Protein AF-0000000085154488 (afdb_homodimer)

Nearest PDB structures (foldseek):
  2oux-assembly1_B  TM=8.567E-01  e=7.949E-18  Enterococcus faecalis V583
  8gpv-assembly1_A-2  TM=9.100E-01  e=4.397E-16  Clostridiales bacterium
  5x9g-assembly1_A  TM=9.229E-01  e=1.532E-15  Thermus thermophilus HB8
  8gps-assembly1_A-2  TM=9.152E-01  e=1.602E-15  Chryseobacterium hispalense
  6uof-assembly1_A  TM=8.735E-01  e=3.950E-06  Streptococcus pneumoniae R6

Radius of gyration: 30.53 Å; Cα contacts (8 Å, |Δi|>4): 1473; chains: 2; bounding box: 79×93×66 Å

Organism: Desulfotalea psychrophila (strain LSv54 / DSM 12343) (NCBI:txid177439)

Secondary structure (DSSP, 8-state):
---------SSSHHHHHHHHHHHHHHTT-HHHHHHHHHHS-HHHHHHHHHTS-HHHHHHHHHHHTTSTTHHHHHHHS-HHHHHHHHTTS-HHHHHHHHHTS-HHHHHHHHHHS-HHHHHHHHHHS-HHHHHHHHHHHTS-TTBHHHH-BS---EEETTSBHHHHHHHHHHHGGG-S-TTEEEEEETTTEEEEEEEHHHHHHS-TTSBHHHHSBS----EETT-BHHHHHHHHHHHT-SEEEEE-TT-BEEEEEEHHHHHHHHHHHHHHHHHHHHTSTT-TTGGGS-HHHHHHHHHHHHHHHHHHHHHHHHHHHTTHHHHHH-GGGGGGHHHHHHHHHHHHHHHHHHHHHHHHTT---GGGHHHHHHHHHHHHHHHHHHHHHHHHHHHHHHSSS-HHHHHHHHHHHHHHHHHHHHHHHHHHHHHHHTT--GGGGGSHHHHHHHHHHHHHHHHHHHHHHHT-/---------SSSHHHHHHHHHHHHHHTT-HHHHHHHHHHS-HHHHHHHHHTS-HHHHHHHHHHHTTSTTHHHHHHHS-HHHHHHHHTTS-HHHHHHHHHTS-HHHHHHHHHHS-HHHHHHHHHHS-HHHHHHHHHHHTS-TTBHHHH-BS---EEETTSBHHHHHHHHHHHGGG-S-TTEEEEEETTTEEEEEEEHHHHHHS-TTSBHHHHSBS----EETT-BHHHHHHHHHHHT-SEEEEE-TT-BEEEEEEHHHHHHHHHHHHHHHHHHHHTSTT-TTGGGS-HHHHHHHHHHHHHHHHHHHHHHHHHHHTTHHHHHH-GGGGGGHHHHHHHHHHHHHHHHHHHHHHHHTT---GGGHHHHHHHHHHHHHHHHHHHHHHHHHHHHHHSSS-HHHHHHHHHHHHHHHHHHHHHHHHHHHHHHHTT--GGGGGSHHHHHHHHHHHHHHHHHHHHHHHT-

InterPro domains:
  IPR000644 CBS domain [PF00571] (145-201)
  IPR000644 CBS domain [PF00571] (209-263)
  IPR000644 CBS domain [PS51371] (212-268)
  IPR000644 CBS domain [SM00116] (151-204)
  IPR000644 CBS domain [SM00116] (215-263)
  IPR006667 SLC41A/MgtE, integral membrane domain [PF01769] (329-453)
  IPR006668 Magnesium transporter, MgtE intracellular domain [PF03448] (41-142)
  IPR006668 Magnesium transporter, MgtE intracellular domain [SM00924] (40-144)
  IPR006669 Magnesium transporter MgtE [PTHR43773] (28-459)
  IPR006669 Magnesium transporter MgtE [TIGR00400] (28-459)
  IPR036739 SLC41A/MgtE divalent cation transporters, integral membrane domain superfamily [G3DSA:1.10.357.20] (284-458)
  IPR036739 SLC41A/MgtE divalent cation transporters, integral membrane domain superfamily [SSF161093] (286-458)
  IPR038076 MgtE, N-terminal domain superfamily [G3DSA:1.25.60.10] (14-139)
  IPR046342 CBS domain superfamily [G3DSA:3.10.580.10] (141-268)
  IPR046342 CBS domain superfamily [SSF54631] (144-281)

pLDDT: mean 90.48, std 10.95, range [22.09, 98.56]

Solvent-accessible surface area (backbone atoms only — not comparable to full-atom values): 46334 Å² total; per-residue (Å²): 136,82,78,74,67,74,73,73,61,87,78,58,51,40,56,53,51,41,52,47,51,54,52,31,58,77,68,64,38,61,68,61,46,50,54,50,55,73,70,43,54,40,48,47,47,28,56,30,52,71,72,45,51,72,72,52,39,51,55,52,44,66,54,39,68,76,40,92,55,35,47,60,32,52,67,55,37,55,66,73,57,42,44,62,56,54,69,74,50,56,43,59,59,50,22,59,42,39,70,71,36,57,62,36,56,34,40,54,54,44,68,69,35,57,67,70,58,34,52,51,18,48,69,57,33,54,68,70,61,33,52,55,38,53,59,43,63,70,34,56,70,63,12,40,35,30,58,22,28,68,50,58,59,71,42,52,32,82,36,26,36,44,56,46,54,52,48,46,57,71,52,46,90,72,46,52,75,74,52,56,36,36,24,14,55,67,90,38,30,62,48,26,36,38,42,50,68,60,51,65,63,47,62,48,82,41,43,38,63,79,70,39,41,64,84,64,76,54,43,41,39,77,36,43,40,70,57,51,36,47,50,35,63,60,66,58,46,66,56,36,44,26,21,49,97,84,43,29,55,63,28,33,35,47,41,60,60,34,53,50,47,52,51,49,53,52,50,28,39,53,30,22,27,37,28,44,45,66,62,86,60,54,88,76,45,50,53,68,57,45,37,60,55,28,44,66,36,50,47,43,31,47,49,36,20,52,52,40,22,54,54,45,54,73,42,45,66,58,38,69,76,38,60,69,58,57,24,45,49,58,30,35,30,48,50,15,36,46,45,13,40,30,34,22,47,54,48,34,51,27,52,75,70,64,70,52,56,76,92,55,42,65,59,54,36,52,43,35,29,48,27,13,47,55,53,11,48,53,50,8,50,53,50,10,50,49,40,36,70,73,37,89,85,29,72,60,49,9,53,37,51,11,51,29,30,21,52,25,21,24,50,19,14,27,48,23,36,44,47,25,54,54,32,43,75,71,73,36,72,27,35,53,45,51,7,37,58,42,43,28,51,40,32,41,51,23,52,52,48,34,52,51,48,40,33,65,76,68,69,104,136,82,77,74,68,72,74,74,62,86,76,58,50,40,57,52,50,40,54,48,50,53,51,32,57,77,68,63,39,59,69,61,47,51,54,50,55,74,69,43,56,40,49,48,47,28,56,28,50,69,73,44,53,73,71,52,38,52,57,52,44,64,54,39,69,76,41,92,54,35,46,59,30,52,69,54,37,54,68,72,58,42,43,62,56,54,71,74,49,58,43,60,59,51,22,58,42,38,70,71,36,57,61,38,55,33,41,55,54,43,67,69,35,57,66,70,58,34,52,49,18,49,70,57,32,56,68,71,61,34,52,56,39,53,59,42,64,71,34,56,70,64,12,38,34,29,56,21,29,70,50,59,59,73,44,49,33,82,36,27,37,44,55,45,52,52,50,46,56,71,52,45,91,73,46,52,75,72,52,55,37,35,23,14,55,66,91,38,29,62,48,24,36,37,41,51,67,61,51,65,65,48,61,50,82,41,44,37,64,78,68,38,42,64,82,63,75,54,43,42,40,77,37,44,40,70,56,52,37,48,49,36,63,60,66,57,47,65,57,37,45,26,19,49,97,83,43,30,55,63,27,32,35,47,42,60,59,36,52,51,48,52,51,49,53,51,51,29,40,52,31,22,27,36,28,44,43,65,62,86,59,54,88,76,46,50,54,67,58,45,37,59,55,28,43,65,37,50,46,43,32,48,50,36,20,54,53,40,22,54,54,46,54,72,42,46,65,59,37,71,75,37,59,67,57,56,24,46,49,58,31,35,30,48,51,15,35,46,45,13,41,31,34,23,46,55,46,34,51,26,52,76,70,64,70,53,58,76,90,55,42,66,59,55,37,51,43,35,30,49,27,14,47,54,50,11,48,54,51,9,51,53,50,11,50,48,40,37,70,71,36,89,83,30,74,59,50,9,53,36,51,11,50,28,30,21,52,24,20,24,51,18,14,27,48,22,36,44,49,24,52,52,32,44,75,71,73,37,72,27,36,52,45,52,7,37,57,41,44,28,51,40,32,39,52,23,52,52,49,35,51,51,46,40,33,65,74,68,70,106

Foldseek 3Di:
DDPPPPPPPPDCPLVVLLVVLVVCVVVVPLVVLLVSVVPDQLLSVQSSLLPDDPVSNVSSVVSCLPDLNVLSNLLNHDLVVSQVSPVPDDLLSVLVSLLPDFLLSSLVSLVSYDPVSSVSNLVNHDPVSSVSNVVLNVADCQFQSSQWGQFAAEEEQAAFLQRSVVVCVVRVVRHDDQQKYFYAHPDFATFFIDGPVQSVVDDRGHGNNVRGHRDAAAEERRHGLLVVLLSCVVVVDQKHFYAYPVRTTRGIHGVVSSVVVVVLVVQQLVCLLAQQHSDNCLVSDDPVVSCVSRVVLVVLLVVLVVVLVVLVVVLVVLCVVPVCLVVCLCVLLVLLLVLLLVLLVVQLVCVSNVNDDLVPLVVSLVVQLVVLQVVLQVVLQVVLVCLVPVDPDDVLRSNLSSVLSSVLSSVSSNQSSVQLSVCVVVVHRSSNCNTSNNSSVSSSVSSNSSSVSSCVSVVD/DDPPPPPPPPDCNLVVLLVVLVVCVVVVPLVVLLVSVVPDQLLSVQSSLLPDDPVSNVSSVVSCLPDLCVLSNLLNHDLVVSQVSPVPDDLLSVLVSLLPDFLLSSLVSLVSYDPVSSVSNLVNHDPVSSVSNVVLNPADCQFCSSQWGQFAAEEEQAAFLQRSVVVCVVRVVRHDDQQKYFYAHPDFATFFIDGPVQSVVDDRGHTNNVRGHRDAAAEERRHGLLVVLLSCVVVVDQKHFYAYPVRTTRGIHGVVSSVVVVVLVVQQLVCLLAQQHSDNCLVSDDPVVSCVSRVVLVVLLVVLVVVLVVLVVVLVVLCVVPVCLVVCLCVLLVLLLVLLLVLLVVQLVCVSNVNDDLVPLVVSLVVQLVVLQVVLQVVLQVVLVCLVPVDPDDVLRSNLSSVLSSVLSSVSSNQSSVQLSVCVVVVHRSSNCNTSNNSSVSSSVSSNSSSVSSCVSVVD

Structure (mmCIF, N/CA/C/O backbone):
data_AF-0000000085154488-model_v1
#
loop_
_entity.id
_entity.type
_entity.pdbx_description
1 polymer 'Magnesium transporter MgtE'
#
loop_
_atom_site.group_PDB
_atom_site.id
_atom_site.type_symbol
_atom_site.label_atom_id
_atom_site.label_alt_id
_atom_site.label_comp_id
_atom_site.label_asym_id
_atom_site.label_entity_id
_atom_site.label_seq_id
_atom_site.pdbx_PDB_ins_code
_atom_site.Cartn_x
_atom_site.Cartn_y
_atom_site.Cartn_z
_atom_site.occupancy
_atom_site.B_iso_or_equiv
_atom_site.auth_seq_id
_atom_site.auth_comp_id
_atom_site.auth_asym_id
_atom_site.auth_atom_id
_atom_site.pdbx_PDB_model_num
ATOM 1 N N . MET A 1 1 ? 21.484 38.344 -12.812 1 22.09 1 MET A N 1
ATOM 2 C CA . MET A 1 1 ? 20.938 37.594 -11.688 1 22.09 1 MET A CA 1
ATOM 3 C C . MET A 1 1 ? 20.25 36.312 -12.148 1 22.09 1 MET A C 1
ATOM 5 O O . MET A 1 1 ? 19.234 36.344 -12.844 1 22.09 1 MET A O 1
ATOM 9 N N . ASP A 1 2 ? 21.047 35.219 -12.445 1 23.61 2 ASP A N 1
ATOM 10 C CA . ASP A 1 2 ? 21 34.062 -13.32 1 23.61 2 ASP A CA 1
ATOM 11 C C . ASP A 1 2 ? 19.875 33.125 -12.93 1 23.61 2 ASP A C 1
ATOM 13 O O . ASP A 1 2 ? 19.766 32.719 -11.773 1 23.61 2 ASP A O 1
ATOM 17 N N . ALA A 1 3 ? 18.797 33.156 -13.555 1 27.92 3 ALA A N 1
ATOM 18 C CA . ALA A 1 3 ? 17.516 32.5 -13.797 1 27.92 3 ALA A CA 1
ATOM 19 C C . ALA A 1 3 ? 17.672 30.984 -13.773 1 27.92 3 ALA A C 1
ATOM 21 O O . ALA A 1 3 ? 16.719 30.25 -14.008 1 27.92 3 ALA A O 1
ATOM 22 N N . ASN A 1 4 ? 18.812 30.484 -13.781 1 27.55 4 ASN A N 1
ATOM 23 C CA . ASN A 1 4 ? 18.969 29.047 -13.93 1 27.55 4 ASN A CA 1
ATOM 24 C C . ASN A 1 4 ? 18.672 28.312 -12.633 1 27.55 4 ASN A C 1
ATOM 26 O O . ASN A 1 4 ? 19.562 27.734 -12.008 1 27.55 4 ASN A O 1
ATOM 30 N N . LYS A 1 5 ? 18.094 29.016 -11.68 1 33.5 5 LYS A N 1
ATOM 31 C CA . LYS A 1 5 ? 17.672 28.297 -10.492 1 33.5 5 LYS A CA 1
ATOM 32 C C . LYS A 1 5 ? 16.953 27 -10.867 1 33.5 5 LYS A C 1
ATOM 34 O O . LYS A 1 5 ? 15.797 27.031 -11.305 1 33.5 5 LYS A O 1
ATOM 39 N N . LYS A 1 6 ? 17.641 26.094 -11.305 1 32.25 6 LYS A N 1
ATOM 40 C CA . LYS A 1 6 ? 17.219 24.75 -11.68 1 32.25 6 LYS A CA 1
ATOM 41 C C . LYS A 1 6 ? 16.203 24.188 -10.68 1 32.25 6 LYS A C 1
ATOM 43 O O . LYS A 1 6 ? 16.562 23.875 -9.539 1 32.25 6 LYS A O 1
ATOM 48 N N . ARG A 1 7 ? 14.93 24.562 -10.758 1 34.09 7 ARG A N 1
ATOM 49 C CA . ARG A 1 7 ? 13.672 24.078 -10.18 1 34.09 7 ARG A CA 1
ATOM 50 C C . ARG A 1 7 ? 13.672 22.562 -10.039 1 34.09 7 ARG A C 1
ATOM 52 O O . ARG A 1 7 ? 13.805 21.844 -11.031 1 34.09 7 ARG A O 1
ATOM 59 N N . GLU A 1 8 ? 14.398 22.047 -9.086 1 37.69 8 GLU A N 1
ATOM 60 C CA . GLU A 1 8 ? 14.703 20.656 -8.781 1 37.69 8 GLU A CA 1
ATOM 61 C C . GLU A 1 8 ? 13.453 19.781 -8.914 1 37.69 8 GLU A C 1
ATOM 63 O O . GLU A 1 8 ? 12.531 19.875 -8.102 1 37.69 8 GLU A O 1
ATOM 68 N N . LEU A 1 9 ? 13.016 19.5 -10.102 1 38.16 9 LEU A N 1
ATOM 69 C CA . LEU A 1 9 ? 11.977 18.531 -10.391 1 38.16 9 LEU A CA 1
ATOM 70 C C . LEU A 1 9 ? 12.211 17.234 -9.617 1 38.16 9 LEU A C 1
ATOM 72 O O . LEU A 1 9 ? 13.344 16.766 -9.523 1 38.16 9 LEU A O 1
ATOM 76 N N . VAL A 1 10 ? 11.297 16.609 -8.836 1 43.41 10 VAL A N 1
ATOM 77 C CA . VAL A 1 10 ? 11.07 15.5 -7.93 1 43.41 10 VAL A CA 1
ATOM 78 C C . VAL A 1 10 ? 11.086 14.188 -8.711 1 43.41 10 VAL A C 1
ATOM 80 O O . VAL A 1 10 ? 10.445 14.07 -9.75 1 43.41 10 VAL A O 1
ATOM 83 N N . GLY A 1 11 ? 12.203 13.32 -8.711 1 51.78 11 GLY A N 1
ATOM 84 C CA . GLY A 1 11 ? 12.438 11.93 -9.047 1 51.78 11 GLY A CA 1
ATOM 85 C C . GLY A 1 11 ? 13.875 11.633 -9.414 1 51.78 11 GLY A C 1
ATOM 86 O O . GLY A 1 11 ? 14.391 10.547 -9.141 1 51.78 11 GLY A O 1
ATOM 87 N N . ASN A 1 12 ? 14.414 12.555 -10.117 1 58.31 12 ASN A N 1
ATOM 88 C CA . ASN A 1 12 ? 15.75 12.281 -10.633 1 58.31 12 ASN A CA 1
ATOM 89 C C . ASN A 1 12 ? 16.828 12.961 -9.789 1 58.31 12 ASN A C 1
ATOM 91 O O . ASN A 1 12 ? 18.016 12.898 -10.117 1 58.31 12 ASN A O 1
ATOM 95 N N . GLU A 1 13 ? 16.328 13.5 -8.672 1 67.81 13 GLU A N 1
ATOM 96 C CA . GLU A 1 13 ? 17.281 14.242 -7.855 1 67.81 13 GLU A CA 1
ATOM 97 C C . GLU A 1 13 ? 18.297 13.312 -7.195 1 67.81 13 GLU A C 1
ATOM 99 O O . GLU A 1 13 ? 19.484 13.609 -7.156 1 67.81 13 GLU A O 1
ATOM 104 N N . GLY A 1 14 ? 17.781 12.18 -6.863 1 75.81 14 GLY A N 1
ATOM 105 C CA . GLY A 1 14 ? 18.656 11.227 -6.215 1 75.81 14 GLY A CA 1
ATOM 106 C C . GLY A 1 14 ? 19.781 10.742 -7.113 1 75.81 14 GLY A C 1
ATOM 107 O O . GLY A 1 14 ? 20.938 10.672 -6.688 1 75.81 14 GLY A O 1
ATOM 108 N N . LYS A 1 15 ? 19.406 10.648 -8.328 1 81.38 15 LYS A N 1
ATOM 109 C CA . LYS A 1 15 ? 20.391 10.148 -9.281 1 81.38 15 LYS A CA 1
ATOM 110 C C . LYS A 1 15 ? 21.453 11.203 -9.578 1 81.38 15 LYS A C 1
ATOM 112 O O . LYS A 1 15 ? 22.641 10.891 -9.68 1 81.38 15 LYS A O 1
ATOM 117 N N . VAL A 1 16 ? 21 12.391 -9.664 1 85.62 16 VAL A N 1
ATOM 118 C CA . VAL A 1 16 ? 21.906 13.5 -9.93 1 85.62 16 VAL A CA 1
ATOM 119 C C . VAL A 1 16 ? 22.875 13.672 -8.758 1 85.62 16 VAL A C 1
ATOM 121 O O . VAL A 1 16 ? 24.078 13.844 -8.953 1 85.62 16 VAL A O 1
ATOM 124 N N . ILE A 1 17 ? 22.328 13.586 -7.605 1 90.62 17 ILE A N 1
ATOM 125 C CA . ILE A 1 17 ? 23.156 13.742 -6.402 1 90.62 17 ILE A CA 1
ATOM 126 C C . ILE A 1 17 ? 24.125 12.57 -6.289 1 90.62 17 ILE A C 1
ATOM 128 O O . ILE A 1 17 ? 25.281 12.758 -5.906 1 90.62 17 ILE A O 1
ATOM 132 N N . LEU A 1 18 ? 23.656 11.422 -6.645 1 90.38 18 LEU A N 1
ATOM 133 C CA . LEU A 1 18 ? 24.484 10.227 -6.613 1 90.38 18 LEU A CA 1
ATOM 134 C C . LEU A 1 18 ? 25.703 10.383 -7.527 1 90.38 18 LEU A C 1
ATOM 136 O O . LEU A 1 18 ? 26.828 10.117 -7.117 1 90.38 18 LEU A O 1
ATOM 140 N N . ASP A 1 19 ? 25.469 10.852 -8.703 1 91 19 ASP A N 1
ATOM 141 C CA . ASP A 1 19 ? 26.547 11.047 -9.672 1 91 19 ASP A CA 1
ATOM 142 C C . ASP A 1 19 ? 27.516 12.133 -9.203 1 91 19 ASP A C 1
ATOM 144 O O . ASP A 1 19 ? 28.734 12.016 -9.391 1 91 19 ASP A O 1
ATOM 148 N N . MET A 1 20 ? 26.938 13.133 -8.625 1 92.5 20 MET A N 1
ATOM 149 C CA . MET A 1 20 ? 27.75 14.227 -8.117 1 92.5 20 MET A CA 1
ATOM 150 C C . MET A 1 20 ? 28.656 13.75 -6.984 1 92.5 20 MET A C 1
ATOM 152 O O . MET A 1 20 ? 29.844 14.109 -6.93 1 92.5 20 MET A O 1
ATOM 156 N N . ILE A 1 21 ? 28.172 12.992 -6.117 1 93.38 21 ILE A N 1
ATOM 157 C CA . ILE A 1 21 ? 28.938 12.484 -4.98 1 93.38 21 ILE A CA 1
ATOM 158 C C . ILE A 1 21 ? 30.078 11.594 -5.473 1 93.38 21 ILE A C 1
ATOM 160 O O . ILE A 1 21 ? 31.203 11.703 -5.008 1 93.38 21 ILE A O 1
ATOM 164 N N . ARG A 1 22 ? 29.766 10.766 -6.422 1 92.81 22 ARG A N 1
ATOM 165 C CA . ARG A 1 22 ? 30.781 9.875 -6.98 1 92.81 22 ARG A CA 1
ATOM 166 C C . ARG A 1 22 ? 31.891 10.664 -7.66 1 92.81 22 ARG A C 1
ATOM 168 O O . ARG A 1 22 ? 33.062 10.344 -7.508 1 92.81 22 ARG A O 1
ATOM 175 N N . ARG A 1 23 ? 31.484 11.664 -8.344 1 93.12 23 ARG A N 1
ATOM 176 C CA . ARG A 1 23 ? 32.469 12.523 -9.016 1 93.12 23 ARG A CA 1
ATOM 177 C C . ARG A 1 23 ? 33.344 13.266 -8.016 1 93.12 23 ARG A C 1
ATOM 179 O O . ARG A 1 23 ? 34.531 13.352 -8.188 1 93.12 23 ARG A O 1
ATOM 186 N N . LEU A 1 24 ? 32.75 13.805 -7.055 1 94.12 24 LEU A N 1
ATOM 187 C CA . LEU A 1 24 ? 33.469 14.57 -6.047 1 94.12 24 LEU A CA 1
ATOM 188 C C . LEU A 1 24 ? 34.406 13.664 -5.246 1 94.12 24 LEU A C 1
ATOM 190 O O . LEU A 1 24 ? 35.531 14.062 -4.895 1 94.12 24 LEU A O 1
ATOM 194 N N . LYS A 1 25 ? 34 12.477 -4.91 1 92 25 LYS A N 1
ATOM 195 C CA . LYS A 1 25 ? 34.812 11.516 -4.199 1 92 25 LYS A CA 1
ATOM 196 C C . LYS A 1 25 ? 36.062 11.133 -5.027 1 92 25 LYS A C 1
ATOM 198 O O . LYS A 1 25 ? 37.156 11.07 -4.504 1 92 25 LYS A O 1
ATOM 203 N N . ARG A 1 26 ? 35.875 10.891 -6.297 1 91.25 26 ARG A N 1
ATOM 204 C CA . ARG A 1 26 ? 36.969 10.516 -7.191 1 91.25 26 ARG A CA 1
ATOM 205 C C . ARG A 1 26 ? 38 11.617 -7.281 1 91.25 26 ARG A C 1
ATOM 207 O O . ARG A 1 26 ? 39.219 11.344 -7.402 1 91.25 26 ARG A O 1
ATOM 214 N N . ARG A 1 27 ? 37.531 12.781 -7.117 1 93 27 ARG A N 1
ATOM 215 C CA . ARG A 1 27 ? 38.438 13.93 -7.219 1 93 27 ARG A CA 1
ATOM 216 C C . ARG A 1 27 ? 39.031 14.266 -5.863 1 93 27 ARG A C 1
ATOM 218 O O . ARG A 1 27 ? 39.906 15.141 -5.77 1 93 27 ARG A O 1
ATOM 225 N N . GLY A 1 28 ? 38.594 13.633 -4.879 1 90.31 28 GLY A N 1
ATOM 226 C CA . GLY A 1 28 ? 39.094 13.898 -3.535 1 90.31 28 GLY A CA 1
ATOM 227 C C . GLY A 1 28 ? 38.656 15.242 -2.994 1 90.31 28 GLY A C 1
ATOM 228 O O . GLY A 1 28 ? 39.344 15.828 -2.148 1 90.31 28 GLY A O 1
ATOM 229 N N . ALA A 1 29 ? 37.594 15.781 -3.469 1 91.94 29 ALA A N 1
ATOM 230 C CA . ALA A 1 29 ? 37.094 17.109 -3.074 1 91.94 29 ALA A CA 1
ATOM 231 C C . ALA A 1 29 ? 36.219 17.016 -1.827 1 91.94 29 ALA A C 1
ATOM 233 O O . ALA A 1 29 ? 35 17.266 -1.886 1 91.94 29 ALA A O 1
ATOM 234 N N . SER A 1 30 ? 36.781 16.859 -0.717 1 90.19 30 SER A N 1
ATOM 235 C CA . SER A 1 30 ? 36.062 16.609 0.538 1 90.19 30 SER A CA 1
ATOM 236 C C . SER A 1 30 ? 35.281 17.844 0.978 1 90.19 30 SER A C 1
ATOM 238 O O . SER A 1 30 ? 34.188 17.719 1.554 1 90.19 30 SER A O 1
ATOM 240 N N . GLY A 1 31 ? 35.812 18.969 0.737 1 91.88 31 GLY A N 1
ATOM 241 C CA . GLY A 1 31 ? 35.125 20.188 1.105 1 91.88 31 GLY A CA 1
ATOM 242 C C . GLY A 1 31 ? 33.812 20.375 0.344 1 91.88 31 GLY A C 1
ATOM 243 O O . GLY A 1 31 ? 32.781 20.719 0.933 1 91.88 31 GLY A O 1
ATOM 244 N N . HIS A 1 32 ? 33.906 20.156 -0.943 1 93.06 32 HIS A N 1
ATOM 245 C CA . HIS A 1 32 ? 32.719 20.266 -1.783 1 93.06 32 HIS A CA 1
ATOM 246 C C . HIS A 1 32 ? 31.703 19.188 -1.452 1 93.06 32 HIS A C 1
ATOM 248 O O . HIS A 1 32 ? 30.5 19.422 -1.525 1 93.06 32 HIS A O 1
ATOM 254 N N . LEU A 1 33 ? 32.188 18.094 -1.132 1 93.44 33 LEU A N 1
ATOM 255 C CA . LEU A 1 33 ? 31.312 16.984 -0.744 1 93.44 33 LEU A CA 1
ATOM 256 C C . LEU A 1 33 ? 30.547 17.328 0.53 1 93.44 33 LEU A C 1
ATOM 258 O O . LEU A 1 33 ? 29.344 17.031 0.633 1 93.44 33 LEU A O 1
ATOM 262 N N . LEU A 1 34 ? 31.219 17.906 1.451 1 93.06 34 LEU A N 1
ATOM 263 C CA . LEU A 1 34 ? 30.578 18.328 2.695 1 93.06 34 LEU A CA 1
ATOM 264 C C . LEU A 1 34 ? 29.484 19.359 2.428 1 93.06 34 LEU A C 1
ATOM 266 O O . LEU A 1 34 ? 28.391 19.266 3.006 1 93.06 34 LEU A O 1
ATOM 270 N N . LYS A 1 35 ? 29.766 20.266 1.599 1 92.69 35 LYS A N 1
ATOM 271 C CA . LYS A 1 35 ? 28.781 21.281 1.25 1 92.69 35 LYS A CA 1
ATOM 272 C C . LYS A 1 35 ? 27.562 20.672 0.574 1 92.69 35 LYS A C 1
ATOM 274 O O . LYS A 1 35 ? 26.438 21.047 0.859 1 92.69 35 LYS A O 1
ATOM 279 N N . LEU A 1 36 ? 27.828 19.734 -0.283 1 92 36 LEU A N 1
ATOM 280 C CA . LEU A 1 36 ? 26.75 19.062 -0.985 1 92 36 LEU A CA 1
ATOM 281 C C . LEU A 1 36 ? 25.875 18.297 -0.009 1 92 36 LEU A C 1
ATOM 283 O O . LEU A 1 36 ? 24.641 18.375 -0.08 1 92 36 LEU A O 1
ATOM 287 N N . ILE A 1 37 ? 26.453 17.594 0.848 1 91.25 37 ILE A N 1
ATOM 288 C CA . ILE A 1 37 ? 25.75 16.766 1.824 1 91.25 37 ILE A CA 1
ATOM 289 C C . ILE A 1 37 ? 24.891 17.672 2.725 1 91.25 37 ILE A C 1
ATOM 291 O O . ILE A 1 37 ? 23.719 17.375 2.973 1 91.25 37 ILE A O 1
ATOM 295 N N . SER A 1 38 ? 25.438 18.781 3.141 1 89 38 SER A N 1
ATOM 296 C CA . SER A 1 38 ? 24.766 19.688 4.066 1 89 38 SER A CA 1
ATOM 297 C C . SER A 1 38 ? 23.562 20.359 3.406 1 89 38 SER A C 1
ATOM 299 O O . SER A 1 38 ? 22.594 20.703 4.078 1 89 38 SER A O 1
ATOM 301 N N . LYS A 1 39 ? 23.641 20.438 2.121 1 87.31 39 LYS A N 1
ATOM 302 C CA . LYS A 1 39 ? 22.578 21.125 1.397 1 87.31 39 LYS A CA 1
ATOM 303 C C . LYS A 1 39 ? 21.516 20.125 0.913 1 87.31 39 LYS A C 1
ATOM 305 O O . LYS A 1 39 ? 20.422 20.531 0.537 1 87.31 39 LYS A O 1
ATOM 310 N N . THR A 1 40 ? 21.891 18.891 0.966 1 89.12 40 THR A N 1
ATOM 311 C CA . THR A 1 40 ? 20.969 17.859 0.477 1 89.12 40 THR A CA 1
ATOM 312 C C . THR A 1 40 ? 19.984 17.438 1.57 1 89.12 40 THR A C 1
ATOM 314 O O . THR A 1 40 ? 20.375 17.281 2.729 1 89.12 40 THR A O 1
ATOM 317 N N . HIS A 1 41 ? 18.688 17.391 1.186 1 88.31 41 HIS A N 1
ATOM 318 C CA . HIS A 1 41 ? 17.688 16.906 2.131 1 88.31 41 HIS A CA 1
ATOM 319 C C . HIS A 1 41 ? 18.047 15.508 2.627 1 88.31 41 HIS A C 1
ATOM 321 O O . HIS A 1 41 ? 18.5 14.664 1.849 1 88.31 41 HIS A O 1
ATOM 327 N N . PRO A 1 42 ? 17.844 15.227 3.881 1 90.25 42 PRO A N 1
ATOM 328 C CA . PRO A 1 42 ? 18.203 13.938 4.457 1 90.25 42 PRO A CA 1
ATOM 329 C C . PRO A 1 42 ? 17.578 12.758 3.717 1 90.25 42 PRO A C 1
ATOM 331 O O . PRO A 1 42 ? 18.219 11.711 3.559 1 90.25 42 PRO A O 1
ATOM 334 N N . ALA A 1 43 ? 16.422 12.883 3.273 1 89.19 43 ALA A N 1
ATOM 335 C CA . ALA A 1 43 ? 15.75 11.805 2.555 1 89.19 43 ALA A CA 1
ATOM 336 C C . ALA A 1 43 ? 16.469 11.492 1.244 1 89.19 43 ALA A C 1
ATOM 338 O O . ALA A 1 43 ? 16.578 10.32 0.859 1 89.19 43 ALA A O 1
ATOM 339 N N . ASP A 1 44 ? 16.859 12.492 0.578 1 89.88 44 ASP A N 1
ATOM 340 C CA . ASP A 1 44 ? 17.609 12.289 -0.664 1 89.88 44 ASP A CA 1
ATOM 341 C C . ASP A 1 44 ? 18.953 11.641 -0.396 1 89.88 44 ASP A C 1
ATOM 343 O O . ASP A 1 44 ? 19.406 10.773 -1.154 1 89.88 44 ASP A O 1
ATOM 347 N N . MET A 1 45 ? 19.5 12.109 0.62 1 91.88 45 MET A N 1
ATOM 348 C CA . MET A 1 45 ? 20.797 11.547 0.978 1 91.88 45 MET A CA 1
ATOM 349 C C . MET A 1 45 ? 20.672 10.07 1.339 1 91.88 45 MET A C 1
ATOM 351 O O . MET A 1 45 ? 21.547 9.273 1.029 1 91.88 45 MET A O 1
ATOM 355 N N . ALA A 1 46 ? 19.641 9.75 2.064 1 91.88 46 ALA A N 1
ATOM 356 C CA . ALA A 1 46 ? 19.406 8.344 2.402 1 91.88 46 ALA A CA 1
ATOM 357 C C . ALA A 1 46 ? 19.25 7.496 1.143 1 91.88 46 ALA A C 1
ATOM 359 O O . ALA A 1 46 ? 19.797 6.391 1.065 1 91.88 46 ALA A O 1
ATOM 360 N N . TRP A 1 47 ? 18.484 8.008 0.19 1 89.06 47 TRP A N 1
ATOM 361 C CA . TRP A 1 47 ? 18.328 7.297 -1.073 1 89.06 47 TRP A CA 1
ATOM 362 C C . TRP A 1 47 ? 19.672 7.102 -1.763 1 89.06 47 TRP A C 1
ATOM 364 O O . TRP A 1 47 ? 19.984 6.004 -2.238 1 89.06 47 TRP A O 1
ATOM 374 N N . VAL A 1 48 ? 20.453 8.156 -1.796 1 91.75 48 VAL A N 1
ATOM 375 C CA . VAL A 1 48 ? 21.766 8.117 -2.43 1 91.75 48 VAL A CA 1
ATOM 376 C C . VAL A 1 48 ? 22.656 7.09 -1.725 1 91.75 48 VAL A C 1
ATOM 378 O O . VAL A 1 48 ? 23.297 6.262 -2.375 1 91.75 48 VAL A O 1
ATOM 381 N N . PHE A 1 49 ? 22.641 7.148 -0.458 1 92.81 49 PHE A N 1
ATOM 382 C CA . PHE A 1 49 ? 23.484 6.293 0.362 1 92.81 49 PHE A CA 1
ATOM 383 C C . PHE A 1 49 ? 23.172 4.82 0.103 1 92.81 49 PHE A C 1
ATOM 385 O O . PHE A 1 49 ? 24.078 3.99 0.064 1 92.81 49 PHE A O 1
ATOM 392 N N . ARG A 1 50 ? 21.984 4.531 -0.086 1 90 50 ARG A N 1
ATOM 393 C CA . ARG A 1 50 ? 21.531 3.172 -0.344 1 90 50 ARG A CA 1
ATOM 394 C C . ARG A 1 50 ? 22.109 2.631 -1.644 1 90 50 ARG A C 1
ATOM 396 O O . ARG A 1 50 ? 22.297 1.422 -1.788 1 90 50 ARG A O 1
ATOM 403 N N . HIS A 1 51 ? 22.406 3.514 -2.537 1 88.44 51 HIS A N 1
ATOM 404 C CA . HIS A 1 51 ? 22.812 3.076 -3.865 1 88.44 51 HIS A CA 1
ATOM 405 C C . HIS A 1 51 ? 24.328 3.234 -4.059 1 88.44 51 HIS A C 1
ATOM 407 O O . HIS A 1 51 ? 24.844 3.004 -5.152 1 88.44 51 HIS A O 1
ATOM 413 N N . LEU A 1 52 ? 25 3.594 -3.006 1 91.94 52 LEU A N 1
ATOM 414 C CA . LEU A 1 52 ? 26.453 3.695 -3.035 1 91.94 52 LEU A CA 1
ATOM 415 C C . LEU A 1 52 ? 27.109 2.342 -2.766 1 91.94 52 LEU A C 1
ATOM 417 O O . LEU A 1 52 ? 26.5 1.477 -2.127 1 91.94 52 LEU A O 1
ATOM 421 N N . LYS A 1 53 ? 28.344 2.244 -3.279 1 89.56 53 LYS A N 1
ATOM 422 C CA . LYS A 1 53 ? 29.141 1.071 -2.959 1 89.56 53 LYS A CA 1
ATOM 423 C C . LYS A 1 53 ? 29.703 1.161 -1.542 1 89.56 53 LYS A C 1
ATOM 425 O O . LYS A 1 53 ? 29.656 2.219 -0.912 1 89.56 53 LYS A O 1
ATOM 430 N N . GLU A 1 54 ? 30.234 0.079 -1.089 1 90.69 54 GLU A N 1
ATOM 431 C CA . GLU A 1 54 ? 30.703 0.008 0.294 1 90.69 54 GLU A CA 1
ATOM 432 C C . GLU A 1 54 ? 31.781 1.059 0.573 1 90.69 54 GLU A C 1
ATOM 434 O O . GLU A 1 54 ? 31.734 1.744 1.596 1 90.69 54 GLU A O 1
ATOM 439 N N . ASP A 1 55 ? 32.688 1.168 -0.307 1 91.31 55 ASP A N 1
ATOM 440 C CA . ASP A 1 55 ? 33.781 2.135 -0.131 1 91.31 55 ASP A CA 1
ATOM 441 C C . ASP A 1 55 ? 33.25 3.566 -0.195 1 91.31 55 ASP A C 1
ATOM 443 O O . ASP A 1 55 ? 33.688 4.434 0.552 1 91.31 55 ASP A O 1
ATOM 447 N N . GLU A 1 56 ? 32.312 3.748 -1.036 1 93.44 56 GLU A N 1
ATOM 448 C CA . GLU A 1 56 ? 31.672 5.059 -1.157 1 93.44 56 GLU A CA 1
ATOM 449 C C . GLU A 1 56 ? 30.859 5.398 0.089 1 93.44 56 GLU A C 1
ATOM 451 O O . GLU A 1 56 ? 30.875 6.535 0.562 1 93.44 56 GLU A O 1
ATOM 456 N N . ARG A 1 57 ? 30.141 4.418 0.607 1 94.19 57 ARG A N 1
ATOM 457 C CA . ARG A 1 57 ? 29.328 4.602 1.812 1 94.19 57 ARG A CA 1
ATOM 458 C C . ARG A 1 57 ? 30.203 5.023 2.99 1 94.19 57 ARG A C 1
ATOM 460 O O . ARG A 1 57 ? 29.859 5.949 3.729 1 94.19 57 ARG A O 1
ATOM 467 N N . THR A 1 58 ? 31.328 4.344 3.076 1 92.75 58 THR A N 1
ATOM 468 C CA . THR A 1 58 ? 32.25 4.641 4.176 1 92.75 58 THR A CA 1
ATOM 469 C C . THR A 1 58 ? 32.75 6.074 4.082 1 92.75 58 THR A C 1
ATOM 471 O O . THR A 1 58 ? 32.781 6.801 5.078 1 92.75 58 THR A O 1
ATOM 474 N N . ALA A 1 59 ? 33.094 6.465 2.91 1 92.19 59 ALA A N 1
ATOM 475 C CA . ALA A 1 59 ? 33.625 7.809 2.693 1 92.19 59 ALA A CA 1
ATOM 476 C C . ALA A 1 59 ? 32.594 8.867 3.012 1 92.19 59 ALA A C 1
ATOM 478 O O . ALA A 1 59 ? 32.906 9.883 3.65 1 92.19 59 ALA A O 1
ATOM 479 N N . VAL A 1 60 ? 31.469 8.641 2.561 1 94.44 60 VAL A N 1
ATOM 480 C CA . VAL A 1 60 ? 30.375 9.602 2.734 1 94.44 60 VAL A CA 1
ATOM 481 C C . VAL A 1 60 ? 29.984 9.68 4.207 1 94.44 60 VAL A C 1
ATOM 483 O O . VAL A 1 60 ? 29.781 10.766 4.75 1 94.44 60 VAL A O 1
ATOM 486 N N . PHE A 1 61 ? 29.938 8.523 4.855 1 95.19 61 PHE A N 1
ATOM 487 C CA . PHE A 1 61 ? 29.531 8.5 6.254 1 95.19 61 PHE A CA 1
ATOM 488 C C . PHE A 1 61 ? 30.594 9.141 7.141 1 95.19 61 PHE A C 1
ATOM 490 O O . PHE A 1 61 ? 30.281 9.781 8.141 1 95.19 61 PHE A O 1
ATOM 497 N N . ASP A 1 62 ? 31.797 8.992 6.777 1 93.06 62 ASP A N 1
ATOM 498 C CA . ASP A 1 62 ? 32.875 9.609 7.52 1 93.06 62 ASP A CA 1
ATOM 499 C C . ASP A 1 62 ? 32.719 11.125 7.559 1 93.06 62 ASP A C 1
ATOM 501 O O . ASP A 1 62 ? 33.156 11.773 8.516 1 93.06 62 ASP A O 1
ATOM 505 N N . ILE A 1 63 ? 32.094 11.617 6.59 1 93.19 63 ILE A N 1
ATOM 506 C CA . ILE A 1 63 ? 31.859 13.055 6.539 1 93.19 63 ILE A CA 1
ATOM 507 C C . ILE A 1 63 ? 30.609 13.398 7.336 1 93.19 63 ILE A C 1
ATOM 509 O O . ILE A 1 63 ? 30.609 14.32 8.148 1 93.19 63 ILE A O 1
ATOM 513 N N . ILE A 1 64 ? 29.562 12.641 7.156 1 94.19 64 ILE A N 1
ATOM 514 C CA . ILE A 1 64 ? 28.266 12.914 7.758 1 94.19 64 ILE A CA 1
ATOM 515 C C . ILE A 1 64 ? 28.375 12.82 9.281 1 94.19 64 ILE A C 1
ATOM 517 O O . ILE A 1 64 ? 27.766 13.617 10 1 94.19 64 ILE A O 1
ATOM 521 N N . VAL A 1 65 ? 29.172 11.922 9.727 1 93.38 65 VAL A N 1
ATOM 522 C CA . VAL A 1 65 ? 29.25 11.609 11.148 1 93.38 65 VAL A CA 1
ATOM 523 C C . VAL A 1 65 ? 29.766 12.812 11.922 1 93.38 65 VAL A C 1
ATOM 525 O O . VAL A 1 65 ? 29.516 12.953 13.117 1 93.38 65 VAL A O 1
ATOM 528 N N . HIS A 1 66 ? 30.344 13.75 11.281 1 90.06 66 HIS A N 1
ATOM 529 C CA . HIS A 1 66 ? 30.922 14.906 11.953 1 90.06 66 HIS A CA 1
ATOM 530 C C . HIS A 1 66 ? 30.047 16.141 11.789 1 90.06 66 HIS A C 1
ATOM 532 O O . HIS A 1 66 ? 30.453 17.25 12.133 1 90.06 66 HIS A O 1
ATOM 538 N N . THR A 1 67 ? 28.922 15.914 11.273 1 90.69 67 THR A N 1
ATOM 539 C CA . THR A 1 67 ? 28 17.016 11.094 1 90.69 67 THR A CA 1
ATOM 540 C C . THR A 1 67 ? 26.766 16.844 11.977 1 90.69 67 THR A C 1
ATOM 542 O O . THR A 1 67 ? 26.5 15.742 12.477 1 90.69 67 THR A O 1
ATOM 545 N N . ASP A 1 68 ? 26.031 17.938 12.219 1 89.19 68 ASP A N 1
ATOM 546 C CA . ASP A 1 68 ? 24.781 17.875 12.969 1 89.19 68 ASP A CA 1
ATOM 547 C C . ASP A 1 68 ? 23.672 17.219 12.148 1 89.19 68 ASP A C 1
ATOM 549 O O . ASP A 1 68 ? 22.562 17.016 12.648 1 89.19 68 ASP A O 1
ATOM 553 N N . TYR A 1 69 ? 24.078 16.828 11.039 1 89.31 69 TYR A N 1
ATOM 554 C CA . TYR A 1 69 ? 23.203 16.234 10.031 1 89.31 69 TYR A CA 1
ATOM 555 C C . TYR A 1 69 ? 22.953 14.766 10.32 1 89.31 69 TYR A C 1
ATOM 557 O O . TYR A 1 69 ? 21.984 14.18 9.828 1 89.31 69 TYR A O 1
ATOM 565 N N . VAL A 1 70 ? 23.703 14.188 11.141 1 94.38 70 VAL A N 1
ATOM 566 C CA . VAL A 1 70 ? 23.812 12.734 11.273 1 94.38 70 VAL A CA 1
ATOM 567 C C . VAL A 1 70 ? 22.5 12.172 11.836 1 94.38 70 VAL A C 1
ATOM 569 O O . VAL A 1 70 ? 22.031 11.125 11.383 1 94.38 70 VAL A O 1
ATOM 572 N N . GLY A 1 71 ? 21.906 12.805 12.781 1 93.94 71 GLY A N 1
ATOM 573 C CA . GLY A 1 71 ? 20.672 12.32 13.367 1 93.94 71 GLY A CA 1
ATOM 574 C C . GLY A 1 71 ? 19.531 12.211 12.367 1 93.94 71 GLY A C 1
ATOM 575 O O . GLY A 1 71 ? 18.875 11.172 12.289 1 93.94 71 GLY A O 1
ATOM 576 N N . GLU A 1 72 ? 19.344 13.266 11.602 1 92.56 72 GLU A N 1
ATOM 577 C CA . GLU A 1 72 ? 18.281 13.289 10.586 1 92.56 72 GLU A CA 1
ATOM 578 C C . GLU A 1 72 ? 18.562 12.266 9.484 1 92.56 72 GLU A C 1
ATOM 580 O O . GLU A 1 72 ? 17.641 11.609 9 1 92.56 72 GLU A O 1
ATOM 585 N N . PHE A 1 73 ? 19.859 12.18 9.172 1 94.44 73 PHE A N 1
ATOM 586 C CA . PHE A 1 73 ? 20.281 11.227 8.148 1 94.44 73 PHE A CA 1
ATOM 587 C C . PHE A 1 73 ? 19.984 9.797 8.586 1 94.44 73 PHE A C 1
ATOM 589 O O . PHE A 1 73 ? 19.359 9.031 7.844 1 94.44 73 PHE A O 1
ATOM 596 N N . LEU A 1 74 ? 20.266 9.43 9.789 1 95.38 74 LEU A N 1
ATOM 597 C CA . LEU A 1 74 ? 20.062 8.086 10.312 1 95.38 74 LEU A CA 1
ATOM 598 C C . LEU A 1 74 ? 18.578 7.758 10.398 1 95.38 74 LEU A C 1
ATOM 600 O O . LEU A 1 74 ? 18.172 6.613 10.188 1 95.38 74 LEU A O 1
ATOM 604 N N . SER A 1 75 ? 17.781 8.75 10.695 1 93.06 75 SER A N 1
ATOM 605 C CA . SER A 1 75 ? 16.344 8.547 10.844 1 93.06 75 SER A CA 1
ATOM 606 C C . SER A 1 75 ? 15.688 8.156 9.523 1 93.06 75 SER A C 1
ATOM 608 O O . SER A 1 75 ? 14.633 7.52 9.508 1 93.06 75 SER A O 1
ATOM 610 N N . GLU A 1 76 ? 16.266 8.531 8.391 1 91.88 76 GLU A N 1
ATOM 611 C CA . GLU A 1 76 ? 15.711 8.273 7.066 1 91.88 76 GLU A CA 1
ATOM 612 C C . GLU A 1 76 ? 16.312 7.008 6.457 1 91.88 76 GLU A C 1
ATOM 614 O O . GLU A 1 76 ? 15.805 6.496 5.453 1 91.88 76 GLU A O 1
ATOM 619 N N . LEU A 1 77 ? 17.328 6.492 7.059 1 93.31 77 LEU A N 1
ATOM 620 C CA . LEU A 1 77 ? 18.062 5.363 6.488 1 93.31 77 LEU A CA 1
ATOM 621 C C . LEU A 1 77 ? 17.391 4.043 6.852 1 93.31 77 LEU A C 1
ATOM 623 O O . LEU A 1 77 ? 16.609 3.98 7.801 1 93.31 77 LEU A O 1
ATOM 627 N N . ASP A 1 78 ? 17.656 3.043 6.082 1 92.69 78 ASP A N 1
ATOM 628 C CA . ASP A 1 78 ? 17.141 1.699 6.34 1 92.69 78 ASP A CA 1
ATOM 629 C C . ASP A 1 78 ? 17.766 1.111 7.609 1 92.69 78 ASP A C 1
ATOM 631 O O . ASP A 1 78 ? 18.922 1.36 7.914 1 92.69 78 ASP A O 1
ATOM 635 N N . ASP A 1 79 ? 17.016 0.277 8.242 1 92.88 79 ASP A N 1
ATOM 636 C CA . ASP A 1 79 ? 17.422 -0.31 9.516 1 92.88 79 ASP A CA 1
ATOM 637 C C . ASP A 1 79 ? 18.75 -1.059 9.367 1 92.88 79 ASP A C 1
ATOM 639 O O . ASP A 1 79 ? 19.656 -0.905 10.195 1 92.88 79 ASP A O 1
ATOM 643 N N . THR A 1 80 ? 18.875 -1.825 8.336 1 91.62 80 THR A N 1
ATOM 644 C CA . THR A 1 80 ? 20.047 -2.65 8.125 1 91.62 80 THR A CA 1
ATOM 645 C C . THR A 1 80 ? 21.312 -1.783 8.016 1 91.62 80 THR A C 1
ATOM 647 O O . THR A 1 80 ? 22.344 -2.107 8.594 1 91.62 80 THR A O 1
ATOM 650 N N . LEU A 1 81 ? 21.156 -0.693 7.363 1 93.38 81 LEU A N 1
ATOM 651 C CA . LEU A 1 81 ? 22.297 0.21 7.176 1 93.38 81 LEU A CA 1
ATOM 652 C C . LEU A 1 81 ? 22.609 0.959 8.469 1 93.38 81 LEU A C 1
ATOM 654 O O . LEU A 1 81 ? 23.781 1.189 8.781 1 93.38 81 LEU A O 1
ATOM 658 N N . VAL A 1 82 ? 21.594 1.339 9.156 1 95.25 82 VAL A N 1
ATOM 659 C CA . VAL A 1 82 ? 21.781 2.055 10.414 1 95.25 82 VAL A CA 1
ATOM 660 C C . VAL A 1 82 ? 22.562 1.186 11.391 1 95.25 82 VAL A C 1
ATOM 662 O O . VAL A 1 82 ? 23.516 1.655 12.023 1 95.25 82 VAL A O 1
ATOM 665 N N . VAL A 1 83 ? 22.172 -0.036 11.516 1 94.94 83 VAL A N 1
ATOM 666 C CA . VAL A 1 83 ? 22.828 -0.953 12.438 1 94.94 83 VAL A CA 1
ATOM 667 C C . VAL A 1 83 ? 24.297 -1.098 12.055 1 94.94 83 VAL A C 1
ATOM 669 O O . VAL A 1 83 ? 25.188 -1.035 12.914 1 94.94 83 VAL A O 1
ATOM 672 N N . GLU A 1 84 ? 24.547 -1.239 10.812 1 92.94 84 GLU A N 1
ATOM 673 C CA . GLU A 1 84 ? 25.906 -1.389 10.312 1 92.94 84 GLU A CA 1
ATOM 674 C C . GLU A 1 84 ? 26.75 -0.164 10.641 1 92.94 84 GLU A C 1
ATOM 676 O O . GLU A 1 84 ? 27.906 -0.294 11.062 1 92.94 84 GLU A O 1
ATOM 681 N N . LEU A 1 85 ? 26.219 0.985 10.508 1 94.69 85 LEU A N 1
ATOM 682 C CA . LEU A 1 85 ? 26.938 2.234 10.695 1 94.69 85 LEU A CA 1
ATOM 683 C C . LEU A 1 85 ? 27.125 2.539 12.172 1 94.69 85 LEU A C 1
ATOM 685 O O . LEU A 1 85 ? 28.234 2.898 12.602 1 94.69 85 LEU A O 1
ATOM 689 N N . VAL A 1 86 ? 26.141 2.359 12.938 1 95.56 86 VAL A N 1
ATOM 690 C CA . VAL A 1 86 ? 26.109 2.805 14.32 1 95.56 86 VAL A CA 1
ATOM 691 C C . VAL A 1 86 ? 26.938 1.854 15.188 1 95.56 86 VAL A C 1
ATOM 693 O O . VAL A 1 86 ? 27.547 2.273 16.172 1 95.56 86 VAL A O 1
ATOM 696 N N . THR A 1 87 ? 27 0.618 14.844 1 94.12 87 THR A N 1
ATOM 697 C CA . THR A 1 87 ? 27.781 -0.365 15.586 1 94.12 87 THR A CA 1
ATOM 698 C C . THR A 1 87 ? 29.266 -0.001 15.57 1 94.12 87 THR A C 1
ATOM 700 O O . THR A 1 87 ? 30 -0.378 16.469 1 94.12 87 THR A O 1
ATOM 703 N N . GLY A 1 88 ? 29.672 0.738 14.602 1 91.81 88 GLY A N 1
ATOM 704 C CA . GLY A 1 88 ? 31.062 1.145 14.5 1 91.81 88 GLY A CA 1
ATOM 705 C C . GLY A 1 88 ? 31.359 2.426 15.25 1 91.81 88 GLY A C 1
ATOM 706 O O . GLY A 1 88 ? 32.531 2.838 15.344 1 91.81 88 GLY A O 1
ATOM 707 N N . LEU A 1 89 ? 30.438 3.008 15.891 1 95.31 89 LEU A N 1
ATOM 708 C CA . LEU A 1 89 ? 30.609 4.28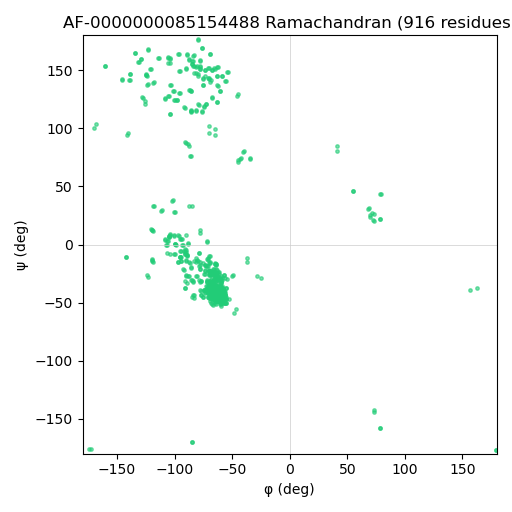5 16.578 1 95.31 89 LEU A CA 1
ATOM 709 C C . LEU A 1 89 ? 30.672 4.082 18.078 1 95.31 89 LEU A C 1
ATOM 711 O O . LEU A 1 89 ? 30.219 3.055 18.594 1 95.31 89 LEU A O 1
ATOM 715 N N . GLU A 1 90 ? 31.203 5.078 18.719 1 95.5 90 GLU A N 1
ATOM 716 C CA . GLU A 1 90 ? 31.25 5.051 20.188 1 95.5 90 GLU A CA 1
ATOM 717 C C . GLU A 1 90 ? 29.875 5.344 20.781 1 95.5 90 GLU A C 1
ATOM 719 O O . GLU A 1 90 ? 29.156 6.227 20.312 1 95.5 90 GLU A O 1
ATOM 724 N N . ALA A 1 91 ? 29.625 4.672 21.844 1 96.69 91 ALA A N 1
ATOM 725 C CA . ALA A 1 91 ? 28.312 4.789 22.5 1 96.69 91 ALA A CA 1
ATOM 726 C C . ALA A 1 91 ? 28.062 6.219 22.969 1 96.69 91 ALA A C 1
ATOM 728 O O . ALA A 1 91 ? 26.938 6.719 22.859 1 96.69 91 ALA A O 1
ATOM 729 N N . GLN A 1 92 ? 29.031 6.816 23.453 1 96.31 92 GLN A N 1
ATOM 730 C CA . GLN A 1 92 ? 28.891 8.188 23.938 1 96.31 92 GLN A CA 1
ATOM 731 C C . GLN A 1 92 ? 28.531 9.141 22.812 1 96.31 92 GLN A C 1
ATOM 733 O O . GLN A 1 92 ? 27.688 10.023 22.984 1 96.31 92 GLN A O 1
ATOM 738 N N . TYR A 1 93 ? 29.188 8.969 21.781 1 95.88 93 TYR A N 1
ATOM 739 C CA . TYR A 1 93 ? 28.891 9.812 20.625 1 95.88 93 TYR A CA 1
ATOM 740 C C . TYR A 1 93 ? 27.453 9.625 20.156 1 95.88 93 TYR A C 1
ATOM 742 O O . TYR A 1 93 ? 26.75 10.602 19.891 1 95.88 93 TYR A O 1
ATOM 750 N N . VAL A 1 94 ? 27.062 8.375 20.062 1 96.81 94 VAL A N 1
ATOM 751 C CA . VAL A 1 94 ? 25.703 8.07 19.609 1 96.81 94 VAL A CA 1
ATOM 752 C C . VAL A 1 94 ? 24.688 8.656 20.578 1 96.81 94 VAL A C 1
ATOM 754 O O . VAL A 1 94 ? 23.656 9.164 20.172 1 96.81 94 VAL A O 1
ATOM 757 N N . ALA A 1 95 ? 24.969 8.586 21.812 1 96.81 95 ALA A N 1
ATOM 758 C CA . ALA A 1 95 ? 24.094 9.172 22.828 1 96.81 95 ALA A CA 1
ATOM 759 C C . ALA A 1 95 ? 23.906 10.664 22.594 1 96.81 95 ALA A C 1
ATOM 761 O O . ALA A 1 95 ? 22.797 11.188 22.75 1 96.81 95 ALA A O 1
ATOM 762 N N . ASN A 1 96 ? 24.953 11.328 22.234 1 95.38 96 ASN A N 1
ATOM 763 C CA . ASN A 1 96 ? 24.891 12.758 21.953 1 95.38 96 ASN A CA 1
ATOM 764 C C . ASN A 1 96 ? 24.047 13.039 20.719 1 95.38 96 ASN A C 1
ATOM 766 O O . ASN A 1 96 ? 23.297 14.023 20.672 1 95.38 96 ASN A O 1
ATOM 770 N N . VAL A 1 97 ? 24.188 12.219 19.75 1 95.12 97 VAL A N 1
ATOM 771 C CA . VAL A 1 97 ? 23.422 12.367 18.516 1 95.12 97 VAL A CA 1
ATOM 772 C C . VAL A 1 97 ? 21.938 12.164 18.797 1 95.12 97 VAL A C 1
ATOM 774 O O . VAL A 1 97 ? 21.094 12.961 18.375 1 95.12 97 VAL A O 1
ATOM 777 N N . ILE A 1 98 ? 21.594 11.172 19.516 1 93.75 98 ILE A N 1
ATOM 778 C CA . ILE A 1 98 ? 20.219 10.773 19.766 1 93.75 98 ILE A CA 1
ATOM 779 C C . ILE A 1 98 ? 19.531 11.812 20.656 1 93.75 98 ILE A C 1
ATOM 781 O O . ILE A 1 98 ? 18.344 12.07 20.516 1 93.75 98 ILE A O 1
ATOM 785 N N . SER A 1 99 ? 20.281 12.391 21.484 1 91.75 99 SER A N 1
ATOM 786 C CA . SER A 1 99 ? 19.734 13.398 22.375 1 91.75 99 SER A CA 1
ATOM 787 C C . SER A 1 99 ? 19.219 14.609 21.609 1 91.75 99 SER A C 1
ATOM 789 O O . SER A 1 99 ? 18.359 15.344 22.094 1 91.75 99 SER A O 1
ATOM 791 N N . LYS A 1 100 ? 19.75 14.719 20.406 1 90.06 100 LYS A N 1
ATOM 792 C CA . LYS A 1 100 ? 19.344 15.852 19.578 1 90.06 100 LYS A CA 1
ATOM 793 C C . LYS A 1 100 ? 18.219 15.461 18.625 1 90.06 100 LYS A C 1
ATOM 795 O O . LYS A 1 100 ? 17.656 16.312 17.953 1 90.06 100 LYS A O 1
ATOM 800 N N . MET A 1 101 ? 17.891 14.25 18.609 1 90.88 101 MET A N 1
ATOM 801 C CA . MET A 1 101 ? 16.828 13.75 17.75 1 90.88 101 MET A CA 1
ATOM 802 C C . MET A 1 101 ? 15.477 13.859 18.438 1 90.88 101 MET A C 1
ATOM 804 O O . MET A 1 101 ? 15.398 13.992 19.656 1 90.88 101 MET A O 1
ATOM 808 N N . ALA A 1 102 ? 14.445 13.844 17.562 1 88.19 102 ALA A N 1
ATOM 809 C CA . ALA A 1 102 ? 13.117 13.672 18.141 1 88.19 102 ALA A CA 1
ATOM 810 C C . ALA A 1 102 ? 13.023 12.359 18.922 1 88.19 102 ALA A C 1
ATOM 812 O O . ALA A 1 102 ? 13.594 11.344 18.516 1 88.19 102 ALA A O 1
ATOM 813 N N . SER A 1 103 ? 12.297 12.375 19.969 1 89.06 103 SER A N 1
ATOM 814 C CA . SER A 1 103 ? 12.266 11.25 20.891 1 89.06 103 SER A CA 1
ATOM 815 C C . SER A 1 103 ? 11.789 9.977 20.203 1 89.06 103 SER A C 1
ATOM 817 O O . SER A 1 103 ? 12.297 8.891 20.469 1 89.06 103 SER A O 1
ATOM 819 N N . ASP A 1 104 ? 10.828 10.078 19.422 1 90.19 104 ASP A N 1
ATOM 820 C CA . ASP A 1 104 ? 10.328 8.898 18.719 1 90.19 104 ASP A CA 1
ATOM 821 C C . ASP A 1 104 ? 11.383 8.328 17.781 1 90.19 104 ASP A C 1
ATOM 823 O O . ASP A 1 104 ? 11.57 7.109 17.703 1 90.19 104 ASP A O 1
ATOM 827 N N . ASP A 1 105 ? 12.062 9.141 17.125 1 91.56 105 ASP A N 1
ATOM 828 C CA . ASP A 1 105 ? 13.141 8.688 16.25 1 91.56 105 ASP A CA 1
ATOM 829 C C . ASP A 1 105 ? 14.273 8.062 17.047 1 91.56 105 ASP A C 1
ATOM 831 O O . ASP A 1 105 ? 14.883 7.078 16.609 1 91.56 105 ASP A O 1
ATOM 835 N N . ALA A 1 106 ? 14.547 8.742 18.125 1 93.31 106 ALA A N 1
ATOM 836 C CA . ALA A 1 106 ? 15.57 8.211 19.016 1 93.31 106 ALA A CA 1
ATOM 837 C C . ALA A 1 106 ? 15.234 6.793 19.453 1 93.31 106 ALA A C 1
ATOM 839 O O . ALA A 1 106 ? 16.094 5.91 19.438 1 93.31 106 ALA A O 1
ATOM 840 N N . VAL A 1 107 ? 14.07 6.574 19.828 1 94.44 107 VAL A N 1
ATOM 841 C CA . VAL A 1 107 ? 13.602 5.273 20.297 1 94.44 107 VAL A CA 1
ATOM 842 C C . VAL A 1 107 ? 13.664 4.258 19.156 1 94.44 107 VAL A C 1
ATOM 844 O O . VAL A 1 107 ? 14.078 3.113 19.359 1 94.44 107 VAL A O 1
ATOM 847 N N . ASP A 1 108 ? 13.266 4.645 18.031 1 94 108 ASP A N 1
ATOM 848 C CA . ASP A 1 108 ? 13.328 3.771 16.875 1 94 108 ASP A CA 1
ATOM 849 C C . ASP A 1 108 ? 14.758 3.293 16.625 1 94 108 ASP A C 1
ATOM 851 O O . ASP A 1 108 ? 14.984 2.121 16.312 1 94 108 ASP A O 1
ATOM 855 N N . LEU A 1 109 ? 15.609 4.227 16.719 1 94.81 109 LEU A N 1
ATOM 856 C CA . LEU A 1 109 ? 17.016 3.902 16.5 1 94.81 109 LEU A CA 1
ATOM 857 C C . LEU A 1 109 ? 17.516 2.912 17.562 1 94.81 109 LEU A C 1
ATOM 859 O O . LEU A 1 109 ? 18.172 1.932 17.219 1 94.81 109 LEU A O 1
ATOM 863 N N . LEU A 1 110 ? 17.203 3.096 18.734 1 95.38 110 LEU A N 1
ATOM 864 C CA . LEU A 1 110 ? 17.656 2.234 19.828 1 95.38 110 LEU A CA 1
ATOM 865 C C . LEU A 1 110 ? 17.047 0.84 19.703 1 95.38 110 LEU A C 1
ATOM 867 O O . LEU A 1 110 ? 17.688 -0.154 20.047 1 95.38 110 LEU A O 1
ATOM 871 N N . GLU A 1 111 ? 15.898 0.754 19.219 1 94.38 111 GLU A N 1
ATOM 872 C CA . GLU A 1 111 ? 15.172 -0.508 19.109 1 94.38 111 GLU A CA 1
ATOM 873 C C . GLU A 1 111 ? 15.812 -1.438 18.094 1 94.38 111 GLU A C 1
ATOM 875 O O . GLU A 1 111 ? 15.742 -2.66 18.219 1 94.38 111 GLU A O 1
ATOM 880 N N . ILE A 1 112 ? 16.406 -0.898 17.141 1 93.44 112 ILE A N 1
ATOM 881 C CA . ILE A 1 112 ? 16.922 -1.746 16.078 1 93.44 112 ILE A CA 1
ATOM 882 C C . ILE A 1 112 ? 18.359 -2.164 16.406 1 93.44 112 ILE A C 1
ATOM 884 O O . ILE A 1 112 ? 18.906 -3.062 15.758 1 93.44 112 ILE A O 1
ATOM 888 N N . LEU A 1 113 ? 18.984 -1.55 17.344 1 95.62 113 LEU A N 1
ATOM 889 C CA . LEU A 1 113 ? 20.359 -1.856 17.703 1 95.62 113 LEU A CA 1
ATOM 890 C C . LEU A 1 113 ? 20.422 -3.082 18.609 1 95.62 113 LEU A C 1
ATOM 892 O O . LEU A 1 113 ? 19.453 -3.406 19.297 1 95.62 113 LEU A O 1
ATOM 896 N N . PRO A 1 114 ? 21.531 -3.752 18.547 1 95.19 114 PRO A N 1
ATOM 897 C CA . PRO A 1 114 ? 21.719 -4.812 19.547 1 95.19 114 PRO A CA 1
ATOM 898 C C . PRO A 1 114 ? 21.547 -4.32 20.984 1 95.19 114 PRO A C 1
ATOM 900 O O . PRO A 1 114 ? 21.969 -3.207 21.312 1 95.19 114 PRO A O 1
ATOM 903 N N . GLU A 1 115 ? 21.078 -5.18 21.812 1 94.75 115 GLU A N 1
ATOM 904 C CA . GLU A 1 115 ? 20.672 -4.809 23.172 1 94.75 115 GLU A CA 1
ATOM 905 C C . GLU A 1 115 ? 21.859 -4.246 23.953 1 94.75 115 GLU A C 1
ATOM 907 O O . GLU A 1 115 ? 21.703 -3.264 24.688 1 94.75 115 GLU A O 1
ATOM 912 N N . GLU A 1 116 ? 22.969 -4.867 23.812 1 95.56 116 GLU A N 1
ATOM 913 C CA . GLU A 1 116 ? 24.141 -4.434 24.562 1 95.56 116 GLU A CA 1
ATOM 914 C C . GLU A 1 116 ? 24.531 -3.006 24.188 1 95.56 116 GLU A C 1
ATOM 916 O O . GLU A 1 116 ? 24.828 -2.191 25.078 1 95.56 116 GLU A O 1
ATOM 921 N N . LEU A 1 117 ? 24.547 -2.766 22.938 1 96.19 117 LEU A N 1
ATOM 922 C CA . LEU A 1 117 ? 24.891 -1.431 22.469 1 96.19 117 LEU A CA 1
ATOM 923 C C . LEU A 1 117 ? 23.828 -0.415 22.875 1 96.19 117 LEU A C 1
ATOM 925 O O . LEU A 1 117 ? 24.156 0.693 23.312 1 96.19 117 LEU A O 1
ATOM 929 N N . ALA A 1 118 ? 22.609 -0.698 22.703 1 96.56 118 ALA A N 1
ATOM 930 C CA . ALA A 1 118 ? 21.5 0.178 23.078 1 96.56 118 ALA A CA 1
ATOM 931 C C . ALA A 1 118 ? 21.562 0.553 24.547 1 96.56 118 ALA A C 1
ATOM 933 O O . ALA A 1 118 ? 21.344 1.713 24.906 1 96.56 118 ALA A O 1
ATOM 934 N N . SER A 1 119 ? 21.844 -0.452 25.344 1 95.81 119 SER A N 1
ATOM 935 C CA . SER A 1 119 ? 21.953 -0.223 26.781 1 95.81 119 SER A CA 1
ATOM 936 C C . SER A 1 119 ? 23.109 0.705 27.109 1 95.81 119 SER A C 1
ATOM 938 O O . SER A 1 119 ? 22.984 1.596 27.953 1 95.81 119 SER A O 1
ATOM 940 N N . SER A 1 120 ? 24.188 0.436 26.484 1 96.81 120 SER A N 1
ATOM 941 C CA . SER A 1 120 ? 25.359 1.284 26.688 1 96.81 120 SER A CA 1
ATOM 942 C C . SER A 1 120 ? 25.062 2.729 26.281 1 96.81 120 SER A C 1
ATOM 944 O O . SER A 1 120 ? 25.484 3.662 26.984 1 96.81 120 SER A O 1
ATOM 946 N N . ILE A 1 121 ? 24.422 2.941 25.188 1 97.31 121 ILE A N 1
ATOM 947 C CA . ILE A 1 121 ? 24.062 4.273 24.703 1 97.31 121 ILE A CA 1
ATOM 948 C C . ILE A 1 121 ? 23.156 4.965 25.734 1 97.31 121 ILE A C 1
ATOM 950 O O . ILE A 1 121 ? 23.375 6.129 26.062 1 97.31 121 ILE A O 1
ATOM 954 N N . ARG A 1 122 ? 22.188 4.293 26.25 1 95.94 122 ARG A N 1
ATOM 955 C CA . ARG A 1 122 ? 21.25 4.852 27.219 1 95.94 122 ARG A CA 1
ATOM 956 C C . ARG A 1 122 ? 21.984 5.297 28.484 1 95.94 122 ARG A C 1
ATOM 958 O O . ARG A 1 122 ? 21.625 6.309 29.094 1 95.94 122 ARG A O 1
ATOM 965 N N . GLU A 1 123 ? 22.969 4.578 28.859 1 95.38 123 GLU A N 1
ATOM 966 C CA . GLU A 1 123 ? 23.734 4.895 30.047 1 95.38 123 GLU A CA 1
ATOM 967 C C . GLU A 1 123 ? 24.484 6.223 29.906 1 95.38 123 GLU A C 1
ATOM 969 O O . GLU A 1 123 ? 24.75 6.902 30.891 1 95.38 123 GLU A O 1
ATOM 974 N N . HIS A 1 124 ? 24.781 6.559 28.703 1 96.38 124 HIS A N 1
ATOM 975 C CA . HIS A 1 124 ? 25.531 7.773 28.453 1 96.38 124 HIS A CA 1
ATOM 976 C C . HIS A 1 124 ? 24.609 8.969 28.219 1 96.38 124 HIS A C 1
ATOM 978 O O . HIS A 1 124 ? 25.078 10.102 28.109 1 96.38 124 HIS A O 1
ATOM 984 N N . MET A 1 125 ? 23.344 8.766 28.156 1 95.44 125 MET A N 1
ATOM 985 C CA . MET A 1 125 ? 22.391 9.852 27.938 1 95.44 125 MET A CA 1
ATOM 986 C C . MET A 1 125 ? 22.156 10.633 29.219 1 95.44 125 MET A C 1
ATOM 988 O O . MET A 1 125 ? 22.281 10.086 30.312 1 95.44 125 MET A O 1
ATOM 992 N N . ALA A 1 126 ? 21.797 11.867 28.984 1 94.31 126 ALA A N 1
ATOM 993 C CA . ALA A 1 126 ? 21.359 12.648 30.141 1 94.31 126 ALA A CA 1
ATOM 994 C C . ALA A 1 126 ? 20.109 12.047 30.766 1 94.31 126 ALA A C 1
ATOM 996 O O . ALA A 1 126 ? 19.297 11.422 30.062 1 94.31 126 ALA A O 1
ATOM 997 N N . LYS A 1 127 ? 19.938 12.266 32 1 93.81 127 LYS A N 1
ATOM 998 C CA . LYS A 1 127 ? 18.875 11.633 32.781 1 93.81 127 LYS A CA 1
ATOM 999 C C . LYS A 1 127 ? 17.5 11.938 32.188 1 93.81 127 LYS A C 1
ATOM 1001 O O . LYS A 1 127 ? 16.688 11.031 31.969 1 93.81 127 LYS A O 1
ATOM 1006 N N . LYS A 1 128 ? 17.25 13.133 31.906 1 91.75 128 LYS A N 1
ATOM 1007 C CA . LYS A 1 128 ? 15.961 13.547 31.375 1 91.75 128 LYS A CA 1
ATOM 1008 C C . LYS A 1 128 ? 15.648 12.852 30.062 1 91.75 128 LYS A C 1
ATOM 1010 O O . LYS A 1 128 ? 14.547 12.336 29.859 1 91.75 128 LYS A O 1
ATOM 1015 N N . ASP A 1 129 ? 16.609 12.883 29.188 1 91.94 129 ASP A N 1
ATOM 1016 C CA . ASP A 1 129 ? 16.453 12.258 27.875 1 91.94 129 ASP A CA 1
ATOM 1017 C C . ASP A 1 129 ? 16.312 10.742 28.016 1 91.94 129 ASP A C 1
ATOM 1019 O O . ASP A 1 129 ? 15.5 10.133 27.312 1 91.94 129 ASP A O 1
ATOM 1023 N N . ARG A 1 130 ? 17.031 10.203 28.906 1 93.38 130 ARG A N 1
ATOM 1024 C CA . ARG A 1 130 ? 17.016 8.766 29.141 1 93.38 130 ARG A CA 1
ATOM 1025 C C . ARG A 1 130 ? 15.641 8.305 29.641 1 93.38 130 ARG A C 1
ATOM 1027 O O . ARG A 1 130 ? 15.102 7.305 29.172 1 93.38 130 ARG A O 1
ATOM 1034 N N . GLU A 1 131 ? 15.117 8.992 30.547 1 92.81 131 GLU A N 1
ATOM 1035 C CA . GLU A 1 131 ? 13.812 8.648 31.109 1 92.81 131 GLU A CA 1
ATOM 1036 C C . GLU A 1 131 ? 12.727 8.711 30.047 1 92.81 131 GLU A C 1
ATOM 1038 O O . GLU A 1 131 ? 11.844 7.855 29.984 1 92.81 131 GLU A O 1
ATOM 1043 N N . GLU A 1 132 ? 12.781 9.711 29.25 1 91.38 132 GLU A N 1
ATOM 1044 C CA . GLU A 1 132 ? 11.812 9.867 28.172 1 91.38 132 GLU A CA 1
ATOM 1045 C C . GLU A 1 132 ? 11.883 8.703 27.188 1 91.38 132 GLU A C 1
ATOM 1047 O O . GLU A 1 132 ? 10.859 8.148 26.781 1 91.38 132 GLU A O 1
ATOM 1052 N N . VAL A 1 133 ? 13.039 8.383 26.844 1 92.56 133 VAL A N 1
ATOM 1053 C CA . VAL A 1 133 ? 13.266 7.301 25.891 1 92.56 133 VAL A CA 1
ATOM 1054 C C . VAL A 1 133 ? 12.844 5.973 26.516 1 92.56 133 VAL A C 1
ATOM 1056 O O . VAL A 1 133 ? 12.219 5.145 25.844 1 92.56 133 VAL A O 1
ATOM 1059 N N . GLU A 1 134 ? 13.156 5.758 27.734 1 93 134 GLU A N 1
ATOM 1060 C CA . GLU A 1 134 ? 12.812 4.52 28.422 1 93 134 GLU A CA 1
ATOM 1061 C C . GLU A 1 134 ? 11.305 4.352 28.547 1 93 134 GLU A C 1
ATOM 1063 O O . GLU A 1 134 ? 10.789 3.238 28.453 1 93 134 GLU A O 1
ATOM 1068 N N . GLU A 1 135 ? 10.664 5.402 28.734 1 92.62 135 GLU A N 1
ATOM 1069 C CA . GLU A 1 135 ? 9.211 5.363 28.797 1 92.62 135 GLU A CA 1
ATOM 1070 C C . GLU A 1 135 ? 8.609 4.906 27.469 1 92.62 135 GLU A C 1
ATOM 1072 O O . GLU A 1 135 ? 7.691 4.086 27.453 1 92.62 135 GLU A O 1
ATOM 1077 N N . LEU A 1 136 ? 9.148 5.398 26.438 1 93.56 136 LEU A N 1
ATOM 1078 C CA . LEU A 1 136 ? 8.641 5.059 25.109 1 93.56 136 LEU A CA 1
ATOM 1079 C C . LEU A 1 136 ? 9 3.623 24.734 1 93.56 136 LEU A C 1
ATOM 1081 O O . LEU A 1 136 ? 8.25 2.953 24.016 1 93.56 136 LEU A O 1
ATOM 1085 N N . LEU A 1 137 ? 10.094 3.152 25.219 1 93.94 137 LEU A N 1
ATOM 1086 C CA . LEU A 1 137 ? 10.594 1.82 24.891 1 93.94 137 LEU A CA 1
ATOM 1087 C C . LEU A 1 137 ? 9.703 0.742 25.516 1 93.94 137 LEU A C 1
ATOM 1089 O O . LEU A 1 137 ? 9.789 -0.428 25.125 1 93.94 137 LEU A O 1
ATOM 1093 N N . GLN A 1 138 ? 8.812 1.165 26.359 1 93 138 GLN A N 1
ATOM 1094 C CA . GLN A 1 138 ? 7.93 0.21 27.016 1 93 138 GLN A CA 1
ATOM 1095 C C . GLN A 1 138 ? 6.809 -0.24 26.078 1 93 138 GLN A C 1
ATOM 1097 O O . GLN A 1 138 ? 6.203 -1.293 26.297 1 93 138 GLN A O 1
ATOM 1102 N N . TYR A 1 139 ? 6.555 0.511 25.109 1 94.75 139 TYR A N 1
ATOM 1103 C CA . TYR A 1 139 ? 5.473 0.201 24.188 1 94.75 139 TYR A CA 1
ATOM 1104 C C . TYR A 1 139 ? 5.969 -0.655 23.031 1 94.75 139 TYR A C 1
ATOM 1106 O O . TYR A 1 139 ? 7.141 -0.571 22.641 1 94.75 139 TYR A O 1
ATOM 1114 N N . HIS A 1 140 ? 5.039 -1.472 22.5 1 94.56 140 HIS A N 1
ATOM 1115 C CA . HIS A 1 140 ? 5.379 -2.23 21.297 1 94.56 140 HIS A CA 1
ATOM 1116 C C . HIS A 1 140 ? 5.691 -1.305 20.125 1 94.56 140 HIS A C 1
ATOM 1118 O O . HIS A 1 140 ? 4.984 -0.319 19.906 1 94.56 140 HIS A O 1
ATOM 1124 N N . PRO A 1 141 ? 6.715 -1.593 19.391 1 92.88 141 PRO A N 1
ATOM 1125 C CA . PRO A 1 141 ? 7.145 -0.686 18.312 1 92.88 141 PRO A CA 1
ATOM 1126 C C . PRO A 1 141 ? 6.062 -0.456 17.266 1 92.88 141 PRO A C 1
ATOM 1128 O O . PRO A 1 141 ? 6.023 0.605 16.641 1 92.88 141 PRO A O 1
ATOM 1131 N N . GLU A 1 142 ? 5.25 -1.388 17.062 1 94.12 142 GLU A N 1
ATOM 1132 C CA . GLU A 1 142 ? 4.207 -1.274 16.047 1 94.12 142 GLU A CA 1
ATOM 1133 C C . GLU A 1 142 ? 2.855 -0.949 16.688 1 94.12 142 GLU A C 1
ATOM 1135 O O . GLU A 1 142 ? 1.833 -1.525 16.312 1 94.12 142 GLU A O 1
ATOM 1140 N N . SER A 1 143 ? 2.852 -0.156 17.656 1 96.25 143 SER A N 1
ATOM 1141 C CA . SER A 1 143 ? 1.667 0.353 18.328 1 96.25 143 SER A CA 1
ATOM 1142 C C . SER A 1 143 ? 1.632 1.877 18.312 1 96.25 143 SER A C 1
ATOM 1144 O O . SER A 1 143 ? 2.611 2.521 17.938 1 96.25 143 SER A O 1
ATOM 1146 N N . ALA A 1 144 ? 0.482 2.395 18.688 1 97.25 144 ALA A N 1
ATOM 1147 C CA . ALA A 1 144 ? 0.375 3.846 18.812 1 97.25 144 ALA A CA 1
ATOM 1148 C C . ALA A 1 144 ? 1.423 4.391 19.781 1 97.25 144 ALA A C 1
ATOM 1150 O O . ALA A 1 144 ? 2.039 5.426 19.516 1 97.25 144 ALA A O 1
ATOM 1151 N N . GLY A 1 145 ? 1.589 3.664 20.844 1 96.12 145 GLY A N 1
ATOM 1152 C CA . GLY A 1 145 ? 2.613 4.059 21.797 1 96.12 145 GLY A CA 1
ATOM 1153 C C . GLY A 1 145 ? 4.012 4.031 21.203 1 96.12 145 GLY A C 1
ATOM 1154 O O . GLY A 1 145 ? 4.848 4.871 21.547 1 96.12 145 GLY A O 1
ATOM 1155 N N . GLY A 1 146 ? 4.266 3.137 20.391 1 95.31 146 GLY A N 1
ATOM 1156 C CA . GLY A 1 146 ? 5.566 3.041 19.734 1 95.31 146 GLY A CA 1
ATOM 1157 C C . GLY A 1 146 ? 5.781 4.094 18.672 1 95.31 146 GLY A C 1
ATOM 1158 O O . GLY A 1 146 ? 6.914 4.512 18.422 1 95.31 146 GLY A O 1
ATOM 1159 N N . LEU A 1 147 ? 4.719 4.59 18.109 1 95.38 147 LEU A N 1
ATOM 1160 C CA . LEU A 1 147 ? 4.781 5.551 17.016 1 95.38 147 LEU A CA 1
ATOM 1161 C C . LEU A 1 147 ? 4.762 6.98 17.547 1 95.38 147 LEU A C 1
ATOM 1163 O O . LEU A 1 147 ? 5.219 7.906 16.859 1 95.38 147 LEU A O 1
ATOM 1167 N N . MET A 1 148 ? 4.289 7.172 18.703 1 95.5 148 MET A N 1
ATOM 1168 C CA . MET A 1 148 ? 3.896 8.508 19.156 1 95.5 148 MET A CA 1
ATOM 1169 C C . MET A 1 148 ? 5.117 9.336 19.547 1 95.5 148 MET A C 1
ATOM 1171 O O . MET A 1 148 ? 6.156 8.781 19.906 1 95.5 148 MET A O 1
ATOM 1175 N N . SER A 1 149 ? 4.996 10.594 19.391 1 92.38 149 SER A N 1
ATOM 1176 C CA . SER A 1 149 ? 5.902 11.586 19.969 1 92.38 149 SER A CA 1
ATOM 1177 C C . SER A 1 149 ? 5.312 12.227 21.219 1 92.38 149 SER A C 1
ATOM 1179 O O . SER A 1 149 ? 4.148 12.633 21.219 1 92.38 149 SER A O 1
ATOM 1181 N N . PRO A 1 150 ? 6.098 12.258 22.172 1 90.5 150 PRO A N 1
ATOM 1182 C CA . PRO A 1 150 ? 5.613 12.93 23.391 1 90.5 150 PRO A CA 1
ATOM 1183 C C . PRO A 1 150 ? 5.691 14.453 23.297 1 90.5 150 PRO A C 1
ATOM 1185 O O . PRO A 1 150 ? 5.242 15.156 24.203 1 90.5 150 PRO A O 1
ATOM 1188 N N . ASP A 1 151 ? 6.285 14.914 22.25 1 86.5 151 ASP A N 1
ATOM 1189 C CA . ASP A 1 151 ? 6.438 16.359 22.062 1 86.5 151 ASP A CA 1
ATOM 1190 C C . ASP A 1 151 ? 5.227 16.938 21.328 1 86.5 151 ASP A C 1
ATOM 1192 O O . ASP A 1 151 ? 5.246 17.094 20.109 1 86.5 151 ASP A O 1
ATOM 1196 N N . PHE A 1 152 ? 4.266 17.25 22.094 1 85.44 152 PHE A N 1
ATOM 1197 C CA . PHE A 1 152 ? 3.047 17.812 21.531 1 85.44 152 PHE A CA 1
ATOM 1198 C C . PHE A 1 152 ? 2.633 19.062 22.297 1 85.44 152 PHE A C 1
ATOM 1200 O O . PHE A 1 152 ? 3.09 19.297 23.422 1 85.44 152 PHE A O 1
ATOM 1207 N N . MET A 1 153 ? 1.862 19.875 21.594 1 84.62 153 MET A N 1
ATOM 1208 C CA . MET A 1 153 ? 1.336 21.094 22.203 1 84.62 153 MET A CA 1
ATOM 1209 C C . MET A 1 153 ? -0.022 20.844 22.844 1 84.62 153 MET A C 1
ATOM 1211 O O . MET A 1 153 ? -0.948 20.359 22.188 1 84.62 153 MET A O 1
ATOM 1215 N N . CYS A 1 154 ? -0.086 21.016 24.141 1 89.62 154 CYS A N 1
ATOM 1216 C CA . CYS A 1 154 ? -1.365 20.922 24.828 1 89.62 154 CYS A CA 1
ATOM 1217 C C . CYS A 1 154 ? -1.647 22.203 25.609 1 89.62 154 CYS A C 1
ATOM 1219 O O . CYS A 1 154 ? -0.732 22.812 26.172 1 89.62 154 CYS A O 1
ATOM 1221 N N . LEU A 1 155 ? -2.873 22.656 25.531 1 93.44 155 LEU A N 1
ATOM 1222 C CA . LEU A 1 155 ? -3.314 23.875 26.188 1 93.44 155 LEU A CA 1
ATOM 1223 C C . LEU A 1 155 ? -4.5 23.609 27.109 1 93.44 155 LEU A C 1
ATOM 1225 O O . LEU A 1 155 ? -5.352 22.766 26.797 1 93.44 155 LEU A O 1
ATOM 1229 N N . ASP A 1 156 ? -4.5 24.344 28.203 1 95.62 156 ASP A N 1
ATOM 1230 C CA . ASP A 1 156 ? -5.609 24.219 29.141 1 95.62 156 ASP A CA 1
ATOM 1231 C C . ASP A 1 156 ? -6.887 24.828 28.578 1 95.62 156 ASP A C 1
ATOM 1233 O O . ASP A 1 156 ? -6.848 25.891 27.953 1 95.62 156 ASP A O 1
ATOM 1237 N N . GLU A 1 157 ? -7.984 24.188 28.891 1 95.81 157 GLU A N 1
ATOM 1238 C CA . GLU A 1 157 ? -9.258 24.609 28.312 1 95.81 157 GLU A CA 1
ATOM 1239 C C . GLU A 1 157 ? -9.695 25.953 28.875 1 95.81 157 GLU A C 1
ATOM 1241 O O . GLU A 1 157 ? -10.523 26.656 28.281 1 95.81 157 GLU A O 1
ATOM 1246 N N . GLU A 1 158 ? -9.094 26.375 29.969 1 95.94 158 GLU A N 1
ATOM 1247 C CA . GLU A 1 158 ? -9.5 27.609 30.641 1 95.94 158 GLU A CA 1
ATOM 1248 C C . GLU A 1 158 ? -8.719 28.797 30.109 1 95.94 158 GLU A C 1
ATOM 1250 O O . GLU A 1 158 ? -9.031 29.953 30.438 1 95.94 158 GLU A O 1
ATOM 1255 N N . LEU A 1 159 ? -7.773 28.562 29.234 1 95.69 159 LEU A N 1
ATOM 1256 C CA . LEU A 1 159 ? -7.012 29.656 28.641 1 95.69 159 LEU A CA 1
ATOM 1257 C C . LEU A 1 159 ? -7.848 30.422 27.625 1 95.69 159 LEU A C 1
ATOM 1259 O O . LEU A 1 159 ? -8.75 29.844 27.016 1 95.69 159 LEU A O 1
ATOM 1263 N N . THR A 1 160 ? -7.547 31.688 27.5 1 97.31 160 THR A N 1
ATOM 1264 C CA . THR A 1 160 ? -8.133 32.469 26.422 1 97.31 160 THR A CA 1
ATOM 1265 C C . THR A 1 160 ? -7.332 32.312 25.125 1 97.31 160 THR A C 1
ATOM 1267 O O . THR A 1 160 ? -6.207 31.797 25.156 1 97.31 160 THR A O 1
ATOM 1270 N N . VAL A 1 161 ? -7.957 32.656 24.078 1 95.81 161 VAL A N 1
ATOM 1271 C CA . VAL A 1 161 ? -7.301 32.625 22.766 1 95.81 161 VAL A CA 1
ATOM 1272 C C . VAL A 1 161 ? -6 33.406 22.812 1 95.81 161 VAL A C 1
ATOM 1274 O O . VAL A 1 161 ? -4.965 32.938 22.328 1 95.81 161 VAL A O 1
ATOM 1277 N N . GLY A 1 162 ? -6.062 34.594 23.375 1 93.88 162 GLY A N 1
ATOM 1278 C CA . GLY A 1 162 ? -4.867 35.406 23.484 1 93.88 162 GLY A CA 1
ATOM 1279 C C . GLY A 1 162 ? -3.762 34.75 24.281 1 93.88 162 GLY A C 1
ATOM 1280 O O . GLY A 1 162 ? -2.598 34.75 23.875 1 93.88 162 GLY A O 1
ATOM 1281 N N . ASP A 1 163 ? -4.109 34.188 25.406 1 94.94 163 ASP A N 1
ATOM 1282 C CA . ASP A 1 163 ? -3.15 33.5 26.25 1 94.94 163 ASP A CA 1
ATOM 1283 C C . ASP A 1 163 ? -2.562 32.281 25.531 1 94.94 163 ASP A C 1
ATOM 1285 O O . ASP A 1 163 ? -1.384 31.969 25.688 1 94.94 163 ASP A O 1
ATOM 1289 N N . ALA A 1 164 ? -3.42 31.641 24.844 1 93.31 164 ALA A N 1
ATOM 1290 C CA . ALA A 1 164 ? -2.982 30.469 24.094 1 93.31 164 ALA A CA 1
ATOM 1291 C C . ALA A 1 164 ? -1.942 30.859 23.047 1 93.31 164 ALA A C 1
ATOM 1293 O O . ALA A 1 164 ? -0.918 30.188 22.906 1 93.31 164 ALA A O 1
ATOM 1294 N N . ILE A 1 165 ? -2.197 31.844 22.312 1 89.19 165 ILE A N 1
ATOM 1295 C CA . ILE A 1 165 ? -1.279 32.312 21.281 1 89.19 165 ILE A CA 1
ATOM 1296 C C . ILE A 1 165 ? 0.066 32.656 21.906 1 89.19 165 ILE A C 1
ATOM 1298 O O . ILE A 1 165 ? 1.12 32.312 21.391 1 89.19 165 ILE A O 1
ATOM 1302 N N . ASN A 1 166 ? 0.011 33.344 23.016 1 89.81 166 ASN A N 1
ATOM 1303 C CA . ASN A 1 166 ? 1.23 33.688 23.75 1 89.81 166 ASN A CA 1
ATOM 1304 C C . ASN A 1 166 ? 2.002 32.438 24.172 1 89.81 166 ASN A C 1
ATOM 1306 O O . ASN A 1 166 ? 3.23 32.438 24.109 1 89.81 166 ASN A O 1
ATOM 1310 N N . SER A 1 167 ? 1.27 31.562 24.625 1 89.19 167 SER A N 1
ATOM 1311 C CA . SER A 1 167 ? 1.889 30.312 25.062 1 89.19 167 SER A CA 1
ATOM 1312 C C . SER A 1 167 ? 2.566 29.594 23.891 1 89.19 167 SER A C 1
ATOM 1314 O O . SER A 1 167 ? 3.629 29 24.062 1 89.19 167 SER A O 1
ATOM 1316 N N . ILE A 1 168 ? 1.95 29.547 22.766 1 87.62 168 ILE A N 1
ATOM 1317 C CA . ILE A 1 168 ? 2.484 28.906 21.578 1 87.62 168 ILE A CA 1
ATOM 1318 C C . ILE A 1 168 ? 3.768 29.609 21.141 1 87.62 168 ILE A C 1
ATOM 1320 O O . ILE A 1 168 ? 4.746 28.969 20.766 1 87.62 168 ILE A O 1
ATOM 1324 N N . GLN A 1 169 ? 3.762 30.859 21.172 1 84.06 169 GLN A N 1
ATOM 1325 C CA . GLN A 1 169 ? 4.926 31.641 20.766 1 84.06 169 GLN A CA 1
ATOM 1326 C C . GLN A 1 169 ? 6.113 31.375 21.688 1 84.06 169 GLN A C 1
ATOM 1328 O O . GLN A 1 169 ? 7.262 31.359 21.234 1 84.06 169 GLN A O 1
ATOM 1333 N N . LYS A 1 170 ? 5.836 31.078 22.875 1 82.38 170 LYS A N 1
ATOM 1334 C CA . LYS A 1 170 ? 6.891 30.859 23.859 1 82.38 170 LYS A CA 1
ATOM 1335 C C . LYS A 1 170 ? 7.434 29.438 23.797 1 82.38 170 LYS A C 1
ATOM 1337 O O . LYS A 1 170 ? 8.617 29.203 24.047 1 82.38 170 LYS A O 1
ATOM 1342 N N . ARG A 1 171 ? 6.605 28.531 23.453 1 76.06 171 ARG A N 1
ATOM 1343 C CA . ARG A 1 171 ? 6.953 27.125 23.594 1 76.06 171 ARG A CA 1
ATOM 1344 C C . ARG A 1 171 ? 7.25 26.5 22.234 1 76.06 171 ARG A C 1
ATOM 1346 O O . ARG A 1 171 ? 7.637 25.344 22.141 1 76.06 171 ARG A O 1
ATOM 1353 N N . SER A 1 172 ? 7.066 27.109 21.156 1 63.28 172 SER A N 1
ATOM 1354 C CA . SER A 1 172 ? 6.965 26.5 19.844 1 63.28 172 SER A CA 1
ATOM 1355 C C . SER A 1 172 ? 8.305 25.922 19.391 1 63.28 172 SER A C 1
ATOM 1357 O O . SER A 1 172 ? 8.344 24.953 18.625 1 63.28 172 SER A O 1
ATOM 1359 N N . GLN A 1 173 ? 9.391 26.359 19.797 1 60.75 173 GLN A N 1
ATOM 1360 C CA . GLN A 1 173 ? 10.641 25.875 19.234 1 60.75 173 GLN A CA 1
ATOM 1361 C C . GLN A 1 173 ? 10.844 24.391 19.516 1 60.75 173 GLN A C 1
ATOM 1363 O O . GLN A 1 173 ? 11.547 23.703 18.766 1 60.75 173 GLN A O 1
ATOM 1368 N N . GLU A 1 174 ? 10.164 23.969 20.391 1 56.41 174 GLU A N 1
ATOM 1369 C CA . GLU A 1 174 ? 10.492 22.609 20.844 1 56.41 174 GLU A CA 1
ATOM 1370 C C . GLU A 1 174 ? 9.445 21.609 20.375 1 56.41 174 GLU A C 1
ATOM 1372 O O . GLU A 1 174 ? 9.617 20.406 20.547 1 56.41 174 GLU A O 1
ATOM 1377 N N . LYS A 1 175 ? 8.453 22.078 19.688 1 58.41 175 LYS A N 1
ATOM 1378 C CA . LYS A 1 175 ? 7.348 21.125 19.578 1 58.41 175 LYS A CA 1
ATOM 1379 C C . LYS A 1 175 ? 7.098 20.75 18.109 1 58.41 175 LYS A C 1
ATOM 1381 O O . LYS A 1 175 ? 7.414 21.516 17.203 1 58.41 175 LYS A O 1
ATOM 1386 N N . GLU A 1 176 ? 6.832 19.391 18.031 1 60.25 176 GLU A N 1
ATOM 1387 C CA . GLU A 1 176 ? 6.473 18.812 16.75 1 60.25 176 GLU A CA 1
ATOM 1388 C C . GLU A 1 176 ? 5.094 19.281 16.297 1 60.25 176 GLU A C 1
ATOM 1390 O O . GLU A 1 176 ? 4.152 19.328 17.094 1 60.25 176 GLU A O 1
ATOM 1395 N N . MET A 1 177 ? 4.793 19.594 15.07 1 60.66 177 MET A N 1
ATOM 1396 C CA . MET A 1 177 ? 3.596 19.812 14.266 1 60.66 177 MET A CA 1
ATOM 1397 C C . MET A 1 177 ? 2.551 20.594 15.047 1 60.66 177 MET A C 1
ATOM 1399 O O . MET A 1 177 ? 1.691 20.016 15.703 1 60.66 177 MET A O 1
ATOM 1403 N N . VAL A 1 178 ? 2.553 21.797 15.109 1 63.25 178 VAL A N 1
ATOM 1404 C CA . VAL A 1 178 ? 1.695 22.688 15.891 1 63.25 178 VAL A CA 1
ATOM 1405 C C . VAL A 1 178 ? 0.432 23.016 15.102 1 63.25 178 VAL A C 1
ATOM 1407 O O . VAL A 1 178 ? -0.269 23.984 15.414 1 63.25 178 VAL A O 1
ATOM 1410 N N . PHE A 1 179 ? -0 22 14.297 1 79.06 179 PHE A N 1
ATOM 1411 C CA . PHE A 1 179 ? -1.219 22.297 13.555 1 79.06 179 PHE A CA 1
ATOM 1412 C C . PHE A 1 179 ? -2.453 22.031 14.406 1 79.06 179 PHE A C 1
ATOM 1414 O O . PHE A 1 179 ? -3.381 22.844 14.43 1 79.06 179 PHE A O 1
ATOM 1421 N N . TYR A 1 180 ? -2.471 21.016 15.055 1 88.38 180 TYR A N 1
ATOM 1422 C CA . TYR A 1 180 ? -3.523 20.719 16.016 1 88.38 180 TYR A CA 1
ATOM 1423 C C . TYR A 1 180 ? -3.098 21.125 17.422 1 88.38 180 TYR A C 1
ATOM 1425 O O . TYR A 1 180 ? -1.966 20.859 17.844 1 88.38 180 TYR A O 1
ATOM 1433 N N . LEU A 1 181 ? -3.979 21.828 18.016 1 92.06 181 LEU A N 1
ATOM 1434 C CA . LEU A 1 181 ? -3.846 22.156 19.422 1 92.06 181 LEU A CA 1
ATOM 1435 C C . LEU A 1 181 ? -4.785 21.312 20.281 1 92.06 181 LEU A C 1
ATOM 1437 O O . LEU A 1 181 ? -6.004 21.453 20.203 1 92.06 181 LEU A O 1
ATOM 1441 N N . TYR A 1 182 ? -4.121 20.469 21.031 1 94.38 182 TYR A N 1
ATOM 1442 C CA . TYR A 1 182 ? -4.945 19.625 21.891 1 94.38 182 TYR A CA 1
ATOM 1443 C C . TYR A 1 182 ? -5.242 20.312 23.219 1 94.38 182 TYR A C 1
ATOM 1445 O O . TYR A 1 182 ? -4.352 20.922 23.812 1 94.38 182 TYR A O 1
ATOM 1453 N N . ILE A 1 183 ? -6.504 20.234 23.547 1 96.5 183 ILE A N 1
ATOM 1454 C CA . ILE A 1 183 ? -6.984 20.922 24.75 1 96.5 183 ILE A CA 1
ATOM 1455 C C . ILE A 1 183 ? -7.191 19.891 25.859 1 96.5 183 ILE A C 1
ATOM 1457 O O . ILE A 1 183 ? -7.727 18.812 25.625 1 96.5 183 ILE A O 1
ATOM 1461 N N . THR A 1 184 ? -6.77 20.234 27.062 1 96.19 184 THR A N 1
ATOM 1462 C CA . THR A 1 184 ? -6.875 19.312 28.172 1 96.19 184 THR A CA 1
ATOM 1463 C C . THR A 1 184 ? -7.641 19.938 29.344 1 96.19 184 THR A C 1
ATOM 1465 O O . THR A 1 184 ? -7.711 21.156 29.453 1 96.19 184 THR A O 1
ATOM 1468 N N . HIS A 1 185 ? -8.352 19.078 30 1 93.38 185 HIS A N 1
ATOM 1469 C CA . HIS A 1 185 ? -8.875 19.438 31.312 1 93.38 185 HIS A CA 1
ATOM 1470 C C . HIS A 1 185 ? -7.852 19.156 32.406 1 93.38 185 HIS A C 1
ATOM 1472 O O . HIS A 1 185 ? -7.52 18 32.688 1 93.38 185 HIS A O 1
ATOM 1478 N N . GLY A 1 186 ? -7.418 20.141 33 1 87 186 GLY A N 1
ATOM 1479 C CA . GLY A 1 186 ? -6.27 19.969 33.875 1 87 186 GLY A CA 1
ATOM 1480 C C . GLY A 1 186 ? -4.969 19.766 33.125 1 87 186 GLY A C 1
ATOM 1481 O O . GLY A 1 186 ? -4.762 20.375 32.062 1 87 186 GLY A O 1
ATOM 1482 N N . GLU A 1 187 ? -4.145 18.938 33.625 1 82.38 187 GLU A N 1
ATOM 1483 C CA . GLU A 1 187 ? -2.812 18.875 33.031 1 82.38 187 GLU A CA 1
ATOM 1484 C C . GLU A 1 187 ? -2.76 17.859 31.906 1 82.38 187 GLU A C 1
ATOM 1486 O O . GLU A 1 187 ? -2.035 18.047 30.922 1 82.38 187 GLU A O 1
ATOM 1491 N N . THR A 1 188 ? -3.615 16.859 31.984 1 89.62 188 THR A N 1
ATOM 1492 C CA . THR A 1 188 ? -3.275 15.828 31.016 1 89.62 188 THR A CA 1
ATOM 1493 C C . THR A 1 188 ? -4.535 15.219 30.406 1 89.62 188 THR A C 1
ATOM 1495 O O . THR A 1 188 ? -4.469 14.523 29.391 1 89.62 188 THR A O 1
ATOM 1498 N N . HIS A 1 189 ? -5.664 15.531 30.969 1 94.88 189 HIS A N 1
ATOM 1499 C CA . HIS A 1 189 ? -6.879 14.875 30.5 1 94.88 189 HIS A CA 1
ATOM 1500 C C . HIS A 1 189 ? -7.371 15.508 29.203 1 94.88 189 HIS A C 1
ATOM 1502 O O . HIS A 1 189 ? -7.703 16.688 29.172 1 94.88 189 HIS A O 1
ATOM 1508 N N . LEU A 1 190 ? -7.453 14.711 28.156 1 96.56 190 LEU A N 1
ATOM 1509 C CA . LEU A 1 190 ? -7.836 15.219 26.844 1 96.56 190 LEU A CA 1
ATOM 1510 C C . LEU A 1 190 ? -9.289 15.68 26.828 1 96.56 190 LEU A C 1
ATOM 1512 O O . LEU A 1 190 ? -10.188 14.922 27.219 1 96.56 190 LEU A O 1
ATOM 1516 N N . SER A 1 191 ? -9.523 16.922 26.391 1 95.5 191 SER A N 1
ATOM 1517 C CA . SER A 1 191 ? -10.875 17.469 26.453 1 95.5 191 SER A CA 1
ATOM 1518 C C . SER A 1 191 ? -11.352 17.938 25.094 1 95.5 191 SER A C 1
ATOM 1520 O O . SER A 1 191 ? -12.555 18.031 24.844 1 95.5 191 SER A O 1
ATOM 1522 N N . GLY A 1 192 ? -10.422 18.281 24.266 1 95.88 192 GLY A N 1
ATOM 1523 C CA . GLY A 1 192 ? -10.836 18.766 22.953 1 95.88 192 GLY A CA 1
ATOM 1524 C C . GLY A 1 192 ? -9.664 19 22.016 1 95.88 192 GLY A C 1
ATOM 1525 O O . GLY A 1 192 ? -8.539 18.609 22.312 1 95.88 192 GLY A O 1
ATOM 1526 N N . VAL A 1 193 ? -9.984 19.531 20.828 1 94.56 193 VAL A N 1
ATOM 1527 C CA . VAL A 1 193 ? -8.969 19.844 19.828 1 94.56 193 VAL A CA 1
ATOM 1528 C C . VAL A 1 193 ? -9.375 21.094 19.047 1 94.56 193 VAL A C 1
ATOM 1530 O O . VAL A 1 193 ? -10.562 21.375 18.875 1 94.56 193 VAL A O 1
ATOM 1533 N N . LEU A 1 194 ? -8.352 21.859 18.766 1 91.81 194 LEU A N 1
ATOM 1534 C CA . LEU A 1 194 ? -8.516 23.062 17.953 1 91.81 194 LEU A CA 1
ATOM 1535 C C . LEU A 1 194 ? -7.363 23.219 16.969 1 91.81 194 LEU A C 1
ATOM 1537 O O . LEU A 1 194 ? -6.23 22.828 17.25 1 91.81 194 LEU A O 1
ATOM 1541 N N . SER A 1 195 ? -7.699 23.688 15.742 1 89.12 195 SER A N 1
ATOM 1542 C CA . SER A 1 195 ? -6.605 23.984 14.82 1 89.12 195 SER A CA 1
ATOM 1543 C C . SER A 1 195 ? -6.035 25.375 15.078 1 89.12 195 SER A C 1
ATOM 1545 O O . SER A 1 195 ? -6.723 26.25 15.609 1 89.12 195 SER A O 1
ATOM 1547 N N . LEU A 1 196 ? -4.805 25.516 14.727 1 88.19 196 LEU A N 1
ATOM 1548 C CA . LEU A 1 196 ? -4.188 26.828 14.852 1 88.19 196 LEU A CA 1
ATOM 1549 C C . LEU A 1 196 ? -4.957 27.859 14.039 1 88.19 196 LEU A C 1
ATOM 1551 O O . LEU A 1 196 ? -5.086 29.016 14.461 1 88.19 196 LEU A O 1
ATOM 1555 N N . ARG A 1 197 ? -5.422 27.5 12.945 1 85.25 197 ARG A N 1
ATOM 1556 C CA . ARG A 1 197 ? -6.223 28.391 12.109 1 85.25 197 ARG A CA 1
ATOM 1557 C C . ARG A 1 197 ? -7.477 28.844 12.852 1 85.25 197 ARG A C 1
ATOM 1559 O O . ARG A 1 197 ? -7.805 30.031 12.852 1 85.25 197 ARG A O 1
ATOM 1566 N N . GLU A 1 198 ? -8.164 27.891 13.375 1 87.62 198 GLU A N 1
ATOM 1567 C CA . GLU A 1 198 ? -9.375 28.203 14.125 1 87.62 198 GLU A CA 1
ATOM 1568 C C . GLU A 1 198 ? -9.07 29.141 15.289 1 87.62 198 GLU A C 1
ATOM 1570 O O . GLU A 1 198 ? -9.859 30.047 15.594 1 87.62 198 GLU A O 1
ATOM 1575 N N . LEU A 1 199 ? -7.984 28.875 15.891 1 89.62 199 LEU A N 1
ATOM 1576 C CA . LEU A 1 199 ? -7.582 29.719 17.016 1 89.62 199 LEU A CA 1
ATOM 1577 C C . LEU A 1 199 ? -7.453 31.172 16.578 1 89.62 199 LEU A C 1
ATOM 1579 O O . LEU A 1 199 ? -7.906 32.062 17.281 1 89.62 199 LEU A O 1
ATOM 1583 N N . LEU A 1 200 ? -6.926 31.422 15.438 1 86.69 200 LEU A N 1
ATOM 1584 C CA . LEU A 1 200 ? -6.648 32.781 14.945 1 86.69 200 LEU A CA 1
ATOM 1585 C C . LEU A 1 200 ? -7.934 33.469 14.508 1 86.69 200 LEU A C 1
ATOM 1587 O O . LEU A 1 200 ? -7.965 34.688 14.359 1 86.69 200 LEU A O 1
ATOM 1591 N N . MET A 1 201 ? -8.969 32.719 14.32 1 87.62 201 MET A N 1
ATOM 1592 C CA . MET A 1 201 ? -10.219 33.281 13.797 1 87.62 201 MET A CA 1
ATOM 1593 C C . MET A 1 201 ? -11.109 33.781 14.938 1 87.62 201 MET A C 1
ATOM 1595 O O . MET A 1 201 ? -12.133 34.406 14.695 1 87.62 201 MET A O 1
ATOM 1599 N N . HIS A 1 202 ? -10.797 33.5 16.109 1 91 202 HIS A N 1
ATOM 1600 C CA . HIS A 1 202 ? -11.625 33.875 17.266 1 91 202 HIS A CA 1
ATOM 1601 C C . HIS A 1 202 ? -11.031 35.062 18.016 1 91 202 HIS A C 1
ATOM 1603 O O . HIS A 1 202 ? -9.82 35.281 17.984 1 91 202 HIS A O 1
ATOM 1609 N N . PRO A 1 203 ? -11.914 35.75 18.719 1 91.81 203 PRO A N 1
ATOM 1610 C CA . PRO A 1 203 ? -11.43 36.906 19.5 1 91.81 203 PRO A CA 1
ATOM 1611 C C . PRO A 1 203 ? -10.492 36.469 20.641 1 91.81 203 PRO A C 1
ATOM 1613 O O . PRO A 1 203 ? -10.664 35.375 21.219 1 91.81 203 PRO A O 1
ATOM 1616 N N . SER A 1 204 ? -9.625 37.312 21 1 92.5 204 SER A N 1
ATOM 1617 C CA . SER A 1 204 ? -8.555 37.031 21.953 1 92.5 204 SER A CA 1
ATOM 1618 C C . SER A 1 204 ? -9.117 36.719 23.344 1 92.5 204 SER A C 1
ATOM 1620 O O . SER A 1 204 ? -8.477 36.031 24.125 1 92.5 204 SER A O 1
ATOM 1622 N N . ASP A 1 205 ? -10.297 37.219 23.641 1 95.25 205 ASP A N 1
ATOM 1623 C CA . ASP A 1 205 ? -10.82 37.094 25 1 95.25 205 ASP A CA 1
ATOM 1624 C C . ASP A 1 205 ? -11.688 35.844 25.156 1 95.25 205 ASP A C 1
ATOM 1626 O O . ASP A 1 205 ? -12.086 35.469 26.266 1 95.25 205 ASP A O 1
ATOM 1630 N N . GLU A 1 206 ? -11.828 35.125 24.109 1 96.5 206 GLU A N 1
ATOM 1631 C CA . GLU A 1 206 ? -12.664 33.906 24.172 1 96.5 206 GLU A CA 1
ATOM 1632 C C . GLU A 1 206 ? -11.906 32.75 24.812 1 96.5 206 GLU A C 1
ATOM 1634 O O . GLU A 1 206 ? -10.711 32.562 24.562 1 96.5 206 GLU A O 1
ATOM 1639 N N . LEU A 1 207 ? -12.664 31.953 25.547 1 97.31 207 LEU A N 1
ATOM 1640 C CA . LEU A 1 207 ? -12.062 30.781 26.188 1 97.31 207 LEU A CA 1
ATOM 1641 C C . LEU A 1 207 ? -11.953 29.625 25.203 1 97.31 207 LEU A C 1
ATOM 1643 O O . LEU A 1 207 ? -12.844 29.406 24.391 1 97.31 207 LEU A O 1
ATOM 1647 N N . LEU A 1 208 ? -10.922 28.812 25.375 1 97.38 208 LEU A N 1
ATOM 1648 C CA . LEU A 1 208 ? -10.711 27.672 24.5 1 97.38 208 LEU A CA 1
ATOM 1649 C C . LEU A 1 208 ? -11.828 26.656 24.672 1 97.38 208 LEU A C 1
ATOM 1651 O O . LEU A 1 208 ? -12.211 25.984 23.703 1 97.38 208 LEU A O 1
ATOM 1655 N N . GLU A 1 209 ? -12.305 26.5 25.844 1 96.38 209 GLU A N 1
ATOM 1656 C CA . GLU A 1 209 ? -13.383 25.547 26.125 1 96.38 209 GLU A CA 1
ATOM 1657 C C . GLU A 1 209 ? -14.602 25.828 25.25 1 96.38 209 GLU A C 1
ATOM 1659 O O . GLU A 1 209 ? -15.32 24.906 24.875 1 96.38 209 GLU A O 1
ATOM 1664 N N . ASN A 1 210 ? -14.766 27.062 24.875 1 96.12 210 ASN A N 1
ATOM 1665 C CA . ASN A 1 210 ? -15.953 27.469 24.125 1 96.12 210 ASN A CA 1
ATOM 1666 C C . ASN A 1 210 ? -15.766 27.281 22.625 1 96.12 210 ASN A C 1
ATOM 1668 O O . ASN A 1 210 ? -16.734 27.281 21.875 1 96.12 210 ASN A O 1
ATOM 1672 N N . ILE A 1 211 ? -14.578 27.109 22.219 1 95.38 211 ILE A N 1
ATOM 1673 C CA . ILE A 1 211 ? -14.367 27.109 20.781 1 95.38 211 ILE A CA 1
ATOM 1674 C C . ILE A 1 211 ? -13.812 25.75 20.344 1 95.38 211 ILE A C 1
ATOM 1676 O O . ILE A 1 211 ? -13.789 25.438 19.141 1 95.38 211 ILE A O 1
ATOM 1680 N N . MET A 1 212 ? -13.344 24.953 21.266 1 95.12 212 MET A N 1
ATOM 1681 C CA . MET A 1 212 ? -12.734 23.672 20.922 1 95.12 212 MET A CA 1
ATOM 1682 C C . MET A 1 212 ? -13.789 22.688 20.438 1 95.12 212 MET A C 1
ATOM 1684 O O . MET A 1 212 ? -14.977 22.859 20.688 1 95.12 212 MET A O 1
ATOM 1688 N N . ASN A 1 213 ? -13.391 21.781 19.609 1 93.31 213 ASN A N 1
ATOM 1689 C CA . ASN A 1 213 ? -14.203 20.609 19.312 1 93.31 213 ASN A CA 1
ATOM 1690 C C . ASN A 1 213 ? -14.062 19.531 20.375 1 93.31 213 ASN A C 1
ATOM 1692 O O . ASN A 1 213 ? -12.992 18.922 20.531 1 93.31 213 ASN A O 1
ATOM 1696 N N . PRO A 1 214 ? -15.102 19.25 21.062 1 92.38 214 PRO A N 1
ATOM 1697 C CA . PRO A 1 214 ? -15.008 18.281 22.156 1 92.38 214 PRO A CA 1
ATOM 1698 C C . PRO A 1 214 ? -14.984 16.828 21.688 1 92.38 214 PRO A C 1
ATOM 1700 O O . PRO A 1 214 ? -14.672 15.93 22.453 1 92.38 214 PRO A O 1
ATOM 1703 N N . HIS A 1 215 ? -15.352 16.562 20.438 1 88.19 215 HIS A N 1
ATOM 1704 C CA . HIS A 1 215 ? -15.32 15.219 19.875 1 88.19 215 HIS A CA 1
ATOM 1705 C C . HIS A 1 215 ? -13.984 14.914 19.219 1 88.19 215 HIS A C 1
ATOM 1707 O O . HIS A 1 215 ? -13.859 14.961 17.984 1 88.19 215 HIS A O 1
ATOM 1713 N N . VAL A 1 216 ? -13.094 14.43 20.062 1 92.25 216 VAL A N 1
ATOM 1714 C CA . VAL A 1 216 ? -11.734 14.195 19.578 1 92.25 216 VAL A CA 1
ATOM 1715 C C . VAL A 1 216 ? -11.562 12.719 19.219 1 92.25 216 VAL A C 1
ATOM 1717 O O . VAL A 1 216 ? -11.844 11.844 20.031 1 92.25 216 VAL A O 1
ATOM 1720 N N . ILE A 1 217 ? -11.156 12.453 18 1 91.75 217 ILE A N 1
ATOM 1721 C CA . ILE A 1 217 ? -10.766 11.109 17.609 1 91.75 217 ILE A CA 1
ATOM 1722 C C . ILE A 1 217 ? -9.398 10.773 18.188 1 91.75 217 ILE A C 1
ATOM 1724 O O . ILE A 1 217 ? -8.422 11.484 17.938 1 91.75 217 ILE A O 1
ATOM 1728 N N . SER A 1 218 ? -9.336 9.773 19 1 95.56 218 SER A N 1
ATOM 1729 C CA . SER A 1 218 ? -8.094 9.398 19.672 1 95.56 218 SER A CA 1
ATOM 1730 C C . SER A 1 218 ? -7.867 7.895 19.609 1 95.56 218 SER A C 1
ATOM 1732 O O . SER A 1 218 ? -8.758 7.145 19.203 1 95.56 218 SER A O 1
ATOM 1734 N N . VAL A 1 219 ? -6.625 7.504 19.906 1 96.25 219 VAL A N 1
ATOM 1735 C CA . VAL A 1 219 ? -6.27 6.09 19.969 1 96.25 219 VAL A CA 1
ATOM 1736 C C . VAL A 1 219 ? -5.566 5.789 21.281 1 96.25 219 VAL A C 1
ATOM 1738 O O . VAL A 1 219 ? -5.039 6.695 21.938 1 96.25 219 VAL A O 1
ATOM 1741 N N . ASN A 1 220 ? -5.582 4.523 21.625 1 96.88 220 ASN A N 1
ATOM 1742 C CA . ASN A 1 220 ? -4.895 4.102 22.844 1 96.88 220 ASN A CA 1
ATOM 1743 C C . ASN A 1 220 ? -3.438 3.74 22.562 1 96.88 220 ASN A C 1
ATOM 1745 O O . ASN A 1 220 ? -3.074 3.436 21.422 1 96.88 220 ASN A O 1
ATOM 1749 N N . THR A 1 221 ? -2.686 3.682 23.625 1 96.81 221 THR A N 1
ATOM 1750 C CA . THR A 1 221 ? -1.259 3.402 23.5 1 96.81 221 THR A CA 1
ATOM 1751 C C . THR A 1 221 ? -1.025 2.018 22.906 1 96.81 221 THR A C 1
ATOM 1753 O O . THR A 1 221 ? -0.017 1.788 22.234 1 96.81 221 THR A O 1
ATOM 1756 N N . ASP A 1 222 ? -1.935 1.122 23.031 1 95.75 222 ASP A N 1
ATOM 1757 C CA . ASP A 1 222 ? -1.74 -0.257 22.609 1 95.75 222 ASP A CA 1
ATOM 1758 C C . ASP A 1 222 ? -2.391 -0.5 21.25 1 95.75 222 ASP A C 1
ATOM 1760 O O . ASP A 1 222 ? -2.297 -1.598 20.688 1 95.75 222 ASP A O 1
ATOM 1764 N N . THR A 1 223 ? -2.986 0.513 20.703 1 94.94 223 THR A N 1
ATOM 1765 C CA . THR A 1 223 ? -3.609 0.356 19.391 1 94.94 223 THR A CA 1
ATOM 1766 C C . THR A 1 223 ? -2.572 -0.037 18.344 1 94.94 223 THR A C 1
ATOM 1768 O O . THR A 1 223 ? -1.508 0.58 18.25 1 94.94 223 THR A O 1
ATOM 1771 N N . ASP A 1 224 ? -2.885 -1.049 17.562 1 94.44 224 ASP A N 1
ATOM 1772 C CA . ASP A 1 224 ? -1.987 -1.508 16.5 1 94.44 224 ASP A CA 1
ATOM 1773 C C . ASP A 1 224 ? -1.774 -0.422 15.453 1 94.44 224 ASP A C 1
ATOM 1775 O O . ASP A 1 224 ? -2.705 0.313 15.117 1 94.44 224 ASP A O 1
ATOM 1779 N N . GLN A 1 225 ? -0.565 -0.382 14.914 1 95.62 225 GLN A N 1
ATOM 1780 C CA . GLN A 1 225 ? -0.208 0.687 13.984 1 95.62 225 GLN A CA 1
ATOM 1781 C C . GLN A 1 225 ? -1.101 0.663 12.75 1 95.62 225 GLN A C 1
ATOM 1783 O O . GLN A 1 225 ? -1.418 1.712 12.188 1 95.62 225 GLN A O 1
ATOM 1788 N N . GLY A 1 226 ? -1.432 -0.556 12.297 1 92.94 226 GLY A N 1
ATOM 1789 C CA . GLY A 1 226 ? -2.348 -0.646 11.164 1 92.94 226 GLY A CA 1
ATOM 1790 C C . GLY A 1 226 ? -3.688 0.012 11.438 1 92.94 226 GLY A C 1
ATOM 1791 O O . GLY A 1 226 ? -4.242 0.682 10.562 1 92.94 226 GLY A O 1
ATOM 1792 N N . GLU A 1 227 ? -4.191 -0.17 12.609 1 91.88 227 GLU A N 1
ATOM 1793 C CA . GLU A 1 227 ? -5.441 0.463 13.008 1 91.88 227 GLU A CA 1
ATOM 1794 C C . GLU A 1 227 ? -5.289 1.979 13.102 1 91.88 227 GLU A C 1
ATOM 1796 O O . GLU A 1 227 ? -6.203 2.723 12.742 1 91.88 227 GLU A O 1
ATOM 1801 N N . VAL A 1 228 ? -4.184 2.453 13.625 1 95.56 228 VAL A N 1
ATOM 1802 C CA . VAL A 1 228 ? -3.912 3.885 13.688 1 95.56 228 VAL A CA 1
ATOM 1803 C C . VAL A 1 228 ? -3.928 4.473 12.281 1 95.56 228 VAL A C 1
ATOM 1805 O O . VAL A 1 228 ? -4.512 5.535 12.047 1 95.56 228 VAL A O 1
ATOM 1808 N N . ALA A 1 229 ? -3.281 3.744 11.367 1 94.38 229 ALA A N 1
ATOM 1809 C CA . ALA A 1 229 ? -3.246 4.184 9.977 1 94.38 229 ALA A CA 1
ATOM 1810 C C . ALA A 1 229 ? -4.652 4.266 9.391 1 94.38 229 ALA A C 1
ATOM 1812 O O . ALA A 1 229 ? -4.969 5.195 8.648 1 94.38 229 ALA A O 1
ATOM 1813 N N . HIS A 1 230 ? -5.445 3.342 9.742 1 90.62 230 HIS A N 1
ATOM 1814 C CA . HIS A 1 230 ? -6.824 3.324 9.266 1 90.62 230 HIS A CA 1
ATOM 1815 C C . HIS A 1 230 ? -7.602 4.527 9.789 1 90.62 230 HIS A C 1
ATOM 1817 O O . HIS A 1 230 ? -8.328 5.176 9.031 1 90.62 230 HIS A O 1
ATOM 1823 N N . VAL A 1 231 ? -7.434 4.883 10.984 1 91.38 231 VAL A N 1
ATOM 1824 C CA . VAL A 1 231 ? -8.125 5.996 11.617 1 91.38 231 VAL A CA 1
ATOM 1825 C C . VAL A 1 231 ? -7.73 7.309 10.945 1 91.38 231 VAL A C 1
ATOM 1827 O O . VAL A 1 231 ? -8.594 8.109 10.57 1 91.38 231 VAL A O 1
ATOM 1830 N N . VAL A 1 232 ? -6.504 7.453 10.773 1 92.69 232 VAL A N 1
ATOM 1831 C CA . VAL A 1 232 ? -5.996 8.688 10.18 1 92.69 232 VAL A CA 1
ATOM 1832 C C . VAL A 1 232 ? -6.488 8.805 8.734 1 92.69 232 VAL A C 1
ATOM 1834 O O . VAL A 1 232 ? -6.902 9.883 8.305 1 92.69 232 VAL A O 1
ATOM 1837 N N . SER A 1 233 ? -6.461 7.719 8.062 1 90.94 233 SER A N 1
ATOM 1838 C CA . SER A 1 233 ? -6.902 7.699 6.676 1 90.94 233 SER A CA 1
ATOM 1839 C C . SER A 1 233 ? -8.406 7.934 6.566 1 90.94 233 SER A C 1
ATOM 1841 O O . SER A 1 233 ? -8.859 8.703 5.719 1 90.94 233 SER A O 1
ATOM 1843 N N . GLN A 1 234 ? -9.109 7.305 7.398 1 87.69 234 GLN A N 1
ATOM 1844 C CA . GLN A 1 234 ? -10.562 7.344 7.352 1 87.69 234 GLN A CA 1
ATOM 1845 C C . GLN A 1 234 ? -11.086 8.742 7.672 1 87.69 234 GLN A C 1
ATOM 1847 O O . GLN A 1 234 ? -12.047 9.211 7.047 1 87.69 234 GLN A O 1
ATOM 1852 N N . TYR A 1 235 ? -10.453 9.398 8.562 1 89.06 235 TYR A N 1
ATOM 1853 C CA . TYR A 1 235 ? -11.008 10.664 9.039 1 89.06 235 TYR A CA 1
ATOM 1854 C C . TYR A 1 235 ? -10.219 11.844 8.484 1 89.06 235 TYR A C 1
ATOM 1856 O O . TYR A 1 235 ? -10.484 13 8.828 1 89.06 235 TYR A O 1
ATOM 1864 N N . ASN A 1 236 ? -9.289 11.562 7.676 1 88.81 236 ASN A N 1
ATOM 1865 C CA . ASN A 1 236 ? -8.516 12.586 6.992 1 88.81 236 ASN A CA 1
ATOM 1866 C C . ASN A 1 236 ? -7.891 13.57 7.98 1 88.81 236 ASN A C 1
ATOM 1868 O O . ASN A 1 236 ? -8.008 14.781 7.816 1 88.81 236 ASN A O 1
ATOM 1872 N N . ILE A 1 237 ? -7.293 13.031 9.039 1 89.88 237 ILE A N 1
ATOM 1873 C CA . ILE A 1 237 ? -6.691 13.906 10.039 1 89.88 237 ILE A CA 1
ATOM 1874 C C . ILE A 1 237 ? -5.172 13.914 9.875 1 89.88 237 ILE A C 1
ATOM 1876 O O . ILE A 1 237 ? -4.605 12.992 9.273 1 89.88 237 ILE A O 1
ATOM 1880 N N . LEU A 1 238 ? -4.566 14.945 10.414 1 91.31 238 LEU A N 1
ATOM 1881 C CA . LEU A 1 238 ? -3.137 15.156 10.211 1 91.31 238 LEU A CA 1
ATOM 1882 C C . LEU A 1 238 ? -2.334 14.609 11.391 1 91.31 238 LEU A C 1
ATOM 1884 O O . LEU A 1 238 ? -1.106 14.508 11.312 1 91.31 238 LEU A O 1
ATOM 1888 N N . ALA A 1 239 ? -2.988 14.344 12.445 1 92.5 239 ALA A N 1
ATOM 1889 C CA . ALA A 1 239 ? -2.412 13.734 13.641 1 92.5 239 ALA A CA 1
ATOM 1890 C C . ALA A 1 239 ? -3.498 13.117 14.523 1 92.5 239 ALA A C 1
ATOM 1892 O O . ALA A 1 239 ? -4.656 13.531 14.469 1 92.5 239 ALA A O 1
ATOM 1893 N N . VAL A 1 240 ? -3.115 12.172 15.234 1 95.19 240 VAL A N 1
ATOM 1894 C CA . VAL A 1 240 ? -4.059 11.562 16.156 1 95.19 240 VAL A CA 1
ATOM 1895 C C . VAL A 1 240 ? -3.455 11.523 17.562 1 95.19 240 VAL A C 1
ATOM 1897 O O . VAL A 1 240 ? -2.303 11.117 17.734 1 95.19 240 VAL A O 1
ATOM 1900 N N . PRO A 1 241 ? -4.168 12.055 18.547 1 96.19 241 PRO A N 1
ATOM 1901 C CA . PRO A 1 241 ? -3.666 11.977 19.906 1 96.19 241 PRO A CA 1
ATOM 1902 C C . PRO A 1 241 ? -3.709 10.562 20.484 1 96.19 241 PRO A C 1
ATOM 1904 O O . PRO A 1 241 ? -4.637 9.805 20.188 1 96.19 241 PRO A O 1
ATOM 1907 N N . VAL A 1 242 ? -2.74 10.258 21.219 1 97.25 242 VAL A N 1
ATOM 1908 C CA . VAL A 1 242 ? -2.637 8.969 21.906 1 97.25 242 VAL A CA 1
ATOM 1909 C C . VAL A 1 242 ? -2.934 9.156 23.391 1 97.25 242 VAL A C 1
ATOM 1911 O O . VAL A 1 242 ? -2.336 10.008 24.047 1 97.25 242 VAL A O 1
ATOM 1914 N N . VAL A 1 243 ? -3.861 8.344 23.891 1 97.38 243 VAL A N 1
ATOM 1915 C CA . VAL A 1 243 ? -4.266 8.484 25.297 1 97.38 243 VAL A CA 1
ATOM 1916 C C . VAL A 1 243 ? -4.012 7.172 26.031 1 97.38 243 VAL A C 1
ATOM 1918 O O . VAL A 1 243 ? -3.975 6.102 25.422 1 97.38 243 VAL A O 1
ATOM 1921 N N . ASP A 1 244 ? -3.752 7.297 27.297 1 95.31 244 ASP A N 1
ATOM 1922 C CA . ASP A 1 244 ? -3.598 6.098 28.125 1 95.31 244 ASP A CA 1
ATOM 1923 C C . ASP A 1 244 ? -4.953 5.602 28.625 1 95.31 244 ASP A C 1
ATOM 1925 O O . ASP A 1 244 ? -6 6.039 28.141 1 95.31 244 ASP A O 1
ATOM 1929 N N . THR A 1 245 ? -4.945 4.629 29.562 1 93.12 245 THR A N 1
ATOM 1930 C CA . THR A 1 245 ? -6.156 3.98 30.047 1 93.12 245 THR A CA 1
ATOM 1931 C C . THR A 1 245 ? -7.023 4.969 30.828 1 93.12 245 THR A C 1
ATOM 1933 O O . THR A 1 245 ? -8.242 4.805 30.906 1 93.12 245 THR A O 1
ATOM 1936 N N . ASN A 1 246 ? -6.434 5.996 31.359 1 93.56 246 ASN A N 1
ATOM 1937 C CA . ASN A 1 246 ? -7.156 7.016 32.125 1 93.56 246 ASN A CA 1
ATOM 1938 C C . ASN A 1 246 ? -7.527 8.203 31.234 1 93.56 246 ASN A C 1
ATOM 1940 O O . ASN A 1 246 ? -7.938 9.25 31.75 1 93.56 246 ASN A O 1
ATOM 1944 N N . TYR A 1 247 ? -7.27 8.133 29.969 1 94.75 247 TYR A N 1
ATOM 1945 C CA . TYR A 1 247 ? -7.598 9.109 28.922 1 94.75 247 TYR A CA 1
ATOM 1946 C C . TYR A 1 247 ? -6.711 10.344 29.031 1 94.75 247 TYR A C 1
ATOM 1948 O O . TYR A 1 247 ? -7.113 11.445 28.656 1 94.75 247 TYR A O 1
ATOM 1956 N N . ASN A 1 248 ? -5.594 10.125 29.688 1 96 248 ASN A N 1
ATOM 1957 C CA . ASN A 1 248 ? -4.574 11.172 29.672 1 96 248 ASN A CA 1
ATOM 1958 C C . ASN A 1 248 ? -3.844 11.211 28.328 1 96 248 ASN A C 1
ATOM 1960 O O . ASN A 1 248 ? -3.514 10.172 27.766 1 96 248 ASN A O 1
ATOM 1964 N N . LEU A 1 249 ? -3.65 12.438 27.875 1 96.31 249 LEU A N 1
ATOM 1965 C CA . LEU A 1 249 ? -2.891 12.625 26.641 1 96.31 249 LEU A CA 1
ATOM 1966 C C . LEU A 1 249 ? -1.407 12.359 26.875 1 96.31 249 LEU A C 1
ATOM 1968 O O . LEU A 1 249 ? -0.772 13.023 27.688 1 96.31 249 LEU A O 1
ATOM 1972 N N . VAL A 1 250 ? -0.865 11.383 26.125 1 95.44 250 VAL A N 1
ATOM 1973 C CA . VAL A 1 250 ? 0.515 11 26.406 1 95.44 250 VAL A CA 1
ATOM 1974 C C . VAL A 1 250 ? 1.378 11.227 25.172 1 95.44 250 VAL A C 1
ATOM 1976 O O . VAL A 1 250 ? 2.609 11.211 25.25 1 95.44 250 VAL A O 1
ATOM 1979 N N . GLY A 1 251 ? 0.778 11.453 24.062 1 94.25 251 GLY A N 1
ATOM 1980 C CA . GLY A 1 251 ? 1.536 11.688 22.844 1 94.25 251 GLY A CA 1
ATOM 1981 C C . GLY A 1 251 ? 0.658 11.906 21.625 1 94.25 251 GLY A C 1
ATOM 1982 O O . GLY A 1 251 ? -0.564 12.016 21.75 1 94.25 251 GLY A O 1
ATOM 1983 N N . ILE A 1 252 ? 1.29 12.07 20.453 1 94.94 252 ILE A N 1
ATOM 1984 C CA . ILE A 1 252 ? 0.578 12.203 19.188 1 94.94 252 ILE A CA 1
ATOM 1985 C C . ILE A 1 252 ? 1.301 11.414 18.109 1 94.94 252 ILE A C 1
ATOM 1987 O O . ILE A 1 252 ? 2.516 11.211 18.172 1 94.94 252 ILE A O 1
ATOM 1991 N N . VAL A 1 253 ? 0.551 10.875 17.203 1 95.44 253 VAL A N 1
ATOM 1992 C CA . VAL A 1 253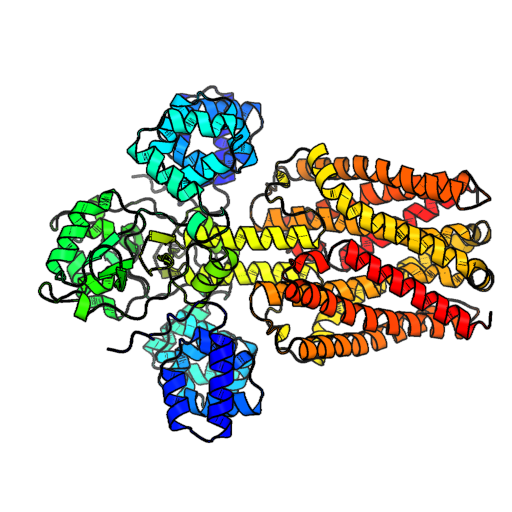 ? 1.105 10.281 15.984 1 95.44 253 VAL A CA 1
ATOM 1993 C C . VAL A 1 253 ? 0.791 11.164 14.781 1 95.44 253 VAL A C 1
ATOM 1995 O O . VAL A 1 253 ? -0.371 11.492 14.531 1 95.44 253 VAL A O 1
ATOM 1998 N N . THR A 1 254 ? 1.8 11.539 14.062 1 93.5 254 THR A N 1
ATOM 1999 C CA . THR A 1 254 ? 1.61 12.477 12.961 1 93.5 254 THR A CA 1
ATOM 2000 C C . THR A 1 254 ? 1.46 11.734 11.641 1 93.5 254 THR A C 1
ATOM 2002 O O . THR A 1 254 ? 1.809 10.555 11.539 1 93.5 254 THR A O 1
ATOM 2005 N N . VAL A 1 255 ? 0.976 12.43 10.68 1 93.56 255 VAL A N 1
ATOM 2006 C CA . VAL A 1 255 ? 0.569 11.828 9.414 1 93.56 255 VAL A CA 1
ATOM 2007 C C . VAL A 1 255 ? 1.8 11.336 8.656 1 93.56 255 VAL A C 1
ATOM 2009 O O . VAL A 1 255 ? 1.745 10.32 7.957 1 93.56 255 VAL A O 1
ATOM 2012 N N . ASP A 1 256 ? 2.898 11.977 8.75 1 90.25 256 ASP A N 1
ATOM 2013 C CA . ASP A 1 256 ? 4.098 11.531 8.047 1 90.25 256 ASP A CA 1
ATOM 2014 C C . ASP A 1 256 ? 4.516 10.141 8.508 1 90.25 256 ASP A C 1
ATOM 2016 O O . ASP A 1 256 ? 4.957 9.312 7.699 1 90.25 256 ASP A O 1
ATOM 2020 N N . ASP A 1 257 ? 4.402 9.914 9.781 1 92.81 257 ASP A N 1
ATOM 2021 C CA . ASP A 1 257 ? 4.688 8.586 10.305 1 92.81 257 ASP A CA 1
ATOM 2022 C C . ASP A 1 257 ? 3.656 7.57 9.812 1 92.81 257 ASP A C 1
ATOM 2024 O O . ASP A 1 257 ? 3.99 6.41 9.555 1 92.81 257 ASP A O 1
ATOM 2028 N N . ILE A 1 258 ? 2.469 8.008 9.727 1 95 258 ILE A N 1
ATOM 2029 C CA . ILE A 1 258 ? 1.391 7.121 9.305 1 95 258 ILE A CA 1
ATOM 2030 C C . ILE A 1 258 ? 1.595 6.727 7.844 1 95 258 ILE A C 1
ATOM 2032 O O . ILE A 1 258 ? 1.308 5.594 7.453 1 95 258 ILE A O 1
ATOM 2036 N N . ILE A 1 259 ? 2.029 7.637 7.023 1 95.06 259 ILE A N 1
ATOM 2037 C CA . ILE A 1 259 ? 2.328 7.336 5.629 1 95.06 259 ILE A CA 1
ATOM 2038 C C . ILE A 1 259 ? 3.371 6.223 5.551 1 95.06 259 ILE A C 1
ATOM 2040 O O . ILE A 1 259 ? 3.234 5.289 4.758 1 95.06 259 ILE A O 1
ATOM 2044 N N . ASP A 1 260 ? 4.375 6.305 6.391 1 93.25 260 ASP A N 1
ATOM 2045 C CA . ASP A 1 260 ? 5.383 5.25 6.441 1 93.25 260 ASP A CA 1
ATOM 2046 C C . ASP A 1 260 ? 4.758 3.91 6.824 1 93.25 260 ASP A C 1
ATOM 2048 O O . ASP A 1 260 ? 5.074 2.877 6.234 1 93.25 260 ASP A O 1
ATOM 2052 N N . VAL A 1 261 ? 3.914 3.994 7.781 1 95.12 261 VAL A N 1
ATOM 2053 C CA . VAL A 1 261 ? 3.246 2.785 8.25 1 95.12 261 VAL A CA 1
ATOM 2054 C C . VAL A 1 261 ? 2.422 2.174 7.121 1 95.12 261 VAL A C 1
ATOM 2056 O O . VAL A 1 261 ? 2.439 0.957 6.922 1 95.12 261 VAL A O 1
ATOM 2059 N N . ILE A 1 262 ? 1.674 2.979 6.387 1 94.94 262 ILE A N 1
ATOM 2060 C CA . ILE A 1 262 ? 0.845 2.504 5.281 1 94.94 262 ILE A CA 1
ATOM 2061 C C . ILE A 1 262 ? 1.719 1.802 4.246 1 94.94 262 ILE A C 1
ATOM 2063 O O . ILE A 1 262 ? 1.386 0.708 3.783 1 94.94 262 ILE A O 1
ATOM 2067 N N . ARG A 1 263 ? 2.783 2.377 3.969 1 93.5 263 ARG A N 1
ATOM 2068 C CA . ARG A 1 263 ? 3.701 1.813 2.984 1 93.5 263 ARG A CA 1
ATOM 2069 C C . ARG A 1 263 ? 4.34 0.531 3.504 1 93.5 263 ARG A C 1
ATOM 2071 O O . ARG A 1 263 ? 4.469 -0.448 2.766 1 93.5 263 ARG A O 1
ATOM 2078 N N . GLU A 1 264 ? 4.75 0.579 4.723 1 93.62 264 GLU A N 1
ATOM 2079 C CA . GLU A 1 264 ? 5.367 -0.59 5.344 1 93.62 264 GLU A CA 1
ATOM 2080 C C . GLU A 1 264 ? 4.395 -1.765 5.395 1 93.62 264 GLU A C 1
ATOM 2082 O O . GLU A 1 264 ? 4.766 -2.898 5.078 1 93.62 264 GLU A O 1
ATOM 2087 N N . GLU A 1 265 ? 3.203 -1.495 5.82 1 94.06 265 GLU A N 1
ATOM 2088 C CA . GLU A 1 265 ? 2.193 -2.547 5.898 1 94.06 265 GLU A CA 1
ATOM 2089 C C . GLU A 1 265 ? 1.914 -3.146 4.523 1 94.06 265 GLU A C 1
ATOM 2091 O O . GLU A 1 265 ? 1.765 -4.363 4.387 1 94.06 265 GLU A O 1
ATOM 2096 N N . ALA A 1 266 ? 1.776 -2.33 3.529 1 94.19 266 ALA A N 1
ATOM 2097 C CA . ALA A 1 266 ? 1.555 -2.826 2.174 1 94.19 266 ALA A CA 1
ATOM 2098 C C . ALA A 1 266 ? 2.723 -3.688 1.707 1 94.19 266 ALA A C 1
ATOM 2100 O O . ALA A 1 266 ? 2.52 -4.762 1.132 1 94.19 266 ALA A O 1
ATOM 2101 N N . THR A 1 267 ? 3.92 -3.234 1.95 1 95.06 267 THR A N 1
ATOM 2102 C CA . THR A 1 267 ? 5.109 -3.982 1.559 1 95.06 267 THR A CA 1
ATOM 2103 C C . THR A 1 267 ? 5.141 -5.344 2.246 1 95.06 267 THR A C 1
ATOM 2105 O O . THR A 1 267 ? 5.422 -6.363 1.606 1 95.06 267 THR A O 1
ATOM 2108 N N . GLU A 1 268 ? 4.871 -5.344 3.496 1 95.31 268 GLU A N 1
ATOM 2109 C CA . GLU A 1 268 ? 4.844 -6.602 4.234 1 95.31 268 GLU A CA 1
ATOM 2110 C C . GLU A 1 268 ? 3.803 -7.559 3.656 1 95.31 268 GLU A C 1
ATOM 2112 O O . GLU A 1 268 ? 4.055 -8.758 3.531 1 95.31 268 GLU A O 1
ATOM 2117 N N . ASP A 1 269 ? 2.66 -7.035 3.348 1 94.44 269 ASP A N 1
ATOM 2118 C CA . ASP A 1 269 ? 1.612 -7.863 2.758 1 94.44 269 ASP A CA 1
ATOM 2119 C C . ASP A 1 269 ? 2.066 -8.461 1.427 1 94.44 269 ASP A C 1
ATOM 2121 O O . ASP A 1 269 ? 1.855 -9.641 1.167 1 94.44 269 ASP A O 1
ATOM 2125 N N . PHE A 1 270 ? 2.652 -7.648 0.607 1 94.12 270 PHE A N 1
ATOM 2126 C CA . PHE A 1 270 ? 3.176 -8.117 -0.669 1 94.12 270 PHE A CA 1
ATOM 2127 C C . PHE A 1 270 ? 4.148 -9.273 -0.461 1 94.12 270 PHE A C 1
ATOM 2129 O O . PHE A 1 270 ? 4.023 -10.32 -1.099 1 94.12 270 PHE A O 1
ATOM 2136 N N . LEU A 1 271 ? 5.059 -9.039 0.413 1 95.62 271 LEU A N 1
ATOM 2137 C CA . LEU A 1 271 ? 6.125 -10.016 0.631 1 95.62 271 LEU A CA 1
ATOM 2138 C C . LEU A 1 271 ? 5.574 -11.289 1.252 1 95.62 271 LEU A C 1
ATOM 2140 O O . LEU A 1 271 ? 5.961 -12.398 0.855 1 95.62 271 LEU A O 1
ATOM 2144 N N . GLN A 1 272 ? 4.695 -11.133 2.123 1 94.19 272 GLN A N 1
ATOM 2145 C CA . GLN A 1 272 ? 4.098 -12.297 2.76 1 94.19 272 GLN A CA 1
ATOM 2146 C C . GLN A 1 272 ? 3.268 -13.102 1.766 1 94.19 272 GLN A C 1
ATOM 2148 O O . GLN A 1 272 ? 3.293 -14.336 1.781 1 94.19 272 GLN A O 1
ATOM 2153 N N . MET A 1 273 ? 2.549 -12.445 0.97 1 93.12 273 MET A N 1
ATOM 2154 C CA . MET A 1 273 ? 1.716 -13.125 -0.02 1 93.12 273 MET A CA 1
ATOM 2155 C C . MET A 1 273 ? 2.574 -13.906 -1.01 1 93.12 273 MET A C 1
ATOM 2157 O O . MET A 1 273 ? 2.129 -14.914 -1.562 1 93.12 273 MET A O 1
ATOM 2161 N N . ALA A 1 274 ? 3.789 -13.43 -1.187 1 93.19 274 ALA A N 1
ATOM 2162 C CA . ALA A 1 274 ? 4.703 -14.102 -2.105 1 93.19 274 ALA A CA 1
ATOM 2163 C C . ALA A 1 274 ? 5.539 -15.156 -1.381 1 93.19 274 ALA A C 1
ATOM 2165 O O . ALA A 1 274 ? 6.293 -15.898 -2.01 1 93.19 274 ALA A O 1
ATOM 2166 N N . GLY A 1 275 ? 5.453 -15.188 -0.124 1 93.56 275 GLY A N 1
ATOM 2167 C CA . GLY A 1 275 ? 6.238 -16.125 0.652 1 93.56 275 GLY A CA 1
ATOM 2168 C C . GLY A 1 275 ? 7.684 -15.695 0.838 1 93.56 275 GLY A C 1
ATOM 2169 O O . GLY A 1 275 ? 8.602 -16.5 0.655 1 93.56 275 GLY A O 1
ATOM 2170 N N . VAL A 1 276 ? 7.867 -14.453 1.132 1 94.12 276 VAL A N 1
ATOM 2171 C CA . VAL A 1 276 ? 9.203 -13.922 1.347 1 94.12 276 VAL A CA 1
ATOM 2172 C C . VAL A 1 276 ? 9.32 -13.352 2.762 1 94.12 276 VAL A C 1
ATOM 2174 O O . VAL A 1 276 ? 10.188 -12.523 3.039 1 94.12 276 VAL A O 1
ATOM 2177 N N . GLY A 1 277 ? 8.414 -13.633 3.58 1 91.31 277 GLY A N 1
ATOM 2178 C CA . GLY A 1 277 ? 8.461 -13.094 4.93 1 91.31 277 GLY A CA 1
ATOM 2179 C C . GLY A 1 277 ? 8.016 -11.648 5.008 1 91.31 277 GLY A C 1
ATOM 2180 O O . GLY A 1 277 ? 7.25 -11.18 4.16 1 91.31 277 GLY A O 1
ATOM 2181 N N . LYS A 1 278 ? 8.477 -10.984 6.098 1 90.69 278 LYS A N 1
ATOM 2182 C CA . LYS A 1 278 ? 8.016 -9.625 6.352 1 90.69 278 LYS A CA 1
ATOM 2183 C C . LYS A 1 278 ? 9.18 -8.641 6.352 1 90.69 278 LYS A C 1
ATOM 2185 O O . LYS A 1 278 ? 9.023 -7.484 6.762 1 90.69 278 LYS A O 1
ATOM 2190 N N . ASP A 1 279 ? 10.266 -9.094 5.91 1 90.38 279 ASP A N 1
ATOM 2191 C CA . ASP A 1 279 ? 11.445 -8.234 5.961 1 90.38 279 ASP A CA 1
ATOM 2192 C C . ASP A 1 279 ? 11.398 -7.168 4.867 1 90.38 279 ASP A C 1
ATOM 2194 O O . ASP A 1 279 ? 11.695 -7.449 3.705 1 90.38 279 ASP A O 1
ATOM 2198 N N . ARG A 1 280 ? 11.297 -5.965 5.23 1 86.94 280 ARG A N 1
ATOM 2199 C CA . ARG A 1 280 ? 11.125 -4.852 4.301 1 86.94 280 ARG A CA 1
ATOM 2200 C C . ARG A 1 280 ? 12.445 -4.477 3.645 1 86.94 280 ARG A C 1
ATOM 2202 O O . ARG A 1 280 ? 12.469 -3.773 2.633 1 86.94 280 ARG A O 1
ATOM 2209 N N . ASP A 1 281 ? 13.578 -4.906 4.234 1 90.19 281 ASP A N 1
ATOM 2210 C CA . ASP A 1 281 ? 14.891 -4.551 3.719 1 90.19 281 ASP A CA 1
ATOM 2211 C C . ASP A 1 281 ? 15.484 -5.691 2.896 1 90.19 281 ASP A C 1
ATOM 2213 O O . ASP A 1 281 ? 16.703 -5.816 2.787 1 90.19 281 ASP A O 1
ATOM 2217 N N . ILE A 1 282 ? 14.664 -6.406 2.369 1 92.06 282 ILE A N 1
ATOM 2218 C CA . ILE A 1 282 ? 15.102 -7.605 1.661 1 92.06 282 ILE A CA 1
ATOM 2219 C C . ILE A 1 282 ? 16.031 -7.223 0.507 1 92.06 282 ILE A C 1
ATOM 2221 O O . ILE A 1 282 ? 16.969 -7.945 0.191 1 92.06 282 ILE A O 1
ATOM 2225 N N . LEU A 1 283 ? 15.852 -6.094 -0.058 1 90.88 283 LEU A N 1
ATOM 2226 C CA . LEU A 1 283 ? 16.641 -5.648 -1.206 1 90.88 283 LEU A CA 1
ATOM 2227 C C . LEU A 1 283 ? 18.062 -5.316 -0.793 1 90.88 283 LEU A C 1
ATOM 2229 O O . LEU A 1 283 ? 18.953 -5.238 -1.641 1 90.88 283 LEU A O 1
ATOM 2233 N N . LEU A 1 284 ? 18.281 -5.098 0.476 1 89.06 284 LEU A N 1
ATOM 2234 C CA . LEU A 1 284 ? 19.594 -4.703 0.973 1 89.06 284 LEU A CA 1
ATOM 2235 C C . LEU A 1 284 ? 20.328 -5.902 1.563 1 89.06 284 LEU A C 1
ATOM 2237 O O . LEU A 1 284 ? 21.516 -5.809 1.871 1 89.06 284 LEU A O 1
ATOM 2241 N N . LYS A 1 285 ? 19.656 -6.949 1.665 1 90.75 285 LYS A N 1
ATOM 2242 C CA . LYS A 1 285 ? 20.266 -8.133 2.268 1 90.75 285 LYS A CA 1
ATOM 2243 C C . LYS A 1 285 ? 21.188 -8.844 1.278 1 90.75 285 LYS A C 1
ATOM 2245 O O . LYS A 1 285 ? 21.031 -8.703 0.064 1 90.75 285 LYS A O 1
ATOM 2250 N N . SER A 1 286 ? 22.047 -9.586 1.868 1 92.06 286 SER A N 1
ATOM 2251 C CA . SER A 1 286 ? 22.938 -10.398 1.041 1 92.06 286 SER A CA 1
ATOM 2252 C C . SER A 1 286 ? 22.172 -11.523 0.348 1 92.06 286 SER A C 1
ATOM 2254 O O . SER A 1 286 ? 21.047 -11.844 0.728 1 92.06 286 SER A O 1
ATOM 2256 N N . THR A 1 287 ? 22.891 -12.055 -0.676 1 95.94 287 THR A N 1
ATOM 2257 C CA . THR A 1 287 ? 22.281 -13.148 -1.429 1 95.94 287 THR A CA 1
ATOM 2258 C C . THR A 1 287 ? 21.969 -14.328 -0.51 1 95.94 287 THR A C 1
ATOM 2260 O O . THR A 1 287 ? 20.891 -14.922 -0.603 1 95.94 287 THR A O 1
ATOM 2263 N N . LYS A 1 288 ? 22.875 -14.633 0.361 1 96.56 288 LYS A N 1
ATOM 2264 C CA . LYS A 1 288 ? 22.672 -15.75 1.282 1 96.56 288 LYS A CA 1
ATOM 2265 C C . LYS A 1 288 ? 21.516 -15.477 2.24 1 96.56 288 LYS A C 1
ATOM 2267 O O . LYS A 1 288 ? 20.703 -16.359 2.5 1 96.56 288 LYS A O 1
ATOM 2272 N N . GLU A 1 289 ? 21.438 -14.336 2.754 1 95 289 GLU A N 1
ATOM 2273 C CA . GLU A 1 289 ? 20.359 -13.961 3.67 1 95 289 GLU A CA 1
ATOM 2274 C C . GLU A 1 289 ? 19.016 -13.992 2.971 1 95 289 GLU A C 1
ATOM 2276 O O . GLU A 1 289 ? 18.016 -14.453 3.545 1 95 289 GLU A O 1
ATOM 2281 N N . ASN A 1 290 ? 19.047 -13.492 1.798 1 96.38 290 ASN A N 1
ATOM 2282 C CA . ASN A 1 290 ? 17.844 -13.516 0.988 1 96.38 290 ASN A CA 1
ATOM 2283 C C . ASN A 1 290 ? 17.359 -14.945 0.759 1 96.38 290 ASN A C 1
ATOM 2285 O O . ASN A 1 290 ? 16.156 -15.227 0.883 1 96.38 290 ASN A O 1
ATOM 2289 N N . ALA A 1 291 ? 18.25 -15.797 0.41 1 97.62 291 ALA A N 1
ATOM 2290 C CA . ALA A 1 291 ? 17.906 -17.203 0.176 1 97.62 291 ALA A CA 1
ATOM 2291 C C . ALA A 1 291 ? 17.375 -17.859 1.443 1 97.62 291 ALA A C 1
ATOM 2293 O O . ALA A 1 291 ? 16.406 -18.625 1.388 1 97.62 291 ALA A O 1
ATOM 2294 N N . MET A 1 292 ? 17.922 -17.531 2.539 1 96.62 292 MET A N 1
ATOM 2295 C CA . MET A 1 292 ? 17.531 -18.156 3.803 1 96.62 292 MET A CA 1
ATOM 2296 C C . MET A 1 292 ? 16.156 -17.688 4.242 1 96.62 292 MET A C 1
ATOM 2298 O O . MET A 1 292 ? 15.414 -18.438 4.879 1 96.62 292 MET A O 1
ATOM 2302 N N . ILE A 1 293 ? 15.836 -16.5 3.928 1 95.44 293 ILE A N 1
ATOM 2303 C CA . ILE A 1 293 ? 14.523 -15.961 4.262 1 95.44 293 ILE A CA 1
ATOM 2304 C C . ILE A 1 293 ? 13.445 -16.656 3.422 1 95.44 293 ILE A C 1
ATOM 2306 O O . ILE A 1 293 ? 12.344 -16.906 3.906 1 95.44 293 ILE A O 1
ATOM 2310 N N . ARG A 1 294 ? 13.742 -17 2.281 1 96.31 294 ARG A N 1
ATOM 2311 C CA . ARG A 1 294 ? 12.797 -17.578 1.324 1 96.31 294 ARG A CA 1
ATOM 2312 C C . ARG A 1 294 ? 12.703 -19.094 1.478 1 96.31 294 ARG A C 1
ATOM 2314 O O . ARG A 1 294 ? 11.672 -19.688 1.181 1 96.31 294 ARG A O 1
ATOM 2321 N N . ALA A 1 295 ? 13.719 -19.688 1.939 1 96.69 295 ALA A N 1
ATOM 2322 C CA . ALA A 1 295 ? 13.883 -21.141 1.971 1 96.69 295 ALA A CA 1
ATOM 2323 C C . ALA A 1 295 ? 12.719 -21.812 2.703 1 96.69 295 ALA A C 1
ATOM 2325 O O . ALA A 1 295 ? 12.148 -22.781 2.213 1 96.69 295 ALA A O 1
ATOM 2326 N N . PRO A 1 296 ? 12.305 -21.359 3.846 1 94.5 296 PRO A N 1
ATOM 2327 C CA . PRO A 1 296 ? 11.227 -22.047 4.559 1 94.5 296 PRO A CA 1
ATOM 2328 C C . PRO A 1 296 ? 9.906 -22.016 3.791 1 94.5 296 PRO A C 1
ATOM 2330 O O . PRO A 1 296 ? 9.125 -22.969 3.857 1 94.5 296 PRO A O 1
ATOM 2333 N N . TRP A 1 297 ? 9.641 -20.984 3.17 1 93.81 297 TRP A N 1
ATOM 2334 C CA . TRP A 1 297 ? 8.406 -20.859 2.391 1 93.81 297 TRP A CA 1
ATOM 2335 C C . TRP A 1 297 ? 8.438 -21.781 1.181 1 93.81 297 TRP A C 1
ATOM 2337 O O . TRP A 1 297 ? 7.43 -22.422 0.856 1 93.81 297 TRP A O 1
ATOM 2347 N N . LEU A 1 298 ? 9.547 -21.844 0.57 1 94.94 298 LEU A N 1
ATOM 2348 C CA . LEU A 1 298 ? 9.688 -22.734 -0.58 1 94.94 298 LEU A CA 1
ATOM 2349 C C . LEU A 1 298 ? 9.68 -24.188 -0.144 1 94.94 298 LEU A C 1
ATOM 2351 O O . LEU A 1 298 ? 9.336 -25.078 -0.932 1 94.94 298 LEU A O 1
ATOM 2355 N N . PHE A 1 299 ? 10.07 -24.422 1.044 1 95.06 299 PHE A N 1
ATOM 2356 C CA . PHE A 1 299 ? 10 -25.781 1.588 1 95.06 299 PHE A CA 1
ATOM 2357 C C . PHE A 1 299 ? 8.562 -26.266 1.615 1 95.06 299 PHE A C 1
ATOM 2359 O O . PHE A 1 299 ? 8.297 -27.438 1.329 1 95.06 299 PHE A O 1
ATOM 2366 N N . ALA A 1 300 ? 7.668 -25.422 1.933 1 90.88 300 ALA A N 1
ATOM 2367 C CA . ALA A 1 300 ? 6.254 -25.797 1.904 1 90.88 300 ALA A CA 1
ATOM 2368 C C . ALA A 1 300 ? 5.82 -26.188 0.496 1 90.88 300 ALA A C 1
ATOM 2370 O O . ALA A 1 300 ? 5.07 -27.156 0.32 1 90.88 300 ALA A O 1
ATOM 2371 N N . SER A 1 301 ? 6.262 -25.406 -0.432 1 90.19 301 SER A N 1
ATOM 2372 C CA . SER A 1 301 ? 5.977 -25.734 -1.824 1 90.19 301 SER A CA 1
ATOM 2373 C C . SER A 1 301 ? 6.586 -27.078 -2.209 1 90.19 301 SER A C 1
ATOM 2375 O O . SER A 1 301 ? 5.973 -27.859 -2.941 1 90.19 301 SER A O 1
ATOM 2377 N N . TRP A 1 302 ? 7.754 -27.234 -1.773 1 93.25 302 TRP A N 1
ATOM 2378 C CA . TRP A 1 302 ? 8.461 -28.484 -2.045 1 93.25 302 TRP A CA 1
ATOM 2379 C C . TRP A 1 302 ? 7.707 -29.672 -1.464 1 93.25 302 TRP A C 1
ATOM 2381 O O . TRP A 1 302 ? 7.531 -30.688 -2.137 1 93.25 302 TRP A O 1
ATOM 2391 N N . ILE A 1 303 ? 7.238 -29.578 -0.282 1 93.56 303 ILE A N 1
ATOM 2392 C CA . ILE A 1 303 ? 6.473 -30.656 0.361 1 93.56 303 ILE A CA 1
ATOM 2393 C C . ILE A 1 303 ? 5.219 -30.953 -0.454 1 93.56 303 ILE A C 1
ATOM 2395 O O . ILE A 1 303 ? 4.895 -32.125 -0.7 1 93.56 303 ILE A O 1
ATOM 2399 N N . GLY A 1 304 ? 4.535 -29.922 -0.76 1 90.62 304 GLY A N 1
ATOM 2400 C CA . GLY A 1 304 ? 3.346 -30.094 -1.577 1 90.62 304 GLY A CA 1
ATOM 2401 C C . GLY A 1 304 ? 3.623 -30.797 -2.893 1 90.62 304 GLY A C 1
ATOM 2402 O O . GLY A 1 304 ? 2.84 -31.656 -3.324 1 90.62 304 GLY A O 1
ATOM 2403 N N . GLY A 1 305 ? 4.695 -30.406 -3.545 1 91.06 305 GLY A N 1
ATOM 2404 C CA . GLY A 1 305 ? 5.09 -31.047 -4.789 1 91.06 305 GLY A CA 1
ATOM 2405 C C . GLY A 1 305 ? 5.41 -32.531 -4.621 1 91.06 305 GLY A C 1
ATOM 2406 O O . GLY A 1 305 ? 4.992 -33.344 -5.434 1 91.06 305 GLY A O 1
ATOM 2407 N N . VAL A 1 306 ? 6.078 -32.812 -3.586 1 93.12 306 VAL A N 1
ATOM 2408 C CA . VAL A 1 306 ? 6.457 -34.188 -3.316 1 93.12 306 VAL A CA 1
ATOM 2409 C C . VAL A 1 306 ? 5.211 -35.031 -3.012 1 93.12 306 VAL A C 1
ATOM 2411 O O . VAL A 1 306 ? 5.062 -36.125 -3.518 1 93.12 306 VAL A O 1
ATOM 2414 N N . VAL A 1 307 ? 4.363 -34.5 -2.281 1 94 307 VAL A N 1
ATOM 2415 C CA . VAL A 1 307 ? 3.121 -35.188 -1.967 1 94 307 VAL A CA 1
ATOM 2416 C C . VAL A 1 307 ? 2.32 -35.438 -3.246 1 94 307 VAL A C 1
ATOM 2418 O O . VAL A 1 307 ? 1.773 -36.5 -3.453 1 94 307 VAL A O 1
ATOM 2421 N N . SER A 1 308 ? 2.254 -34.438 -4.051 1 92.81 308 SER A N 1
ATOM 2422 C CA . SER A 1 308 ? 1.576 -34.562 -5.336 1 92.81 308 SER A CA 1
ATOM 2423 C C . SER A 1 308 ? 2.18 -35.688 -6.168 1 92.81 308 SER A C 1
ATOM 2425 O O . SER A 1 308 ? 1.457 -36.438 -6.844 1 92.81 308 SER A O 1
ATOM 2427 N N . SER A 1 309 ? 3.49 -35.781 -6.113 1 92.56 309 SER A N 1
ATOM 2428 C CA . SER A 1 309 ? 4.164 -36.844 -6.887 1 92.56 309 SER A CA 1
ATOM 2429 C C . SER A 1 309 ? 3.752 -38.219 -6.418 1 92.56 309 SER A C 1
ATOM 2431 O O . SER A 1 309 ? 3.547 -39.125 -7.234 1 92.56 309 SER A O 1
ATOM 2433 N N . PHE A 1 310 ? 3.568 -38.406 -5.172 1 92.19 310 PHE A N 1
ATOM 2434 C CA . PHE A 1 310 ? 3.139 -39.688 -4.637 1 92.19 310 PHE A CA 1
ATOM 2435 C C . PHE A 1 310 ? 1.688 -39.969 -5.004 1 92.19 310 PHE A C 1
ATOM 2437 O O . PHE A 1 310 ? 1.321 -41.094 -5.281 1 92.19 310 PHE A O 1
ATOM 2444 N N . ILE A 1 311 ? 0.941 -39 -5 1 92.81 311 ILE A N 1
ATOM 2445 C CA . ILE A 1 311 ? -0.461 -39.156 -5.375 1 92.81 311 ILE A CA 1
ATOM 2446 C C . ILE A 1 311 ? -0.563 -39.562 -6.84 1 92.81 311 ILE A C 1
ATOM 2448 O O . ILE A 1 311 ? -1.272 -40.531 -7.168 1 92.81 311 ILE A O 1
ATOM 2452 N N . ILE A 1 312 ? 0.121 -38.906 -7.664 1 93.19 312 ILE A N 1
ATOM 2453 C CA . ILE A 1 312 ? 0.093 -39.188 -9.094 1 93.19 312 ILE A CA 1
ATOM 2454 C C . ILE A 1 312 ? 0.621 -40.594 -9.344 1 93.19 312 ILE A C 1
ATOM 2456 O O . ILE A 1 312 ? 0.09 -41.344 -10.188 1 93.19 312 ILE A O 1
ATOM 2460 N N . ALA A 1 313 ? 1.661 -40.969 -8.594 1 90.56 313 ALA A N 1
ATOM 2461 C CA . ALA A 1 313 ? 2.213 -42.312 -8.711 1 90.56 313 ALA A CA 1
ATOM 2462 C C . ALA A 1 313 ? 1.165 -43.375 -8.367 1 90.56 313 ALA A C 1
ATOM 2464 O O . ALA A 1 313 ? 1.187 -44.469 -8.914 1 90.56 313 ALA A O 1
ATOM 2465 N N . GLY A 1 314 ? 0.25 -43.062 -7.551 1 91.75 314 GLY A N 1
ATOM 2466 C CA . GLY A 1 314 ? -0.834 -43.938 -7.188 1 91.75 314 GLY A CA 1
ATOM 2467 C C . GLY A 1 314 ? -1.818 -44.188 -8.312 1 91.75 314 GLY A C 1
ATOM 2468 O O . GLY A 1 314 ? -2.584 -45.156 -8.281 1 91.75 314 GLY A O 1
ATOM 2469 N N . PHE A 1 315 ? -1.74 -43.375 -9.305 1 92.81 315 PHE A N 1
ATOM 2470 C CA . PHE A 1 315 ? -2.635 -43.5 -10.445 1 92.81 315 PHE A CA 1
ATOM 2471 C C . PHE A 1 315 ? -1.866 -43.938 -11.688 1 92.81 315 PHE A C 1
ATOM 2473 O O . PHE A 1 315 ? -2.186 -43.5 -12.805 1 92.81 315 PHE A O 1
ATOM 2480 N N . SER A 1 316 ? -0.806 -44.656 -11.484 1 89.5 316 SER A N 1
ATOM 2481 C CA . SER A 1 316 ? 0.042 -45.125 -12.57 1 89.5 316 SER A CA 1
ATOM 2482 C C . SER A 1 316 ? -0.747 -46 -13.555 1 89.5 316 SER A C 1
ATOM 2484 O O . SER A 1 316 ? -0.466 -45.969 -14.758 1 89.5 316 SER A O 1
ATOM 2486 N N . GLU A 1 317 ? -1.719 -46.688 -13.086 1 90.81 317 GLU A N 1
ATOM 2487 C CA . GLU A 1 317 ? -2.545 -47.531 -13.961 1 90.81 317 GLU A CA 1
ATOM 2488 C C . GLU A 1 317 ? -3.342 -46.656 -14.945 1 90.81 317 GLU A C 1
ATOM 2490 O O . GLU A 1 317 ? -3.416 -46.969 -16.125 1 90.81 317 GLU A O 1
ATOM 2495 N N . GLU A 1 318 ? -3.908 -45.656 -14.469 1 89.69 318 GLU A N 1
ATOM 2496 C CA . GLU A 1 318 ? -4.652 -44.719 -15.312 1 89.69 318 GLU A CA 1
ATOM 2497 C C . GLU A 1 318 ? -3.744 -44.031 -16.344 1 89.69 318 GLU A C 1
ATOM 2499 O O . GLU A 1 318 ? -4.113 -43.906 -17.5 1 89.69 318 GLU A O 1
ATOM 2504 N N . LEU A 1 319 ? -2.574 -43.719 -15.891 1 90.38 319 LEU A N 1
ATOM 2505 C CA . LEU A 1 319 ? -1.609 -43.062 -16.766 1 90.38 319 LEU A CA 1
ATOM 2506 C C . LEU A 1 319 ? -1.125 -44.031 -17.859 1 90.38 319 LEU A C 1
ATOM 2508 O O . LEU A 1 319 ? -0.887 -43.594 -18.984 1 90.38 319 LEU A O 1
ATOM 2512 N N . SER A 1 320 ? -0.986 -45.219 -17.484 1 89.12 320 SER A N 1
ATOM 2513 C CA . SER A 1 320 ? -0.565 -46.219 -18.469 1 89.12 320 SER A CA 1
ATOM 2514 C C . SER A 1 320 ? -1.647 -46.469 -19.516 1 89.12 320 SER A C 1
ATOM 2516 O O . SER A 1 320 ? -1.344 -46.719 -20.672 1 89.12 320 SER A O 1
ATOM 2518 N N . HIS A 1 321 ? -2.83 -46.406 -19.016 1 88.06 321 HIS A N 1
ATOM 2519 C CA . HIS A 1 321 ? -3.955 -46.625 -19.922 1 88.06 321 HIS A CA 1
ATOM 2520 C C . HIS A 1 321 ? -4.125 -45.438 -20.891 1 88.06 321 HIS A C 1
ATOM 2522 O O . HIS A 1 321 ? -4.477 -45.625 -22.047 1 88.06 321 HIS A O 1
ATOM 2528 N N . LEU A 1 322 ? -3.891 -44.25 -20.359 1 89.69 322 LEU A N 1
ATOM 2529 C CA . LEU A 1 322 ? -4.035 -43.031 -21.156 1 89.69 322 LEU A CA 1
ATOM 2530 C C . LEU A 1 322 ? -2.938 -42.031 -20.812 1 89.69 322 LEU A C 1
ATOM 2532 O O . LEU A 1 322 ? -3.137 -41.156 -19.984 1 89.69 322 LEU A O 1
ATOM 2536 N N . ILE A 1 323 ? -1.903 -42.062 -21.562 1 88.88 323 ILE A N 1
ATOM 2537 C CA . ILE A 1 323 ? -0.7 -41.25 -21.312 1 88.88 323 ILE A CA 1
ATOM 2538 C C . ILE A 1 323 ? -1.011 -39.781 -21.484 1 88.88 323 ILE A C 1
ATOM 2540 O O . ILE A 1 323 ? -0.42 -38.938 -20.797 1 88.88 323 ILE A O 1
ATOM 2544 N N . ALA A 1 324 ? -2.061 -39.5 -22.25 1 90.62 324 ALA A N 1
ATOM 2545 C CA . ALA A 1 324 ? -2.445 -38.125 -22.531 1 90.62 324 ALA A CA 1
ATOM 2546 C C . ALA A 1 324 ? -2.9 -37.406 -21.266 1 90.62 324 ALA A C 1
ATOM 2548 O O . ALA A 1 324 ? -2.912 -36.156 -21.203 1 90.62 324 ALA A O 1
ATOM 2549 N N . LEU A 1 325 ? -3.203 -38.156 -20.203 1 92.19 325 LEU A N 1
ATOM 2550 C CA . LEU A 1 325 ? -3.592 -37.562 -18.922 1 92.19 325 LEU A CA 1
ATOM 2551 C C . LEU A 1 325 ? -2.467 -36.688 -18.359 1 92.19 325 LEU A C 1
ATOM 2553 O O . LEU A 1 325 ? -2.723 -35.656 -17.766 1 92.19 325 LEU A O 1
ATOM 2557 N N . ALA A 1 326 ? -1.269 -37.125 -18.594 1 93 326 ALA A N 1
ATOM 2558 C CA . ALA A 1 326 ? -0.113 -36.406 -18.062 1 93 326 ALA A CA 1
ATOM 2559 C C . ALA A 1 326 ? 0.007 -35 -18.703 1 93 326 ALA A C 1
ATOM 2561 O O . ALA A 1 326 ? 0.451 -34.062 -18.047 1 93 326 ALA A O 1
ATOM 2562 N N . ALA A 1 327 ? -0.463 -34.875 -19.891 1 93 327 ALA A N 1
ATOM 2563 C CA . ALA A 1 327 ? -0.296 -33.656 -20.672 1 93 327 ALA A CA 1
ATOM 2564 C C . ALA A 1 327 ? -1.133 -32.5 -20.094 1 93 327 ALA A C 1
ATOM 2566 O O . ALA A 1 327 ? -0.808 -31.328 -20.281 1 93 327 ALA A O 1
ATOM 2567 N N . PHE A 1 328 ? -2.164 -32.812 -19.344 1 94.19 328 PHE A N 1
ATOM 2568 C CA . PHE A 1 328 ? -3.092 -31.766 -18.938 1 94.19 328 PHE A CA 1
ATOM 2569 C C . PHE A 1 328 ? -2.939 -31.453 -17.453 1 94.19 328 PHE A C 1
ATOM 2571 O O . PHE A 1 328 ? -3.691 -30.641 -16.906 1 94.19 328 PHE A O 1
ATOM 2578 N N . ILE A 1 329 ? -1.965 -32.094 -16.828 1 93.62 329 ILE A N 1
ATOM 2579 C CA . ILE A 1 329 ? -1.72 -31.844 -15.422 1 93.62 329 ILE A CA 1
ATOM 2580 C C . ILE A 1 329 ? -1.424 -30.359 -15.211 1 93.62 329 ILE A C 1
ATOM 2582 O O . ILE A 1 329 ? -2.029 -29.703 -14.352 1 93.62 329 ILE A O 1
ATOM 2586 N N . PRO A 1 330 ? -0.614 -29.672 -16.047 1 92 330 PRO A N 1
ATOM 2587 C CA . PRO A 1 330 ? -0.295 -28.266 -15.828 1 92 330 PRO A CA 1
ATOM 2588 C C . PRO A 1 330 ? -1.51 -27.344 -15.992 1 92 330 PRO A C 1
ATOM 2590 O O . PRO A 1 330 ? -1.621 -26.328 -15.305 1 92 330 PRO A O 1
ATOM 2593 N N . VAL A 1 331 ? -2.389 -27.734 -16.844 1 92.75 331 VAL A N 1
ATOM 2594 C CA . VAL A 1 331 ? -3.561 -26.906 -17.078 1 92.75 331 VAL A CA 1
ATOM 2595 C C . VAL A 1 331 ? -4.469 -26.922 -15.852 1 92.75 331 VAL A C 1
ATOM 2597 O O . VAL A 1 331 ? -4.961 -25.875 -15.422 1 92.75 331 VAL A O 1
ATOM 2600 N N . VAL A 1 332 ? -4.637 -28.062 -15.328 1 92.88 332 VAL A N 1
ATOM 2601 C CA . VAL A 1 332 ? -5.523 -28.219 -14.18 1 92.88 332 VAL A CA 1
ATOM 2602 C C . VAL A 1 332 ? -4.949 -27.453 -12.984 1 92.88 332 VAL A C 1
ATOM 2604 O O . VAL A 1 332 ? -5.656 -26.688 -12.336 1 92.88 332 VAL A O 1
ATOM 2607 N N . THR A 1 333 ? -3.709 -27.641 -12.711 1 90.69 333 THR A N 1
ATOM 2608 C CA . THR A 1 333 ? -3.082 -27 -11.562 1 90.69 333 THR A CA 1
ATOM 2609 C C . THR A 1 333 ? -2.922 -25.5 -11.805 1 90.69 333 THR A C 1
ATOM 2611 O O . THR A 1 333 ? -3.123 -24.703 -10.891 1 90.69 333 THR A O 1
ATOM 2614 N N . GLY A 1 334 ? -2.551 -25.141 -13 1 90.19 334 GLY A N 1
ATOM 2615 C CA . GLY A 1 334 ? -2.367 -23.734 -13.328 1 90.19 334 GLY A CA 1
ATOM 2616 C C . GLY A 1 334 ? -3.645 -22.922 -13.227 1 90.19 334 GLY A C 1
ATOM 2617 O O . GLY A 1 334 ? -3.654 -21.828 -12.648 1 90.19 334 GLY A O 1
ATOM 2618 N N . MET A 1 335 ? -4.715 -23.438 -13.836 1 93.19 335 MET A N 1
ATOM 2619 C CA . MET A 1 335 ? -5.996 -22.734 -13.797 1 93.19 335 MET A CA 1
ATOM 2620 C C . MET A 1 335 ? -6.496 -22.594 -12.367 1 93.19 335 MET A C 1
ATOM 2622 O O . MET A 1 335 ? -6.961 -21.516 -11.969 1 93.19 335 MET A O 1
ATOM 2626 N N . GLY A 1 336 ? -6.402 -23.625 -11.656 1 92.44 336 GLY A N 1
ATOM 2627 C CA . GLY A 1 336 ? -6.797 -23.578 -10.258 1 92.44 336 GLY A CA 1
ATOM 2628 C C . GLY A 1 336 ? -5.973 -22.609 -9.438 1 92.44 336 GLY A C 1
ATOM 2629 O O . GLY A 1 336 ? -6.523 -21.797 -8.68 1 92.44 336 GLY A O 1
ATOM 2630 N N . GLY A 1 337 ? -4.707 -22.703 -9.57 1 91.06 337 GLY A N 1
ATOM 2631 C CA . GLY A 1 337 ? -3.818 -21.828 -8.828 1 91.06 337 GLY A CA 1
ATOM 2632 C C . GLY A 1 337 ? -4.043 -20.359 -9.141 1 91.06 337 GLY A C 1
ATOM 2633 O O . GLY A 1 337 ? -4.039 -19.516 -8.234 1 91.06 337 GLY A O 1
ATOM 2634 N N . ASN A 1 338 ? -4.203 -20.031 -10.375 1 93 338 ASN A N 1
ATOM 2635 C CA . ASN A 1 338 ? -4.371 -18.641 -10.781 1 93 338 ASN A CA 1
ATOM 2636 C C . ASN A 1 338 ? -5.676 -18.047 -10.258 1 93 338 ASN A C 1
ATOM 2638 O O . ASN A 1 338 ? -5.699 -16.922 -9.758 1 93 338 ASN A O 1
ATOM 2642 N N . ILE A 1 339 ? -6.758 -18.797 -10.398 1 95.44 339 ILE A N 1
ATOM 2643 C CA . ILE A 1 339 ? -8.023 -18.25 -9.922 1 95.44 339 ILE A CA 1
ATOM 2644 C C . ILE A 1 339 ? -8 -18.156 -8.398 1 95.44 339 ILE A C 1
ATOM 2646 O O . ILE A 1 339 ? -8.586 -17.234 -7.82 1 95.44 339 ILE A O 1
ATOM 2650 N N . ALA A 1 340 ? -7.363 -19.094 -7.746 1 94.81 340 ALA A N 1
ATOM 2651 C CA . ALA A 1 340 ? -7.215 -19.016 -6.297 1 94.81 3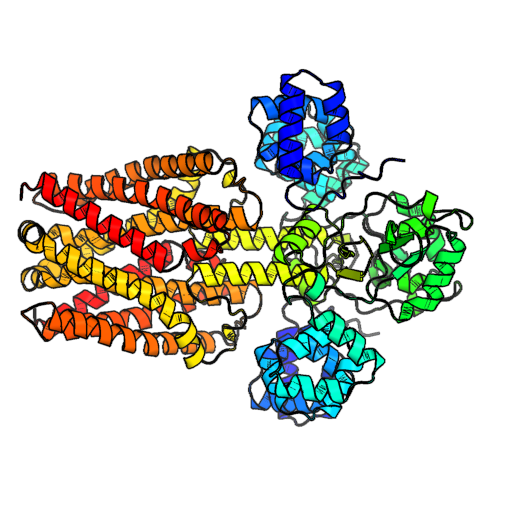40 ALA A CA 1
ATOM 2652 C C . ALA A 1 340 ? -6.441 -17.766 -5.883 1 94.81 340 ALA A C 1
ATOM 2654 O O . ALA A 1 340 ? -6.809 -17.094 -4.918 1 94.81 340 ALA A O 1
ATOM 2655 N N . THR A 1 341 ? -5.402 -17.516 -6.598 1 93.19 341 THR A N 1
ATOM 2656 C CA . THR A 1 341 ? -4.59 -16.344 -6.324 1 93.19 341 THR A CA 1
ATOM 2657 C C . THR A 1 341 ? -5.398 -15.062 -6.531 1 93.19 341 THR A C 1
ATOM 2659 O O . THR A 1 341 ? -5.297 -14.125 -5.742 1 93.19 341 THR A O 1
ATOM 2662 N N . GLN A 1 342 ? -6.137 -15.023 -7.586 1 95.31 342 GLN A N 1
ATOM 2663 C CA . GLN A 1 342 ? -7 -13.875 -7.832 1 95.31 342 GLN A CA 1
ATOM 2664 C C . GLN A 1 342 ? -7.949 -13.633 -6.656 1 95.31 342 GLN A C 1
ATOM 2666 O O . GLN A 1 342 ? -8.016 -12.531 -6.121 1 95.31 342 GLN A O 1
ATOM 2671 N N . SER A 1 343 ? -8.594 -14.688 -6.289 1 96 343 SER A N 1
ATOM 2672 C CA . SER A 1 343 ? -9.594 -14.586 -5.23 1 96 343 SER A CA 1
ATOM 2673 C C . SER A 1 343 ? -8.953 -14.227 -3.895 1 96 343 SER A C 1
ATOM 2675 O O . SER A 1 343 ? -9.461 -13.383 -3.162 1 96 343 SER A O 1
ATOM 2677 N N . SER A 1 344 ? -7.914 -14.906 -3.602 1 95.31 344 SER A N 1
ATOM 2678 C CA . SER A 1 344 ? -7.223 -14.641 -2.344 1 95.31 344 SER A CA 1
ATOM 2679 C C . SER A 1 344 ? -6.738 -13.195 -2.27 1 95.31 344 SER A C 1
ATOM 2681 O O . SER A 1 344 ? -6.828 -12.555 -1.221 1 95.31 344 SER A O 1
ATOM 2683 N N . THR A 1 345 ? -6.223 -12.719 -3.332 1 95.12 345 THR A N 1
ATOM 2684 C CA . THR A 1 345 ? -5.691 -11.359 -3.373 1 95.12 345 THR A CA 1
ATOM 2685 C C . THR A 1 345 ? -6.801 -10.336 -3.137 1 95.12 345 THR A C 1
ATOM 2687 O O . THR A 1 345 ? -6.621 -9.383 -2.373 1 95.12 345 THR A O 1
ATOM 2690 N N . ILE A 1 346 ? -7.902 -10.523 -3.766 1 96 346 ILE A N 1
ATOM 2691 C CA . ILE A 1 346 ? -9.047 -9.641 -3.598 1 96 346 ILE A CA 1
ATOM 2692 C C . ILE A 1 346 ? -9.453 -9.594 -2.125 1 96 346 ILE A C 1
ATOM 2694 O O . ILE A 1 346 ? -9.656 -8.516 -1.562 1 96 346 ILE A O 1
ATOM 2698 N N . VAL A 1 347 ? -9.477 -10.695 -1.521 1 95.81 347 VAL A N 1
ATOM 2699 C CA . VAL A 1 347 ? -9.969 -10.812 -0.15 1 95.81 347 VAL A CA 1
ATOM 2700 C C . VAL A 1 347 ? -8.922 -10.266 0.818 1 95.81 347 VAL A C 1
ATOM 2702 O O . VAL A 1 347 ? -9.242 -9.508 1.738 1 95.81 347 VAL A O 1
ATOM 2705 N N . VAL A 1 348 ? -7.691 -10.648 0.605 1 94.62 348 VAL A N 1
ATOM 2706 C CA . VAL A 1 348 ? -6.617 -10.195 1.479 1 94.62 348 VAL A CA 1
ATOM 2707 C C . VAL A 1 348 ? -6.531 -8.672 1.437 1 94.62 348 VAL A C 1
ATOM 2709 O O . VAL A 1 348 ? -6.422 -8.016 2.479 1 94.62 348 VAL A O 1
ATOM 2712 N N . ARG A 1 349 ? -6.578 -8.125 0.264 1 94.5 349 ARG A N 1
ATOM 2713 C CA . ARG A 1 349 ? -6.531 -6.676 0.137 1 94.5 349 ARG A CA 1
ATOM 2714 C C . ARG A 1 349 ? -7.777 -6.031 0.745 1 94.5 349 ARG A C 1
ATOM 2716 O O . ARG A 1 349 ? -7.691 -4.977 1.378 1 94.5 349 ARG A O 1
ATOM 2723 N N . GLY A 1 350 ? -8.922 -6.633 0.534 1 93.12 350 GLY A N 1
ATOM 2724 C CA . GLY A 1 350 ? -10.148 -6.145 1.14 1 93.12 350 GLY A CA 1
ATOM 2725 C C . GLY A 1 350 ? -10.094 -6.102 2.654 1 93.12 350 GLY A C 1
ATOM 2726 O O . GLY A 1 350 ? -10.57 -5.145 3.273 1 93.12 350 GLY A O 1
ATOM 2727 N N . ILE A 1 351 ? -9.508 -7.098 3.221 1 92.44 351 ILE A N 1
ATOM 2728 C CA . ILE A 1 351 ? -9.336 -7.156 4.668 1 92.44 351 ILE A CA 1
ATOM 2729 C C . ILE A 1 351 ? -8.383 -6.059 5.121 1 92.44 351 ILE A C 1
ATOM 2731 O O . ILE A 1 351 ? -8.688 -5.312 6.062 1 92.44 351 ILE A O 1
ATOM 2735 N N . ALA A 1 352 ? -7.316 -5.91 4.406 1 90.38 352 ALA A N 1
ATOM 2736 C CA . ALA A 1 352 ? -6.273 -4.957 4.773 1 90.38 352 ALA A CA 1
ATOM 2737 C C . ALA A 1 352 ? -6.781 -3.523 4.684 1 90.38 352 ALA A C 1
ATOM 2739 O O . ALA A 1 352 ? -6.359 -2.658 5.453 1 90.38 352 ALA A O 1
ATOM 2740 N N . THR A 1 353 ? -7.684 -3.273 3.812 1 89 353 THR A N 1
ATOM 2741 C CA . THR A 1 353 ? -8.172 -1.914 3.602 1 89 353 THR A CA 1
ATOM 2742 C C . THR A 1 353 ? -9.492 -1.694 4.332 1 89 353 THR A C 1
ATOM 2744 O O . THR A 1 353 ? -10.117 -0.64 4.195 1 89 353 THR A O 1
ATOM 2747 N N . GLY A 1 354 ? -9.984 -2.666 5.004 1 85.94 354 GLY A N 1
ATOM 2748 C CA . GLY A 1 354 ? -11.195 -2.549 5.797 1 85.94 354 GLY A CA 1
ATOM 2749 C C . GLY A 1 354 ? -12.461 -2.6 4.969 1 85.94 354 GLY A C 1
ATOM 2750 O O . GLY A 1 354 ? -13.516 -2.123 5.398 1 85.94 354 GLY A O 1
ATOM 2751 N N . ARG A 1 355 ? -12.391 -3.127 3.857 1 89.06 355 ARG A N 1
ATOM 2752 C CA . ARG A 1 355 ? -13.539 -3.123 2.955 1 89.06 355 ARG A CA 1
ATOM 2753 C C . ARG A 1 355 ? -14.344 -4.41 3.092 1 89.06 355 ARG A C 1
ATOM 2755 O O . ARG A 1 355 ? -15.445 -4.52 2.543 1 89.06 355 ARG A O 1
ATOM 2762 N N . VAL A 1 356 ? -13.82 -5.355 3.777 1 90.31 356 VAL A N 1
ATOM 2763 C CA . VAL A 1 356 ? -14.516 -6.621 3.986 1 90.31 356 VAL A CA 1
ATOM 2764 C C . VAL A 1 356 ? -15.172 -6.633 5.367 1 90.31 356 VAL A C 1
ATOM 2766 O O . VAL A 1 356 ? -14.523 -6.324 6.367 1 90.31 356 VAL A O 1
ATOM 2769 N N . ASN A 1 357 ? -16.406 -6.859 5.371 1 87.44 357 ASN A N 1
ATOM 2770 C CA . ASN A 1 357 ? -17.125 -7.082 6.621 1 87.44 357 ASN A CA 1
ATOM 2771 C C . ASN A 1 357 ? -17.047 -8.547 7.055 1 87.44 357 ASN A C 1
ATOM 2773 O O . ASN A 1 357 ? -17.719 -9.406 6.473 1 87.44 357 ASN A O 1
ATOM 2777 N N . MET A 1 358 ? -16.406 -8.789 8.141 1 87 358 MET A N 1
ATOM 2778 C CA . MET A 1 358 ? -16.156 -10.156 8.594 1 87 358 MET A CA 1
ATOM 2779 C C . MET A 1 358 ? -17.438 -10.828 9.055 1 87 358 MET A C 1
ATOM 2781 O O . MET A 1 358 ? -17.562 -12.055 9.016 1 87 358 MET A O 1
ATOM 2785 N N . SER A 1 359 ? -18.391 -10.031 9.422 1 85.5 359 SER A N 1
ATOM 2786 C CA . SER A 1 359 ? -19.656 -10.602 9.891 1 85.5 359 SER A CA 1
ATOM 2787 C C . SER A 1 359 ? -20.469 -11.18 8.734 1 85.5 359 SER A C 1
ATOM 2789 O O . SER A 1 359 ? -21.312 -12.055 8.938 1 85.5 359 SER A O 1
ATOM 2791 N N . GLU A 1 360 ? -20.203 -10.727 7.578 1 87.94 360 GLU A N 1
ATOM 2792 C CA . GLU A 1 360 ? -20.906 -11.219 6.398 1 87.94 360 GLU A CA 1
ATOM 2793 C C . GLU A 1 360 ? -19.938 -11.867 5.41 1 87.94 360 GLU A C 1
ATOM 2795 O O . GLU A 1 360 ? -20.125 -11.75 4.195 1 87.94 360 GLU A O 1
ATOM 2800 N N . ALA A 1 361 ? -18.969 -12.453 5.918 1 92.31 361 ALA A N 1
ATOM 2801 C CA . ALA A 1 361 ? -17.906 -13.055 5.105 1 92.31 361 ALA A CA 1
ATOM 2802 C C . ALA A 1 361 ? -18.453 -14.188 4.242 1 92.31 361 ALA A C 1
ATOM 2804 O O . ALA A 1 361 ? -17.953 -14.453 3.152 1 92.31 361 ALA A O 1
ATOM 2805 N N . TYR A 1 362 ? -19.5 -14.859 4.668 1 94.31 362 TYR A N 1
ATOM 2806 C CA . TYR A 1 362 ? -20.078 -15.977 3.924 1 94.31 362 TYR A CA 1
ATOM 2807 C C . TYR A 1 362 ? -20.625 -15.508 2.578 1 94.31 362 TYR A C 1
ATOM 2809 O O . TYR A 1 362 ? -20.578 -16.25 1.592 1 94.31 362 TYR A O 1
ATOM 2817 N N . LYS A 1 363 ? -21.109 -14.281 2.506 1 93.25 363 LYS A N 1
ATOM 2818 C CA . LYS A 1 363 ? -21.594 -13.734 1.245 1 93.25 363 LYS A CA 1
ATOM 2819 C C . LYS A 1 363 ? -20.469 -13.609 0.225 1 93.25 363 LYS A C 1
ATOM 2821 O O . LYS A 1 363 ? -20.672 -13.836 -0.969 1 93.25 363 LYS A O 1
ATOM 2826 N N . LEU A 1 364 ? -19.391 -13.25 0.751 1 94.88 364 LEU A N 1
ATOM 2827 C CA . LEU A 1 364 ? -18.219 -13.109 -0.106 1 94.88 364 LEU A CA 1
ATOM 2828 C C . LEU A 1 364 ? -17.75 -14.469 -0.628 1 94.88 364 LEU A C 1
ATOM 2830 O O . LEU A 1 364 ? -17.391 -14.594 -1.799 1 94.88 364 LEU A O 1
ATOM 2834 N N . VAL A 1 365 ? -17.781 -15.461 0.209 1 97.38 365 VAL A N 1
ATOM 2835 C CA . VAL A 1 365 ? -17.391 -16.812 -0.17 1 97.38 365 VAL A CA 1
ATOM 2836 C C . VAL A 1 365 ? -18.328 -17.328 -1.258 1 97.38 365 VAL A C 1
ATOM 2838 O O . VAL A 1 365 ? -17.875 -17.906 -2.256 1 97.38 365 VAL A O 1
ATOM 2841 N N . PHE A 1 366 ? -19.547 -17.094 -1.078 1 97.31 366 PHE A N 1
ATOM 2842 C CA . PHE A 1 366 ? -20.531 -17.562 -2.037 1 97.31 366 PHE A CA 1
ATOM 2843 C C . PHE A 1 366 ? -20.375 -16.844 -3.371 1 97.31 366 PHE A C 1
ATOM 2845 O O . PHE A 1 366 ? -20.516 -17.469 -4.434 1 97.31 366 PHE A O 1
ATOM 2852 N N . ARG A 1 367 ? -20.125 -15.641 -3.324 1 96.25 367 ARG A N 1
ATOM 2853 C CA . ARG A 1 367 ? -19.906 -14.867 -4.543 1 96.25 367 ARG A CA 1
ATOM 2854 C C . ARG A 1 367 ? -18.703 -15.391 -5.316 1 96.25 367 ARG A C 1
ATOM 2856 O O . ARG A 1 367 ? -18.766 -15.547 -6.539 1 96.25 367 ARG A O 1
ATOM 2863 N N . GLU A 1 368 ? -17.719 -15.648 -4.598 1 97.38 368 GLU A N 1
ATOM 2864 C CA . GLU A 1 368 ? -16.5 -16.141 -5.242 1 97.38 368 GLU A CA 1
ATOM 2865 C C . GLU A 1 368 ? -16.703 -17.562 -5.781 1 97.38 368 GLU A C 1
ATOM 2867 O O . GLU A 1 368 ? -16.125 -17.922 -6.809 1 97.38 368 GLU A O 1
ATOM 2872 N N . MET A 1 369 ? -17.438 -18.297 -5.066 1 98.19 369 MET A N 1
ATOM 2873 C CA . MET A 1 369 ? -17.797 -19.625 -5.566 1 98.19 369 MET A CA 1
ATOM 2874 C C . MET A 1 369 ? -18.531 -19.516 -6.898 1 98.19 369 MET A C 1
ATOM 2876 O O . MET A 1 369 ? -18.266 -20.281 -7.824 1 98.19 369 MET A O 1
ATOM 2880 N N . GLN A 1 370 ? -19.375 -18.578 -6.98 1 98.5 370 GLN A N 1
ATOM 2881 C CA . GLN A 1 370 ? -20.141 -18.375 -8.211 1 98.5 370 GLN A CA 1
ATOM 2882 C C . GLN A 1 370 ? -19.234 -17.922 -9.344 1 98.5 370 GLN A C 1
ATOM 2884 O O . GLN A 1 370 ? -19.438 -18.297 -10.5 1 98.5 370 GLN A O 1
ATOM 2889 N N . VAL A 1 371 ? -18.312 -17.094 -9.047 1 98.12 371 VAL A N 1
ATOM 28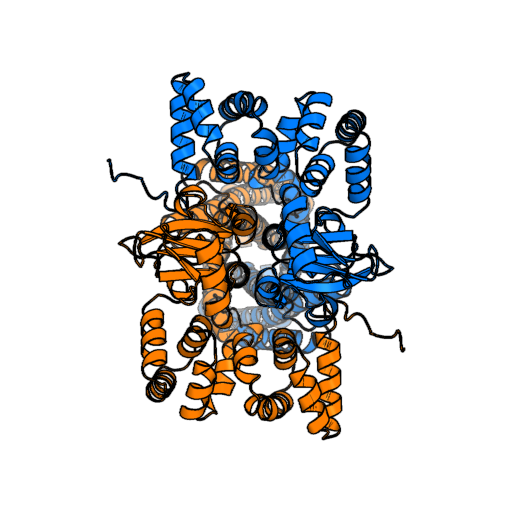90 C CA . VAL A 1 371 ? -17.328 -16.703 -10.047 1 98.12 371 VAL A CA 1
ATOM 2891 C C . VAL A 1 371 ? -16.578 -17.922 -10.555 1 98.12 371 VAL A C 1
ATOM 2893 O O . VAL A 1 371 ? -16.344 -18.062 -11.758 1 98.12 371 VAL A O 1
ATOM 2896 N N . GLY A 1 372 ? -16.188 -18.781 -9.586 1 98.06 372 GLY A N 1
ATOM 2897 C CA . GLY A 1 372 ? -15.547 -20.031 -9.961 1 98.06 372 GLY A CA 1
ATOM 2898 C C . GLY A 1 372 ? -16.406 -20.906 -10.844 1 98.06 372 GLY A C 1
ATOM 2899 O O . GLY A 1 372 ? -15.914 -21.562 -11.758 1 98.06 372 GLY A O 1
ATOM 2900 N N . LEU A 1 373 ? -17.688 -20.875 -10.594 1 98.44 373 LEU A N 1
ATOM 2901 C CA . LEU A 1 373 ? -18.625 -21.656 -11.383 1 98.44 373 LEU A CA 1
ATOM 2902 C C . LEU A 1 373 ? -18.703 -21.141 -12.82 1 98.44 373 LEU A C 1
ATOM 2904 O O . LEU A 1 373 ? -18.672 -21.922 -13.773 1 98.44 373 LEU A O 1
ATOM 2908 N N . ILE A 1 374 ? -18.766 -19.859 -12.953 1 98.56 374 ILE A N 1
ATOM 2909 C CA . ILE A 1 374 ? -18.891 -19.234 -14.266 1 98.56 374 ILE A CA 1
ATOM 2910 C C . ILE A 1 374 ? -17.609 -19.469 -15.07 1 98.56 374 ILE A C 1
ATOM 2912 O O . ILE A 1 374 ? -17.641 -19.969 -16.188 1 98.56 374 ILE A O 1
ATOM 2916 N N . LEU A 1 375 ? -16.531 -19.156 -14.5 1 98.44 375 LEU A N 1
ATOM 2917 C CA . LEU A 1 375 ? -15.258 -19.25 -15.203 1 98.44 375 LEU A CA 1
ATOM 2918 C C . LEU A 1 375 ? -14.836 -20.703 -15.359 1 98.44 375 LEU A C 1
ATOM 2920 O O . LEU A 1 375 ? -14.234 -21.078 -16.375 1 98.44 375 LEU A O 1
ATOM 2924 N N . GLY A 1 376 ? -15.078 -21.484 -14.32 1 98.19 376 GLY A N 1
ATOM 2925 C CA . GLY A 1 376 ? -14.781 -22.906 -14.422 1 98.19 376 GLY A CA 1
ATOM 2926 C C . GLY A 1 376 ? -15.539 -23.594 -15.539 1 98.19 376 GLY A C 1
ATOM 2927 O O . GLY A 1 376 ? -14.992 -24.453 -16.234 1 98.19 376 GLY A O 1
ATOM 2928 N N . LEU A 1 377 ? -16.75 -23.25 -15.633 1 98.19 377 LEU A N 1
ATOM 2929 C CA . LEU A 1 377 ? -17.562 -23.828 -16.703 1 98.19 377 LEU A CA 1
ATOM 2930 C C . LEU A 1 377 ? -17.031 -23.406 -18.078 1 98.19 377 LEU A C 1
ATOM 2932 O O . LEU A 1 377 ? -16.875 -24.234 -18.969 1 98.19 377 LEU A O 1
ATOM 2936 N N . ALA A 1 378 ? -16.781 -22.172 -18.234 1 98.19 378 ALA A N 1
ATOM 2937 C CA . ALA A 1 378 ? -16.297 -21.656 -19.516 1 98.19 378 ALA A CA 1
ATOM 2938 C C . ALA A 1 378 ? -14.961 -22.297 -19.891 1 98.19 378 ALA A C 1
ATOM 2940 O O . ALA A 1 378 ? -14.828 -22.875 -20.969 1 98.19 378 ALA A O 1
ATOM 2941 N N . TYR A 1 379 ? -14.023 -22.281 -19.031 1 97.88 379 TYR A N 1
ATOM 2942 C CA . TYR A 1 379 ? -12.688 -22.75 -19.359 1 97.88 379 TYR A CA 1
ATOM 2943 C C . TYR A 1 379 ? -12.633 -24.281 -19.328 1 97.88 379 TYR A C 1
ATOM 2945 O O . TYR A 1 379 ? -11.812 -24.891 -20.016 1 97.88 379 TYR A O 1
ATOM 2953 N N . GLY A 1 380 ? -13.477 -24.891 -18.453 1 97.38 380 GLY A N 1
ATOM 2954 C CA . GLY A 1 380 ? -13.609 -26.344 -18.5 1 97.38 380 GLY A CA 1
ATOM 2955 C C . GLY A 1 380 ? -14.078 -26.844 -19.859 1 97.38 380 GLY A C 1
ATOM 2956 O O . GLY A 1 380 ? -13.516 -27.797 -20.406 1 97.38 380 GLY A O 1
ATOM 2957 N N . VAL A 1 381 ? -15.031 -26.172 -20.391 1 97.31 381 VAL A N 1
ATOM 2958 C CA . VAL A 1 381 ? -15.555 -26.531 -21.703 1 97.31 381 VAL A CA 1
ATOM 2959 C C . VAL A 1 381 ? -14.484 -26.281 -22.766 1 97.31 381 VAL A C 1
ATOM 2961 O O . VAL A 1 381 ? -14.258 -27.125 -23.641 1 97.31 381 VAL A O 1
ATOM 2964 N N . PHE A 1 382 ? -13.789 -25.219 -22.703 1 97.06 382 PHE A N 1
ATOM 2965 C CA . PHE A 1 382 ? -12.766 -24.859 -23.672 1 97.06 382 PHE A CA 1
ATOM 2966 C C . PHE A 1 382 ? -11.648 -25.906 -23.703 1 97.06 382 PHE A C 1
ATOM 2968 O O . PHE A 1 382 ? -11.258 -26.359 -24.766 1 97.06 382 PHE A O 1
ATOM 2975 N N . VAL A 1 383 ? -11.195 -26.234 -22.547 1 96 383 VAL A N 1
ATOM 2976 C CA . VAL A 1 383 ? -10.078 -27.172 -22.484 1 96 383 VAL A CA 1
ATOM 2977 C C . VAL A 1 383 ? -10.562 -28.578 -22.859 1 96 383 VAL A C 1
ATOM 2979 O O . VAL A 1 383 ? -9.828 -29.344 -23.469 1 96 383 VAL A O 1
ATOM 2982 N N . GLY A 1 384 ? -11.805 -28.891 -22.453 1 95.25 384 GLY A N 1
ATOM 2983 C CA . GLY A 1 384 ? -12.391 -30.156 -22.844 1 95.25 384 GLY A CA 1
ATOM 2984 C C . GLY A 1 384 ? -12.469 -30.328 -24.359 1 95.25 384 GLY A C 1
ATOM 2985 O O . GLY A 1 384 ? -12.195 -31.406 -24.875 1 95.25 384 GLY A O 1
ATOM 2986 N N . ILE A 1 385 ? -12.781 -29.281 -25.016 1 95.06 385 ILE A N 1
ATOM 2987 C CA . ILE A 1 385 ? -12.867 -29.297 -26.469 1 95.06 385 ILE A CA 1
ATOM 2988 C C . ILE A 1 385 ? -11.477 -29.516 -27.062 1 95.06 385 ILE A C 1
ATOM 2990 O O . ILE A 1 385 ? -11.305 -30.297 -28 1 95.06 385 ILE A O 1
ATOM 2994 N N . VAL A 1 386 ? -10.516 -28.859 -26.547 1 94.31 386 VAL A N 1
ATOM 2995 C CA . VAL A 1 386 ? -9.141 -29 -27.016 1 94.31 386 VAL A CA 1
ATOM 2996 C C . VAL A 1 386 ? -8.672 -30.438 -26.828 1 94.31 386 VAL A C 1
ATOM 2998 O O . VAL A 1 386 ? -8.039 -31.016 -27.719 1 94.31 386 VAL A O 1
ATOM 3001 N N . ALA A 1 387 ? -8.945 -30.984 -25.656 1 93.56 387 ALA A N 1
ATOM 3002 C CA . ALA A 1 387 ? -8.555 -32.375 -25.359 1 93.56 387 ALA A CA 1
ATOM 3003 C C . ALA A 1 387 ? -9.258 -33.344 -26.297 1 93.56 387 ALA A C 1
ATOM 3005 O O . ALA A 1 387 ? -8.664 -34.344 -26.734 1 93.56 387 ALA A O 1
ATOM 3006 N N . PHE A 1 388 ? -10.531 -33.062 -26.578 1 91.81 388 PHE A N 1
ATOM 3007 C CA . PHE A 1 388 ? -11.344 -33.906 -27.453 1 91.81 388 PHE A CA 1
ATOM 3008 C C . PHE A 1 388 ? -10.812 -33.875 -28.875 1 91.81 388 PHE A C 1
ATOM 3010 O O . PHE A 1 388 ? -10.734 -34.906 -29.547 1 91.81 388 PHE A O 1
ATOM 3017 N N . LEU A 1 389 ? -10.367 -32.781 -29.328 1 89.31 389 LEU A N 1
ATOM 3018 C CA . LEU A 1 389 ? -9.961 -32.625 -30.719 1 89.31 389 LEU A CA 1
ATOM 3019 C C . LEU A 1 389 ? -8.484 -32.938 -30.906 1 89.31 389 LEU A C 1
ATOM 3021 O O . LEU A 1 389 ? -8.062 -33.344 -32 1 89.31 389 LEU A O 1
ATOM 3025 N N . GLY A 1 390 ? -7.75 -32.688 -29.953 1 82.62 390 GLY A N 1
ATOM 3026 C CA . GLY A 1 390 ? -6.305 -32.781 -30.094 1 82.62 390 GLY A CA 1
ATOM 3027 C C . GLY A 1 390 ? -5.758 -34.156 -29.875 1 82.62 390 GLY A C 1
ATOM 3028 O O . GLY A 1 390 ? -4.629 -34.469 -30.266 1 82.62 390 GLY A O 1
ATOM 3029 N N . TYR A 1 391 ? -6.516 -34.906 -29.25 1 77.44 391 TYR A N 1
ATOM 3030 C CA . TYR A 1 391 ? -5.984 -36.219 -28.906 1 77.44 391 TYR A CA 1
ATOM 3031 C C . TYR A 1 391 ? -6.906 -37.344 -29.406 1 77.44 391 TYR A C 1
ATOM 3033 O O . TYR A 1 391 ? -8.109 -37.125 -29.578 1 77.44 391 TYR A O 1
ATOM 3041 N N . SER A 1 392 ? -6.449 -38.188 -30.188 1 62.69 392 SER A N 1
ATOM 3042 C CA . SER A 1 392 ? -7.164 -39.188 -30.953 1 62.69 392 SER A CA 1
ATOM 3043 C C . SER A 1 392 ? -8.188 -39.938 -30.094 1 62.69 392 SER A C 1
ATOM 3045 O O . SER A 1 392 ? -9.281 -40.25 -30.562 1 62.69 392 SER A O 1
ATOM 3047 N N . ASP A 1 393 ? -7.758 -40.562 -28.953 1 56.47 393 ASP A N 1
ATOM 3048 C CA . ASP A 1 393 ? -8.516 -41.75 -28.5 1 56.47 393 ASP A CA 1
ATOM 3049 C C . ASP A 1 393 ? -9.586 -41.344 -27.484 1 56.47 393 ASP A C 1
ATOM 3051 O O . ASP A 1 393 ? -10.383 -42.156 -27.047 1 56.47 393 ASP A O 1
ATOM 3055 N N . THR A 1 394 ? -9.984 -40.125 -27.031 1 66.94 394 THR A N 1
ATOM 3056 C CA . THR A 1 394 ? -11.109 -40.5 -26.188 1 66.94 394 THR A CA 1
ATOM 3057 C C . THR A 1 394 ? -11.922 -39.281 -25.781 1 66.94 394 THR A C 1
ATOM 3059 O O . THR A 1 394 ? -11.359 -38.25 -25.406 1 66.94 394 THR A O 1
ATOM 3062 N N . ALA A 1 395 ? -13.117 -39.219 -26.531 1 81.62 395 ALA A N 1
ATOM 3063 C CA . ALA A 1 395 ? -14.195 -38.438 -25.953 1 81.62 395 ALA A CA 1
ATOM 3064 C C . ALA A 1 395 ? -14.109 -38.438 -24.422 1 81.62 395 ALA A C 1
ATOM 3066 O O . ALA A 1 395 ? -14.359 -37.406 -23.781 1 81.62 395 ALA A O 1
ATOM 3067 N N . LEU A 1 396 ? -13.562 -39.438 -24.016 1 87.81 396 LEU A N 1
ATOM 3068 C CA . LEU A 1 396 ? -13.422 -39.594 -22.578 1 87.81 396 LEU A CA 1
ATOM 3069 C C . LEU A 1 396 ? -12.422 -38.594 -22.016 1 87.81 396 LEU A C 1
ATOM 3071 O O . LEU A 1 396 ? -12.664 -38 -20.953 1 87.81 396 LEU A O 1
ATOM 3075 N N . LEU A 1 397 ? -11.336 -38.344 -22.75 1 91.69 397 LEU A N 1
ATOM 3076 C CA . LEU A 1 397 ? -10.312 -37.438 -22.297 1 91.69 397 LEU A CA 1
ATOM 3077 C C . LEU A 1 397 ? -10.875 -36 -22.188 1 91.69 397 LEU A C 1
ATOM 3079 O O . LEU A 1 397 ? -10.586 -35.281 -21.219 1 91.69 397 LEU A O 1
ATOM 3083 N N . GLY A 1 398 ? -11.703 -35.656 -23.172 1 94.19 398 GLY A N 1
ATOM 3084 C CA . GLY A 1 398 ? -12.297 -34.312 -23.156 1 94.19 398 GLY A CA 1
ATOM 3085 C C . GLY A 1 398 ? -13.188 -34.062 -21.953 1 94.19 398 GLY A C 1
ATOM 3086 O O . GLY A 1 398 ? -13.125 -33.031 -21.328 1 94.19 398 GLY A O 1
ATOM 3087 N N . VAL A 1 399 ? -13.953 -35.031 -21.609 1 94.25 399 VAL A N 1
ATOM 3088 C CA . VAL A 1 399 ? -14.883 -34.906 -20.484 1 94.25 399 VAL A CA 1
ATOM 3089 C C . VAL A 1 399 ? -14.102 -34.906 -19.172 1 94.25 399 VAL A C 1
ATOM 3091 O O . VAL A 1 399 ? -14.406 -34.094 -18.281 1 94.25 399 VAL A O 1
ATOM 3094 N N . VAL A 1 400 ? -13.086 -35.75 -19.078 1 94.38 400 VAL A N 1
ATOM 3095 C CA . VAL A 1 400 ? -12.297 -35.875 -17.844 1 94.38 400 VAL A CA 1
ATOM 3096 C C . VAL A 1 400 ? -11.57 -34.531 -17.594 1 94.38 400 VAL A C 1
ATOM 3098 O O . VAL A 1 400 ? -11.641 -34 -16.5 1 94.38 400 VAL A O 1
ATOM 3101 N N . VAL A 1 401 ? -10.945 -34.062 -18.625 1 95.62 401 VAL A N 1
ATOM 3102 C CA . VAL A 1 401 ? -10.164 -32.812 -18.484 1 95.62 401 VAL A CA 1
ATOM 3103 C C . VAL A 1 401 ? -11.086 -31.641 -18.234 1 95.62 401 VAL A C 1
ATOM 3105 O O . VAL A 1 401 ? -10.836 -30.828 -17.328 1 95.62 401 VAL A O 1
ATOM 3108 N N . GLY A 1 402 ? -12.133 -31.531 -18.969 1 96.69 402 GLY A N 1
ATOM 3109 C CA . GLY A 1 402 ? -13.07 -30.422 -18.812 1 96.69 402 GLY A CA 1
ATOM 3110 C C . GLY A 1 402 ? -13.703 -30.375 -17.438 1 96.69 402 GLY A C 1
ATOM 3111 O O . GLY A 1 402 ? -13.734 -29.312 -16.797 1 96.69 402 GLY A O 1
ATOM 3112 N N . LEU A 1 403 ? -14.172 -31.484 -16.969 1 97.12 403 LEU A N 1
ATOM 3113 C CA . LEU A 1 403 ? -14.812 -31.562 -15.656 1 97.12 403 LEU A CA 1
ATOM 3114 C C . LEU A 1 403 ? -13.812 -31.281 -14.547 1 97.12 403 LEU A C 1
ATOM 3116 O O . LEU A 1 403 ? -14.148 -30.672 -13.531 1 97.12 403 LEU A O 1
ATOM 3120 N N . SER A 1 404 ? -12.625 -31.766 -14.719 1 96.69 404 SER A N 1
ATOM 3121 C CA . SER A 1 404 ? -11.594 -31.562 -13.711 1 96.69 404 SER A CA 1
ATOM 3122 C C . SER A 1 404 ? -11.258 -30.078 -13.562 1 96.69 404 SER A C 1
ATOM 3124 O O . SER A 1 404 ? -11.133 -29.578 -12.438 1 96.69 404 SER A O 1
ATOM 3126 N N . VAL A 1 405 ? -11.117 -29.422 -14.68 1 97.25 405 VAL A N 1
ATOM 3127 C CA . VAL A 1 405 ? -10.82 -27.984 -14.633 1 97.25 405 VAL A CA 1
ATOM 3128 C C . VAL A 1 405 ? -11.984 -27.234 -14.008 1 97.25 405 VAL A C 1
ATOM 3130 O O . VAL A 1 405 ? -11.781 -26.312 -13.203 1 97.25 405 VAL A O 1
ATOM 3133 N N . PHE A 1 406 ? -13.188 -27.641 -14.391 1 97.94 406 PHE A N 1
ATOM 3134 C CA . PHE A 1 406 ? -14.391 -27.031 -13.828 1 97.94 406 PHE A CA 1
ATOM 3135 C C . PHE A 1 406 ? -14.398 -27.156 -12.312 1 97.94 406 PHE A C 1
ATOM 3137 O O . PHE A 1 406 ? -14.492 -26.156 -11.602 1 97.94 406 PHE A O 1
ATOM 3144 N N . ILE A 1 407 ? -14.18 -28.297 -11.797 1 97.38 407 ILE A N 1
ATOM 3145 C CA . ILE A 1 407 ? -14.242 -28.562 -10.359 1 97.38 407 ILE A CA 1
ATOM 3146 C C . ILE A 1 407 ? -13.062 -27.906 -9.656 1 97.38 407 ILE A C 1
ATOM 3148 O O . ILE A 1 407 ? -13.227 -27.297 -8.594 1 97.38 407 ILE A O 1
ATOM 3152 N N . SER A 1 408 ? -11.945 -28.078 -10.25 1 96.31 408 SER A N 1
ATOM 3153 C CA . SER A 1 408 ? -10.742 -27.484 -9.664 1 96.31 408 SER A CA 1
ATOM 3154 C C . SER A 1 408 ? -10.891 -25.984 -9.492 1 96.31 408 SER A C 1
ATOM 3156 O O . SER A 1 408 ? -10.547 -25.438 -8.445 1 96.31 408 SER A O 1
ATOM 3158 N N . MET A 1 409 ? -11.422 -25.297 -10.453 1 97.38 409 MET A N 1
ATOM 3159 C CA . MET A 1 409 ? -11.531 -23.844 -10.406 1 97.38 409 MET A CA 1
ATOM 3160 C C . MET A 1 409 ? -12.578 -23.406 -9.391 1 97.38 409 MET A C 1
ATOM 3162 O O . MET A 1 409 ? -12.398 -22.406 -8.695 1 97.38 409 MET A O 1
ATOM 3166 N N . VAL A 1 410 ? -13.633 -24.156 -9.32 1 98 410 VAL A N 1
ATOM 3167 C CA . VAL A 1 410 ? -14.656 -23.844 -8.328 1 98 410 VAL A CA 1
ATOM 3168 C C . VAL A 1 410 ? -14.078 -23.984 -6.922 1 98 410 VAL A C 1
ATOM 3170 O O . VAL A 1 410 ? -14.211 -23.078 -6.098 1 98 410 VAL A O 1
ATOM 3173 N N . MET A 1 411 ? -13.43 -25.062 -6.707 1 97.12 411 MET A N 1
ATOM 3174 C CA . MET A 1 411 ? -12.844 -25.312 -5.395 1 97.12 411 MET A CA 1
ATOM 3175 C C . MET A 1 411 ? -11.75 -24.297 -5.086 1 97.12 411 MET A C 1
ATOM 3177 O O . MET A 1 411 ? -11.656 -23.797 -3.967 1 97.12 411 MET A O 1
ATOM 3181 N N . ALA A 1 412 ? -10.961 -24.078 -6.062 1 96.44 412 ALA A N 1
ATOM 3182 C CA . ALA A 1 412 ? -9.836 -23.172 -5.891 1 96.44 412 ALA A CA 1
ATOM 3183 C C . ALA A 1 412 ? -10.312 -21.75 -5.562 1 96.44 412 ALA A C 1
ATOM 3185 O O . ALA A 1 412 ? -9.758 -21.094 -4.672 1 96.44 412 ALA A O 1
ATOM 3186 N N . ALA A 1 413 ? -11.305 -21.219 -6.281 1 97 413 ALA A N 1
ATOM 3187 C CA . ALA A 1 413 ? -11.859 -19.906 -6.004 1 97 413 ALA A CA 1
ATOM 3188 C C . ALA A 1 413 ? -12.445 -19.828 -4.602 1 97 413 ALA A C 1
ATOM 3190 O O . ALA A 1 413 ? -12.289 -18.828 -3.9 1 97 413 ALA A O 1
ATOM 3191 N N . THR A 1 414 ? -13.062 -20.875 -4.219 1 97.38 414 THR A N 1
ATOM 3192 C CA . THR A 1 414 ? -13.695 -20.938 -2.91 1 97.38 414 THR A CA 1
ATOM 3193 C C . THR A 1 414 ? -12.648 -20.953 -1.8 1 97.38 414 THR A C 1
ATOM 3195 O O . THR A 1 414 ? -12.734 -20.172 -0.849 1 97.38 414 THR A O 1
ATOM 3198 N N . LEU A 1 415 ? -11.734 -21.812 -1.967 1 95.88 415 LEU A N 1
ATOM 3199 C CA . LEU A 1 415 ? -10.703 -21.938 -0.942 1 95.88 415 LEU A CA 1
ATOM 3200 C C . LEU A 1 415 ? -9.812 -20.703 -0.905 1 95.88 415 LEU A C 1
ATOM 3202 O O . LEU A 1 415 ? -9.344 -20.297 0.162 1 95.88 415 LEU A O 1
ATOM 3206 N N . GLY A 1 416 ? -9.547 -20.172 -2.084 1 94.88 416 GLY A N 1
ATOM 3207 C CA . GLY A 1 416 ? -8.789 -18.938 -2.145 1 94.88 416 GLY A CA 1
ATOM 3208 C C . GLY A 1 416 ? -9.43 -17.797 -1.36 1 94.88 416 GLY A C 1
ATOM 3209 O O . GLY A 1 416 ? -8.734 -16.906 -0.88 1 94.88 416 GLY A O 1
ATOM 3210 N N . THR A 1 417 ? -10.688 -17.828 -1.198 1 96.25 417 THR A N 1
ATOM 3211 C CA . THR A 1 417 ? -11.445 -16.828 -0.446 1 96.25 417 THR A CA 1
ATOM 3212 C C . THR A 1 417 ? -11.578 -17.25 1.018 1 96.25 417 THR A C 1
ATOM 3214 O O . THR A 1 417 ? -11.43 -16.406 1.918 1 96.25 417 THR A O 1
ATOM 3217 N N . LEU A 1 418 ? -11.742 -18.453 1.226 1 96.38 418 LEU A N 1
ATOM 3218 C CA . LEU A 1 418 ? -12.039 -18.969 2.555 1 96.38 418 LEU A CA 1
ATOM 3219 C C . LEU A 1 418 ? -10.805 -18.922 3.451 1 96.38 418 LEU A C 1
ATOM 3221 O O . LEU A 1 418 ? -10.906 -18.578 4.629 1 96.38 418 LEU A O 1
ATOM 3225 N N . ILE A 1 419 ? -9.719 -19.234 2.99 1 95.44 419 ILE A N 1
ATOM 3226 C CA . ILE A 1 419 ? -8.516 -19.391 3.801 1 95.44 419 ILE A CA 1
ATOM 3227 C C . ILE A 1 419 ? -8.133 -18.047 4.418 1 95.44 419 ILE A C 1
ATOM 3229 O O . ILE A 1 419 ? -7.934 -17.953 5.629 1 95.44 419 ILE A O 1
ATOM 3233 N N . PRO A 1 420 ? -8.039 -17 3.646 1 95.31 420 PRO A N 1
ATOM 3234 C CA . PRO A 1 420 ? -7.723 -15.703 4.27 1 95.31 420 PRO A CA 1
ATOM 3235 C C . PRO A 1 420 ? -8.75 -15.289 5.316 1 95.31 420 PRO A C 1
ATOM 3237 O O . PRO A 1 420 ? -8.391 -14.688 6.332 1 95.31 420 PRO A O 1
ATOM 3240 N N . LEU A 1 421 ? -9.977 -15.539 5.094 1 96.12 421 LEU A N 1
ATOM 3241 C CA . LEU A 1 421 ? -11.031 -15.172 6.031 1 96.12 421 LEU A CA 1
ATOM 3242 C C . LEU A 1 421 ? -10.883 -15.945 7.34 1 96.12 421 LEU A C 1
ATOM 3244 O O . LEU A 1 421 ? -11.062 -15.383 8.422 1 96.12 421 LEU A O 1
ATOM 3248 N N . ILE A 1 422 ? -10.547 -17.203 7.234 1 95.5 422 ILE A N 1
ATOM 3249 C CA . ILE A 1 422 ? -10.352 -18.047 8.414 1 95.5 422 ILE A CA 1
ATOM 3250 C C . ILE A 1 422 ? -9.133 -17.547 9.195 1 95.5 422 ILE A C 1
ATOM 3252 O O . ILE A 1 422 ? -9.18 -17.438 10.422 1 95.5 422 ILE A O 1
ATOM 3256 N N . LEU A 1 423 ? -8.109 -17.312 8.508 1 94.06 423 LEU A N 1
ATOM 3257 C CA . LEU A 1 423 ? -6.906 -16.812 9.172 1 94.06 423 LEU A CA 1
ATOM 3258 C C . LEU A 1 423 ? -7.203 -15.516 9.922 1 94.06 423 LEU A C 1
ATOM 3260 O O . LEU A 1 423 ? -6.797 -15.359 11.078 1 94.06 423 LEU A O 1
ATOM 3264 N N . LYS A 1 424 ? -7.887 -14.586 9.273 1 93.94 424 LYS A N 1
ATOM 3265 C CA . LYS A 1 424 ? -8.234 -13.312 9.898 1 93.94 424 LYS A CA 1
ATOM 3266 C C . LYS A 1 424 ? -9.102 -13.531 11.141 1 93.94 424 LYS A C 1
ATOM 3268 O O . LYS A 1 424 ? -8.938 -12.836 12.148 1 93.94 424 LYS A O 1
ATOM 3273 N N . ARG A 1 425 ? -10 -14.414 11.094 1 92.62 425 ARG A N 1
ATOM 3274 C CA . ARG A 1 425 ? -10.883 -14.719 12.219 1 92.62 425 ARG A CA 1
ATOM 3275 C C . ARG A 1 425 ? -10.086 -15.172 13.438 1 92.62 425 ARG A C 1
ATOM 3277 O O . ARG A 1 425 ? -10.461 -14.875 14.57 1 92.62 425 ARG A O 1
ATOM 3284 N N . PHE A 1 426 ? -8.984 -15.828 13.227 1 93.31 426 PHE A N 1
ATOM 3285 C CA . PHE A 1 426 ? -8.156 -16.312 14.32 1 93.31 426 PHE A CA 1
ATOM 3286 C C . PHE A 1 426 ? -7.012 -15.344 14.602 1 93.31 426 PHE A C 1
ATOM 3288 O O . PHE A 1 426 ? -6.035 -15.711 15.266 1 93.31 426 PHE A O 1
ATOM 3295 N N . ASP A 1 427 ? -7.02 -14.203 14 1 89.88 427 ASP A N 1
ATOM 3296 C CA . ASP A 1 427 ? -6.102 -13.094 14.227 1 89.88 427 ASP A CA 1
ATOM 3297 C C . ASP A 1 427 ? -4.711 -13.406 13.68 1 89.88 427 ASP A C 1
ATOM 3299 O O . ASP A 1 427 ? -3.701 -13.062 14.297 1 89.88 427 ASP A O 1
ATOM 3303 N N . VAL A 1 428 ? -4.777 -14.25 12.688 1 91.31 428 VAL A N 1
ATOM 3304 C CA . VAL A 1 428 ? -3.557 -14.484 11.914 1 91.31 428 VAL A CA 1
ATOM 3305 C C . VAL A 1 428 ? -3.553 -13.609 10.672 1 91.31 428 VAL A C 1
ATOM 3307 O O . VAL A 1 428 ? -4.613 -13.273 10.133 1 91.31 428 VAL A O 1
ATOM 3310 N N . ASP A 1 429 ? -2.424 -13.266 10.289 1 90.88 429 ASP A N 1
ATOM 3311 C CA . ASP A 1 429 ? -2.301 -12.391 9.125 1 90.88 429 ASP A CA 1
ATOM 3312 C C . ASP A 1 429 ? -2.842 -13.07 7.871 1 90.88 429 ASP A C 1
ATOM 3314 O O . ASP A 1 429 ? -2.324 -14.102 7.445 1 90.88 429 ASP A O 1
ATOM 3318 N N . ALA A 1 430 ? -3.787 -12.469 7.234 1 92 430 ALA A N 1
ATOM 3319 C CA . ALA A 1 430 ? -4.465 -13.039 6.07 1 92 430 ALA A CA 1
ATOM 3320 C C . ALA A 1 430 ? -3.523 -13.109 4.871 1 92 430 ALA A C 1
ATOM 3322 O O . ALA A 1 430 ? -3.715 -13.93 3.975 1 92 430 ALA A O 1
ATOM 3323 N N . ALA A 1 431 ? -2.533 -12.336 4.848 1 91.12 431 ALA A N 1
ATOM 3324 C CA . ALA A 1 431 ? -1.635 -12.242 3.699 1 91.12 431 ALA A CA 1
ATOM 3325 C C . ALA A 1 431 ? -0.861 -13.547 3.504 1 91.12 431 ALA A C 1
ATOM 3327 O O . ALA A 1 431 ? -0.406 -13.844 2.396 1 91.12 431 ALA A O 1
ATOM 3328 N N . VAL A 1 432 ? -0.759 -14.328 4.516 1 89.56 432 VAL A N 1
ATOM 3329 C CA . VAL A 1 432 ? -0.04 -15.594 4.445 1 89.56 432 VAL A CA 1
ATOM 3330 C C . VAL A 1 432 ? -0.831 -16.594 3.604 1 89.56 432 VAL A C 1
ATOM 3332 O O . VAL A 1 432 ? -0.281 -17.594 3.137 1 89.56 432 VAL A O 1
ATOM 3335 N N . ALA A 1 433 ? -2.064 -16.266 3.314 1 84.75 433 ALA A N 1
ATOM 3336 C CA . ALA A 1 433 ? -3 -17.188 2.676 1 84.75 433 ALA A CA 1
ATOM 3337 C C . ALA A 1 433 ? -2.668 -17.375 1.198 1 84.75 433 ALA A C 1
ATOM 3339 O O . ALA A 1 433 ? -3.139 -18.328 0.562 1 84.75 433 ALA A O 1
ATOM 3340 N N . THR A 1 434 ? -1.917 -16.547 0.579 1 80.38 434 THR A N 1
ATOM 3341 C CA . THR A 1 434 ? -1.584 -16.641 -0.838 1 80.38 434 THR A CA 1
ATOM 3342 C C . THR A 1 434 ? -0.154 -17.141 -1.024 1 80.38 434 THR A C 1
ATOM 3344 O O . THR A 1 434 ? 0.305 -17.312 -2.156 1 80.38 434 THR A O 1
ATOM 3347 N N . GLY A 1 435 ? 0.389 -17.484 -0.05 1 80.06 435 GLY A N 1
ATOM 3348 C CA . GLY A 1 435 ? 1.765 -17.953 -0.115 1 80.06 435 GLY A CA 1
ATOM 3349 C C . GLY A 1 435 ? 1.886 -19.391 -0.595 1 80.06 435 GLY A C 1
ATOM 3350 O O . GLY A 1 435 ? 0.896 -20 -1.012 1 80.06 435 GLY A O 1
ATOM 3351 N N . PRO A 1 436 ? 3.008 -19.844 -0.745 1 84.81 436 PRO A N 1
ATOM 3352 C CA . PRO A 1 436 ? 3.316 -21.172 -1.259 1 84.81 436 PRO A CA 1
ATOM 3353 C C . PRO A 1 436 ? 2.523 -22.281 -0.556 1 84.81 436 PRO A C 1
ATOM 3355 O O . PRO A 1 436 ? 2.162 -23.281 -1.18 1 84.81 436 PRO A O 1
ATOM 3358 N N . PHE A 1 437 ? 2.123 -22.062 0.647 1 80.56 437 PHE A N 1
ATOM 3359 C CA . PHE A 1 437 ? 1.379 -23.078 1.385 1 80.56 437 PHE A CA 1
ATOM 3360 C C . PHE A 1 437 ? -0.015 -23.25 0.797 1 80.56 437 PHE A C 1
ATOM 3362 O O . PHE A 1 437 ? -0.465 -24.391 0.599 1 80.56 437 PHE A O 1
ATOM 3369 N N . VAL A 1 438 ? -0.594 -22.219 0.568 1 78.19 438 VAL A N 1
ATOM 3370 C CA . VAL A 1 438 ? -1.979 -22.281 0.112 1 78.19 438 VAL A CA 1
ATOM 3371 C C . VAL A 1 438 ? -2.021 -22.656 -1.367 1 78.19 438 VAL A C 1
ATOM 3373 O O . VAL A 1 438 ? -2.84 -23.484 -1.78 1 78.19 438 VAL A O 1
ATOM 3376 N N . THR A 1 439 ? -1.106 -22.125 -2.129 1 80.62 439 THR A N 1
ATOM 3377 C CA . THR A 1 439 ? -1.075 -22.469 -3.549 1 80.62 439 THR A CA 1
ATOM 3378 C C . THR A 1 439 ? -0.785 -23.953 -3.746 1 80.62 439 THR A C 1
ATOM 3380 O O . THR A 1 439 ? -1.354 -24.578 -4.637 1 80.62 439 THR A O 1
ATOM 3383 N N . THR A 1 440 ? 0.021 -24.453 -2.93 1 84.44 440 THR A N 1
ATOM 3384 C CA . THR A 1 440 ? 0.329 -25.875 -2.992 1 84.44 440 THR A CA 1
ATOM 3385 C C . THR A 1 440 ? -0.896 -26.703 -2.627 1 84.44 440 THR A C 1
ATOM 3387 O O . THR A 1 440 ? -1.147 -27.75 -3.236 1 84.44 440 THR A O 1
ATOM 3390 N N . SER A 1 441 ? -1.57 -26.266 -1.679 1 88.06 441 SER A N 1
ATOM 3391 C CA . SER A 1 441 ? -2.779 -26.984 -1.288 1 88.06 441 SER A CA 1
ATOM 3392 C C . SER A 1 441 ? -3.793 -27.016 -2.428 1 88.06 441 SER A C 1
ATOM 3394 O O . SER A 1 441 ? -4.445 -28.047 -2.652 1 88.06 441 SER A O 1
ATOM 3396 N N . ILE A 1 442 ? -3.854 -25.984 -3.064 1 89.19 442 ILE A N 1
ATOM 3397 C CA . ILE A 1 442 ? -4.766 -25.875 -4.195 1 89.19 442 ILE A CA 1
ATOM 3398 C C . ILE A 1 442 ? -4.293 -26.781 -5.328 1 89.19 442 ILE A C 1
ATOM 3400 O O . ILE A 1 442 ? -5.102 -27.453 -5.969 1 89.19 442 ILE A O 1
ATOM 3404 N N . ASP A 1 443 ? -3.025 -26.859 -5.531 1 89.5 443 ASP A N 1
ATOM 3405 C CA . ASP A 1 443 ? -2.455 -27.75 -6.527 1 89.5 443 ASP A CA 1
ATOM 3406 C C . ASP A 1 443 ? -2.756 -29.219 -6.191 1 89.5 443 ASP A C 1
ATOM 3408 O O . ASP A 1 443 ? -3.109 -30 -7.07 1 89.5 443 ASP A O 1
ATOM 3412 N N . LEU A 1 444 ? -2.59 -29.516 -4.988 1 91.56 444 LEU A N 1
ATOM 3413 C CA . LEU A 1 444 ? -2.842 -30.875 -4.527 1 91.56 444 LEU A CA 1
ATOM 3414 C C . LEU A 1 444 ? -4.297 -31.266 -4.75 1 91.56 444 LEU A C 1
ATOM 3416 O O . LEU A 1 444 ? -4.586 -32.375 -5.234 1 91.56 444 LEU A O 1
ATOM 3420 N N . LEU A 1 445 ? -5.102 -30.391 -4.422 1 91.69 445 LEU A N 1
ATOM 3421 C CA . LEU A 1 445 ? -6.523 -30.656 -4.598 1 91.69 445 LEU A CA 1
ATOM 3422 C C . LEU A 1 445 ? -6.871 -30.797 -6.078 1 91.69 445 LEU A C 1
ATOM 3424 O O . LEU A 1 445 ? -7.723 -31.625 -6.441 1 91.69 445 LEU A O 1
ATOM 3428 N N . GLY A 1 446 ? -6.262 -30.016 -6.84 1 92.88 446 GLY A N 1
ATOM 3429 C CA . GLY A 1 446 ? -6.457 -30.109 -8.281 1 92.88 446 GLY A CA 1
ATOM 3430 C C . GLY A 1 446 ? -6.027 -31.453 -8.844 1 92.88 446 GLY A C 1
ATOM 3431 O O . GLY A 1 446 ? -6.766 -32.062 -9.617 1 92.88 446 GLY A O 1
ATOM 3432 N N . VAL A 1 447 ? -4.918 -31.906 -8.398 1 92.94 447 VAL A N 1
ATOM 3433 C CA . VAL A 1 447 ? -4.367 -33.188 -8.891 1 92.94 447 VAL A CA 1
ATOM 3434 C C . VAL A 1 447 ? -5.234 -34.344 -8.414 1 92.94 447 VAL A C 1
ATOM 3436 O O . VAL A 1 447 ? -5.559 -35.25 -9.188 1 92.94 447 VAL A O 1
ATOM 3439 N N . VAL A 1 448 ? -5.566 -34.25 -7.211 1 94.62 448 VAL A N 1
ATOM 3440 C CA . VAL A 1 448 ? -6.383 -35.312 -6.637 1 94.62 448 VAL A CA 1
ATOM 3441 C C . VAL A 1 448 ? -7.727 -35.406 -7.363 1 94.62 448 VAL A C 1
ATOM 3443 O O . VAL A 1 448 ? -8.164 -36.469 -7.762 1 94.62 448 VAL A O 1
ATOM 3446 N N . SER A 1 449 ? -8.336 -34.344 -7.547 1 95.44 449 SER A N 1
ATOM 3447 C CA . SER A 1 449 ? -9.625 -34.281 -8.227 1 95.44 449 SER A CA 1
ATOM 3448 C C . SER A 1 449 ? -9.5 -34.781 -9.672 1 95.44 449 SER A C 1
ATOM 3450 O O . SER A 1 449 ? -10.352 -35.531 -10.156 1 95.44 449 SER A O 1
ATOM 3452 N N . TYR A 1 450 ? -8.508 -34.375 -10.359 1 95.75 450 TYR A N 1
ATOM 3453 C CA . TYR A 1 450 ? -8.266 -34.719 -11.75 1 95.75 450 TYR A CA 1
ATOM 3454 C C . TYR A 1 450 ? -8.156 -36.219 -11.93 1 95.75 450 TYR A C 1
ATOM 3456 O O . TYR A 1 450 ? -8.875 -36.812 -12.742 1 95.75 450 TYR A O 1
ATOM 3464 N N . PHE A 1 451 ? -7.359 -36.844 -11.109 1 95 451 PHE A N 1
ATOM 3465 C CA . PHE A 1 451 ? -7.09 -38.281 -11.289 1 95 451 PHE A CA 1
ATOM 3466 C C . PHE A 1 451 ? -8.219 -39.125 -10.711 1 95 451 PHE A C 1
ATOM 3468 O O . PHE A 1 451 ? -8.477 -40.219 -11.188 1 95 451 PHE A O 1
ATOM 3475 N N . PHE A 1 452 ? -8.875 -38.594 -9.758 1 95.5 452 PHE A N 1
ATOM 3476 C CA . PHE A 1 452 ? -10.062 -39.281 -9.273 1 95.5 452 PHE A CA 1
ATOM 3477 C C . PHE A 1 452 ? -11.148 -39.312 -10.344 1 95.5 452 PHE A C 1
ATOM 3479 O O . PHE A 1 452 ? -11.805 -40.344 -10.547 1 95.5 452 PHE A O 1
ATOM 3486 N N . ILE A 1 453 ? -11.328 -38.219 -11 1 95.56 453 ILE A N 1
ATOM 3487 C CA . ILE A 1 453 ? -12.297 -38.156 -12.086 1 95.56 453 ILE A CA 1
ATOM 3488 C C . ILE A 1 453 ? -11.875 -39.094 -13.219 1 95.56 453 ILE A C 1
ATOM 3490 O O . ILE A 1 453 ? -12.703 -39.781 -13.789 1 95.56 453 ILE A O 1
ATOM 3494 N N . ALA A 1 454 ? -10.609 -39.062 -13.531 1 94 454 ALA A N 1
ATOM 3495 C CA . ALA A 1 454 ? -10.086 -39.969 -14.562 1 94 454 ALA A CA 1
ATOM 3496 C C . ALA A 1 454 ? -10.352 -41.438 -14.195 1 94 454 ALA A C 1
ATOM 3498 O O . ALA A 1 454 ? -10.773 -42.219 -15.047 1 94 454 ALA A O 1
ATOM 3499 N N . LYS A 1 455 ? -10.117 -41.719 -12.969 1 94.69 455 LYS A N 1
ATOM 3500 C CA . LYS A 1 455 ? -10.344 -43.094 -12.484 1 94.69 455 LYS A CA 1
ATOM 3501 C C . LYS A 1 455 ? -11.812 -43.5 -12.633 1 94.69 455 LYS A C 1
ATOM 3503 O O . LYS A 1 455 ? -12.117 -44.594 -13.086 1 94.69 455 LYS A O 1
ATOM 3508 N N . LEU A 1 456 ? -12.664 -42.688 -12.32 1 93.81 456 LEU A N 1
ATOM 3509 C CA . LEU A 1 456 ? -14.094 -42.938 -12.375 1 93.81 456 LEU A CA 1
ATOM 3510 C C . LEU A 1 456 ? -14.555 -43.156 -13.812 1 93.81 456 LEU A C 1
ATOM 3512 O O . LEU A 1 456 ? -15.359 -44.062 -14.078 1 93.81 456 LEU A O 1
ATOM 3516 N N . PHE A 1 457 ? -14.07 -42.438 -14.734 1 91.19 457 PHE A N 1
ATOM 3517 C CA . PHE A 1 457 ? -14.547 -42.5 -16.109 1 91.19 457 PHE A CA 1
ATOM 3518 C C . PHE A 1 457 ? -13.852 -43.625 -16.891 1 91.19 457 PHE A C 1
ATOM 3520 O O . PHE A 1 457 ? -14.406 -44.156 -17.844 1 91.19 457 PHE A O 1
ATOM 3527 N N . LEU A 1 458 ? -12.602 -43.906 -16.5 1 86.94 458 LEU A N 1
ATOM 3528 C CA . LEU A 1 458 ? -11.867 -44.969 -17.156 1 86.94 458 LEU A CA 1
ATOM 3529 C C . LEU A 1 458 ? -12.281 -46.344 -16.594 1 86.94 458 LEU A C 1
ATOM 3531 O O . LEU A 1 458 ? -12.016 -47.375 -17.219 1 86.94 458 LEU A O 1
ATOM 3535 N N . GLY A 1 459 ? -12.914 -46.406 -15.578 1 84.62 459 GLY A N 1
ATOM 3536 C CA . GLY A 1 459 ? -13.391 -47.625 -14.977 1 84.62 459 GLY A CA 1
ATOM 3537 C C . GLY A 1 459 ? -12.266 -48.5 -14.422 1 84.62 459 GLY A C 1
ATOM 3538 O O . GLY A 1 459 ? -12.289 -49.719 -14.57 1 84.62 459 GLY A O 1
ATOM 3539 N N . LEU A 1 460 ? -11.273 -47.844 -14 1 79.88 460 LEU A N 1
ATOM 3540 C CA . LEU A 1 460 ? -10.125 -48.594 -13.484 1 79.88 460 LEU A CA 1
ATOM 3541 C C . LEU A 1 460 ? -10.086 -48.531 -11.961 1 79.88 460 LEU A C 1
ATOM 3543 O O . LEU A 1 460 ? -10.578 -47.562 -11.352 1 79.88 460 LEU A O 1
ATOM 3547 N N . MET B 1 1 ? -23.75 13.93 36.125 1 22.48 1 MET B N 1
ATOM 3548 C CA . MET B 1 1 ? -23.109 14.305 34.844 1 22.48 1 MET B CA 1
ATOM 3549 C C . MET B 1 1 ? -22.406 13.117 34.219 1 22.48 1 MET B C 1
ATOM 3551 O O . MET B 1 1 ? -21.438 12.602 34.781 1 22.48 1 MET B O 1
ATOM 3555 N N . ASP B 1 2 ? -23.156 12.234 33.5 1 23.81 2 ASP B N 1
ATOM 3556 C CA . ASP B 1 2 ? -23.109 10.812 33.156 1 23.81 2 ASP B CA 1
ATOM 3557 C C . ASP B 1 2 ? -21.891 10.508 32.281 1 23.81 2 ASP B C 1
ATOM 3559 O O . ASP B 1 2 ? -21.719 11.117 31.219 1 23.81 2 ASP B O 1
ATOM 3563 N N . ALA B 1 3 ? -20.844 10.109 32.812 1 28.02 3 ALA B N 1
ATOM 3564 C CA . ALA B 1 3 ? -19.516 9.539 32.562 1 28.02 3 ALA B CA 1
ATOM 3565 C C . ALA B 1 3 ? -19.562 8.547 31.406 1 28.02 3 ALA B C 1
ATOM 3567 O O . ALA B 1 3 ? -18.531 7.969 31.047 1 28.02 3 ALA B O 1
ATOM 3568 N N . ASN B 1 4 ? -20.641 8.109 31 1 27.53 4 ASN B N 1
ATOM 3569 C CA . ASN B 1 4 ? -20.672 7.023 30.031 1 27.53 4 ASN B CA 1
ATOM 3570 C C . ASN B 1 4 ? -20.375 7.527 28.625 1 27.53 4 ASN B C 1
ATOM 3572 O O . ASN B 1 4 ? -21.172 7.312 27.703 1 27.53 4 ASN B O 1
ATOM 3576 N N . LYS B 1 5 ? -19.953 8.773 28.516 1 33.53 5 LYS B N 1
ATOM 3577 C CA . LYS B 1 5 ? -19.547 9.227 27.203 1 33.53 5 LYS B CA 1
ATOM 3578 C C . LYS B 1 5 ? -18.656 8.18 26.516 1 33.53 5 LYS B C 1
ATOM 3580 O O . LYS B 1 5 ? -17.5 8 26.891 1 33.53 5 LYS B O 1
ATOM 3585 N N . LYS B 1 6 ? -19.234 7.152 26.141 1 31.84 6 LYS B N 1
ATOM 3586 C CA . LYS B 1 6 ? -18.641 6.035 25.406 1 31.84 6 LYS B CA 1
ATOM 3587 C C . LYS B 1 6 ? -17.672 6.523 24.344 1 31.84 6 LYS B C 1
ATOM 3589 O O . LYS B 1 6 ? -18.078 7.129 23.344 1 31.84 6 LYS B O 1
ATOM 3594 N N . ARG B 1 7 ? -16.422 6.871 24.719 1 34.03 7 ARG B N 1
ATOM 3595 C CA . ARG B 1 7 ? -15.172 7.125 24.016 1 34.03 7 ARG B CA 1
ATOM 3596 C C . ARG B 1 7 ? -15.039 6.223 22.797 1 34.03 7 ARG B C 1
ATOM 3598 O O . ARG B 1 7 ? -15.016 4.996 22.922 1 34.03 7 ARG B O 1
ATOM 3605 N N . GLU B 1 8 ? -15.766 6.488 21.75 1 37.19 8 GLU B N 1
ATOM 3606 C CA . GLU B 1 8 ? -15.961 5.762 20.484 1 37.19 8 GLU B CA 1
ATOM 3607 C C . GLU B 1 8 ? -14.641 5.234 19.953 1 37.19 8 GLU B C 1
ATOM 3609 O O . GLU B 1 8 ? -13.781 6.012 19.531 1 37.19 8 GLU B O 1
ATOM 3614 N N . LEU B 1 9 ? -14.094 4.211 20.531 1 37.56 9 LEU B N 1
ATOM 3615 C CA . LEU B 1 9 ? -12.938 3.471 20.031 1 37.56 9 LEU B CA 1
ATOM 3616 C C . LEU B 1 9 ? -13.078 3.189 18.531 1 37.56 9 LEU B C 1
ATOM 3618 O O . LEU B 1 9 ? -14.156 2.836 18.062 1 37.56 9 LEU B O 1
ATOM 3622 N N . VAL B 1 10 ? -12.141 3.453 17.594 1 43.44 10 VAL B N 1
ATOM 3623 C CA . VAL B 1 10 ? -11.82 3.43 16.172 1 43.44 10 VAL B CA 1
ATOM 3624 C C . VAL B 1 10 ? -11.664 1.985 15.703 1 43.44 10 VAL B C 1
ATOM 3626 O O . VAL B 1 10 ? -10.953 1.196 16.328 1 43.44 10 VAL B O 1
ATOM 3629 N N . GLY B 1 11 ? -12.719 1.273 15.102 1 51.88 11 GLY B N 1
ATOM 3630 C CA . GLY B 1 11 ? -12.812 0.098 14.25 1 51.88 11 GLY B CA 1
ATOM 3631 C C . GLY B 1 11 ? -14.203 -0.509 14.219 1 51.88 11 GLY B C 1
ATOM 3632 O O . GLY B 1 11 ? -14.625 -1.062 13.203 1 51.88 11 GLY B O 1
ATOM 3633 N N . ASN B 1 12 ? -14.805 -0.471 15.336 1 58.62 12 ASN B N 1
ATOM 3634 C CA . ASN B 1 12 ? -16.094 -1.154 15.43 1 58.62 12 ASN B CA 1
ATOM 3635 C C . ASN B 1 12 ? -17.25 -0.173 15.32 1 58.62 12 ASN B C 1
ATOM 3637 O O . ASN B 1 12 ? -18.422 -0.565 15.438 1 58.62 12 ASN B O 1
ATOM 3641 N N . GLU B 1 13 ? -16.859 1.062 15 1 68.25 13 GLU B N 1
ATOM 3642 C CA . GLU B 1 13 ? -17.906 2.078 14.969 1 68.25 13 GLU B CA 1
ATOM 3643 C C . GLU B 1 13 ? -18.844 1.856 13.789 1 68.25 13 GLU B C 1
ATOM 3645 O O . GLU B 1 13 ? -20.062 1.967 13.938 1 68.25 13 GLU B O 1
ATOM 3650 N N . GLY B 1 14 ? -18.25 1.406 12.75 1 75.88 14 GLY B N 1
ATOM 3651 C CA . GLY B 1 14 ? -19.062 1.174 11.57 1 75.88 14 GLY B CA 1
ATOM 3652 C C . GLY B 1 14 ? -20.109 0.086 11.766 1 75.88 14 GLY B C 1
ATOM 3653 O O . GLY B 1 14 ? -21.266 0.251 11.391 1 75.88 14 GLY B O 1
ATOM 3654 N N . LYS B 1 15 ? -19.656 -0.861 12.516 1 81.5 15 LYS B N 1
ATOM 3655 C CA . LYS B 1 15 ? -20.562 -1.987 12.742 1 81.5 15 LYS B CA 1
ATOM 3656 C C . LYS B 1 15 ? -21.703 -1.6 13.68 1 81.5 15 LYS B C 1
ATOM 3658 O O . LYS B 1 15 ? -22.844 -1.993 13.469 1 81.5 15 LYS B O 1
ATOM 3663 N N . VAL B 1 16 ? -21.359 -0.84 14.641 1 85.75 16 VAL B N 1
ATOM 3664 C CA . VAL B 1 16 ? -22.359 -0.387 15.602 1 85.75 16 VAL B CA 1
ATOM 3665 C C . VAL B 1 16 ? -23.391 0.51 14.906 1 85.75 16 VAL B C 1
ATOM 3667 O O . VAL B 1 16 ? -24.594 0.365 15.109 1 85.75 16 VAL B O 1
ATOM 3670 N N . ILE B 1 17 ? -22.875 1.358 14.094 1 90.75 17 ILE B N 1
ATOM 3671 C CA . ILE B 1 17 ? -23.75 2.277 13.375 1 90.75 17 ILE B CA 1
ATOM 3672 C C . ILE B 1 17 ? -24.625 1.497 12.391 1 90.75 17 ILE B C 1
ATOM 3674 O O . ILE B 1 17 ? -25.812 1.797 12.227 1 90.75 17 ILE B O 1
ATOM 3678 N N . LEU B 1 18 ? -24.047 0.526 11.797 1 90.44 18 LEU B N 1
ATOM 3679 C CA . LEU B 1 18 ? -24.766 -0.317 10.852 1 90.44 18 LEU B CA 1
ATOM 3680 C C . LEU B 1 18 ? -25.953 -1.005 11.531 1 90.44 18 LEU B C 1
ATOM 3682 O O . LEU B 1 18 ? -27.062 -0.981 11.016 1 90.44 18 LEU B O 1
ATOM 3686 N N . ASP B 1 19 ? -25.703 -1.55 12.68 1 91.12 19 ASP B N 1
ATOM 3687 C CA . ASP B 1 19 ? -26.75 -2.236 13.43 1 91.12 19 ASP B CA 1
ATOM 3688 C C . ASP B 1 19 ? -27.844 -1.257 13.883 1 91.12 19 ASP B C 1
ATOM 3690 O O . ASP B 1 19 ? -29.031 -1.586 13.867 1 91.12 19 ASP B O 1
ATOM 3694 N N . MET B 1 20 ? -27.375 -0.113 14.258 1 92.56 20 MET B N 1
ATOM 3695 C CA . MET B 1 20 ? -28.312 0.914 14.703 1 92.56 20 MET B CA 1
ATOM 3696 C C . MET B 1 20 ? -29.219 1.358 13.555 1 92.56 20 MET B C 1
ATOM 3698 O O . MET B 1 20 ? -30.422 1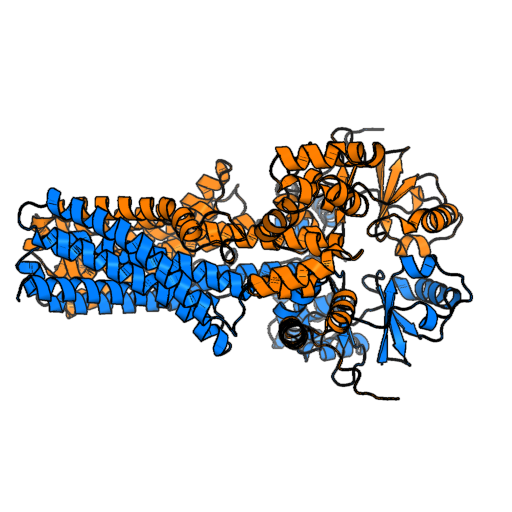.522 13.734 1 92.56 20 MET B O 1
ATOM 3702 N N . ILE B 1 21 ? -28.703 1.54 12.43 1 93.38 21 ILE B N 1
ATOM 3703 C CA . ILE B 1 21 ? -29.469 1.98 11.258 1 93.38 21 ILE B CA 1
ATOM 3704 C C . ILE B 1 21 ? -30.484 0.916 10.875 1 93.38 21 ILE B C 1
ATOM 3706 O O . ILE B 1 21 ? -31.656 1.232 10.594 1 93.38 21 ILE B O 1
ATOM 3710 N N . ARG B 1 22 ? -30.062 -0.309 10.906 1 92.88 22 ARG B N 1
ATOM 3711 C CA . ARG B 1 22 ? -30.969 -1.408 10.578 1 92.88 22 ARG B CA 1
ATOM 3712 C C . ARG B 1 22 ? -32.125 -1.491 11.57 1 92.88 22 ARG B C 1
ATOM 3714 O O . ARG B 1 22 ? -33.281 -1.699 11.18 1 92.88 22 ARG B O 1
ATOM 3721 N N . ARG B 1 23 ? -31.781 -1.292 12.781 1 93.25 23 ARG B N 1
ATOM 3722 C CA . ARG B 1 23 ? -32.812 -1.316 13.828 1 93.25 23 ARG B CA 1
ATOM 3723 C C . ARG B 1 23 ? -33.781 -0.158 13.672 1 93.25 23 ARG B C 1
ATOM 3725 O O . ARG B 1 23 ? -35 -0.343 13.789 1 93.25 23 ARG B O 1
ATOM 3732 N N . LEU B 1 24 ? -33.281 0.975 13.461 1 94.12 24 LEU B N 1
ATOM 3733 C CA . LEU B 1 24 ? -34.125 2.162 13.32 1 94.12 24 LEU B CA 1
ATOM 3734 C C . LEU B 1 24 ? -35 2.066 12.078 1 94.12 24 LEU B C 1
ATOM 3736 O O . LEU B 1 24 ? -36.156 2.49 12.094 1 94.12 24 LEU B O 1
ATOM 3740 N N . LYS B 1 25 ? -34.5 1.566 10.984 1 92.06 25 LYS B N 1
ATOM 3741 C CA . LYS B 1 25 ? -35.25 1.378 9.758 1 92.06 25 LYS B CA 1
ATOM 3742 C C . LYS B 1 25 ? -36.406 0.393 9.977 1 92.06 25 LYS B C 1
ATOM 3744 O O . LYS B 1 25 ? -37.531 0.633 9.531 1 92.06 25 LYS B O 1
ATOM 3749 N N . ARG B 1 26 ? -36.156 -0.688 10.656 1 91.31 26 ARG B N 1
ATOM 3750 C CA . ARG B 1 26 ? -37.156 -1.707 10.93 1 91.31 26 ARG B CA 1
ATOM 3751 C C . ARG B 1 26 ? -38.312 -1.14 11.766 1 91.31 26 ARG B C 1
ATOM 3753 O O . ARG B 1 26 ? -39.469 -1.526 11.586 1 91.31 26 ARG B O 1
ATOM 3760 N N . ARG B 1 27 ? -37.969 -0.202 12.531 1 93.06 27 ARG B N 1
ATOM 3761 C CA . ARG B 1 27 ? -38.938 0.404 13.422 1 93.06 27 ARG B CA 1
ATOM 3762 C C . ARG B 1 27 ? -39.656 1.578 12.742 1 93.06 27 ARG B C 1
ATOM 3764 O O . ARG B 1 27 ? -40.594 2.146 13.289 1 93.06 27 ARG B O 1
ATOM 3771 N N . GLY B 1 28 ? -39.188 1.927 11.633 1 90.25 28 GLY B N 1
ATOM 3772 C CA . GLY B 1 28 ? -39.75 3.051 10.898 1 90.25 28 GLY B CA 1
ATOM 3773 C C . GLY B 1 28 ? -39.469 4.391 11.555 1 90.25 28 GLY B C 1
ATOM 3774 O O . GLY B 1 28 ? -40.219 5.344 11.391 1 90.25 28 GLY B O 1
ATOM 3775 N N . ALA B 1 29 ? -38.438 4.496 12.32 1 91.75 29 ALA B N 1
ATOM 3776 C CA . ALA B 1 29 ? -38.094 5.711 13.055 1 91.75 29 ALA B CA 1
ATOM 3777 C C . ALA B 1 29 ? -37.25 6.656 12.195 1 91.75 29 ALA B C 1
ATOM 3779 O O . ALA B 1 29 ? -36.094 6.895 12.469 1 91.75 29 ALA B O 1
ATOM 3780 N N . SER B 1 30 ? -37.844 7.324 11.305 1 90.19 30 SER B N 1
ATOM 3781 C CA . SER B 1 30 ? -37.156 8.156 10.312 1 90.19 30 SER B CA 1
ATOM 3782 C C . SER B 1 30 ? -36.5 9.375 10.969 1 90.19 30 SER B C 1
ATOM 3784 O O . SER B 1 30 ? -35.438 9.812 10.539 1 90.19 30 SER B O 1
ATOM 3786 N N . GLY B 1 31 ? -37.156 9.898 11.938 1 91.88 31 GLY B N 1
ATOM 3787 C CA . GLY B 1 31 ? -36.562 11.047 12.625 1 91.88 31 GLY B CA 1
ATOM 3788 C C . GLY B 1 31 ? -35.281 10.727 13.336 1 91.88 31 GLY B C 1
ATOM 3789 O O . GLY B 1 31 ? -34.312 11.484 13.242 1 91.88 31 GLY B O 1
ATOM 3790 N N . HIS B 1 32 ? -35.281 9.617 14.023 1 93 32 HIS B N 1
ATOM 3791 C CA . HIS B 1 32 ? -34.094 9.18 14.727 1 93 32 HIS B CA 1
ATOM 3792 C C . HIS B 1 32 ? -32.969 8.797 13.742 1 93 32 HIS B C 1
ATOM 3794 O O . HIS B 1 32 ? -31.797 9.008 14.016 1 93 32 HIS B O 1
ATOM 3800 N N . LEU B 1 33 ? -33.375 8.258 12.695 1 93.44 33 LEU B N 1
ATOM 3801 C CA . LEU B 1 33 ? -32.438 7.895 11.656 1 93.44 33 LEU B CA 1
ATOM 3802 C C . LEU B 1 33 ? -31.734 9.133 11.078 1 93.44 33 LEU B C 1
ATOM 3804 O O . LEU B 1 33 ? -30.531 9.133 10.859 1 93.44 33 LEU B O 1
ATOM 3808 N N . LEU B 1 34 ? -32.5 10.141 10.867 1 93.12 34 LEU B N 1
ATOM 3809 C CA . LEU B 1 34 ? -31.953 11.398 10.375 1 93.12 34 LEU B CA 1
ATOM 3810 C C . LEU B 1 34 ? -30.953 11.984 11.359 1 93.12 34 LEU B C 1
ATOM 3812 O O . LEU B 1 34 ? -29.875 12.453 10.961 1 93.12 34 LEU B O 1
ATOM 3816 N N . LYS B 1 35 ? -31.281 11.945 12.578 1 92.69 35 LYS B N 1
ATOM 3817 C CA . LYS B 1 35 ? -30.391 12.453 13.617 1 92.69 35 LYS B CA 1
ATOM 3818 C C . LYS B 1 35 ? -29.078 11.656 13.664 1 92.69 35 LYS B C 1
ATOM 3820 O O . LYS B 1 35 ? -28 12.227 13.797 1 92.69 35 LYS B O 1
ATOM 3825 N N . LEU B 1 36 ? -29.234 10.383 13.539 1 92.06 36 LEU B N 1
ATOM 3826 C CA . LEU B 1 36 ? -28.062 9.508 13.547 1 92.06 36 LEU B CA 1
ATOM 3827 C C . LEU B 1 36 ? -27.156 9.797 12.359 1 92.06 36 LEU B C 1
ATOM 3829 O O . LEU B 1 36 ? -25.938 9.914 12.516 1 92.06 36 LEU B O 1
ATOM 3833 N N . ILE B 1 37 ? -27.719 9.914 11.242 1 91.38 37 ILE B N 1
ATOM 3834 C CA . ILE B 1 37 ? -26.984 10.156 10.016 1 91.38 37 ILE B CA 1
ATOM 3835 C C . ILE B 1 37 ? -26.25 11.5 10.109 1 91.38 37 ILE B C 1
ATOM 3837 O O . ILE B 1 37 ? -25.062 11.594 9.773 1 91.38 37 ILE B O 1
ATOM 3841 N N . SER B 1 38 ? -26.906 12.5 10.641 1 89 38 SER B N 1
ATOM 3842 C CA . SER B 1 38 ? -26.344 13.844 10.711 1 89 38 SER B CA 1
ATOM 3843 C C . SER B 1 38 ? -25.188 13.914 11.703 1 89 38 SER B C 1
ATOM 3845 O O . SER B 1 38 ? -24.281 14.727 11.547 1 89 38 SER B O 1
ATOM 3847 N N . LYS B 1 39 ? -25.234 13 12.609 1 87.44 39 LYS B N 1
ATOM 3848 C CA . LYS B 1 39 ? -24.203 13.016 13.648 1 87.44 39 LYS B CA 1
ATOM 3849 C C . LYS B 1 39 ? -23.031 12.102 13.281 1 87.44 39 LYS B C 1
ATOM 3851 O O . LYS B 1 39 ? -21.969 12.188 13.883 1 87.44 39 LYS B O 1
ATOM 3856 N N . THR B 1 40 ? -23.281 11.281 12.312 1 89.25 40 THR B N 1
ATOM 3857 C CA . THR B 1 40 ? -22.25 10.32 11.922 1 89.25 40 THR B CA 1
ATOM 3858 C C . THR B 1 40 ? -21.281 10.945 10.914 1 89.25 40 THR B C 1
ATOM 3860 O O . THR B 1 40 ? -21.703 11.656 10 1 89.25 40 THR B O 1
ATOM 3863 N N . HIS B 1 41 ? -19.969 10.75 11.195 1 88.38 41 HIS B N 1
ATOM 3864 C CA . HIS B 1 41 ? -18.969 11.219 10.242 1 88.38 41 HIS B CA 1
ATOM 3865 C C . HIS B 1 41 ? -19.219 10.633 8.859 1 88.38 41 HIS B C 1
ATOM 3867 O O . HIS B 1 41 ? -19.547 9.445 8.734 1 88.38 41 HIS B O 1
ATOM 3873 N N . PRO B 1 42 ? -19.031 11.391 7.816 1 90.38 42 PRO B N 1
ATOM 3874 C CA . PRO B 1 42 ? -19.297 10.93 6.453 1 90.38 42 PRO B CA 1
ATOM 3875 C C . PRO B 1 42 ? -18.547 9.656 6.102 1 90.38 42 PRO B C 1
ATOM 3877 O O . PRO B 1 42 ? -19.062 8.781 5.406 1 90.38 42 PRO B O 1
ATOM 3880 N N . ALA B 1 43 ? -17.391 9.516 6.543 1 89.31 43 ALA B N 1
ATOM 3881 C CA . ALA B 1 43 ? -16.594 8.336 6.25 1 89.31 43 ALA B CA 1
ATOM 3882 C C . ALA B 1 43 ? -17.219 7.082 6.863 1 89.31 43 ALA B C 1
ATOM 3884 O O . ALA B 1 43 ? -17.203 6.012 6.25 1 89.31 43 ALA B O 1
ATOM 3885 N N . ASP B 1 44 ? -17.688 7.215 8.031 1 89.94 44 ASP B N 1
ATOM 3886 C CA . ASP B 1 44 ? -18.344 6.094 8.688 1 89.94 44 ASP B CA 1
ATOM 3887 C C . ASP B 1 44 ? -19.656 5.738 7.969 1 89.94 44 ASP B C 1
ATOM 3889 O O . ASP B 1 44 ? -19.984 4.559 7.816 1 89.94 44 ASP B O 1
ATOM 3893 N N . MET B 1 45 ? -20.266 6.754 7.621 1 91.94 45 MET B N 1
ATOM 3894 C CA . MET B 1 45 ? -21.516 6.527 6.91 1 91.94 45 MET B CA 1
ATOM 3895 C C . MET B 1 45 ? -21.266 5.828 5.578 1 91.94 45 MET B C 1
ATOM 3897 O O . MET B 1 45 ? -22.062 4.984 5.156 1 91.94 45 MET B O 1
ATOM 3901 N N . ALA B 1 46 ? -20.266 6.246 4.895 1 92 46 ALA B N 1
ATOM 3902 C CA . ALA B 1 46 ? -19.906 5.59 3.639 1 92 46 ALA B CA 1
ATOM 3903 C C . ALA B 1 46 ? -19.625 4.102 3.857 1 92 46 ALA B C 1
ATOM 3905 O O . ALA B 1 46 ? -20.062 3.262 3.066 1 92 46 ALA B O 1
ATOM 3906 N N . TRP B 1 47 ? -18.875 3.809 4.91 1 89.19 47 TRP B N 1
ATOM 3907 C CA . TRP B 1 47 ? -18.594 2.412 5.234 1 89.19 47 TRP B CA 1
ATOM 3908 C C . TRP B 1 47 ? -19.891 1.647 5.492 1 89.19 47 TRP B C 1
ATOM 3910 O O . TRP B 1 47 ? -20.062 0.539 4.984 1 89.19 47 TRP B O 1
ATOM 3920 N N . VAL B 1 48 ? -20.75 2.248 6.254 1 91.88 48 VAL B N 1
ATOM 3921 C CA . VAL B 1 48 ? -22.031 1.629 6.594 1 91.88 48 VAL B CA 1
ATOM 3922 C C . VAL B 1 48 ? -22.844 1.39 5.324 1 91.88 48 VAL B C 1
ATOM 3924 O O . VAL B 1 48 ? -23.375 0.299 5.117 1 91.88 48 VAL B O 1
ATOM 3927 N N . PHE B 1 49 ? -22.891 2.371 4.527 1 93 49 PHE B N 1
ATOM 3928 C CA . PHE B 1 49 ? -23.688 2.332 3.307 1 93 49 PHE B CA 1
ATOM 3929 C C . PHE B 1 49 ? -23.234 1.19 2.402 1 93 49 PHE B C 1
ATOM 3931 O O . PHE B 1 49 ? -24.062 0.524 1.775 1 93 49 PHE B O 1
ATOM 3938 N N . ARG B 1 50 ? -22.016 0.966 2.365 1 90.12 50 ARG B N 1
ATOM 3939 C CA . ARG B 1 50 ? -21.422 -0.085 1.55 1 90.12 50 ARG B CA 1
ATOM 3940 C C . ARG B 1 50 ? -21.891 -1.463 1.993 1 90.12 50 ARG B C 1
ATOM 3942 O O . ARG B 1 50 ? -21.969 -2.391 1.185 1 90.12 50 ARG B O 1
ATOM 3949 N N . HIS B 1 51 ? -22.234 -1.56 3.24 1 88.5 51 HIS B N 1
ATOM 3950 C CA . HIS B 1 51 ? -22.547 -2.873 3.787 1 88.5 51 HIS B CA 1
ATOM 3951 C C . HIS B 1 51 ? -24.047 -3.051 3.967 1 88.5 51 HIS B C 1
ATOM 3953 O O . HIS B 1 51 ? -24.5 -4.066 4.496 1 88.5 51 HIS B O 1
ATOM 3959 N N . LEU B 1 52 ? -24.797 -2.096 3.5 1 91.94 52 LEU B N 1
ATOM 3960 C CA . LEU B 1 52 ? -26.25 -2.184 3.533 1 91.94 52 LEU B CA 1
ATOM 3961 C C . LEU B 1 52 ? -26.781 -2.943 2.32 1 91.94 52 LEU B C 1
ATOM 3963 O O . LEU B 1 52 ? -26.125 -2.986 1.276 1 91.94 52 LEU B O 1
ATOM 3967 N N . LYS B 1 53 ? -27.984 -3.506 2.535 1 89.62 53 LYS B N 1
ATOM 3968 C CA . LYS B 1 53 ? -28.688 -4.125 1.417 1 89.62 53 LYS B CA 1
ATOM 3969 C C . LYS B 1 53 ? -29.312 -3.066 0.512 1 89.62 53 LYS B C 1
ATOM 3971 O O . LYS B 1 53 ? -29.391 -1.891 0.876 1 89.62 53 LYS B O 1
ATOM 3976 N N . GLU B 1 54 ? -29.766 -3.494 -0.618 1 90.69 54 GLU B N 1
ATOM 3977 C CA . GLU B 1 54 ? -30.266 -2.559 -1.615 1 90.69 54 GLU B CA 1
ATOM 3978 C C . GLU B 1 54 ? -31.453 -1.756 -1.067 1 90.69 54 GLU B C 1
ATOM 3980 O O . GLU B 1 54 ? -31.5 -0.537 -1.239 1 90.69 54 GLU B O 1
ATOM 3985 N N . ASP B 1 55 ? -32.344 -2.416 -0.441 1 91.38 55 ASP B N 1
ATOM 3986 C CA . ASP B 1 55 ? -33.5 -1.747 0.114 1 91.38 55 ASP B CA 1
ATOM 3987 C C . ASP B 1 55 ? -33.125 -0.797 1.243 1 91.38 55 ASP B C 1
ATOM 3989 O O . ASP B 1 55 ? -33.688 0.291 1.371 1 91.38 55 ASP B O 1
ATOM 3993 N N . GLU B 1 56 ? -32.156 -1.215 1.98 1 93.44 56 GLU B N 1
ATOM 3994 C CA . GLU B 1 56 ? -31.656 -0.377 3.061 1 93.44 56 GLU B CA 1
ATOM 3995 C C . GLU B 1 56 ? -30.922 0.851 2.514 1 93.44 56 GLU B C 1
ATOM 3997 O O . GLU B 1 56 ? -31.078 1.954 3.043 1 93.44 56 GLU B O 1
ATOM 4002 N N . ARG B 1 57 ? -30.141 0.648 1.468 1 94.25 57 ARG B N 1
ATOM 4003 C CA . ARG B 1 57 ? -29.406 1.742 0.837 1 94.25 57 ARG B CA 1
ATOM 4004 C C . ARG B 1 57 ? -30.359 2.816 0.325 1 94.25 57 ARG B C 1
ATOM 4006 O O . ARG B 1 57 ? -30.141 4.008 0.531 1 94.25 57 ARG B O 1
ATOM 4013 N N . THR B 1 58 ? -31.422 2.326 -0.287 1 92.81 58 THR B N 1
ATOM 4014 C CA . THR B 1 58 ? -32.406 3.254 -0.841 1 92.81 58 THR B CA 1
ATOM 4015 C C . THR B 1 58 ? -33.062 4.086 0.266 1 92.81 58 THR B C 1
ATOM 4017 O O . THR B 1 58 ? -33.188 5.305 0.137 1 92.81 58 THR B O 1
ATOM 4020 N N . ALA B 1 59 ? -33.375 3.441 1.32 1 92.25 59 ALA B N 1
ATOM 4021 C CA . ALA B 1 59 ? -34.031 4.121 2.439 1 92.25 59 ALA B CA 1
ATOM 4022 C C . ALA B 1 59 ? -33.094 5.16 3.061 1 92.25 59 ALA B C 1
ATOM 4024 O O . ALA B 1 59 ? -33.531 6.277 3.367 1 92.25 59 ALA B O 1
ATOM 4025 N N . VAL B 1 60 ? -31.938 4.781 3.244 1 94.38 60 VAL B N 1
ATOM 4026 C CA . VAL B 1 60 ? -30.969 5.652 3.889 1 94.38 60 VAL B CA 1
ATOM 4027 C C . VAL B 1 60 ? -30.641 6.832 2.973 1 94.38 60 VAL B C 1
ATOM 4029 O O . VAL B 1 60 ? -30.547 7.973 3.426 1 94.38 60 VAL B O 1
ATOM 4032 N N . PHE B 1 61 ? -30.516 6.543 1.683 1 95.19 61 PHE B N 1
ATOM 4033 C CA . PHE B 1 61 ? -30.172 7.605 0.745 1 95.19 61 PHE B CA 1
ATOM 4034 C C . PHE B 1 61 ? -31.328 8.586 0.583 1 95.19 61 PHE B C 1
ATOM 4036 O O . PHE B 1 61 ? -31.094 9.789 0.408 1 95.19 61 PHE B O 1
ATOM 4043 N N . ASP B 1 62 ? -32.469 8.109 0.663 1 93.12 62 ASP B N 1
ATOM 4044 C CA . ASP B 1 62 ? -33.656 8.969 0.58 1 93.12 62 ASP B CA 1
ATOM 4045 C C . ASP B 1 62 ? -33.625 10.023 1.687 1 93.12 62 ASP B C 1
ATOM 4047 O O . ASP B 1 62 ? -34.156 11.125 1.51 1 93.12 62 ASP B O 1
ATOM 4051 N N . ILE B 1 63 ? -33.031 9.688 2.727 1 93.25 63 ILE B N 1
ATOM 4052 C CA . ILE B 1 63 ? -32.906 10.625 3.84 1 93.25 63 ILE B CA 1
ATOM 4053 C C . ILE B 1 63 ? -31.734 11.562 3.611 1 93.25 63 ILE B C 1
ATOM 4055 O O . ILE B 1 63 ? -31.859 12.781 3.75 1 93.25 63 ILE B O 1
ATOM 4059 N N . ILE B 1 64 ? -30.609 11.023 3.213 1 94.19 64 ILE B N 1
ATOM 4060 C CA . ILE B 1 64 ? -29.359 11.773 3.066 1 94.19 64 ILE B CA 1
ATOM 4061 C C . ILE B 1 64 ? -29.531 12.828 1.975 1 94.19 64 ILE B C 1
ATOM 4063 O O . ILE B 1 64 ? -29.031 13.945 2.107 1 94.19 64 ILE B O 1
ATOM 4067 N N . VAL B 1 65 ? -30.25 12.484 0.978 1 93.44 65 VAL B N 1
ATOM 4068 C CA . VAL B 1 65 ? -30.359 13.32 -0.214 1 93.44 65 VAL B CA 1
ATOM 4069 C C . VAL B 1 6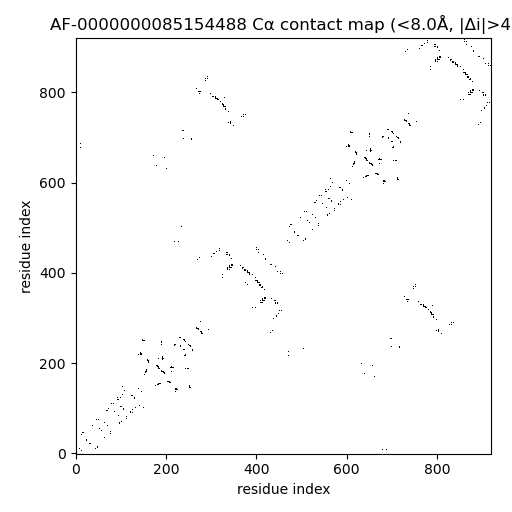5 ? -31.031 14.648 0.14 1 93.44 65 VAL B C 1
ATOM 4071 O O . VAL B 1 65 ? -30.828 15.656 -0.551 1 93.44 65 VAL B O 1
ATOM 4074 N N . HIS B 1 66 ? -31.672 14.75 1.236 1 90.19 66 HIS B N 1
ATOM 4075 C CA . HIS B 1 66 ? -32.375 15.961 1.615 1 90.19 66 HIS B CA 1
ATOM 4076 C C . HIS B 1 66 ? -31.609 16.75 2.674 1 90.19 66 HIS B C 1
ATOM 4078 O O . HIS B 1 66 ? -32.125 17.719 3.23 1 90.19 66 HIS B O 1
ATOM 4084 N N . THR B 1 67 ? -30.453 16.312 2.902 1 90.75 67 THR B N 1
ATOM 4085 C CA . THR B 1 67 ? -29.625 17 3.887 1 90.75 67 THR B CA 1
ATOM 4086 C C . THR B 1 67 ? -28.422 17.641 3.215 1 90.75 67 THR B C 1
ATOM 4088 O O . THR B 1 67 ? -28.078 17.312 2.078 1 90.75 67 THR B O 1
ATOM 4091 N N . ASP B 1 68 ? -27.812 18.625 3.904 1 89.19 68 ASP B N 1
ATOM 4092 C CA . ASP B 1 68 ? -26.594 19.266 3.418 1 89.19 68 ASP B CA 1
ATOM 4093 C C . ASP B 1 68 ? -25.391 18.312 3.529 1 89.19 68 ASP B C 1
ATOM 4095 O O . ASP B 1 68 ? -24.297 18.641 3.082 1 89.19 68 ASP B O 1
ATOM 4099 N N . TYR B 1 69 ? -25.719 17.188 3.959 1 89.38 69 TYR B N 1
ATOM 4100 C CA . TYR B 1 69 ? -24.734 16.141 4.23 1 89.38 69 TYR B CA 1
ATOM 4101 C C . TYR B 1 69 ? -24.375 15.398 2.955 1 89.38 69 TYR B C 1
ATOM 4103 O O . TYR B 1 69 ? -23.328 14.742 2.893 1 89.38 69 TYR B O 1
ATOM 4111 N N . VAL B 1 70 ? -25.094 15.547 1.946 1 94.44 70 VAL B N 1
ATOM 4112 C CA . VAL B 1 70 ? -25.062 14.672 0.781 1 94.44 70 VAL B CA 1
ATOM 4113 C C . VAL B 1 70 ? -23.75 14.836 0.039 1 94.44 70 VAL B C 1
ATOM 4115 O O . VAL B 1 70 ? -23.156 13.859 -0.419 1 94.44 70 VAL B O 1
ATOM 4118 N N . GLY B 1 71 ? -23.25 16.016 -0.099 1 94 71 GLY B N 1
ATOM 4119 C CA . GLY B 1 71 ? -22 16.25 -0.802 1 94 71 GLY B CA 1
ATOM 4120 C C . GLY B 1 71 ? -20.812 15.531 -0.17 1 94 71 GLY B C 1
ATOM 4121 O O . GLY B 1 71 ? -20.062 14.852 -0.858 1 94 71 GLY B O 1
ATOM 4122 N N . GLU B 1 72 ? -20.688 15.688 1.137 1 92.62 72 GLU B N 1
ATOM 4123 C CA . GLU B 1 72 ? -19.609 15.047 1.871 1 92.62 72 GLU B CA 1
ATOM 4124 C C . GLU B 1 72 ? -19.734 13.531 1.838 1 92.62 72 GLU B C 1
ATOM 4126 O O . GLU B 1 72 ? -18.734 12.82 1.71 1 92.62 72 GLU B O 1
ATOM 4131 N N . PHE B 1 73 ? -20.984 13.117 1.931 1 94.44 73 PHE B N 1
ATOM 4132 C CA . PHE B 1 73 ? -21.266 11.688 1.89 1 94.44 73 PHE B CA 1
ATOM 4133 C C . PHE B 1 73 ? -20.859 11.094 0.549 1 94.44 73 PHE B C 1
ATOM 4135 O O . PHE B 1 73 ? -20.141 10.086 0.502 1 94.44 73 PHE B O 1
ATOM 4142 N N . LEU B 1 74 ? -21.172 11.711 -0.532 1 95.38 74 LEU B N 1
ATOM 4143 C CA . LEU B 1 74 ? -20.859 11.227 -1.872 1 95.38 74 LEU B CA 1
ATOM 4144 C C . LEU B 1 74 ? -19.359 11.211 -2.113 1 95.38 74 LEU B C 1
ATOM 4146 O O . LEU B 1 74 ? -18.844 10.328 -2.801 1 95.38 74 LEU B O 1
ATOM 4150 N N . SER B 1 75 ? -18.672 12.156 -1.535 1 93 75 SER B N 1
ATOM 4151 C CA . SER B 1 75 ? -17.219 12.273 -1.729 1 93 75 SER B CA 1
ATOM 4152 C C . SER B 1 75 ? -16.484 11.094 -1.104 1 93 75 SER B C 1
ATOM 4154 O O . SER B 1 75 ? -15.375 10.758 -1.523 1 93 75 SER B O 1
ATOM 4156 N N . GLU B 1 76 ? -17.047 10.453 -0.096 1 91.94 76 GLU B N 1
ATOM 4157 C CA . GLU B 1 76 ? -16.422 9.344 0.617 1 91.94 76 GLU B CA 1
ATOM 4158 C C . GLU B 1 76 ? -16.875 7.996 0.061 1 91.94 76 GLU B C 1
ATOM 4160 O O . GLU B 1 76 ? -16.281 6.961 0.375 1 91.94 76 GLU B O 1
ATOM 4165 N N . LEU B 1 77 ? -17.875 8.008 -0.769 1 93.38 77 LEU B N 1
ATOM 4166 C CA . LEU B 1 77 ? -18.469 6.773 -1.257 1 93.38 77 LEU B CA 1
ATOM 4167 C C . LEU B 1 77 ? -17.688 6.227 -2.449 1 93.38 77 LEU B C 1
ATOM 4169 O O . LEU B 1 77 ? -16.938 6.961 -3.098 1 93.38 77 LEU B O 1
ATOM 4173 N N . ASP B 1 78 ? -17.828 4.969 -2.686 1 92.75 78 ASP B N 1
ATOM 4174 C CA . ASP B 1 78 ? -17.203 4.316 -3.832 1 92.75 78 ASP B CA 1
ATOM 4175 C C . ASP B 1 78 ? -17.812 4.809 -5.145 1 92.75 78 ASP B C 1
ATOM 4177 O O . ASP B 1 78 ? -19 5.094 -5.211 1 92.75 78 ASP B O 1
ATOM 4181 N N . ASP B 1 79 ? -17.016 4.797 -6.156 1 93.06 79 ASP B N 1
ATOM 4182 C CA . ASP B 1 79 ? -17.422 5.312 -7.457 1 93.06 79 ASP B CA 1
ATOM 4183 C C . ASP B 1 79 ? -18.656 4.59 -7.973 1 93.06 79 ASP B C 1
ATOM 4185 O O . ASP B 1 79 ? -19.609 5.223 -8.445 1 93.06 79 ASP B O 1
ATOM 4189 N N . THR B 1 80 ? -18.672 3.299 -7.859 1 91.75 80 THR B N 1
ATOM 4190 C CA . THR B 1 80 ? -19.766 2.486 -8.383 1 91.75 80 THR B CA 1
ATOM 4191 C C . THR B 1 80 ? -21.078 2.861 -7.719 1 91.75 80 THR B C 1
ATOM 4193 O O . THR B 1 80 ? -22.109 2.98 -8.391 1 91.75 80 THR B O 1
ATOM 4196 N N . LEU B 1 81 ? -21.016 3.115 -6.469 1 93.5 81 LEU B N 1
ATOM 4197 C CA . LEU B 1 81 ? -22.219 3.471 -5.719 1 93.5 81 LEU B CA 1
ATOM 4198 C C . LEU B 1 81 ? -22.656 4.898 -6.039 1 93.5 81 LEU B C 1
ATOM 4200 O O . LEU B 1 81 ? -23.844 5.18 -6.133 1 93.5 81 LEU B O 1
ATOM 4204 N N . VAL B 1 82 ? -21.703 5.754 -6.176 1 95.38 82 VAL B N 1
ATOM 4205 C CA . VAL B 1 82 ? -22.016 7.145 -6.496 1 95.38 82 VAL B CA 1
ATOM 4206 C C . VAL B 1 82 ? -22.75 7.219 -7.828 1 95.38 82 VAL B C 1
ATOM 4208 O O . VAL B 1 82 ? -23.766 7.91 -7.941 1 95.38 82 VAL B O 1
ATOM 4211 N N . VAL B 1 83 ? -22.234 6.539 -8.805 1 95.06 83 VAL B N 1
ATOM 4212 C CA . VAL B 1 83 ? -22.844 6.551 -10.133 1 95.06 83 VAL B CA 1
ATOM 4213 C C . VAL B 1 83 ? -24.281 6.035 -10.039 1 95.06 83 VAL B C 1
ATOM 4215 O O . VAL B 1 83 ? -25.203 6.633 -10.609 1 95.06 83 VAL B O 1
ATOM 4218 N N . GLU B 1 84 ? -24.469 4.996 -9.32 1 93 84 GLU B N 1
ATOM 4219 C CA . GLU B 1 84 ? -25.781 4.398 -9.148 1 93 84 GLU B CA 1
ATOM 4220 C C . GLU B 1 84 ? -26.766 5.379 -8.5 1 93 84 GLU B C 1
ATOM 4222 O O . GLU B 1 84 ? -27.906 5.5 -8.93 1 93 84 GLU B O 1
ATOM 4227 N N . LEU B 1 85 ? -26.328 6.09 -7.539 1 94.69 85 LEU B N 1
ATOM 4228 C CA . LEU B 1 85 ? -27.172 6.988 -6.766 1 94.69 85 LEU B CA 1
ATOM 4229 C C . LEU B 1 85 ? -27.453 8.273 -7.539 1 94.69 85 LEU B C 1
ATOM 4231 O O . LEU B 1 85 ? -28.594 8.727 -7.609 1 94.69 85 LEU B O 1
ATOM 4235 N N . VAL B 1 86 ? -26.484 8.812 -8.141 1 95.62 86 VAL B N 1
ATOM 4236 C CA . VAL B 1 86 ? -26.562 10.141 -8.734 1 95.62 86 VAL B CA 1
ATOM 4237 C C . VAL B 1 86 ? -27.328 10.07 -10.055 1 95.62 86 VAL B C 1
ATOM 4239 O O . VAL B 1 86 ? -28.016 11.023 -10.43 1 95.62 86 VAL B O 1
ATOM 4242 N N . THR B 1 87 ? -27.234 8.984 -10.734 1 94.19 87 THR B N 1
ATOM 4243 C CA . THR B 1 87 ? -27.953 8.812 -12 1 94.19 87 THR B CA 1
ATOM 4244 C C . THR B 1 87 ? -29.469 8.898 -11.781 1 94.19 87 THR B C 1
ATOM 4246 O O . THR B 1 87 ? -30.203 9.242 -12.703 1 94.19 87 THR B O 1
ATOM 4249 N N . GLY B 1 88 ? -29.906 8.633 -10.594 1 91.88 88 GLY B N 1
ATOM 4250 C CA . GLY B 1 88 ? -31.328 8.695 -10.289 1 91.88 88 GLY B CA 1
ATOM 4251 C C . GLY B 1 88 ? -31.781 10.078 -9.852 1 91.88 88 GLY B C 1
ATOM 4252 O O . GLY B 1 88 ? -32.969 10.312 -9.656 1 91.88 88 GLY B O 1
ATOM 4253 N N . LEU B 1 89 ? -30.938 11.023 -9.805 1 95.38 89 LEU B N 1
ATOM 4254 C CA . LEU B 1 89 ? -31.266 12.359 -9.328 1 95.38 89 LEU B CA 1
ATOM 4255 C C . LEU B 1 89 ? -31.359 13.344 -10.492 1 95.38 89 LEU B C 1
ATOM 4257 O O . LEU B 1 89 ? -30.844 13.086 -11.578 1 95.38 89 LEU B O 1
ATOM 4261 N N . GLU B 1 90 ? -32 14.438 -10.211 1 95.56 90 GLU B N 1
ATOM 4262 C CA . GLU B 1 90 ? -32.125 15.5 -11.211 1 95.56 90 GLU B CA 1
ATOM 4263 C C . GLU B 1 90 ? -30.797 16.266 -11.344 1 95.56 90 GLU B C 1
ATOM 4265 O O . GLU B 1 90 ? -30.156 16.562 -10.344 1 95.56 90 GLU B O 1
ATOM 4270 N N . ALA B 1 91 ? -30.516 16.625 -12.539 1 96.75 91 ALA B N 1
ATOM 4271 C CA . ALA B 1 91 ? -29.266 17.312 -12.836 1 96.75 91 ALA B CA 1
ATOM 4272 C C . ALA B 1 91 ? -29.156 18.625 -12.07 1 96.75 91 ALA B C 1
ATOM 4274 O O . ALA B 1 91 ? -28.094 18.984 -11.578 1 96.75 91 ALA B O 1
ATOM 4275 N N . GLN B 1 92 ? -30.203 19.297 -12 1 96.38 92 GLN B N 1
ATOM 4276 C CA . GLN B 1 92 ? -30.219 20.578 -11.305 1 96.38 92 GLN B CA 1
ATOM 4277 C C . GLN B 1 92 ? -29.891 20.406 -9.82 1 96.38 92 GLN B C 1
ATOM 4279 O O . GLN B 1 92 ? -29.141 21.203 -9.242 1 96.38 92 GLN B O 1
ATOM 4284 N N . TYR B 1 93 ? -30.5 19.469 -9.281 1 95.81 93 TYR B N 1
ATOM 4285 C CA . TYR B 1 93 ? -30.234 19.203 -7.871 1 95.81 93 TYR B CA 1
ATOM 4286 C C . TYR B 1 93 ? -28.766 18.875 -7.637 1 95.81 93 TYR B C 1
ATOM 4288 O O . TYR B 1 93 ? -28.156 19.375 -6.703 1 95.81 93 TYR B O 1
ATOM 4296 N N . VAL B 1 94 ? -28.266 17.984 -8.484 1 96.88 94 VAL B N 1
ATOM 4297 C CA . VAL B 1 94 ? -26.875 17.578 -8.344 1 96.88 94 VAL B CA 1
ATOM 4298 C C . VAL B 1 94 ? -25.953 18.797 -8.523 1 96.88 94 VAL B C 1
ATOM 4300 O O . VAL B 1 94 ? -24.953 18.922 -7.82 1 96.88 94 VAL B O 1
ATOM 4303 N N . ALA B 1 95 ? -26.266 19.625 -9.406 1 96.81 95 ALA B N 1
ATOM 4304 C CA . ALA B 1 95 ? -25.5 20.859 -9.609 1 96.81 95 ALA B CA 1
ATOM 4305 C C . ALA B 1 95 ? -25.438 21.688 -8.336 1 96.81 95 ALA B C 1
ATOM 4307 O O . ALA B 1 95 ? -24.391 22.25 -8 1 96.81 95 ALA B O 1
ATOM 4308 N N . ASN B 1 96 ? -26.531 21.766 -7.656 1 95.38 96 ASN B N 1
ATOM 4309 C CA . ASN B 1 96 ? -26.594 22.5 -6.402 1 95.38 96 ASN B CA 1
ATOM 4310 C C . ASN B 1 96 ? -25.719 21.859 -5.328 1 95.38 96 ASN B C 1
ATOM 4312 O O . ASN B 1 96 ? -25.062 22.547 -4.543 1 95.38 96 ASN B O 1
ATOM 4316 N N . VAL B 1 97 ? -25.75 20.594 -5.305 1 95.12 97 VAL B N 1
ATOM 4317 C CA . VAL B 1 97 ? -24.953 19.844 -4.336 1 95.12 97 VAL B CA 1
ATOM 4318 C C . VAL B 1 97 ? -23.469 20.062 -4.609 1 95.12 97 VAL B C 1
ATOM 4320 O O . VAL B 1 97 ? -22.688 20.344 -3.689 1 95.12 97 VAL B O 1
ATOM 4323 N N . ILE B 1 98 ? -23.062 19.953 -5.809 1 93.81 98 ILE B N 1
ATOM 4324 C CA . ILE B 1 98 ? -21.656 20 -6.203 1 93.81 98 ILE B CA 1
ATOM 4325 C C . ILE B 1 98 ? -21.125 21.422 -6.004 1 93.81 98 ILE B C 1
ATOM 4327 O O . ILE B 1 98 ? -19.938 21.594 -5.672 1 93.81 98 ILE B O 1
ATOM 4331 N N . SER B 1 99 ? -21.938 22.344 -6.164 1 91.75 99 SER B N 1
ATOM 4332 C CA . SER B 1 99 ? -21.531 23.734 -6 1 91.75 99 SER B CA 1
ATOM 4333 C C . SER B 1 99 ? -21.094 24.016 -4.562 1 91.75 99 SER B C 1
ATOM 4335 O O . SER B 1 99 ? -20.344 24.953 -4.305 1 91.75 99 SER B O 1
ATOM 4337 N N . LYS B 1 100 ? -21.594 23.156 -3.701 1 90 100 LYS B N 1
ATOM 4338 C CA . LYS B 1 100 ? -21.266 23.328 -2.289 1 90 100 LYS B CA 1
ATOM 4339 C C . LYS B 1 100 ? -20.062 22.469 -1.892 1 90 100 LYS B C 1
ATOM 4341 O O . LYS B 1 100 ? -19.562 22.578 -0.776 1 90 100 LYS B O 1
ATOM 4346 N N . MET B 1 101 ? -19.625 21.688 -2.764 1 90.88 101 MET B N 1
ATOM 4347 C CA . MET B 1 101 ? -18.484 20.812 -2.512 1 90.88 101 MET B CA 1
ATOM 4348 C C . MET B 1 101 ? -17.172 21.531 -2.83 1 90.88 101 MET B C 1
ATOM 4350 O O . MET B 1 101 ? -17.156 22.531 -3.543 1 90.88 101 MET B O 1
ATOM 4354 N N . ALA B 1 102 ? -16.109 20.969 -2.225 1 88.25 102 ALA B N 1
ATOM 4355 C CA . ALA B 1 102 ? -14.797 21.406 -2.691 1 88.25 102 ALA B CA 1
ATOM 4356 C C . ALA B 1 102 ? -14.617 21.125 -4.18 1 88.25 102 ALA B C 1
ATOM 4358 O O . ALA B 1 102 ? -15.07 20.094 -4.68 1 88.25 102 ALA B O 1
ATOM 4359 N N . SER B 1 103 ? -13.938 21.984 -4.844 1 89.06 103 SER B N 1
ATOM 4360 C CA . SER B 1 103 ? -13.836 21.922 -6.297 1 89.06 103 SER B CA 1
ATOM 4361 C C . SER B 1 103 ? -13.211 20.594 -6.75 1 89.06 103 SER B C 1
ATOM 4363 O O . SER B 1 103 ? -13.625 20.031 -7.758 1 89.06 103 SER B O 1
ATOM 4365 N N . ASP B 1 104 ? -12.234 20.188 -6.113 1 90.19 104 ASP B N 1
ATOM 4366 C CA . ASP B 1 104 ? -11.594 18.922 -6.488 1 90.19 104 ASP B CA 1
ATOM 4367 C C . ASP B 1 104 ? -12.555 17.75 -6.328 1 90.19 104 ASP B C 1
ATOM 4369 O O . ASP B 1 104 ? -12.617 16.875 -7.191 1 90.19 104 ASP B O 1
ATOM 4373 N N . ASP B 1 105 ? -13.281 17.734 -5.316 1 91.56 105 ASP B N 1
ATOM 4374 C CA . ASP B 1 105 ? -14.273 16.688 -5.105 1 91.56 105 ASP B CA 1
ATOM 4375 C C . ASP B 1 105 ? -15.383 16.75 -6.156 1 91.56 105 ASP B C 1
ATOM 4377 O O . ASP B 1 105 ? -15.867 15.719 -6.621 1 91.56 105 ASP B O 1
ATOM 4381 N N . ALA B 1 106 ? -15.75 17.969 -6.383 1 93.38 106 ALA B N 1
ATOM 4382 C CA . ALA B 1 106 ? -16.766 18.188 -7.418 1 93.38 106 ALA B CA 1
ATOM 4383 C C . ALA B 1 106 ? -16.312 17.609 -8.758 1 93.38 106 ALA B C 1
ATOM 4385 O O . ALA B 1 106 ? -17.078 16.922 -9.43 1 93.38 106 ALA B O 1
ATOM 4386 N N . VAL B 1 107 ? -15.148 17.844 -9.117 1 94.44 107 VAL B N 1
ATOM 4387 C CA . VAL B 1 107 ? -14.586 17.375 -10.375 1 94.44 107 VAL B CA 1
ATOM 4388 C C . VAL B 1 107 ? -14.5 15.852 -10.367 1 94.44 107 VAL B C 1
ATOM 4390 O O . VAL B 1 107 ? -14.812 15.203 -11.367 1 94.44 107 VAL B O 1
ATOM 4393 N N . ASP B 1 108 ? -14.094 15.312 -9.32 1 94.06 108 ASP B N 1
ATOM 4394 C CA . ASP B 1 108 ? -14.023 13.859 -9.188 1 94.06 108 ASP B CA 1
ATOM 4395 C C . ASP B 1 108 ? -15.391 13.227 -9.438 1 94.06 108 ASP B C 1
ATOM 4397 O O . ASP B 1 108 ? -15.492 12.195 -10.109 1 94.06 108 ASP B O 1
ATOM 4401 N N . LEU B 1 109 ? -16.328 13.836 -8.844 1 94.88 109 LEU B N 1
ATOM 4402 C CA . LEU B 1 109 ? -17.688 13.328 -9 1 94.88 109 LEU B CA 1
ATOM 4403 C C . LEU B 1 109 ? -18.125 13.406 -10.461 1 94.88 109 LEU B C 1
ATOM 4405 O O . LEU B 1 109 ? -18.688 12.445 -10.992 1 94.88 109 LEU B O 1
ATOM 4409 N N . LEU B 1 110 ? -17.891 14.438 -11.094 1 95.38 110 LEU B N 1
ATOM 4410 C CA . LEU B 1 110 ? -18.297 14.633 -12.484 1 95.38 110 LEU B CA 1
ATOM 4411 C C . LEU B 1 110 ? -17.562 13.664 -13.406 1 95.38 110 LEU B C 1
ATOM 4413 O O . LEU B 1 110 ? -18.125 13.203 -14.398 1 95.38 110 LEU B O 1
ATOM 4417 N N . GLU B 1 111 ? -16.391 13.359 -13.102 1 94.44 111 GLU B N 1
ATOM 4418 C CA . GLU B 1 111 ? -15.547 12.516 -13.938 1 94.44 111 GLU B CA 1
ATOM 4419 C C . GLU B 1 111 ? -16.062 11.078 -13.969 1 94.44 111 GLU B C 1
ATOM 4421 O O . GLU B 1 111 ? -15.875 10.367 -14.961 1 94.44 111 GLU B O 1
ATOM 4426 N N . ILE B 1 112 ? -16.656 10.68 -12.953 1 93.44 112 ILE B N 1
ATOM 4427 C CA . ILE B 1 112 ? -17.047 9.273 -12.898 1 93.44 112 ILE B CA 1
ATOM 4428 C C . ILE B 1 112 ? -18.438 9.102 -13.484 1 93.44 112 ILE B C 1
ATOM 4430 O O . ILE B 1 112 ? -18.875 7.98 -13.75 1 93.44 112 ILE B O 1
ATOM 4434 N N . LEU B 1 113 ? -19.172 10.148 -13.68 1 95.69 113 LEU B N 1
ATOM 4435 C CA . LEU B 1 113 ? -20.531 10.094 -14.211 1 95.69 113 LEU B CA 1
ATOM 4436 C C . LEU B 1 113 ? -20.5 9.945 -15.734 1 95.69 113 LEU B C 1
ATOM 4438 O O . LEU B 1 113 ? -19.531 10.336 -16.391 1 95.69 113 LEU B O 1
ATOM 4442 N N . PRO B 1 114 ? -21.547 9.359 -16.234 1 95.19 114 PRO B N 1
ATOM 4443 C CA . PRO B 1 114 ? -21.672 9.375 -17.703 1 95.19 114 PRO B CA 1
ATOM 4444 C C . PRO B 1 114 ? -21.609 10.781 -18.281 1 95.19 114 PRO B C 1
ATOM 4446 O O . PRO B 1 114 ? -22.141 11.727 -17.703 1 95.19 114 PRO B O 1
ATOM 4449 N N . GLU B 1 115 ? -21.094 10.875 -19.453 1 94.75 115 GLU B N 1
ATOM 4450 C CA . GLU B 1 115 ? -20.781 12.164 -20.062 1 94.75 115 GLU B CA 1
ATOM 4451 C C . GLU B 1 115 ? -22.031 13.016 -20.234 1 94.75 115 GLU B C 1
ATOM 4453 O O . GLU B 1 115 ? -22.016 14.219 -19.984 1 94.75 115 GLU B O 1
ATOM 4458 N N . GLU B 1 116 ? -23.078 12.391 -20.641 1 95.62 116 GLU B N 1
ATOM 4459 C CA . GLU B 1 116 ? -24.328 13.125 -20.875 1 95.62 116 GLU B CA 1
ATOM 4460 C C . GLU B 1 116 ? -24.844 13.758 -19.578 1 95.62 116 GLU B C 1
ATOM 4462 O O . GLU B 1 116 ? -25.234 14.93 -19.578 1 95.62 116 GLU B O 1
ATOM 4467 N N . LEU B 1 117 ? -24.812 12.992 -18.562 1 96.25 117 LEU B N 1
ATOM 4468 C CA . LEU B 1 117 ? -25.266 13.492 -17.281 1 96.25 117 LEU B CA 1
ATOM 4469 C C . LEU B 1 117 ? -24.328 14.562 -16.75 1 96.25 117 LEU B C 1
ATOM 4471 O O . LEU B 1 117 ? -24.781 15.586 -16.219 1 96.25 117 LEU B O 1
ATOM 4475 N N . ALA B 1 118 ? -23.078 14.359 -16.797 1 96.62 118 ALA B N 1
ATOM 4476 C CA . ALA B 1 118 ? -22.078 15.32 -16.344 1 96.62 118 ALA B CA 1
ATOM 4477 C C . ALA B 1 118 ? -22.234 16.656 -17.047 1 96.62 118 ALA B C 1
ATOM 4479 O O . ALA B 1 118 ? -22.156 17.719 -16.422 1 96.62 118 ALA B O 1
ATOM 4480 N N . SER B 1 119 ? -22.453 16.547 -18.328 1 95.81 119 SER B N 1
ATOM 4481 C CA . SER B 1 119 ? -22.641 17.766 -19.125 1 95.81 119 SER B CA 1
ATOM 4482 C C . SER B 1 119 ? -23.891 18.516 -18.719 1 95.81 119 SER B C 1
ATOM 4484 O O . SER B 1 119 ? -23.891 19.734 -18.609 1 95.81 119 SER B O 1
ATOM 4486 N N . SER B 1 120 ? -24.906 17.766 -18.547 1 96.88 120 SER B N 1
ATOM 4487 C CA . SER B 1 120 ? -26.156 18.375 -18.094 1 96.88 120 SER B CA 1
ATOM 4488 C C . SER B 1 120 ? -26 19.062 -16.75 1 96.88 120 SER B C 1
ATOM 4490 O O . SER B 1 120 ? -26.531 20.156 -16.531 1 96.88 120 SER B O 1
ATOM 4492 N N . ILE B 1 121 ? -25.328 18.438 -15.828 1 97.38 121 ILE B N 1
ATOM 4493 C CA . ILE B 1 121 ? -25.078 19 -14.508 1 97.38 121 ILE B CA 1
ATOM 4494 C C . ILE B 1 121 ? -24.281 20.297 -14.633 1 97.38 121 ILE B C 1
ATOM 4496 O O . ILE B 1 121 ? -24.625 21.312 -14.008 1 97.38 121 ILE B O 1
ATOM 4500 N N . ARG B 1 122 ? -23.266 20.328 -15.438 1 96 122 ARG B N 1
ATOM 4501 C CA . ARG B 1 122 ? -22.438 21.5 -15.633 1 96 122 ARG B CA 1
ATOM 4502 C C . ARG B 1 122 ? -23.25 22.672 -16.172 1 96 122 ARG B C 1
ATOM 4504 O O . ARG B 1 122 ? -23.016 23.828 -15.82 1 96 122 ARG B O 1
ATOM 4511 N N . GLU B 1 123 ? -24.188 22.375 -17 1 95.44 123 GLU B N 1
ATOM 4512 C CA . GLU B 1 123 ? -25.031 23.406 -17.609 1 95.44 123 GLU B CA 1
ATOM 4513 C C . GLU B 1 123 ? -25.875 24.109 -16.547 1 95.44 123 GLU B C 1
ATOM 4515 O O . GLU B 1 123 ? -26.266 25.266 -16.719 1 95.44 123 GLU B O 1
ATOM 4520 N N . HIS B 1 124 ? -26.156 23.406 -15.5 1 96.38 124 HIS B N 1
ATOM 4521 C CA . HIS B 1 124 ? -27.031 23.953 -14.461 1 96.38 124 HIS B CA 1
ATOM 4522 C C . HIS B 1 124 ? -26.203 24.672 -13.391 1 96.38 124 HIS B C 1
ATOM 4524 O O . HIS B 1 124 ? -26.781 25.297 -12.484 1 96.38 124 HIS B O 1
ATOM 4530 N N . MET B 1 125 ? -24.922 24.609 -13.438 1 95.44 125 MET B N 1
ATOM 4531 C CA . MET B 1 125 ? -24.062 25.25 -12.445 1 95.44 125 MET B CA 1
ATOM 4532 C C . MET B 1 125 ? -23.953 26.75 -12.711 1 95.44 125 MET B C 1
ATOM 4534 O O . MET B 1 125 ? -24.078 27.188 -13.859 1 95.44 125 MET B O 1
ATOM 4538 N N . ALA B 1 126 ? -23.703 27.422 -11.617 1 94.25 126 ALA B N 1
ATOM 4539 C CA . ALA B 1 126 ? -23.391 28.828 -11.789 1 94.25 126 ALA B CA 1
ATOM 4540 C C . ALA B 1 126 ? -22.125 29.016 -12.609 1 94.25 126 ALA B C 1
ATOM 4542 O O . ALA B 1 126 ? -21.219 28.172 -12.57 1 94.25 126 ALA B O 1
ATOM 4543 N N . LYS B 1 127 ? -22.016 30.109 -13.273 1 93.81 127 LYS B N 1
ATOM 4544 C CA . LYS B 1 127 ? -20.938 30.359 -14.211 1 93.81 127 LYS B CA 1
ATOM 4545 C C . LYS B 1 127 ? -19.578 30.234 -13.531 1 93.81 127 LYS B C 1
ATOM 4547 O O . LYS B 1 127 ? -18.672 29.562 -14.031 1 93.81 127 LYS B O 1
ATOM 4552 N N . LYS B 1 128 ? -19.438 30.859 -12.453 1 91.69 128 LYS B N 1
ATOM 4553 C CA . LYS B 1 128 ? -18.156 30.875 -11.75 1 91.69 128 LYS B CA 1
ATOM 4554 C C . LYS B 1 128 ? -17.734 29.453 -11.367 1 91.69 128 LYS B C 1
ATOM 4556 O O . LYS B 1 128 ? -16.578 29.062 -11.57 1 91.69 128 LYS B O 1
ATOM 4561 N N . ASP B 1 129 ? -18.641 28.734 -10.797 1 91.88 129 ASP B N 1
ATOM 4562 C CA . ASP B 1 129 ? -18.375 27.375 -10.383 1 91.88 129 ASP B CA 1
ATOM 4563 C C . ASP B 1 129 ? -18.094 26.484 -11.594 1 91.88 129 ASP B C 1
ATOM 4565 O O . ASP B 1 129 ? -17.203 25.625 -11.539 1 91.88 129 ASP B O 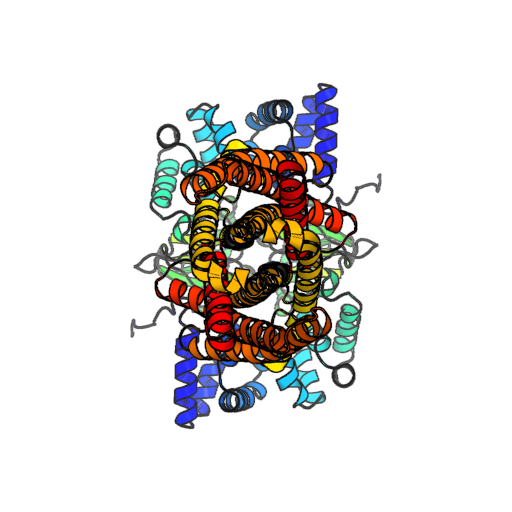1
ATOM 4569 N N . ARG B 1 130 ? -18.812 26.719 -12.625 1 93.38 130 ARG B N 1
ATOM 4570 C CA . ARG B 1 130 ? -18.656 25.938 -13.844 1 93.38 130 ARG B CA 1
ATOM 4571 C C . ARG B 1 130 ? -17.281 26.125 -14.461 1 93.38 130 ARG B C 1
ATOM 4573 O O . ARG B 1 130 ? -16.625 25.156 -14.859 1 93.38 130 ARG B O 1
ATOM 4580 N N . GLU B 1 131 ? -16.859 27.312 -14.539 1 92.75 131 GLU B N 1
ATOM 4581 C CA . GLU B 1 131 ? -15.547 27.609 -15.109 1 92.75 131 GLU B CA 1
ATOM 4582 C C . GLU B 1 131 ? -14.422 26.969 -14.305 1 92.75 131 GLU B C 1
ATOM 4584 O O . GLU B 1 131 ? -13.461 26.453 -14.867 1 92.75 131 GLU B O 1
ATOM 4589 N N . GLU B 1 132 ? -14.547 27.031 -13.031 1 91.31 132 GLU B N 1
ATOM 4590 C CA . GLU B 1 132 ? -13.547 26.422 -12.156 1 91.31 132 GLU B CA 1
ATOM 4591 C C . GLU B 1 132 ? -13.477 24.922 -12.359 1 91.31 132 GLU B C 1
ATOM 4593 O O . GLU B 1 132 ? -12.383 24.359 -12.469 1 91.31 132 GLU B O 1
ATOM 4598 N N . VAL B 1 133 ? -14.578 24.344 -12.406 1 92.62 133 VAL B N 1
ATOM 4599 C CA . VAL B 1 133 ? -14.672 22.906 -12.586 1 92.62 133 VAL B CA 1
ATOM 4600 C C . VAL B 1 133 ? -14.148 22.516 -13.969 1 92.62 133 VAL B C 1
ATOM 4602 O O . VAL B 1 133 ? -13.422 21.531 -14.117 1 92.62 133 VAL B O 1
ATOM 4605 N N . GLU B 1 134 ? -14.484 23.25 -14.953 1 93.06 134 GLU B N 1
ATOM 4606 C CA . GLU B 1 134 ? -14.062 22.969 -16.328 1 93.06 134 GLU B CA 1
ATOM 4607 C C . GLU B 1 134 ? -12.547 23.094 -16.469 1 93.06 134 GLU B C 1
ATOM 4609 O O . GLU B 1 134 ? -11.922 22.328 -17.203 1 93.06 134 GLU B O 1
ATOM 4614 N N . GLU B 1 135 ? -12.023 24 -15.797 1 92.69 135 GLU B N 1
ATOM 4615 C CA . GLU B 1 135 ? -10.57 24.172 -15.812 1 92.69 135 GLU B CA 1
ATOM 4616 C C . GLU B 1 135 ? -9.875 22.938 -15.242 1 92.69 135 GLU B C 1
ATOM 4618 O O . GLU B 1 135 ? -8.883 22.469 -15.797 1 92.69 135 GLU B O 1
ATOM 4623 N N . LEU B 1 136 ? -10.414 22.438 -14.195 1 93.62 136 LEU B N 1
ATOM 4624 C CA . LEU B 1 136 ? -9.82 21.266 -13.539 1 93.62 136 LEU B CA 1
ATOM 4625 C C . LEU B 1 136 ? -10.031 20.016 -14.375 1 93.62 136 LEU B C 1
ATOM 4627 O O . LEU B 1 136 ? -9.203 19.109 -14.359 1 93.62 136 LEU B O 1
ATOM 4631 N N . LEU B 1 137 ? -11.094 19.953 -15.094 1 93.94 137 LEU B N 1
ATOM 4632 C CA . LEU B 1 137 ? -11.461 18.781 -15.891 1 93.94 137 LEU B CA 1
ATOM 4633 C C . LEU B 1 137 ? -10.5 18.609 -17.062 1 93.94 137 LEU B C 1
ATOM 4635 O O . LEU B 1 137 ? -10.469 17.547 -17.688 1 93.94 137 LEU B O 1
ATOM 4639 N N . GLN B 1 138 ? -9.68 19.594 -17.281 1 92.94 138 GLN B N 1
ATOM 4640 C CA . GLN B 1 138 ? -8.734 19.531 -18.391 1 92.94 138 GLN B CA 1
ATOM 4641 C C . GLN B 1 138 ? -7.543 18.641 -18.062 1 92.94 138 GLN B C 1
ATOM 4643 O O . GLN B 1 138 ? -6.852 18.156 -18.953 1 92.94 138 GLN B O 1
ATOM 4648 N N . TYR B 1 139 ? -7.332 18.453 -16.828 1 94.81 139 TYR B N 1
ATOM 4649 C CA . TYR B 1 139 ? -6.188 17.656 -16.406 1 94.81 139 TYR B CA 1
ATOM 4650 C C . TYR B 1 139 ? -6.559 16.188 -16.281 1 94.81 139 TYR B C 1
ATOM 4652 O O . TYR B 1 139 ? -7.711 15.844 -16.016 1 94.81 139 TYR B O 1
ATOM 4660 N N . HIS B 1 140 ? -5.527 15.328 -16.484 1 94.56 140 HIS B N 1
ATOM 4661 C CA . HIS B 1 140 ? -5.746 13.906 -16.266 1 94.56 140 HIS B CA 1
ATOM 4662 C C . HIS B 1 140 ? -6.094 13.625 -14.805 1 94.56 140 HIS B C 1
ATOM 4664 O O . HIS B 1 140 ? -5.477 14.18 -13.898 1 94.56 140 HIS B O 1
ATOM 4670 N N . PRO B 1 141 ? -7.051 12.781 -14.555 1 92.88 141 PRO B N 1
ATOM 4671 C CA . PRO B 1 141 ? -7.523 12.555 -13.188 1 92.88 141 PRO B CA 1
ATOM 4672 C C . PRO B 1 141 ? -6.422 12.023 -12.266 1 92.88 141 PRO B C 1
ATOM 4674 O O . PRO B 1 141 ? -6.457 12.266 -11.062 1 92.88 141 PRO B O 1
ATOM 4677 N N . GLU B 1 142 ? -5.516 11.344 -12.797 1 94.06 142 GLU B N 1
ATOM 4678 C CA . GLU B 1 142 ? -4.445 10.758 -11.992 1 94.06 142 GLU B CA 1
ATOM 4679 C C . GLU B 1 142 ? -3.16 11.57 -12.117 1 94.06 142 GLU B C 1
ATOM 4681 O O . GLU B 1 142 ? -2.072 11.008 -12.242 1 94.06 142 GLU B O 1
ATOM 4686 N N . SER B 1 143 ? -3.275 12.82 -12.18 1 96.31 143 SER B N 1
ATOM 4687 C CA . SER B 1 143 ? -2.172 13.773 -12.211 1 96.31 143 SER B CA 1
ATOM 4688 C C . SER B 1 143 ? -2.277 14.781 -11.07 1 96.31 143 SER B C 1
ATOM 4690 O O . SER B 1 143 ? -3.297 14.836 -10.375 1 96.31 143 SER B O 1
ATOM 4692 N N . ALA B 1 144 ? -1.199 15.5 -10.883 1 97.25 144 ALA B N 1
ATOM 4693 C CA . ALA B 1 144 ? -1.233 16.562 -9.883 1 97.25 144 ALA B CA 1
ATOM 4694 C C . ALA B 1 144 ? -2.365 17.547 -10.172 1 97.25 144 ALA B C 1
ATOM 4696 O O . ALA B 1 144 ? -3.064 17.984 -9.25 1 97.25 144 ALA B O 1
ATOM 4697 N N . GLY B 1 145 ? -2.504 17.828 -11.43 1 96.19 145 GLY B N 1
ATOM 4698 C CA . GLY B 1 145 ? -3.596 18.703 -11.82 1 96.19 145 GLY B CA 1
ATOM 4699 C C . GLY B 1 145 ? -4.965 18.125 -11.508 1 96.19 145 GLY B C 1
ATOM 4700 O O . GLY B 1 145 ? -5.883 18.859 -11.141 1 96.19 145 GLY B O 1
ATOM 4701 N N . GLY B 1 146 ? -5.102 16.906 -11.633 1 95.25 146 GLY B N 1
ATOM 4702 C CA . GLY B 1 146 ? -6.359 16.234 -11.336 1 95.25 146 GLY B CA 1
ATOM 4703 C C . GLY B 1 146 ? -6.629 16.125 -9.844 1 95.25 146 GLY B C 1
ATOM 4704 O O . GLY B 1 146 ? -7.785 16.109 -9.414 1 95.25 146 GLY B O 1
ATOM 4705 N N . LEU B 1 147 ? -5.598 16.141 -9.055 1 95.38 147 LEU B N 1
ATOM 4706 C CA . LEU B 1 147 ? -5.707 15.953 -7.609 1 95.38 147 LEU B CA 1
ATOM 4707 C C . LEU B 1 147 ? -5.84 17.297 -6.898 1 95.38 147 LEU B C 1
ATOM 4709 O O . LEU B 1 147 ? -6.352 17.359 -5.781 1 95.38 147 LEU B O 1
ATOM 4713 N N . MET B 1 148 ? -5.434 18.328 -7.512 1 95.5 148 MET B N 1
ATOM 4714 C CA . MET B 1 148 ? -5.184 19.578 -6.805 1 95.5 148 MET B CA 1
ATOM 4715 C C . MET B 1 148 ? -6.492 20.297 -6.504 1 95.5 148 MET B C 1
ATOM 4717 O O . MET B 1 148 ? -7.488 20.109 -7.199 1 95.5 148 MET B O 1
ATOM 4721 N N . SER B 1 149 ? -6.484 21.031 -5.465 1 92.38 149 SER B N 1
ATOM 4722 C CA . SER B 1 149 ? -7.504 22.031 -5.152 1 92.38 149 SER B CA 1
ATOM 4723 C C . SER B 1 149 ? -7.023 23.438 -5.488 1 92.38 149 SER B C 1
ATOM 4725 O O . SER B 1 149 ? -5.902 23.828 -5.141 1 92.38 149 SER B O 1
ATOM 4727 N N . PRO B 1 150 ? -7.844 24.125 -6.137 1 90.56 150 PRO B N 1
ATOM 4728 C CA . PRO B 1 150 ? -7.477 25.5 -6.43 1 90.56 150 PRO B CA 1
ATOM 4729 C C . PRO B 1 150 ? -7.691 26.438 -5.238 1 90.56 150 PRO B C 1
ATOM 4731 O O . PRO B 1 150 ? -7.348 27.625 -5.309 1 90.56 150 PRO B O 1
ATOM 4734 N N . ASP B 1 151 ? -8.281 25.922 -4.223 1 86.44 151 ASP B N 1
ATOM 4735 C CA . ASP B 1 151 ? -8.562 26.703 -3.029 1 86.44 151 ASP B CA 1
ATOM 4736 C C . ASP B 1 151 ? -7.383 26.672 -2.061 1 86.44 151 ASP B C 1
ATOM 4738 O O . ASP B 1 151 ? -7.363 25.859 -1.13 1 86.44 151 ASP B O 1
ATOM 4742 N N . PHE B 1 152 ? -6.492 27.531 -2.301 1 85.38 152 PHE B N 1
ATOM 4743 C CA . PHE B 1 152 ? -5.305 27.609 -1.454 1 85.38 152 PHE B CA 1
ATOM 4744 C C . PHE B 1 152 ? -5.043 29.047 -1.017 1 85.38 152 PHE B C 1
ATOM 4746 O O . PHE B 1 152 ? -5.57 29.984 -1.613 1 85.38 152 PHE B O 1
ATOM 4753 N N . MET B 1 153 ? -4.316 29.125 0.089 1 84.44 153 MET B N 1
ATOM 4754 C CA . MET B 1 153 ? -3.936 30.438 0.604 1 84.44 153 MET B CA 1
ATOM 4755 C C . MET B 1 153 ? -2.584 30.859 0.042 1 84.44 153 MET B C 1
ATOM 4757 O O . MET B 1 153 ? -1.593 30.141 0.176 1 84.44 153 MET B O 1
ATOM 4761 N N . CYS B 1 154 ? -2.596 31.953 -0.695 1 89.56 154 CYS B N 1
ATOM 4762 C CA . CYS B 1 154 ? -1.345 32.531 -1.171 1 89.56 154 CYS B CA 1
ATOM 4763 C C . CYS B 1 154 ? -1.211 33.969 -0.725 1 89.56 154 CYS B C 1
ATOM 4765 O O . CYS B 1 154 ? -2.197 34.719 -0.69 1 89.56 154 CYS B O 1
ATOM 4767 N N . LEU B 1 155 ? -0.028 34.344 -0.293 1 93.38 155 LEU B N 1
ATOM 4768 C CA . LEU B 1 155 ? 0.273 35.688 0.195 1 93.38 155 LEU B CA 1
ATOM 4769 C C . LEU B 1 155 ? 1.44 36.281 -0.574 1 93.38 155 LEU B C 1
ATOM 4771 O O . LEU B 1 155 ? 2.379 35.562 -0.949 1 93.38 155 LEU B O 1
ATOM 4775 N N . ASP B 1 156 ? 1.331 37.594 -0.749 1 95.62 156 ASP B N 1
ATOM 4776 C CA . ASP B 1 156 ? 2.412 38.281 -1.431 1 95.62 156 ASP B CA 1
ATOM 4777 C C . ASP B 1 156 ? 3.646 38.406 -0.538 1 95.62 156 ASP B C 1
ATOM 4779 O O . ASP B 1 156 ? 3.529 38.656 0.665 1 95.62 156 ASP B O 1
ATOM 4783 N N . GLU B 1 157 ? 4.785 38.312 -1.177 1 95.81 157 GLU B N 1
ATOM 4784 C CA . GLU B 1 157 ? 6.035 38.281 -0.426 1 95.81 157 GLU B CA 1
ATOM 4785 C C . GLU B 1 157 ? 6.32 39.625 0.216 1 95.81 157 GLU B C 1
ATOM 4787 O O . GLU B 1 157 ? 7.098 39.719 1.167 1 95.81 157 GLU B O 1
ATOM 4792 N N . GLU B 1 158 ? 5.648 40.656 -0.224 1 95.94 158 GLU B N 1
ATOM 4793 C CA . GLU B 1 158 ? 5.914 42 0.26 1 95.94 158 GLU B CA 1
ATOM 4794 C C . GLU B 1 158 ? 5.043 42.344 1.468 1 95.94 158 GLU B C 1
ATOM 4796 O O . GLU B 1 158 ? 5.238 43.375 2.113 1 95.94 158 GLU B O 1
ATOM 4801 N N . LEU B 1 159 ? 4.16 41.438 1.832 1 95.75 159 LEU B N 1
ATOM 4802 C CA . LEU B 1 159 ? 3.324 41.656 3.006 1 95.75 159 LEU B CA 1
ATOM 4803 C C . LEU B 1 159 ? 4.129 41.5 4.289 1 95.75 159 LEU B C 1
ATOM 4805 O O . LEU B 1 159 ? 5.105 40.75 4.316 1 95.75 159 LEU B O 1
ATOM 4809 N N . THR B 1 160 ? 3.717 42.219 5.289 1 97.25 160 THR B N 1
ATOM 4810 C CA . THR B 1 160 ? 4.27 42 6.621 1 97.25 160 THR B CA 1
ATOM 4811 C C . THR B 1 160 ? 3.545 40.844 7.324 1 97.25 160 THR B C 1
ATOM 4813 O O . THR B 1 160 ? 2.469 40.438 6.891 1 97.25 160 THR B O 1
ATOM 4816 N N . VAL B 1 161 ? 4.172 40.344 8.344 1 95.81 161 VAL B N 1
ATOM 4817 C CA . VAL B 1 161 ? 3.578 39.281 9.148 1 95.81 161 VAL B CA 1
ATOM 4818 C C . VAL B 1 161 ? 2.207 39.719 9.656 1 95.81 161 VAL B C 1
ATOM 4820 O O . VAL B 1 161 ? 1.241 38.969 9.586 1 95.81 161 VAL B O 1
ATOM 4823 N N . GLY B 1 162 ? 2.148 40.938 10.148 1 93.88 162 GLY B N 1
ATOM 4824 C CA . GLY B 1 162 ? 0.879 41.438 10.633 1 93.88 162 GLY B CA 1
ATOM 4825 C C . GLY B 1 162 ? -0.193 41.5 9.562 1 93.88 162 GLY B C 1
ATOM 4826 O O . GLY B 1 162 ? -1.338 41.094 9.805 1 93.88 162 GLY B O 1
ATOM 4827 N N . ASP B 1 163 ? 0.156 42 8.43 1 94.88 163 ASP B N 1
ATOM 4828 C CA . ASP B 1 163 ? -0.771 42.062 7.305 1 94.88 163 ASP B CA 1
ATOM 4829 C C . ASP B 1 163 ? -1.215 40.688 6.867 1 94.88 163 ASP B C 1
ATOM 4831 O O . ASP B 1 163 ? -2.367 40.5 6.469 1 94.88 163 ASP B O 1
ATOM 4835 N N . ALA B 1 164 ? -0.287 39.844 6.879 1 93.25 164 ALA B N 1
ATOM 4836 C CA . ALA B 1 164 ? -0.585 38.469 6.496 1 93.25 164 ALA B CA 1
ATOM 4837 C C . ALA B 1 164 ? -1.609 37.844 7.438 1 93.25 164 ALA B C 1
ATOM 4839 O O . ALA B 1 164 ? -2.561 37.188 6.992 1 93.25 164 ALA B O 1
ATOM 4840 N N . ILE B 1 165 ? -1.413 37.969 8.664 1 89.06 165 ILE B N 1
ATOM 4841 C CA . ILE B 1 165 ? -2.324 37.438 9.672 1 89.06 165 ILE B CA 1
ATOM 4842 C C . ILE B 1 165 ? -3.723 38 9.461 1 89.06 165 ILE B C 1
ATOM 4844 O O . ILE B 1 165 ? -4.715 37.281 9.508 1 89.06 165 ILE B O 1
ATOM 4848 N N . ASN B 1 166 ? -3.773 39.281 9.219 1 89.69 166 ASN B N 1
ATOM 4849 C CA . ASN B 1 166 ? -5.051 39.938 8.953 1 89.69 166 ASN B CA 1
ATOM 4850 C C . ASN B 1 166 ? -5.723 39.375 7.711 1 89.69 166 ASN B C 1
ATOM 4852 O O . ASN B 1 166 ? -6.941 39.188 7.688 1 89.69 166 ASN B O 1
ATOM 4856 N N . SER B 1 167 ? -4.938 39.188 6.773 1 89 167 SER B N 1
ATOM 4857 C CA . SER B 1 167 ? -5.457 38.625 5.535 1 89 167 SER B CA 1
ATOM 4858 C C . SER B 1 167 ? -6.016 37.219 5.762 1 89 167 SER B C 1
ATOM 4860 O O . SER B 1 167 ? -7.023 36.844 5.156 1 89 167 SER B O 1
ATOM 4862 N N . ILE B 1 168 ? -5.352 36.406 6.496 1 87.5 168 ILE B N 1
ATOM 4863 C CA . ILE B 1 168 ? -5.773 35.031 6.801 1 87.5 168 ILE B CA 1
ATOM 4864 C C . ILE B 1 168 ? -7.098 35.062 7.566 1 87.5 168 ILE B C 1
ATOM 4866 O O . ILE B 1 168 ? -7.996 34.281 7.293 1 87.5 168 ILE B O 1
ATOM 4870 N N . GLN B 1 169 ? -7.211 35.906 8.469 1 83.88 169 GLN B N 1
ATOM 4871 C CA . GLN B 1 169 ? -8.414 36.031 9.273 1 83.88 169 GLN B CA 1
ATOM 4872 C C . GLN B 1 169 ? -9.617 36.438 8.422 1 83.88 169 GLN B C 1
ATOM 4874 O O . GLN B 1 169 ? -10.742 35.969 8.672 1 83.88 169 GLN B O 1
ATOM 4879 N N . LYS B 1 170 ? -9.359 37.156 7.418 1 82.06 170 LYS B N 1
ATOM 4880 C CA . LYS B 1 170 ? -10.438 37.625 6.562 1 82.06 170 LYS B CA 1
ATOM 4881 C C . LYS B 1 170 ? -10.844 36.594 5.527 1 82.06 170 LYS B C 1
ATOM 4883 O O . LYS B 1 170 ? -12.008 36.5 5.145 1 82.06 170 LYS B O 1
ATOM 4888 N N . ARG B 1 171 ? -9.93 35.844 5.109 1 75.56 171 ARG B N 1
ATOM 4889 C CA . ARG B 1 171 ? -10.148 34.969 3.959 1 75.56 171 ARG B CA 1
ATOM 4890 C C . ARG B 1 171 ? -10.336 33.531 4.395 1 75.56 171 ARG B C 1
ATOM 4892 O O . ARG B 1 171 ? -10.617 32.656 3.568 1 75.56 171 ARG B O 1
ATOM 4899 N N . SER B 1 172 ? -10.164 33.156 5.562 1 63.06 172 SER B N 1
ATOM 4900 C CA . SER B 1 172 ? -9.953 31.766 6.004 1 63.06 172 SER B CA 1
ATOM 4901 C C . SER B 1 172 ? -11.219 30.938 5.824 1 63.06 172 SER B C 1
ATOM 4903 O O . SER B 1 172 ? -11.141 29.719 5.617 1 63.06 172 SER B O 1
ATOM 4905 N N . GLN B 1 173 ? -12.359 31.406 5.824 1 60.12 173 GLN B N 1
ATOM 4906 C CA . GLN B 1 173 ? -13.531 30.547 5.805 1 60.12 173 GLN B CA 1
ATOM 4907 C C . GLN B 1 173 ? -13.602 29.75 4.508 1 60.12 173 GLN B C 1
ATOM 4909 O O . GLN B 1 173 ? -14.195 28.656 4.473 1 60.12 173 GLN B O 1
ATOM 4914 N N . GLU B 1 174 ? -12.922 30.172 3.633 1 56 174 GLU B N 1
ATOM 4915 C CA . GLU B 1 174 ? -13.148 29.578 2.322 1 56 174 GLU B CA 1
ATOM 4916 C C . GLU B 1 174 ? -11.992 28.656 1.929 1 56 174 GLU B C 1
ATOM 4918 O O . GLU B 1 174 ? -12.055 27.969 0.908 1 56 174 GLU B O 1
ATOM 4923 N N . LYS B 1 175 ? -11.008 28.547 2.77 1 57.81 175 LYS B N 1
ATOM 4924 C CA . LYS B 1 175 ? -9.82 27.922 2.178 1 57.81 175 LYS B CA 1
ATOM 4925 C C . LYS B 1 175 ? -9.469 26.625 2.887 1 57.81 175 LYS B C 1
ATOM 4927 O O . LYS B 1 175 ? -9.797 26.438 4.062 1 57.81 175 LYS B O 1
ATOM 4932 N N . GLU B 1 176 ? -9.094 25.688 1.954 1 59.97 176 GLU B N 1
ATOM 4933 C CA . GLU B 1 176 ? -8.625 24.375 2.406 1 59.97 176 GLU B CA 1
ATOM 4934 C C . GLU B 1 176 ? -7.277 24.484 3.109 1 59.97 176 GLU B C 1
ATOM 4936 O O . GLU B 1 176 ? -6.387 25.203 2.648 1 59.97 176 GLU B O 1
ATOM 4941 N N . MET B 1 177 ? -6.93 23.797 4.152 1 60.16 177 MET B N 1
ATOM 4942 C CA . MET B 1 177 ? -5.723 23.438 4.891 1 60.16 177 MET B CA 1
ATOM 4943 C C . MET B 1 177 ? -4.781 24.625 5 1 60.16 177 MET B C 1
ATOM 4945 O O . MET B 1 177 ? -3.848 24.766 4.203 1 60.16 177 MET B O 1
ATOM 4949 N N . VAL B 1 178 ? -4.934 25.5 5.828 1 63.09 178 VAL B N 1
ATOM 4950 C CA . VAL B 1 178 ? -4.195 26.75 5.996 1 63.09 178 VAL B CA 1
ATOM 4951 C C . VAL B 1 178 ? -2.941 26.5 6.828 1 63.09 178 VAL B C 1
ATOM 4953 O O . VAL B 1 178 ? -2.359 27.438 7.383 1 63.09 178 VAL B O 1
ATOM 4956 N N . PHE B 1 179 ? -2.373 25.266 6.637 1 78.81 179 PHE B N 1
ATOM 4957 C CA . PHE B 1 179 ? -1.157 25.031 7.402 1 78.81 179 PHE B CA 1
ATOM 4958 C C . PHE B 1 179 ? 0.058 25.609 6.688 1 78.81 179 PHE B C 1
ATOM 4960 O O . PHE B 1 179 ? 0.911 26.234 7.312 1 78.81 179 PHE B O 1
ATOM 4967 N N . TYR B 1 180 ? 0.133 25.422 5.484 1 88.38 180 TYR B N 1
ATOM 4968 C CA . TYR B 1 180 ? 1.167 26.047 4.668 1 88.38 180 TYR B CA 1
ATOM 4969 C C . TYR B 1 180 ? 0.649 27.328 4.012 1 88.38 180 TYR B C 1
ATOM 4971 O O . TYR B 1 180 ? -0.474 27.359 3.504 1 88.38 180 TYR B O 1
ATOM 4979 N N . LEU B 1 181 ? 1.439 28.312 4.18 1 92.06 181 LEU B N 1
ATOM 4980 C CA . LEU B 1 181 ? 1.223 29.562 3.473 1 92.06 181 LEU B CA 1
ATOM 4981 C C . LEU B 1 181 ? 2.201 29.719 2.312 1 92.06 181 LEU B C 1
ATOM 4983 O O . LEU B 1 181 ? 3.406 29.859 2.527 1 92.06 181 LEU B O 1
ATOM 4987 N N . TYR B 1 182 ? 1.594 29.656 1.159 1 94.31 182 TYR B N 1
ATOM 4988 C CA . TYR B 1 182 ? 2.459 29.797 -0.006 1 94.31 182 TYR B CA 1
ATOM 4989 C C . TYR B 1 182 ? 2.635 31.266 -0.378 1 94.31 182 TYR B C 1
ATOM 4991 O O . TYR B 1 182 ? 1.668 32.031 -0.371 1 94.31 182 TYR B O 1
ATOM 4999 N N . ILE B 1 183 ? 3.891 31.578 -0.596 1 96.5 183 ILE B N 1
ATOM 5000 C CA . ILE B 1 183 ? 4.254 32.969 -0.881 1 96.5 183 ILE B CA 1
ATOM 5001 C C . ILE B 1 183 ? 4.516 33.125 -2.377 1 96.5 183 ILE B C 1
ATOM 5003 O O . ILE B 1 183 ? 5.16 32.281 -2.998 1 96.5 183 ILE B O 1
ATOM 5007 N N . THR B 1 184 ? 4.008 34.219 -2.932 1 96.12 184 THR B N 1
ATOM 5008 C CA . THR B 1 184 ? 4.16 34.438 -4.367 1 96.12 184 THR B CA 1
ATOM 5009 C C . THR B 1 184 ? 4.816 35.781 -4.641 1 96.12 184 THR B C 1
ATOM 5011 O O . THR B 1 184 ? 4.77 36.688 -3.805 1 96.12 184 THR B O 1
ATOM 5014 N N . HIS B 1 185 ? 5.574 35.781 -5.684 1 93.31 185 HIS B N 1
ATOM 5015 C CA . HIS B 1 185 ? 6.016 37.031 -6.277 1 93.31 185 HIS B CA 1
ATOM 5016 C C . HIS B 1 185 ? 4.98 37.562 -7.258 1 93.31 185 HIS B C 1
ATOM 5018 O O . HIS B 1 185 ? 4.758 36.969 -8.32 1 93.31 185 HIS B O 1
ATOM 5024 N N . GLY B 1 186 ? 4.434 38.625 -6.957 1 87 186 GLY B N 1
ATOM 5025 C CA . GLY B 1 186 ? 3.273 39.031 -7.727 1 87 186 GLY B CA 1
ATOM 5026 C C . GLY B 1 186 ? 2.031 38.219 -7.422 1 87 186 GLY B C 1
ATOM 5027 O O . GLY B 1 186 ? 1.813 37.812 -6.277 1 87 186 GLY B O 1
ATOM 5028 N N . GLU B 1 187 ? 1.256 37.969 -8.406 1 82.31 187 GLU B N 1
ATOM 5029 C CA . GLU B 1 187 ? -0.038 37.375 -8.102 1 82.31 187 GLU B CA 1
ATOM 5030 C C . GLU B 1 187 ? 0.049 35.844 -8.109 1 82.31 187 GLU B C 1
ATOM 5032 O O . GLU B 1 187 ? -0.647 35.188 -7.34 1 82.31 187 GLU B O 1
ATOM 5037 N N . THR B 1 188 ? 0.983 35.344 -8.859 1 89.5 188 THR B N 1
ATOM 5038 C CA . THR B 1 188 ? 0.781 33.906 -9 1 89.5 188 THR B CA 1
ATOM 5039 C C . THR B 1 188 ? 2.117 33.156 -8.992 1 89.5 188 THR B C 1
ATOM 5041 O O . THR B 1 188 ? 2.156 31.938 -8.836 1 89.5 188 THR B O 1
ATOM 5044 N N . HIS B 1 189 ? 3.189 33.906 -9.078 1 94.81 189 HIS B N 1
ATOM 5045 C CA . HIS B 1 189 ? 4.477 33.219 -9.195 1 94.81 189 HIS B CA 1
ATOM 5046 C C . HIS B 1 189 ? 4.961 32.719 -7.844 1 94.81 189 HIS B C 1
ATOM 5048 O O . HIS B 1 189 ? 5.176 33.5 -6.922 1 94.81 189 HIS B O 1
ATOM 5054 N N . LEU B 1 190 ? 5.16 31.422 -7.73 1 96.5 190 LEU B N 1
ATOM 5055 C CA . LEU B 1 190 ? 5.543 30.812 -6.461 1 96.5 190 LEU B CA 1
ATOM 5056 C C . LEU B 1 190 ? 6.949 31.234 -6.055 1 96.5 190 LEU B C 1
ATOM 5058 O O . LEU B 1 190 ? 7.895 31.094 -6.836 1 96.5 190 LEU B O 1
ATOM 5062 N N . SER B 1 191 ? 7.082 31.766 -4.832 1 95.5 191 SER B N 1
ATOM 5063 C CA . SER B 1 191 ? 8.367 32.312 -4.406 1 95.5 191 SER B CA 1
ATOM 5064 C C . SER B 1 191 ? 8.859 31.641 -3.125 1 95.5 191 SER B C 1
ATOM 5066 O O . SER B 1 191 ? 10.055 31.625 -2.844 1 95.5 191 SER B O 1
ATOM 5068 N N . GLY B 1 192 ? 7.938 31.188 -2.355 1 95.81 192 GLY B N 1
ATOM 5069 C CA . GLY B 1 192 ? 8.352 30.578 -1.102 1 95.81 192 GLY B CA 1
ATOM 5070 C C . GLY B 1 192 ? 7.207 29.922 -0.348 1 95.81 192 GLY B C 1
ATOM 5071 O O . GLY B 1 192 ? 6.105 29.781 -0.883 1 95.81 192 GLY B O 1
ATOM 5072 N N . VAL B 1 193 ? 7.527 29.422 0.849 1 94.5 193 VAL B N 1
ATOM 5073 C CA . VAL B 1 193 ? 6.527 28.781 1.701 1 94.5 193 VAL B CA 1
ATOM 5074 C C . VAL B 1 193 ? 6.84 29.062 3.168 1 94.5 193 VAL B C 1
ATOM 5076 O O . VAL B 1 193 ? 8 29.25 3.537 1 94.5 193 VAL B O 1
ATOM 5079 N N . LEU B 1 194 ? 5.758 29.266 3.887 1 91.75 194 LEU B N 1
ATOM 5080 C CA . LEU B 1 194 ? 5.84 29.484 5.328 1 91.75 194 LEU B CA 1
ATOM 5081 C C . LEU B 1 194 ? 4.727 28.734 6.051 1 91.75 194 LEU B C 1
ATOM 5083 O O . LEU B 1 194 ? 3.623 28.594 5.523 1 91.75 194 LEU B O 1
ATOM 5087 N N . SER B 1 195 ? 5.066 28.172 7.234 1 89.06 195 SER B N 1
ATOM 5088 C CA . SER B 1 195 ? 3.992 27.594 8.031 1 89.06 195 SER B CA 1
ATOM 5089 C C . SER B 1 195 ? 3.287 28.641 8.867 1 89.06 195 SER B C 1
ATOM 5091 O O . SER B 1 195 ? 3.869 29.688 9.188 1 89.06 195 SER B O 1
ATOM 5093 N N . LEU B 1 196 ? 2.068 28.359 9.164 1 88.12 196 LEU B N 1
ATOM 5094 C CA . LEU B 1 196 ? 1.33 29.281 10.031 1 88.12 196 LEU B CA 1
ATOM 5095 C C . LEU B 1 196 ? 2.033 29.438 11.375 1 88.12 196 LEU B C 1
ATOM 5097 O O . LEU B 1 196 ? 2.039 30.516 11.953 1 88.12 196 LEU B O 1
ATOM 5101 N N . ARG B 1 197 ? 2.57 28.422 11.852 1 85.19 197 ARG B N 1
ATOM 5102 C CA . ARG B 1 197 ? 3.322 28.469 13.102 1 85.19 197 ARG B CA 1
ATOM 5103 C C . ARG B 1 197 ? 4.496 29.438 12.992 1 85.19 197 ARG B C 1
ATOM 5105 O O . ARG B 1 197 ? 4.711 30.25 13.891 1 85.19 197 ARG B O 1
ATOM 5112 N N . GLU B 1 198 ? 5.242 29.25 11.961 1 87.69 198 GLU B N 1
ATOM 5113 C CA . GLU B 1 198 ? 6.387 30.141 11.75 1 87.69 198 GLU B CA 1
ATOM 5114 C C . GLU B 1 198 ? 5.953 31.594 11.648 1 87.69 198 GLU B C 1
ATOM 5116 O O . GLU B 1 198 ? 6.641 32.5 12.148 1 87.69 198 GLU B O 1
ATOM 5121 N N . LEU B 1 199 ? 4.871 31.766 11.008 1 89.62 199 LEU B N 1
ATOM 5122 C CA . LEU B 1 199 ? 4.344 33.125 10.867 1 89.62 199 LEU B CA 1
ATOM 5123 C C . LEU B 1 199 ? 4.105 33.75 12.227 1 89.62 199 LEU B C 1
ATOM 5125 O O . LEU B 1 199 ? 4.445 34.906 12.445 1 89.62 199 LEU B O 1
ATOM 5129 N N . LEU B 1 200 ? 3.607 33.031 13.148 1 86.69 200 LEU B N 1
ATOM 5130 C CA . LEU B 1 200 ? 3.227 33.5 14.469 1 86.69 200 LEU B CA 1
ATOM 5131 C C . LEU B 1 200 ? 4.461 33.781 15.328 1 86.69 200 LEU B C 1
ATOM 5133 O O . LEU B 1 200 ? 4.379 34.5 16.328 1 86.69 200 LEU B O 1
ATOM 5137 N N . MET B 1 201 ? 5.566 33.25 14.953 1 87.69 201 MET B N 1
ATOM 5138 C CA . MET B 1 201 ? 6.777 33.344 15.758 1 87.69 201 MET B CA 1
ATOM 5139 C C . MET B 1 201 ? 7.574 34.594 15.406 1 87.69 201 MET B C 1
ATOM 5141 O O . MET B 1 201 ? 8.539 34.938 16.094 1 87.69 201 MET B O 1
ATOM 5145 N N . HIS B 1 202 ? 7.238 35.281 14.398 1 91 202 HIS B N 1
ATOM 5146 C CA . HIS B 1 202 ? 7.988 36.438 13.945 1 91 202 HIS B CA 1
ATOM 5147 C C . HIS B 1 202 ? 7.262 37.719 14.297 1 91 202 HIS B C 1
ATOM 5149 O O . HIS B 1 202 ? 6.035 37.75 14.438 1 91 202 HIS B O 1
ATOM 5155 N N . PRO B 1 203 ? 8.047 38.781 14.375 1 91.94 203 PRO B N 1
ATOM 5156 C CA . PRO B 1 203 ? 7.43 40.094 14.672 1 91.94 203 PRO B CA 1
ATOM 5157 C C . PRO B 1 203 ? 6.492 40.562 13.562 1 91.94 203 PRO B C 1
ATOM 5159 O O . PRO B 1 203 ? 6.734 40.281 12.383 1 91.94 203 PRO B O 1
ATOM 5162 N N . SER B 1 204 ? 5.527 41.312 13.906 1 92.56 204 SER B N 1
ATOM 5163 C CA . SER B 1 204 ? 4.453 41.719 13.008 1 92.56 204 SER B CA 1
ATOM 5164 C C . SER B 1 204 ? 4.98 42.594 11.883 1 92.56 204 SER B C 1
ATOM 5166 O O . SER B 1 204 ? 4.383 42.656 10.805 1 92.56 204 SER B O 1
ATOM 5168 N N . ASP B 1 205 ? 6.098 43.25 12.07 1 95.31 205 ASP B N 1
ATOM 5169 C CA . ASP B 1 205 ? 6.578 44.219 11.094 1 95.31 205 ASP B CA 1
ATOM 5170 C C . ASP B 1 205 ? 7.551 43.594 10.109 1 95.31 205 ASP B C 1
ATOM 5172 O O . ASP B 1 205 ? 7.938 44.219 9.117 1 95.31 205 ASP B O 1
ATOM 5176 N N . GLU B 1 206 ? 7.809 42.344 10.289 1 96.5 206 GLU B N 1
ATOM 5177 C CA . GLU B 1 206 ? 8.742 41.688 9.391 1 96.5 206 GLU B CA 1
ATOM 5178 C C . GLU B 1 206 ? 8.078 41.312 8.07 1 96.5 206 GLU B C 1
ATOM 5180 O O . GLU B 1 206 ? 6.91 40.906 8.047 1 96.5 206 GLU B O 1
ATOM 5185 N N . LEU B 1 207 ? 8.875 41.375 7.012 1 97.25 207 LEU B N 1
ATOM 5186 C CA . LEU B 1 207 ? 8.359 41.031 5.691 1 97.25 207 LEU B CA 1
ATOM 5187 C C . LEU B 1 207 ? 8.391 39.531 5.477 1 97.25 207 LEU B C 1
ATOM 5189 O O . LEU B 1 207 ? 9.336 38.844 5.902 1 97.25 207 LEU B O 1
ATOM 5193 N N . LEU B 1 208 ? 7.426 39.031 4.719 1 97.38 208 LEU B N 1
ATOM 5194 C CA . LEU B 1 208 ? 7.355 37.625 4.445 1 97.38 208 LEU B CA 1
ATOM 5195 C C . LEU B 1 208 ? 8.555 37.156 3.623 1 97.38 208 LEU B C 1
ATOM 5197 O O . LEU B 1 208 ? 9.039 36.031 3.791 1 97.38 208 LEU B O 1
ATOM 5201 N N . GLU B 1 209 ? 8.992 37.969 2.75 1 96.38 209 GLU B N 1
ATOM 5202 C CA . GLU B 1 209 ? 10.141 37.656 1.907 1 96.38 209 GLU B CA 1
ATOM 5203 C C . GLU B 1 209 ? 11.359 37.281 2.75 1 96.38 209 GLU B C 1
ATOM 5205 O O . GLU B 1 209 ? 12.18 36.469 2.346 1 96.38 209 GLU B O 1
ATOM 5210 N N . ASN B 1 210 ? 11.43 37.844 3.926 1 96.12 210 ASN B N 1
ATOM 5211 C CA . ASN B 1 210 ? 12.602 37.688 4.777 1 96.12 210 ASN B CA 1
ATOM 5212 C C . ASN B 1 210 ? 12.492 36.406 5.629 1 96.12 210 ASN B C 1
ATOM 5214 O O . ASN B 1 210 ? 13.492 35.938 6.18 1 96.12 210 ASN B O 1
ATOM 5218 N N . ILE B 1 211 ? 11.344 35.875 5.719 1 95.38 211 ILE B N 1
ATOM 5219 C CA . ILE B 1 211 ? 11.195 34.781 6.676 1 95.38 211 ILE B CA 1
ATOM 5220 C C . ILE B 1 211 ? 10.781 33.531 5.945 1 95.38 211 ILE B C 1
ATOM 5222 O O . ILE B 1 211 ? 10.836 32.438 6.508 1 95.38 211 ILE B O 1
ATOM 5226 N N . MET B 1 212 ? 10.352 33.656 4.723 1 95.06 212 MET B N 1
ATOM 5227 C CA . MET B 1 212 ? 9.883 32.5 3.967 1 95.06 212 MET B CA 1
ATOM 5228 C C . MET B 1 212 ? 11.039 31.562 3.609 1 95.06 212 MET B C 1
ATOM 5230 O O . MET B 1 212 ? 12.195 31.969 3.621 1 95.06 212 MET B O 1
ATOM 5234 N N . ASN B 1 213 ? 10.766 30.312 3.469 1 93.25 213 ASN B N 1
ATOM 5235 C CA . ASN B 1 213 ? 11.695 29.391 2.832 1 93.25 213 ASN B CA 1
ATOM 5236 C C . ASN B 1 213 ? 11.602 29.469 1.311 1 93.25 213 ASN B C 1
ATOM 5238 O O . ASN B 1 213 ? 10.594 29.078 0.723 1 93.25 213 ASN B O 1
ATOM 5242 N N . PRO B 1 214 ? 12.641 29.875 0.691 1 92.25 214 PRO B N 1
ATOM 5243 C CA . PRO B 1 214 ? 12.586 30.047 -0.762 1 92.25 214 PRO B CA 1
ATOM 5244 C C . PRO B 1 214 ? 12.727 28.734 -1.519 1 92.25 214 PRO B C 1
ATOM 5246 O O . PRO B 1 214 ? 12.477 28.672 -2.725 1 92.25 214 PRO B O 1
ATOM 5249 N N . HIS B 1 215 ? 13.164 27.656 -0.873 1 88.19 215 HIS B N 1
ATOM 5250 C CA . HIS B 1 215 ? 13.281 26.344 -1.505 1 88.19 215 HIS B CA 1
ATOM 5251 C C . HIS B 1 215 ? 12.008 25.531 -1.341 1 88.19 215 HIS B C 1
ATOM 5253 O O . HIS B 1 215 ? 11.938 24.641 -0.491 1 88.19 215 HIS B O 1
ATOM 5259 N N . VAL B 1 216 ? 11.133 25.75 -2.305 1 92.19 216 VAL B N 1
ATOM 5260 C CA . VAL B 1 216 ? 9.82 25.109 -2.213 1 92.19 216 VAL B CA 1
ATOM 5261 C C . VAL B 1 216 ? 9.805 23.844 -3.07 1 92.19 216 VAL B C 1
ATOM 5263 O O . VAL B 1 216 ? 10.133 23.891 -4.258 1 92.19 216 VAL B O 1
ATOM 5266 N N . ILE B 1 217 ? 9.484 22.734 -2.463 1 91.75 217 ILE B N 1
ATOM 5267 C CA . ILE B 1 217 ? 9.242 21.5 -3.215 1 91.75 217 ILE B CA 1
ATOM 5268 C C . ILE B 1 217 ? 7.883 21.594 -3.91 1 91.75 217 ILE B C 1
ATOM 5270 O O . ILE B 1 217 ? 6.852 21.781 -3.258 1 91.75 217 ILE B O 1
ATOM 5274 N N . SER B 1 218 ? 7.883 21.531 -5.203 1 95.62 218 SER B N 1
ATOM 5275 C CA . SER B 1 218 ? 6.652 21.656 -5.98 1 95.62 218 SER B CA 1
ATOM 5276 C C . SER B 1 218 ? 6.566 20.594 -7.062 1 95.62 218 SER B C 1
ATOM 5278 O O . SER B 1 218 ? 7.535 19.875 -7.312 1 95.62 218 SER B O 1
ATOM 5280 N N . VAL B 1 219 ? 5.344 20.453 -7.594 1 96.25 219 VAL B N 1
ATOM 5281 C CA . VAL B 1 219 ? 5.121 19.516 -8.703 1 96.25 219 VAL B CA 1
ATOM 5282 C C . VAL B 1 219 ? 4.398 20.234 -9.836 1 96.25 219 VAL B C 1
ATOM 5284 O O . VAL B 1 219 ? 3.764 21.266 -9.625 1 96.25 219 VAL B O 1
ATOM 5287 N N . ASN B 1 220 ? 4.52 19.656 -11.008 1 96.88 220 ASN B N 1
ATOM 5288 C CA . ASN B 1 220 ? 3.83 20.219 -12.164 1 96.88 220 ASN B CA 1
ATOM 5289 C C . ASN B 1 220 ? 2.426 19.641 -12.312 1 96.88 220 ASN B C 1
ATOM 5291 O O . ASN B 1 220 ? 2.137 18.547 -11.789 1 96.88 220 ASN B O 1
ATOM 5295 N N . THR B 1 221 ? 1.635 20.312 -13.086 1 96.88 221 THR B N 1
ATOM 5296 C CA . THR B 1 221 ? 0.247 19.906 -13.281 1 96.88 221 THR B CA 1
ATOM 5297 C C . THR B 1 221 ? 0.17 18.516 -13.914 1 96.88 221 THR B C 1
ATOM 5299 O O . THR B 1 221 ? -0.782 17.766 -13.672 1 96.88 221 THR B O 1
ATOM 5302 N N . ASP B 1 222 ? 1.16 18.094 -14.633 1 95.88 222 ASP B N 1
ATOM 5303 C CA . ASP B 1 222 ? 1.114 16.844 -15.375 1 95.88 222 ASP B CA 1
ATOM 5304 C C . ASP B 1 222 ? 1.838 15.734 -14.617 1 95.88 222 ASP B C 1
ATOM 5306 O O . ASP B 1 222 ? 1.869 14.586 -15.062 1 95.88 222 ASP B O 1
ATOM 5310 N N . THR B 1 223 ? 2.354 16.062 -13.477 1 95 223 THR B N 1
ATOM 5311 C CA . THR B 1 223 ? 3.039 15.039 -12.688 1 95 223 THR B CA 1
ATOM 5312 C C . THR B 1 223 ? 2.086 13.906 -12.32 1 95 223 THR B C 1
ATOM 5314 O O . THR B 1 223 ? 0.973 14.148 -11.852 1 95 223 THR B O 1
ATOM 5317 N N . ASP B 1 224 ? 2.523 12.68 -12.531 1 94.44 224 ASP B N 1
ATOM 5318 C CA . ASP B 1 224 ? 1.714 11.508 -12.203 1 94.44 224 ASP B CA 1
ATOM 5319 C C . ASP B 1 224 ? 1.444 11.43 -10.703 1 94.44 224 ASP B C 1
ATOM 5321 O O . ASP B 1 224 ? 2.316 11.75 -9.891 1 94.44 224 ASP B O 1
ATOM 5325 N N . GLN B 1 225 ? 0.263 10.945 -10.367 1 95.69 225 GLN B N 1
ATOM 5326 C CA . GLN B 1 225 ? -0.155 10.93 -8.969 1 95.69 225 GLN B CA 1
ATOM 5327 C C . GLN B 1 225 ? 0.786 10.078 -8.125 1 95.69 225 GLN B C 1
ATOM 5329 O O . GLN B 1 225 ? 1.026 10.383 -6.953 1 95.69 225 GLN B O 1
ATOM 5334 N N . GLY B 1 226 ? 1.255 8.969 -8.711 1 93 226 GLY B N 1
ATOM 5335 C CA . GLY B 1 226 ? 2.223 8.164 -7.984 1 93 226 GLY B CA 1
ATOM 5336 C C . GLY B 1 226 ? 3.482 8.922 -7.617 1 93 226 GLY B C 1
ATOM 5337 O O . GLY B 1 226 ? 4.004 8.773 -6.512 1 93 226 GLY B O 1
ATOM 5338 N N . GLU B 1 227 ? 3.951 9.719 -8.516 1 92 227 GLU B N 1
ATOM 5339 C CA . GLU B 1 227 ? 5.121 10.547 -8.266 1 92 227 GLU B CA 1
ATOM 5340 C C . GLU B 1 227 ? 4.824 11.609 -7.207 1 92 227 GLU B C 1
ATOM 5342 O O . GLU B 1 227 ? 5.676 11.922 -6.375 1 92 227 GLU B O 1
ATOM 5347 N N . VAL B 1 228 ? 3.658 12.211 -7.25 1 95.62 228 VAL B N 1
ATOM 5348 C CA . VAL B 1 228 ? 3.248 13.188 -6.242 1 95.62 228 VAL B CA 1
ATOM 5349 C C . VAL B 1 228 ? 3.268 12.531 -4.859 1 95.62 228 VAL B C 1
ATOM 5351 O O . VAL B 1 228 ? 3.758 13.125 -3.895 1 95.62 228 VAL B O 1
ATOM 5354 N N . ALA B 1 229 ? 2.725 11.305 -4.82 1 94.5 229 ALA B N 1
ATOM 5355 C CA . ALA B 1 229 ? 2.705 10.562 -3.562 1 94.5 229 ALA B CA 1
ATOM 5356 C C . ALA B 1 229 ? 4.121 10.32 -3.051 1 94.5 229 ALA B C 1
ATOM 5358 O O . ALA B 1 229 ? 4.379 10.414 -1.849 1 94.5 229 ALA B O 1
ATOM 5359 N N . HIS B 1 230 ? 4.984 10.031 -3.938 1 90.69 230 HIS B N 1
ATOM 5360 C CA . HIS B 1 230 ? 6.375 9.797 -3.576 1 90.69 230 HIS B CA 1
ATOM 5361 C C . HIS B 1 230 ? 7.016 11.055 -3.002 1 90.69 230 HIS B C 1
ATOM 5363 O O . HIS B 1 230 ? 7.707 10.992 -1.98 1 90.69 230 HIS B O 1
ATOM 5369 N N . VAL B 1 231 ? 6.766 12.164 -3.549 1 91.44 231 VAL B N 1
ATOM 5370 C CA . VAL B 1 231 ? 7.328 13.438 -3.119 1 91.44 231 VAL B CA 1
ATOM 5371 C C . VAL B 1 231 ? 6.836 13.773 -1.712 1 91.44 231 VAL B C 1
ATOM 5373 O O . VAL B 1 231 ? 7.633 14.109 -0.832 1 91.44 231 VAL B O 1
ATOM 5376 N N . VAL B 1 232 ? 5.605 13.633 -1.539 1 92.81 232 VAL B N 1
ATOM 5377 C CA . VAL B 1 232 ? 5.012 13.969 -0.249 1 92.81 232 VAL B CA 1
ATOM 5378 C C . VAL B 1 232 ? 5.543 13.023 0.826 1 92.81 232 VAL B C 1
ATOM 5380 O O . VAL B 1 232 ? 5.871 13.453 1.934 1 92.81 232 VAL B O 1
ATOM 5383 N N . SER B 1 233 ? 5.656 11.789 0.47 1 91 233 SER B N 1
ATOM 5384 C CA . SER B 1 233 ? 6.152 10.789 1.407 1 91 233 SER B CA 1
ATOM 5385 C C . SER B 1 233 ? 7.629 11 1.715 1 91 233 SER B C 1
ATOM 5387 O O . SER B 1 233 ? 8.047 10.922 2.873 1 91 233 SER B O 1
ATOM 5389 N N . GLN B 1 234 ? 8.344 11.258 0.712 1 87.81 234 GLN B N 1
ATOM 5390 C CA . GLN B 1 234 ? 9.789 11.383 0.833 1 87.81 234 GLN B CA 1
ATOM 5391 C C . GLN B 1 234 ? 10.172 12.594 1.681 1 87.81 234 GLN B C 1
ATOM 5393 O O . GLN B 1 234 ? 11.102 12.531 2.484 1 87.81 234 GLN B O 1
ATOM 5398 N N . TYR B 1 235 ? 9.453 13.641 1.551 1 89.19 235 TYR B N 1
ATOM 5399 C CA . TYR B 1 235 ? 9.859 14.883 2.193 1 89.19 235 TYR B CA 1
ATOM 5400 C C . TYR B 1 235 ? 8.992 15.18 3.408 1 89.19 235 TYR B C 1
ATOM 5402 O O . TYR B 1 235 ? 9.133 16.234 4.035 1 89.19 235 TYR B O 1
ATOM 5410 N N . ASN B 1 236 ? 8.125 14.305 3.699 1 88.81 236 ASN B N 1
ATOM 5411 C CA . ASN B 1 236 ? 7.285 14.406 4.887 1 88.81 236 ASN B CA 1
ATOM 5412 C C . ASN B 1 236 ? 6.535 15.734 4.926 1 88.81 236 ASN B C 1
ATOM 5414 O O . ASN B 1 236 ? 6.551 16.438 5.941 1 88.81 236 ASN B O 1
ATOM 5418 N N . ILE B 1 237 ? 5.945 16.109 3.801 1 89.94 237 ILE B N 1
ATOM 5419 C CA . ILE B 1 237 ? 5.223 17.375 3.76 1 89.94 237 ILE B CA 1
ATOM 5420 C C . ILE B 1 237 ? 3.719 17.109 3.807 1 89.94 237 ILE B C 1
ATOM 5422 O O . ILE B 1 237 ? 3.264 16.016 3.5 1 89.94 237 ILE B O 1
ATOM 5426 N N . LEU B 1 238 ? 2.994 18.141 4.18 1 91.44 238 LEU B N 1
ATOM 5427 C CA . LEU B 1 238 ? 1.561 18 4.41 1 91.44 238 LEU B CA 1
ATOM 5428 C C . LEU B 1 238 ? 0.767 18.438 3.182 1 91.44 238 LEU B C 1
ATOM 5430 O O . LEU B 1 238 ? -0.44 18.188 3.102 1 91.44 238 LEU B O 1
ATOM 5434 N N . ALA B 1 239 ? 1.405 19.109 2.311 1 92.5 239 ALA B N 1
ATOM 5435 C CA . ALA B 1 239 ? 0.839 19.531 1.035 1 92.5 239 ALA B CA 1
ATOM 5436 C C . ALA B 1 239 ? 1.939 19.875 0.035 1 92.5 239 ALA B C 1
ATOM 5438 O O . ALA B 1 239 ? 3.061 20.219 0.427 1 92.5 239 ALA B O 1
ATOM 5439 N N . VAL B 1 240 ? 1.616 19.75 -1.162 1 95.19 240 VAL B N 1
ATOM 5440 C CA . VAL B 1 240 ? 2.574 20.125 -2.197 1 95.19 240 VAL B CA 1
ATOM 5441 C C . VAL B 1 240 ? 1.917 21.078 -3.191 1 95.19 240 VAL B C 1
ATOM 5443 O O . VAL B 1 240 ? 0.804 20.828 -3.66 1 95.19 240 VAL B O 1
ATOM 5446 N N . PRO B 1 241 ? 2.539 22.219 -3.42 1 96.12 241 PRO B N 1
ATOM 5447 C CA . PRO B 1 241 ? 1.989 23.141 -4.418 1 96.12 241 PRO B CA 1
ATOM 5448 C C . PRO B 1 241 ? 2.143 22.625 -5.848 1 96.12 241 PRO B C 1
ATOM 5450 O O . PRO B 1 241 ? 3.145 21.984 -6.172 1 96.12 241 PRO B O 1
ATOM 5453 N N . VAL B 1 242 ? 1.174 22.891 -6.609 1 97.19 242 VAL B N 1
ATOM 5454 C CA . VAL B 1 242 ? 1.162 22.531 -8.023 1 97.19 242 VAL B CA 1
ATOM 5455 C C . VAL B 1 242 ? 1.378 23.781 -8.875 1 97.19 242 VAL B C 1
ATOM 5457 O O . VAL B 1 242 ? 0.674 24.781 -8.711 1 97.19 242 VAL B O 1
ATOM 5460 N N . VAL B 1 243 ? 2.359 23.703 -9.773 1 97.38 243 VAL B N 1
ATOM 5461 C CA . VAL B 1 243 ? 2.695 24.875 -10.594 1 97.38 243 VAL B CA 1
ATOM 5462 C C . VAL B 1 243 ? 2.531 24.531 -12.07 1 97.38 243 VAL B C 1
ATOM 5464 O O . VAL B 1 243 ? 2.623 23.359 -12.461 1 97.38 243 VAL B O 1
ATOM 5467 N N . ASP B 1 244 ? 2.209 25.531 -12.844 1 95.31 244 ASP B N 1
ATOM 5468 C CA . ASP B 1 244 ? 2.137 25.328 -14.289 1 95.31 244 ASP B CA 1
ATOM 5469 C C . ASP B 1 244 ? 3.508 25.484 -14.938 1 95.31 244 ASP B C 1
ATOM 5471 O O . ASP B 1 244 ? 4.527 25.531 -14.242 1 95.31 244 ASP B O 1
ATOM 5475 N N . THR B 1 245 ? 3.555 25.531 -16.281 1 93.06 245 THR B N 1
ATOM 5476 C CA . THR B 1 245 ? 4.801 25.578 -17.031 1 93.06 245 THR B CA 1
ATOM 5477 C C . THR B 1 245 ? 5.539 26.891 -16.781 1 93.06 245 THR B C 1
ATOM 5479 O O . THR B 1 245 ? 6.766 26.953 -16.906 1 93.06 245 THR B O 1
ATOM 5482 N N . ASN B 1 246 ? 4.84 27.922 -16.406 1 93.5 246 ASN B N 1
ATOM 5483 C CA . ASN B 1 246 ? 5.434 29.234 -16.125 1 93.5 246 ASN B CA 1
ATOM 5484 C C . ASN B 1 246 ? 5.73 29.406 -14.633 1 93.5 246 ASN B C 1
ATOM 5486 O O . ASN B 1 246 ? 6.012 30.5 -14.172 1 93.5 246 ASN B O 1
ATOM 5490 N N . TYR B 1 247 ? 5.52 28.375 -13.82 1 94.69 247 TYR B N 1
ATOM 5491 C CA . TYR B 1 247 ? 5.797 28.281 -12.391 1 94.69 247 TYR B CA 1
ATOM 5492 C C . TYR B 1 247 ? 4.797 29.094 -11.586 1 94.69 247 TYR B C 1
ATOM 5494 O O . TYR B 1 247 ? 5.113 29.578 -10.5 1 94.69 247 TYR B O 1
ATOM 5502 N N . ASN B 1 248 ? 3.682 29.344 -12.242 1 96 248 ASN B N 1
ATOM 5503 C CA . ASN B 1 248 ? 2.572 29.938 -11.5 1 96 248 ASN B CA 1
ATOM 5504 C C . ASN B 1 248 ? 1.892 28.906 -10.602 1 96 248 ASN B C 1
ATOM 5506 O O . ASN B 1 248 ? 1.678 27.766 -11.016 1 96 248 ASN B O 1
ATOM 5510 N N . LEU B 1 249 ? 1.601 29.359 -9.398 1 96.38 249 LEU B N 1
ATOM 5511 C CA . LEU B 1 249 ? 0.877 28.5 -8.469 1 96.38 249 LEU B CA 1
ATOM 5512 C C . LEU B 1 249 ? -0.583 28.359 -8.883 1 96.38 249 LEU B C 1
ATOM 5514 O O . LEU B 1 249 ? -1.312 29.344 -8.961 1 96.38 249 LEU B O 1
ATOM 5518 N N . VAL B 1 250 ? -1.004 27.094 -9.133 1 95.44 250 VAL B N 1
ATOM 5519 C CA . VAL B 1 250 ? -2.352 26.922 -9.664 1 95.44 250 VAL B CA 1
ATOM 5520 C C . VAL B 1 250 ? -3.182 26.078 -8.711 1 95.44 250 VAL B C 1
ATOM 5522 O O . VAL B 1 250 ? -4.406 26.016 -8.82 1 95.44 250 VAL B O 1
ATOM 5525 N N . GLY B 1 251 ? -2.562 25.453 -7.777 1 94.25 251 GLY B N 1
ATOM 5526 C CA . GLY B 1 251 ? -3.289 24.641 -6.816 1 94.25 251 GLY B CA 1
ATOM 5527 C C . GLY B 1 251 ? -2.383 23.969 -5.805 1 94.25 251 GLY B C 1
ATOM 5528 O O . GLY B 1 251 ? -1.183 24.234 -5.758 1 94.25 251 GLY B O 1
ATOM 5529 N N . ILE B 1 252 ? -2.979 23.156 -4.922 1 94.94 252 ILE B N 1
ATOM 5530 C CA . ILE B 1 252 ? -2.229 22.359 -3.947 1 94.94 252 ILE B CA 1
ATOM 5531 C C . ILE B 1 252 ? -2.83 20.969 -3.842 1 94.94 252 ILE B C 1
ATOM 5533 O O . ILE B 1 252 ? -4.023 20.766 -4.09 1 94.94 252 ILE B O 1
ATOM 5537 N N . VAL B 1 253 ? -1.994 20.016 -3.6 1 95.44 253 VAL B N 1
ATOM 5538 C CA . VAL B 1 253 ? -2.438 18.656 -3.256 1 95.44 253 VAL B CA 1
ATOM 5539 C C . VAL B 1 253 ? -2.16 18.391 -1.78 1 95.44 253 VAL B C 1
ATOM 5541 O O . VAL B 1 253 ? -1.026 18.531 -1.317 1 95.44 253 VAL B O 1
ATOM 5544 N N . THR B 1 254 ? -3.174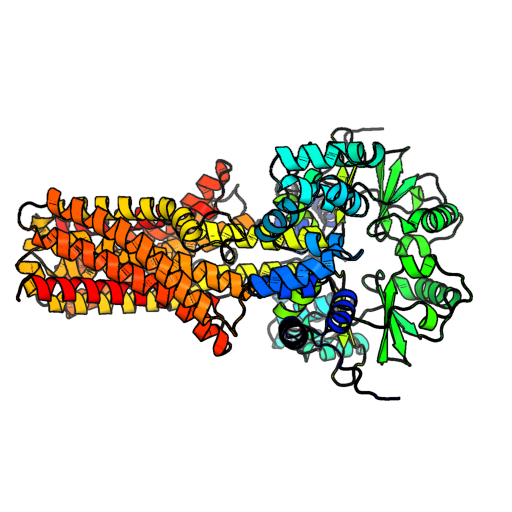 18 -1.064 1 93.56 254 THR B N 1
ATOM 5545 C CA . THR B 1 254 ? -3.031 17.828 0.377 1 93.56 254 THR B CA 1
ATOM 5546 C C . THR B 1 254 ? -2.756 16.359 0.721 1 93.56 254 THR B C 1
ATOM 5548 O O . THR B 1 254 ? -2.982 15.469 -0.102 1 93.56 254 THR B O 1
ATOM 5551 N N . VAL B 1 255 ? -2.299 16.156 1.897 1 93.56 255 VAL B N 1
ATOM 5552 C CA . VAL B 1 255 ? -1.787 14.859 2.318 1 93.56 255 VAL B CA 1
ATOM 5553 C C . VAL B 1 255 ? -2.936 13.852 2.408 1 93.56 255 VAL B C 1
ATOM 5555 O O . VAL B 1 255 ? -2.756 12.672 2.123 1 93.56 255 VAL B O 1
ATOM 5558 N N . ASP B 1 256 ? -4.094 14.25 2.768 1 90.31 256 ASP B N 1
ATOM 5559 C CA . ASP B 1 256 ? -5.215 13.32 2.855 1 90.31 256 ASP B CA 1
ATOM 5560 C C . ASP B 1 256 ? -5.52 12.695 1.494 1 90.31 256 ASP B C 1
ATOM 5562 O O . ASP B 1 256 ? -5.844 11.508 1.407 1 90.31 256 ASP B O 1
ATOM 5566 N N . ASP B 1 257 ? -5.438 13.516 0.479 1 92.88 257 ASP B N 1
ATOM 5567 C CA . ASP B 1 257 ? -5.613 12.984 -0.872 1 92.88 257 ASP B CA 1
ATOM 5568 C C . ASP B 1 257 ? -4.473 12.047 -1.247 1 92.88 257 ASP B C 1
ATOM 5570 O O . ASP B 1 257 ? -4.684 11.047 -1.945 1 92.88 257 ASP B O 1
ATOM 5574 N N . ILE B 1 258 ? -3.33 12.375 -0.812 1 95.06 258 ILE B N 1
ATOM 5575 C CA . ILE B 1 258 ? -2.156 11.57 -1.133 1 95.06 258 ILE B CA 1
ATOM 5576 C C . ILE B 1 258 ? -2.266 10.211 -0.458 1 95.06 258 ILE B C 1
ATOM 5578 O O . ILE B 1 258 ? -1.86 9.195 -1.029 1 95.06 258 ILE B O 1
ATOM 5582 N N . ILE B 1 259 ? -2.754 10.172 0.744 1 95.06 259 ILE B N 1
ATOM 5583 C CA . ILE B 1 259 ? -2.967 8.906 1.44 1 95.06 259 ILE B CA 1
ATOM 5584 C C . ILE B 1 259 ? -3.898 8.016 0.621 1 95.06 259 ILE B C 1
ATOM 5586 O O . ILE B 1 259 ? -3.643 6.82 0.462 1 95.06 259 ILE B O 1
ATOM 5590 N N . ASP B 1 260 ? -4.93 8.594 0.079 1 93.31 260 ASP B N 1
ATOM 5591 C CA . ASP B 1 260 ? -5.832 7.84 -0.78 1 93.31 260 ASP B CA 1
ATOM 5592 C C . ASP B 1 260 ? -5.102 7.293 -2.004 1 93.31 260 ASP B C 1
ATOM 5594 O O . ASP B 1 260 ? -5.301 6.137 -2.389 1 93.31 260 ASP B O 1
ATOM 5598 N N . VAL B 1 261 ? -4.316 8.133 -2.545 1 95.12 261 VAL B N 1
ATOM 5599 C CA . VAL B 1 261 ? -3.559 7.742 -3.73 1 95.12 261 VAL B CA 1
ATOM 5600 C C . VAL B 1 261 ? -2.635 6.574 -3.393 1 95.12 261 VAL B C 1
ATOM 5602 O O . VAL B 1 261 ? -2.531 5.617 -4.16 1 95.12 261 VAL B O 1
ATOM 5605 N N . ILE B 1 262 ? -1.93 6.637 -2.27 1 94.94 262 ILE B N 1
ATOM 5606 C CA . ILE B 1 262 ? -1.017 5.578 -1.848 1 94.94 262 ILE B CA 1
ATOM 5607 C C . ILE B 1 262 ? -1.778 4.262 -1.713 1 94.94 262 ILE B C 1
ATOM 5609 O O . ILE B 1 262 ? -1.326 3.225 -2.201 1 94.94 262 ILE B O 1
ATOM 5613 N N . ARG B 1 263 ? -2.883 4.336 -1.143 1 93.5 263 ARG B N 1
ATOM 5614 C CA . ARG B 1 263 ? -3.701 3.146 -0.94 1 93.5 263 ARG B CA 1
ATOM 5615 C C . ARG B 1 263 ? -4.242 2.621 -2.266 1 93.5 263 ARG B C 1
ATOM 5617 O O . ARG B 1 263 ? -4.25 1.412 -2.504 1 93.5 263 ARG B O 1
ATOM 5624 N N . GLU B 1 264 ? -4.699 3.52 -3.062 1 93.62 264 GLU B N 1
ATOM 5625 C CA . GLU B 1 264 ? -5.227 3.148 -4.371 1 93.62 264 GLU B CA 1
ATOM 5626 C C . GLU B 1 264 ? -4.152 2.494 -5.234 1 93.62 264 GLU B C 1
ATOM 5628 O O . GLU B 1 264 ? -4.402 1.475 -5.883 1 93.62 264 GLU B O 1
ATOM 5633 N N . GLU B 1 265 ? -3.018 3.1 -5.273 1 94.06 265 GLU B N 1
ATOM 5634 C CA . GLU B 1 265 ? -1.919 2.555 -6.062 1 94.06 265 GLU B CA 1
ATOM 5635 C C . GLU B 1 265 ? -1.526 1.162 -5.578 1 94.06 265 GLU B C 1
ATOM 5637 O O . GLU B 1 265 ? -1.257 0.27 -6.387 1 94.06 265 GLU B O 1
ATOM 5642 N N . ALA B 1 266 ? -1.419 0.981 -4.301 1 94.19 266 ALA B N 1
ATOM 5643 C CA . ALA B 1 266 ? -1.096 -0.334 -3.752 1 94.19 266 ALA B CA 1
ATOM 5644 C C . ALA B 1 266 ? -2.16 -1.361 -4.129 1 94.19 266 ALA B C 1
ATOM 5646 O O . ALA B 1 266 ? -1.836 -2.48 -4.531 1 94.19 266 ALA B O 1
ATOM 5647 N N . THR B 1 267 ? -3.4 -0.988 -4.004 1 95.12 267 THR B N 1
ATOM 5648 C CA . THR B 1 267 ? -4.5 -1.885 -4.348 1 95.12 267 THR B CA 1
ATOM 5649 C C . THR B 1 267 ? -4.43 -2.283 -5.82 1 95.12 267 THR B C 1
ATOM 5651 O O . THR B 1 267 ? -4.59 -3.459 -6.156 1 95.12 267 THR B O 1
ATOM 5654 N N . GLU B 1 268 ? -4.211 -1.333 -6.645 1 95.31 268 GLU B N 1
ATOM 5655 C CA . GLU B 1 268 ? -4.094 -1.619 -8.07 1 95.31 268 GLU B CA 1
ATOM 5656 C C . GLU B 1 268 ? -2.949 -2.588 -8.344 1 95.31 268 GLU B C 1
ATOM 5658 O O . GLU B 1 268 ? -3.084 -3.5 -9.164 1 95.31 268 GLU B O 1
ATOM 5663 N N . ASP B 1 269 ? -1.849 -2.363 -7.707 1 94.44 269 ASP B N 1
ATOM 5664 C CA . ASP B 1 269 ? -0.706 -3.254 -7.879 1 94.44 269 ASP B CA 1
ATOM 5665 C C . ASP B 1 269 ? -1.049 -4.68 -7.445 1 94.44 269 ASP B C 1
ATOM 5667 O O . ASP B 1 269 ? -0.719 -5.641 -8.141 1 94.44 269 ASP B O 1
ATOM 5671 N N . PHE B 1 270 ? -1.672 -4.797 -6.32 1 94.19 270 PHE B N 1
ATOM 5672 C CA . PHE B 1 270 ? -2.098 -6.105 -5.84 1 94.19 270 PHE B CA 1
ATOM 5673 C C . PHE B 1 270 ? -2.967 -6.809 -6.875 1 94.19 270 PHE B C 1
ATOM 5675 O O . PHE B 1 270 ? -2.721 -7.965 -7.219 1 94.19 270 PHE B O 1
ATOM 5682 N N . LEU B 1 271 ? -3.93 -6.09 -7.324 1 95.69 271 LEU B N 1
ATOM 5683 C CA . LEU B 1 271 ? -4.91 -6.672 -8.234 1 95.69 271 LEU B CA 1
ATOM 5684 C C . LEU B 1 271 ? -4.27 -7.012 -9.578 1 95.69 271 LEU B C 1
ATOM 5686 O O . LEU B 1 271 ? -4.531 -8.078 -10.141 1 95.69 271 LEU B O 1
ATOM 5690 N N . GLN B 1 272 ? -3.443 -6.18 -10.008 1 94.25 272 GLN B N 1
ATOM 5691 C CA . GLN B 1 272 ? -2.766 -6.43 -11.273 1 94.25 272 GLN B CA 1
ATOM 5692 C C . GLN B 1 272 ? -1.826 -7.625 -11.172 1 94.25 272 GLN B C 1
ATOM 5694 O O . GLN B 1 272 ? -1.74 -8.438 -12.102 1 94.25 272 GLN B O 1
ATOM 5699 N N . MET B 1 273 ? -1.139 -7.711 -10.117 1 93.19 273 MET B N 1
ATOM 5700 C CA . MET B 1 273 ? -0.209 -8.82 -9.922 1 93.19 273 MET B CA 1
ATOM 5701 C C . MET B 1 273 ? -0.951 -10.148 -9.875 1 93.19 273 MET B C 1
ATOM 5703 O O . MET B 1 273 ? -0.394 -11.188 -10.227 1 93.19 273 MET B O 1
ATOM 5707 N N . ALA B 1 274 ? -2.199 -10.07 -9.453 1 93.31 274 ALA B N 1
ATOM 5708 C CA . ALA B 1 274 ? -3.012 -11.281 -9.367 1 93.31 274 ALA B CA 1
ATOM 5709 C C . ALA B 1 274 ? -3.773 -11.523 -10.672 1 93.31 274 ALA B C 1
ATOM 5711 O O . ALA B 1 274 ? -4.422 -12.562 -10.836 1 93.31 274 ALA B O 1
ATOM 5712 N N . GLY B 1 275 ? -3.734 -10.609 -11.539 1 93.62 275 GLY B N 1
ATOM 5713 C CA . GLY B 1 275 ? -4.457 -10.742 -12.797 1 93.62 275 GLY B CA 1
ATOM 5714 C C . GLY B 1 275 ? -5.938 -10.453 -12.664 1 93.62 275 GLY B C 1
ATOM 5715 O O . GLY B 1 275 ? -6.773 -11.203 -13.18 1 93.62 275 GLY B O 1
ATOM 5716 N N . VAL B 1 276 ? -6.254 -9.414 -11.945 1 94.19 276 VAL B N 1
ATOM 5717 C CA . VAL B 1 276 ? -7.648 -9.031 -11.75 1 94.19 276 VAL B CA 1
ATOM 5718 C C . VAL B 1 276 ? -7.875 -7.621 -12.289 1 94.19 276 VAL B C 1
ATOM 5720 O O . VAL B 1 276 ? -8.836 -6.949 -11.906 1 94.19 276 VAL B O 1
ATOM 5723 N N . GLY B 1 277 ? -6.984 -7.125 -13 1 91.44 277 GLY B N 1
ATOM 5724 C CA . GLY B 1 277 ? -7.137 -5.77 -13.508 1 91.44 277 GLY B CA 1
ATOM 5725 C C . GLY B 1 277 ? -6.832 -4.703 -12.477 1 91.44 277 GLY B C 1
ATOM 5726 O O . GLY B 1 277 ? -6.086 -4.949 -11.523 1 91.44 277 GLY B O 1
ATOM 5727 N N . LYS B 1 278 ? -7.391 -3.496 -12.734 1 90.81 278 LYS B N 1
ATOM 5728 C CA . LYS B 1 278 ? -7.07 -2.359 -11.883 1 90.81 278 LYS B CA 1
ATOM 5729 C C . LYS B 1 278 ? -8.32 -1.813 -11.195 1 90.81 278 LYS B C 1
ATOM 5731 O O . LYS B 1 278 ? -8.289 -0.731 -10.602 1 90.81 278 LYS B O 1
ATOM 5736 N N . ASP B 1 279 ? -9.344 -2.545 -11.273 1 90.62 279 ASP B N 1
ATOM 5737 C CA . ASP B 1 279 ? -10.594 -2.047 -10.719 1 90.62 279 ASP B CA 1
ATOM 5738 C C . ASP B 1 279 ? -10.602 -2.145 -9.195 1 90.62 279 ASP B C 1
ATOM 5740 O O . ASP B 1 279 ? -10.812 -3.225 -8.633 1 90.62 279 ASP B O 1
ATOM 5744 N N . ARG B 1 280 ? -10.633 -1.06 -8.547 1 87.19 280 ARG B N 1
ATOM 5745 C CA . ARG B 1 280 ? -10.523 -0.994 -7.094 1 87.19 280 ARG B CA 1
ATOM 5746 C C . ARG B 1 280 ? -11.844 -1.355 -6.43 1 87.19 280 ARG B C 1
ATOM 5748 O O . ARG B 1 280 ? -11.883 -1.64 -5.23 1 87.19 280 ARG B O 1
ATOM 5755 N N . ASP B 1 281 ? -12.953 -1.303 -7.18 1 90.38 281 ASP B N 1
ATOM 5756 C CA . ASP B 1 281 ? -14.273 -1.573 -6.621 1 90.38 281 ASP B CA 1
ATOM 5757 C C . ASP B 1 281 ? -14.719 -2.998 -6.938 1 90.38 281 ASP B C 1
ATOM 5759 O O . ASP B 1 281 ? -15.922 -3.277 -7.004 1 90.38 281 ASP B O 1
ATOM 5763 N N . ILE B 1 282 ? -13.812 -3.789 -7.082 1 92.31 282 ILE B N 1
ATOM 5764 C CA . ILE B 1 282 ? -14.102 -5.152 -7.516 1 92.31 282 ILE B CA 1
ATOM 5765 C C . ILE B 1 282 ? -15.008 -5.836 -6.492 1 92.31 282 ILE B C 1
ATOM 5767 O O . ILE B 1 282 ? -15.867 -6.641 -6.859 1 92.31 282 ILE B O 1
ATOM 5771 N N . LEU B 1 283 ? -14.922 -5.492 -5.27 1 91.06 283 LEU B N 1
ATOM 5772 C CA . LEU B 1 283 ? -15.688 -6.125 -4.203 1 91.06 283 LEU B CA 1
ATOM 5773 C C . LEU B 1 283 ? -17.156 -5.73 -4.289 1 91.06 283 LEU B C 1
ATOM 5775 O O . LEU B 1 283 ? -18.016 -6.391 -3.699 1 91.06 283 LEU B O 1
ATOM 5779 N N . LEU B 1 284 ? -17.453 -4.664 -4.988 1 89.25 284 LEU B N 1
ATOM 5780 C CA . LEU B 1 284 ? -18.812 -4.156 -5.082 1 89.25 284 LEU B CA 1
ATOM 5781 C C . LEU B 1 284 ? -19.469 -4.586 -6.391 1 89.25 284 LEU B C 1
ATOM 5783 O O . LEU B 1 284 ? -20.672 -4.41 -6.578 1 89.25 284 LEU B O 1
ATOM 5787 N N . LYS B 1 285 ? -18.703 -5.141 -7.215 1 90.88 285 LYS B N 1
ATOM 5788 C CA . LYS B 1 285 ? -19.219 -5.535 -8.523 1 90.88 285 LYS B CA 1
ATOM 5789 C C . LYS B 1 285 ? -20.031 -6.824 -8.43 1 90.88 285 LYS B C 1
ATOM 5791 O O . LYS B 1 285 ? -19.844 -7.613 -7.504 1 90.88 285 LYS B O 1
ATOM 5796 N N . SER B 1 286 ? -20.844 -6.953 -9.414 1 92.25 286 SER B N 1
ATOM 5797 C CA . SER B 1 286 ? -21.625 -8.188 -9.5 1 92.25 286 SER B CA 1
ATOM 5798 C C . SER B 1 286 ? -20.734 -9.375 -9.836 1 92.25 286 SER B C 1
ATOM 5800 O O . SER B 1 286 ? -19.594 -9.203 -10.281 1 92.25 286 SER B O 1
ATOM 5802 N N . THR B 1 287 ? -21.359 -10.555 -9.57 1 96.06 287 THR B N 1
ATOM 5803 C CA . THR B 1 287 ? -20.625 -11.789 -9.859 1 96.06 287 THR B CA 1
ATOM 5804 C C . THR B 1 287 ? -20.25 -11.867 -11.328 1 96.06 287 THR B C 1
ATOM 5806 O O . THR B 1 287 ? -19.109 -12.227 -11.664 1 96.06 287 THR B O 1
ATOM 5809 N N . LYS B 1 288 ? -21.125 -11.5 -12.18 1 96.62 288 LYS B N 1
ATOM 5810 C CA . LYS B 1 288 ? -20.875 -11.539 -13.617 1 96.62 288 LYS B CA 1
ATOM 5811 C C . LYS B 1 288 ? -19.781 -10.547 -14.008 1 96.62 288 LYS B C 1
ATOM 5813 O O . LYS B 1 288 ? -18.906 -10.867 -14.805 1 96.62 288 LYS B O 1
ATOM 5818 N N . GLU B 1 289 ? -19.844 -9.391 -13.508 1 95.19 289 GLU B N 1
ATOM 5819 C CA . GLU B 1 289 ? -18.844 -8.367 -13.797 1 95.19 289 GLU B CA 1
ATOM 5820 C C . GLU B 1 289 ? -17.453 -8.781 -13.297 1 95.19 289 GLU B C 1
ATOM 5822 O O . GLU B 1 289 ? -16.453 -8.57 -13.977 1 95.19 289 GLU B O 1
ATOM 5827 N N . ASN B 1 290 ? -17.516 -9.32 -12.133 1 96.44 290 ASN B N 1
ATOM 5828 C CA . ASN B 1 290 ? -16.266 -9.828 -11.562 1 96.44 290 ASN B CA 1
ATOM 5829 C C . ASN B 1 290 ? -15.641 -10.906 -12.453 1 96.44 290 ASN B C 1
ATOM 5831 O O . ASN B 1 290 ? -14.438 -10.891 -12.695 1 96.44 290 ASN B O 1
ATOM 5835 N N . ALA B 1 291 ? -16.422 -11.82 -12.883 1 97.69 291 ALA B N 1
ATOM 5836 C CA . ALA B 1 291 ? -15.961 -12.891 -13.75 1 97.69 291 ALA B CA 1
ATOM 5837 C C . ALA B 1 291 ? -15.406 -12.336 -15.062 1 97.69 291 ALA B C 1
ATOM 5839 O O . ALA B 1 291 ? -14.383 -12.805 -15.562 1 97.69 291 ALA B O 1
ATOM 5840 N N . MET B 1 292 ? -16.031 -11.359 -15.57 1 96.75 292 MET B N 1
ATOM 5841 C CA . MET B 1 292 ? -15.641 -10.805 -16.859 1 96.75 292 MET B CA 1
ATOM 5842 C C . MET B 1 292 ? -14.32 -10.039 -16.75 1 96.75 292 MET B C 1
ATOM 5844 O O . MET B 1 292 ? -13.539 -10.008 -17.719 1 96.75 292 MET B O 1
ATOM 5848 N N . ILE B 1 293 ? -14.102 -9.453 -15.656 1 95.56 293 ILE B N 1
ATOM 5849 C CA . ILE B 1 293 ? -12.859 -8.719 -15.43 1 95.56 293 ILE B CA 1
ATOM 5850 C C . ILE B 1 293 ? -11.695 -9.703 -15.328 1 95.56 293 ILE B C 1
ATOM 5852 O O . ILE B 1 293 ? -10.594 -9.414 -15.797 1 95.56 293 ILE B O 1
ATOM 5856 N N . ARG B 1 294 ? -11.906 -10.812 -14.836 1 96.38 294 ARG B N 1
ATOM 5857 C CA . ARG B 1 294 ? -10.875 -11.812 -14.57 1 96.38 294 ARG B CA 1
ATOM 5858 C C . ARG B 1 294 ? -10.648 -12.695 -15.797 1 96.38 294 ARG B C 1
ATOM 5860 O O . ARG B 1 294 ? -9.555 -13.219 -15.992 1 96.38 294 ARG B O 1
ATOM 5867 N N . ALA B 1 295 ? -11.617 -12.852 -16.609 1 96.75 295 ALA B N 1
ATOM 5868 C CA . ALA B 1 295 ? -11.648 -13.805 -17.719 1 96.75 295 ALA B CA 1
ATOM 5869 C C . ALA B 1 295 ? -10.461 -13.602 -18.656 1 96.75 295 ALA B C 1
ATOM 5871 O O . ALA B 1 295 ? -9.781 -14.555 -19.016 1 96.75 295 ALA B O 1
ATOM 5872 N N . PRO B 1 296 ? -10.133 -12.406 -19.062 1 94.62 296 PRO B N 1
ATOM 5873 C CA . PRO B 1 296 ? -9.023 -12.234 -20 1 94.62 296 PRO B CA 1
ATOM 5874 C C . PRO B 1 296 ? -7.68 -12.672 -19.422 1 94.62 296 PRO B C 1
ATOM 5876 O O . PRO B 1 296 ? -6.824 -13.188 -20.141 1 94.62 296 PRO B O 1
ATOM 5879 N N . TRP B 1 297 ? -7.48 -12.414 -18.219 1 94 297 TRP B N 1
ATOM 5880 C CA . TRP B 1 297 ? -6.242 -12.805 -17.562 1 94 297 TRP B CA 1
ATOM 5881 C C . TRP B 1 297 ? -6.141 -14.32 -17.438 1 94 297 TRP B C 1
ATOM 5883 O O . TRP B 1 297 ? -5.07 -14.891 -17.656 1 94 297 TRP B O 1
ATOM 5893 N N . LEU B 1 298 ? -7.223 -14.914 -17.109 1 95.06 298 LEU B N 1
ATOM 5894 C CA . LEU B 1 298 ? -7.234 -16.359 -17 1 95.06 298 LEU B CA 1
ATOM 5895 C C . LEU B 1 298 ? -7.113 -17.016 -18.375 1 95.06 298 LEU B C 1
ATOM 5897 O O . LEU B 1 298 ? -6.656 -18.156 -18.5 1 95.06 298 LEU B O 1
ATOM 5901 N N . PHE B 1 299 ? -7.523 -16.328 -19.359 1 95.25 299 PHE B N 1
ATOM 5902 C CA . PHE B 1 299 ? -7.352 -16.812 -20.734 1 95.25 299 PHE B CA 1
ATOM 5903 C C . PHE B 1 299 ? -5.875 -16.984 -21.062 1 95.25 299 PHE B C 1
ATOM 5905 O O . PHE B 1 299 ? -5.492 -17.953 -21.734 1 95.25 299 PHE B O 1
ATOM 5912 N N . ALA B 1 300 ? -5.09 -16.109 -20.609 1 91.06 300 ALA B N 1
ATOM 5913 C CA . ALA B 1 300 ? -3.648 -16.234 -20.812 1 91.06 300 ALA B CA 1
ATOM 5914 C C . ALA B 1 300 ? -3.117 -17.5 -20.141 1 91.06 300 ALA B C 1
ATOM 5916 O O . ALA B 1 300 ? -2.275 -18.203 -20.703 1 91.06 300 ALA B O 1
ATOM 5917 N N . SER B 1 301 ? -3.592 -17.703 -18.953 1 90.31 301 SER B N 1
ATOM 5918 C CA . SER B 1 301 ? -3.217 -18.938 -18.25 1 90.31 301 SER B CA 1
ATOM 5919 C C . SER B 1 301 ? -3.684 -20.172 -19.016 1 90.31 301 SER B C 1
ATOM 5921 O O . SER B 1 301 ? -2.969 -21.172 -19.078 1 90.31 301 SER B O 1
ATOM 5923 N N . TRP B 1 302 ? -4.852 -20.062 -19.469 1 93.44 302 TRP B N 1
ATOM 5924 C CA . TRP B 1 302 ? -5.426 -21.156 -20.25 1 93.44 302 TRP B CA 1
ATOM 5925 C C . TRP B 1 302 ? -4.582 -21.438 -21.484 1 93.44 302 TRP B C 1
ATOM 5927 O O . TRP B 1 302 ? -4.285 -22.609 -21.781 1 93.44 302 TRP B O 1
ATOM 5937 N N . ILE B 1 303 ? -4.18 -20.469 -22.188 1 93.81 303 ILE B N 1
ATOM 5938 C CA . ILE B 1 303 ? -3.348 -20.625 -23.375 1 93.81 303 ILE B CA 1
ATOM 5939 C C . ILE B 1 303 ? -2.035 -21.312 -23 1 93.81 303 ILE B C 1
ATOM 5941 O O . ILE B 1 303 ? -1.59 -22.234 -23.688 1 93.81 303 ILE B O 1
ATOM 5945 N N . GLY B 1 304 ? -1.435 -20.797 -22.016 1 90.81 304 GLY B N 1
ATOM 5946 C CA . GLY B 1 304 ? -0.2 -21.406 -21.547 1 90.81 304 GLY B CA 1
ATOM 5947 C C . GLY B 1 304 ? -0.355 -22.875 -21.188 1 90.81 304 GLY B C 1
ATOM 5948 O O . GLY B 1 304 ? 0.521 -23.672 -21.5 1 90.81 304 GLY B O 1
ATOM 5949 N N . GLY B 1 305 ? -1.44 -23.188 -20.516 1 91.19 305 GLY B N 1
ATOM 5950 C CA . GLY B 1 305 ? -1.724 -24.578 -20.172 1 91.19 305 GLY B CA 1
ATOM 5951 C C . GLY B 1 305 ? -1.911 -25.469 -21.391 1 91.19 305 GLY B C 1
ATOM 5952 O O . GLY B 1 305 ? -1.388 -26.578 -21.438 1 91.19 305 GLY B O 1
ATOM 5953 N N . VAL B 1 306 ? -2.584 -24.953 -22.328 1 93.25 306 VAL B N 1
ATOM 5954 C CA . VAL B 1 306 ? -2.844 -25.703 -23.547 1 93.25 306 VAL B CA 1
ATOM 5955 C C . VAL B 1 306 ? -1.537 -25.906 -24.312 1 93.25 306 VAL B C 1
ATOM 5957 O O . VAL B 1 306 ? -1.263 -27.016 -24.797 1 93.25 306 VAL B O 1
ATOM 5960 N N . VAL B 1 307 ? -0.769 -24.938 -24.375 1 94.06 307 VAL B N 1
ATOM 5961 C CA . VAL B 1 307 ? 0.519 -25.047 -25.047 1 94.06 307 VAL B CA 1
ATOM 5962 C C . VAL B 1 307 ? 1.388 -26.078 -24.328 1 94.06 307 VAL B C 1
ATOM 5964 O O . VAL B 1 307 ? 2.039 -26.906 -24.969 1 94.06 307 VAL B O 1
ATOM 5967 N N . SER B 1 308 ? 1.39 -26.016 -23.062 1 93 308 SER B N 1
ATOM 5968 C CA . SER B 1 308 ? 2.129 -27 -22.266 1 93 308 SER B CA 1
ATOM 5969 C C . SER B 1 308 ? 1.667 -28.422 -22.578 1 93 308 SER B C 1
ATOM 5971 O O . SER B 1 308 ? 2.48 -29.344 -22.641 1 93 308 SER B O 1
ATOM 5973 N N . SER B 1 309 ? 0.371 -28.562 -22.734 1 92.69 309 SER B N 1
ATOM 5974 C CA . SER B 1 309 ? -0.173 -29.891 -23.016 1 92.69 309 SER B CA 1
ATOM 5975 C C . SER B 1 309 ? 0.344 -30.438 -24.344 1 92.69 309 SER B C 1
ATOM 5977 O O . SER B 1 309 ? 0.664 -31.625 -24.453 1 92.69 309 SER B O 1
ATOM 5979 N N . PHE B 1 310 ? 0.493 -29.609 -25.297 1 92.38 310 PHE B N 1
ATOM 5980 C CA . PHE B 1 310 ? 1.017 -30.031 -26.594 1 92.38 310 PHE B CA 1
ATOM 5981 C C . PHE B 1 310 ? 2.504 -30.359 -26.484 1 92.38 310 PHE B C 1
ATOM 5983 O O . PHE B 1 310 ? 2.984 -31.281 -27.141 1 92.38 310 PHE B O 1
ATOM 5990 N N . ILE B 1 311 ? 3.156 -29.641 -25.75 1 92.88 311 ILE B N 1
ATOM 5991 C CA . ILE B 1 311 ? 4.582 -29.891 -25.562 1 92.88 311 ILE B CA 1
ATOM 5992 C C . ILE B 1 311 ? 4.781 -31.234 -24.891 1 92.88 311 ILE B C 1
ATOM 5994 O O . ILE B 1 311 ? 5.59 -32.062 -25.344 1 92.88 311 ILE B O 1
ATOM 5998 N N . ILE B 1 312 ? 4.074 -31.469 -23.859 1 93.31 312 ILE B N 1
ATOM 5999 C CA . ILE B 1 312 ? 4.191 -32.719 -23.109 1 93.31 312 ILE B CA 1
ATOM 6000 C C . ILE B 1 312 ? 3.805 -33.906 -24.016 1 93.31 312 ILE B C 1
ATOM 6002 O O . ILE B 1 312 ? 4.434 -34.969 -23.969 1 93.31 312 ILE B O 1
ATOM 6006 N N . ALA B 1 313 ? 2.783 -33.656 -24.828 1 90.75 313 ALA B N 1
ATOM 6007 C CA . ALA B 1 313 ? 2.361 -34.688 -25.766 1 90.75 313 ALA B CA 1
ATOM 6008 C C . ALA B 1 313 ? 3.486 -35.062 -26.734 1 90.75 313 ALA B C 1
ATOM 6010 O O . ALA B 1 313 ? 3.588 -36.188 -27.188 1 90.75 313 ALA B O 1
ATOM 6011 N N . GLY B 1 314 ? 4.332 -34.156 -27.016 1 91.88 314 GLY B N 1
ATOM 6012 C CA . GLY B 1 314 ? 5.477 -34.406 -27.891 1 91.88 314 GLY B CA 1
ATOM 6013 C C . GLY B 1 314 ? 6.523 -35.281 -27.266 1 91.88 314 GLY B C 1
ATOM 6014 O O . GLY B 1 314 ? 7.375 -35.844 -27.969 1 91.88 314 GLY B O 1
ATOM 6015 N N . PHE B 1 315 ? 6.422 -35.469 -26 1 92.88 315 PHE B N 1
ATOM 6016 C CA . PHE B 1 315 ? 7.367 -36.344 -25.281 1 92.88 315 PHE B CA 1
ATOM 6017 C C . PHE B 1 315 ? 6.691 -37.625 -24.797 1 92.88 315 PHE B C 1
ATOM 6019 O O . PHE B 1 315 ? 7.016 -38.125 -23.719 1 92.88 315 PHE B O 1
ATOM 6026 N N . SER B 1 316 ? 5.695 -38.062 -25.531 1 89.5 316 SER B N 1
ATOM 6027 C CA . SER B 1 316 ? 4.938 -39.25 -25.188 1 89.5 316 SER B CA 1
ATOM 6028 C C . SER B 1 316 ? 5.84 -40.469 -25.125 1 89.5 316 SER B C 1
ATOM 6030 O O . SER B 1 316 ? 5.605 -41.375 -24.328 1 89.5 316 SER B O 1
ATOM 6032 N N . GLU B 1 317 ? 6.852 -40.5 -25.922 1 90.81 317 GLU B N 1
ATOM 6033 C CA . GLU B 1 317 ? 7.785 -41.625 -25.906 1 90.81 317 GLU B CA 1
ATOM 6034 C C . GLU B 1 317 ? 8.539 -41.719 -24.578 1 90.81 317 GLU B C 1
ATOM 6036 O O . GLU B 1 317 ? 8.688 -42.781 -24.016 1 90.81 317 GLU B O 1
ATOM 6041 N N . GLU B 1 318 ? 8.992 -40.625 -24.141 1 89.75 318 GLU B N 1
ATOM 6042 C CA . GLU B 1 318 ? 9.68 -40.562 -22.859 1 89.75 318 GLU B CA 1
ATOM 6043 C C . GLU B 1 318 ? 8.758 -40.969 -21.703 1 89.75 318 GLU B C 1
ATOM 6045 O O . GLU B 1 318 ? 9.164 -41.688 -20.797 1 89.75 318 GLU B O 1
ATOM 6050 N N . LEU B 1 319 ? 7.555 -40.531 -21.812 1 90.44 319 LEU B N 1
ATOM 6051 C CA . LEU B 1 319 ? 6.57 -40.812 -20.781 1 90.44 319 LEU B CA 1
ATOM 6052 C C . LEU B 1 319 ? 6.219 -42.312 -20.781 1 90.44 319 LEU B C 1
ATOM 6054 O O . LEU B 1 319 ? 5.992 -42.875 -19.719 1 90.44 319 LEU B O 1
ATOM 6058 N N . SER B 1 320 ? 6.172 -42.844 -21.922 1 89.12 320 SER B N 1
ATOM 6059 C CA . SER B 1 320 ? 5.887 -44.281 -22.031 1 89.12 320 SER B CA 1
ATOM 6060 C C . SER B 1 320 ? 7.031 -45.125 -21.469 1 89.12 320 SER B C 1
ATOM 6062 O O . SER B 1 320 ? 6.801 -46.188 -20.891 1 89.12 320 SER B O 1
ATOM 6064 N N . HIS B 1 321 ? 8.18 -44.594 -21.688 1 88 321 HIS B N 1
ATOM 6065 C CA . HIS B 1 321 ? 9.359 -45.312 -21.188 1 88 321 HIS B CA 1
ATOM 6066 C C . HIS B 1 321 ? 9.453 -45.219 -19.672 1 88 321 HIS B C 1
ATOM 6068 O O . HIS B 1 321 ? 9.867 -46.188 -19.016 1 88 321 HIS B O 1
ATOM 6074 N N . LEU B 1 322 ? 9.094 -44.062 -19.156 1 89.56 322 LEU B N 1
ATOM 6075 C CA . LEU B 1 322 ? 9.156 -43.844 -17.719 1 89.56 322 LEU B CA 1
ATOM 6076 C C . LEU B 1 322 ? 7.957 -43.031 -17.25 1 89.56 322 LEU B C 1
ATOM 6078 O O . LEU B 1 322 ? 8.031 -41.781 -17.141 1 89.56 322 LEU B O 1
ATOM 6082 N N . ILE B 1 323 ? 6.965 -43.688 -16.797 1 88.88 323 ILE B N 1
ATOM 6083 C CA . ILE B 1 323 ? 5.684 -43.094 -16.422 1 88.88 323 ILE B CA 1
ATOM 6084 C C . ILE B 1 323 ? 5.859 -42.188 -15.203 1 88.88 323 ILE B C 1
ATOM 6086 O O . ILE B 1 323 ? 5.164 -41.188 -15.062 1 88.88 323 ILE B O 1
ATOM 6090 N N . ALA B 1 324 ? 6.902 -42.469 -14.43 1 90.56 324 ALA B N 1
ATOM 6091 C CA . ALA B 1 324 ? 7.168 -41.75 -13.203 1 90.56 324 ALA B CA 1
ATOM 6092 C C . ALA B 1 324 ? 7.504 -40.281 -13.5 1 90.56 324 ALA B C 1
ATOM 6094 O O . ALA B 1 324 ? 7.398 -39.406 -12.625 1 90.56 324 ALA B O 1
ATOM 6095 N N . LEU B 1 325 ? 7.84 -39.969 -14.75 1 92.12 325 LEU B N 1
ATOM 6096 C CA . LEU B 1 325 ? 8.117 -38.594 -15.148 1 92.12 325 LEU B CA 1
ATOM 6097 C C . LEU B 1 325 ? 6.898 -37.688 -14.938 1 92.12 325 LEU B C 1
ATOM 6099 O O . LEU B 1 325 ? 7.031 -36.531 -14.547 1 92.12 325 LEU B O 1
ATOM 6103 N N . ALA B 1 326 ? 5.758 -38.25 -15.148 1 92.94 326 ALA B N 1
ATOM 6104 C CA . ALA B 1 326 ? 4.52 -37.5 -15.016 1 92.94 326 ALA B CA 1
ATOM 6105 C C . ALA B 1 326 ? 4.297 -37.062 -13.578 1 92.94 326 ALA B C 1
ATOM 6107 O O . ALA B 1 326 ? 3.738 -36 -13.32 1 92.94 326 ALA B O 1
ATOM 6108 N N . ALA B 1 327 ? 4.797 -37.812 -12.641 1 92.94 327 ALA B N 1
ATOM 6109 C CA . ALA B 1 327 ? 4.551 -37.594 -11.219 1 92.94 327 ALA B CA 1
ATOM 6110 C C . ALA B 1 327 ? 5.254 -36.312 -10.727 1 92.94 327 ALA B C 1
ATOM 6112 O O . ALA B 1 327 ? 4.828 -35.719 -9.742 1 92.94 327 ALA B O 1
ATOM 6113 N N . PHE B 1 328 ? 6.273 -35.875 -11.422 1 94.12 328 PHE B N 1
ATOM 6114 C CA . PHE B 1 328 ? 7.086 -34.781 -10.883 1 94.12 328 PHE B CA 1
ATOM 6115 C C . PHE B 1 328 ? 6.84 -33.5 -11.648 1 94.12 328 PHE B C 1
ATOM 6117 O O . PHE B 1 328 ? 7.488 -32.469 -11.383 1 94.12 328 PHE B O 1
ATOM 6124 N N . ILE B 1 329 ? 5.898 -33.562 -12.578 1 93.56 329 ILE B N 1
ATOM 6125 C CA . ILE B 1 329 ? 5.57 -32.344 -13.344 1 93.56 329 ILE B CA 1
ATOM 6126 C C . ILE B 1 329 ? 5.129 -31.25 -12.398 1 93.56 329 ILE B C 1
ATOM 6128 O O . ILE B 1 329 ? 5.633 -30.125 -12.469 1 93.56 329 ILE B O 1
ATOM 6132 N N . PRO B 1 330 ? 4.293 -31.484 -11.367 1 92.06 330 PRO B N 1
ATOM 6133 C CA . PRO B 1 330 ? 3.836 -30.422 -10.477 1 92.06 330 PRO B CA 1
ATOM 6134 C C . PRO B 1 330 ? 4.969 -29.828 -9.641 1 92.06 330 PRO B C 1
ATOM 6136 O O . PRO B 1 330 ? 4.957 -28.625 -9.344 1 92.06 330 PRO B O 1
ATOM 6139 N N . VAL B 1 331 ? 5.914 -30.625 -9.32 1 92.75 331 VAL B N 1
ATOM 6140 C CA . VAL B 1 331 ? 7.012 -30.141 -8.492 1 92.75 331 VAL B CA 1
ATOM 6141 C C . VAL B 1 331 ? 7.863 -29.156 -9.297 1 92.75 331 VAL B C 1
ATOM 6143 O O . VAL B 1 331 ? 8.242 -28.094 -8.789 1 92.75 331 VAL B O 1
ATOM 6146 N N . VAL B 1 332 ? 8.125 -29.516 -10.492 1 92.88 332 VAL B N 1
ATOM 6147 C CA . VAL B 1 332 ? 8.969 -28.688 -11.336 1 92.88 332 VAL B CA 1
ATOM 6148 C C . VAL B 1 332 ? 8.281 -27.344 -11.602 1 92.88 332 VAL B C 1
ATOM 6150 O O . VAL B 1 332 ? 8.891 -26.281 -11.438 1 92.88 332 VAL B O 1
ATOM 6153 N N . THR B 1 333 ? 7.047 -27.391 -11.969 1 90.69 333 THR B N 1
ATOM 6154 C CA . THR B 1 333 ? 6.316 -26.156 -12.289 1 90.69 333 THR B CA 1
ATOM 6155 C C . THR B 1 333 ? 6.027 -25.359 -11.023 1 90.69 333 THR B C 1
ATOM 6157 O O . THR B 1 333 ? 6.117 -24.125 -11.031 1 90.69 333 THR B O 1
ATOM 6160 N N . GLY B 1 334 ? 5.676 -26.031 -9.961 1 90.19 334 GLY B N 1
ATOM 6161 C CA . GLY B 1 334 ? 5.375 -25.359 -8.711 1 90.19 334 GLY B CA 1
ATOM 6162 C C . GLY B 1 334 ? 6.57 -24.625 -8.125 1 90.19 334 GLY B C 1
ATOM 6163 O O . GLY B 1 334 ? 6.453 -23.469 -7.715 1 90.19 334 GLY B O 1
ATOM 6164 N N . MET B 1 335 ? 7.707 -25.312 -8.055 1 93.25 335 MET B N 1
ATOM 6165 C CA . MET B 1 335 ? 8.914 -24.703 -7.508 1 93.25 335 MET B CA 1
ATOM 6166 C C . MET B 1 335 ? 9.336 -23.5 -8.344 1 93.25 335 MET B C 1
ATOM 6168 O O . MET B 1 335 ? 9.695 -22.453 -7.793 1 93.25 335 MET B O 1
ATOM 6172 N N . GLY B 1 336 ? 9.305 -23.672 -9.578 1 92.5 336 GLY B N 1
ATOM 6173 C CA . GLY B 1 336 ? 9.641 -22.562 -10.469 1 92.5 336 GLY B CA 1
ATOM 6174 C C . GLY B 1 336 ? 8.695 -21.391 -10.336 1 92.5 336 GLY B C 1
ATOM 6175 O O . GLY B 1 336 ? 9.141 -20.234 -10.227 1 92.5 336 GLY B O 1
ATOM 6176 N N . GLY B 1 337 ? 7.449 -21.672 -10.359 1 91 337 GLY B N 1
ATOM 6177 C CA . GLY B 1 337 ? 6.457 -20.625 -10.242 1 91 337 GLY B CA 1
ATOM 6178 C C . GLY B 1 337 ? 6.555 -19.844 -8.945 1 91 337 GLY B C 1
ATOM 6179 O O . GLY B 1 337 ? 6.438 -18.625 -8.93 1 91 337 GLY B O 1
ATOM 6180 N N . ASN B 1 338 ? 6.73 -20.531 -7.871 1 93 338 ASN B N 1
ATOM 6181 C CA . ASN B 1 338 ? 6.781 -19.891 -6.559 1 93 338 ASN B CA 1
ATOM 6182 C C . ASN B 1 338 ? 8.008 -18.984 -6.422 1 93 338 ASN B C 1
ATOM 6184 O O . ASN B 1 338 ? 7.902 -17.875 -5.914 1 93 338 ASN B O 1
ATOM 6188 N N . ILE B 1 339 ? 9.164 -19.5 -6.84 1 95.5 339 ILE B N 1
ATOM 6189 C CA . ILE B 1 339 ? 10.352 -18.656 -6.703 1 95.5 339 ILE B CA 1
ATOM 6190 C C . ILE B 1 339 ? 10.258 -17.469 -7.648 1 95.5 339 ILE B C 1
ATOM 6192 O O . ILE B 1 339 ? 10.734 -16.375 -7.324 1 95.5 339 ILE B O 1
ATOM 6196 N N . ALA B 1 340 ? 9.688 -17.656 -8.805 1 94.88 340 ALA B N 1
ATOM 6197 C CA . ALA B 1 340 ? 9.477 -16.547 -9.727 1 94.88 340 ALA B CA 1
ATOM 6198 C C . ALA B 1 340 ? 8.57 -15.484 -9.109 1 94.88 340 ALA B C 1
ATOM 6200 O O . ALA B 1 340 ? 8.836 -14.289 -9.242 1 94.88 340 ALA B O 1
ATOM 6201 N N . THR B 1 341 ? 7.539 -15.953 -8.492 1 93.25 341 THR B N 1
ATOM 6202 C CA . THR B 1 341 ? 6.609 -15.039 -7.836 1 93.25 341 THR B CA 1
ATOM 6203 C C . THR B 1 341 ? 7.305 -14.273 -6.719 1 93.25 341 THR B C 1
ATOM 6205 O O . THR B 1 341 ? 7.086 -13.07 -6.555 1 93.25 341 THR B O 1
ATOM 6208 N N . GLN B 1 342 ? 8.078 -14.953 -5.957 1 95.31 342 GLN B N 1
ATOM 6209 C CA . GLN B 1 342 ? 8.836 -14.289 -4.902 1 95.31 342 GLN B CA 1
ATOM 6210 C C . GLN B 1 342 ? 9.719 -13.18 -5.473 1 95.31 342 GLN B C 1
ATOM 6212 O O . GLN B 1 342 ? 9.656 -12.039 -5.008 1 95.31 342 GLN B O 1
ATOM 6217 N N . SER B 1 343 ? 10.445 -13.547 -6.477 1 96.06 343 SER B N 1
ATOM 6218 C CA . SER B 1 343 ? 11.391 -12.602 -7.07 1 96.06 343 SER B CA 1
ATOM 6219 C C . SER B 1 343 ? 10.664 -11.438 -7.723 1 96.06 343 SER B C 1
ATOM 6221 O O . SER B 1 343 ? 11.062 -10.281 -7.559 1 96.06 343 SER B O 1
ATOM 6223 N N . SER B 1 344 ? 9.68 -11.75 -8.453 1 95.38 344 SER B N 1
ATOM 6224 C CA . SER B 1 344 ? 8.922 -10.711 -9.133 1 95.38 344 SER B CA 1
ATOM 6225 C C . SER B 1 344 ? 8.297 -9.742 -8.133 1 95.38 344 SER B C 1
ATOM 6227 O O . SER B 1 344 ? 8.289 -8.531 -8.359 1 95.38 344 SER B O 1
ATOM 6229 N N . THR B 1 345 ? 7.781 -10.266 -7.078 1 95.19 345 THR B N 1
ATOM 6230 C CA . THR B 1 345 ? 7.129 -9.445 -6.066 1 95.19 345 THR B CA 1
ATOM 6231 C C . THR B 1 345 ? 8.125 -8.484 -5.422 1 95.19 345 THR B C 1
ATOM 6233 O O . THR B 1 345 ? 7.832 -7.305 -5.234 1 95.19 345 THR B O 1
ATOM 6236 N N . ILE B 1 346 ? 9.273 -8.969 -5.094 1 96 346 ILE B N 1
ATOM 6237 C CA . ILE B 1 346 ? 10.32 -8.148 -4.5 1 96 346 ILE B CA 1
ATOM 6238 C C . ILE B 1 346 ? 10.656 -6.988 -5.438 1 96 346 ILE B C 1
ATOM 6240 O O . ILE B 1 346 ? 10.734 -5.836 -5.004 1 96 346 ILE B O 1
ATOM 6244 N N . VAL B 1 347 ? 10.758 -7.266 -6.664 1 95.81 347 VAL B N 1
ATOM 6245 C CA . VAL B 1 347 ? 11.195 -6.277 -7.645 1 95.81 347 VAL B CA 1
ATOM 6246 C C . VAL B 1 347 ? 10.062 -5.297 -7.93 1 95.81 347 VAL B C 1
ATOM 6248 O O . VAL B 1 347 ? 10.281 -4.082 -7.977 1 95.81 347 VAL B O 1
ATOM 6251 N N . VAL B 1 348 ? 8.883 -5.836 -8.117 1 94.62 348 VAL B N 1
ATOM 6252 C CA . VAL B 1 348 ? 7.734 -4.984 -8.414 1 94.62 348 VAL B CA 1
ATOM 6253 C C . VAL B 1 348 ? 7.508 -4.008 -7.258 1 94.62 348 VAL B C 1
ATOM 6255 O O . VAL B 1 348 ? 7.297 -2.814 -7.477 1 94.62 348 VAL B O 1
ATOM 6258 N N . ARG B 1 349 ? 7.555 -4.512 -6.07 1 94.38 349 ARG B N 1
ATOM 6259 C CA . ARG B 1 349 ? 7.379 -3.645 -4.91 1 94.38 349 ARG B CA 1
ATOM 6260 C C . ARG B 1 349 ? 8.531 -2.652 -4.789 1 94.38 349 ARG B C 1
ATOM 6262 O O . ARG B 1 349 ? 8.32 -1.489 -4.434 1 94.38 349 ARG B O 1
ATOM 6269 N N . GLY B 1 350 ? 9.742 -3.104 -5.043 1 93.06 350 GLY B N 1
ATOM 6270 C CA . GLY B 1 350 ? 10.891 -2.215 -5.035 1 93.06 350 GLY B CA 1
ATOM 6271 C C . GLY B 1 350 ? 10.766 -1.067 -6.02 1 93.06 350 GLY B C 1
ATOM 6272 O O . GLY B 1 350 ? 11.125 0.069 -5.703 1 93.06 350 GLY B O 1
ATOM 6273 N N . ILE B 1 351 ? 10.25 -1.36 -7.164 1 92.44 351 ILE B N 1
ATOM 6274 C CA . ILE B 1 351 ? 10.031 -0.34 -8.18 1 92.44 351 ILE B CA 1
ATOM 6275 C C . ILE B 1 351 ? 8.961 0.64 -7.707 1 92.44 351 ILE B C 1
ATOM 6277 O O . ILE B 1 351 ? 9.156 1.856 -7.773 1 92.44 351 ILE B O 1
ATOM 6281 N N . ALA B 1 352 ? 7.914 0.105 -7.164 1 90.44 352 ALA B N 1
ATOM 6282 C CA . ALA B 1 352 ? 6.77 0.915 -6.75 1 90.44 352 ALA B CA 1
ATOM 6283 C C . ALA B 1 352 ? 7.145 1.845 -5.598 1 90.44 352 ALA B C 1
ATOM 6285 O O . ALA B 1 352 ? 6.613 2.951 -5.488 1 90.44 352 ALA B O 1
ATOM 6286 N N . THR B 1 353 ? 8.047 1.445 -4.797 1 88.94 353 THR B N 1
ATOM 6287 C CA . THR B 1 353 ? 8.414 2.234 -3.625 1 88.94 353 THR B CA 1
ATOM 6288 C C . THR B 1 353 ? 9.68 3.045 -3.893 1 88.94 353 THR B C 1
ATOM 6290 O O . THR B 1 353 ? 10.211 3.695 -2.99 1 88.94 353 THR B O 1
ATOM 6293 N N . GLY B 1 354 ? 10.234 2.943 -5.039 1 86.06 354 GLY B N 1
ATOM 6294 C CA . GLY B 1 354 ? 11.398 3.727 -5.434 1 86.06 354 GLY B CA 1
ATOM 6295 C C . GLY B 1 354 ? 12.695 3.195 -4.863 1 86.06 354 GLY B C 1
ATOM 6296 O O . GLY B 1 354 ? 13.68 3.932 -4.746 1 86.06 354 GLY B O 1
ATOM 6297 N N . ARG B 1 355 ? 12.727 2.008 -4.52 1 89 355 ARG B N 1
ATOM 6298 C CA . ARG B 1 355 ? 13.898 1.448 -3.861 1 89 355 ARG B CA 1
ATOM 6299 C C . ARG B 1 355 ? 14.82 0.776 -4.875 1 89 355 ARG B C 1
ATOM 6301 O O . ARG B 1 355 ? 15.953 0.4 -4.539 1 89 355 ARG B O 1
ATOM 6308 N N . VAL B 1 356 ? 14.359 0.614 -6.062 1 90.38 356 VAL B N 1
ATOM 6309 C CA . VAL B 1 356 ? 15.164 -0.009 -7.109 1 90.38 356 VAL B CA 1
ATOM 6310 C C . VAL B 1 356 ? 15.758 1.067 -8.016 1 90.38 356 VAL B C 1
ATOM 6312 O O . VAL B 1 356 ? 15.047 1.952 -8.492 1 90.38 356 VAL B O 1
ATOM 6315 N N . ASN B 1 357 ? 17.016 1.037 -8.133 1 87.31 357 ASN B N 1
ATOM 6316 C CA . ASN B 1 357 ? 17.688 1.882 -9.109 1 87.31 357 ASN B CA 1
ATOM 6317 C C . ASN B 1 357 ? 17.734 1.222 -10.484 1 87.31 357 ASN B C 1
ATOM 6319 O O . ASN B 1 357 ? 18.5 0.278 -10.703 1 87.31 357 ASN B O 1
ATOM 6323 N N . MET B 1 358 ? 17.094 1.806 -11.422 1 87 358 MET B N 1
ATOM 6324 C CA . MET B 1 358 ? 16.938 1.207 -12.742 1 87 358 MET B CA 1
ATOM 6325 C C . MET B 1 358 ? 18.266 1.221 -13.5 1 87 358 MET B C 1
ATOM 6327 O O . MET B 1 358 ? 18.484 0.389 -14.375 1 87 358 MET B O 1
ATOM 6331 N N . SER B 1 359 ? 19.125 2.105 -13.117 1 85.44 359 SER B N 1
ATOM 6332 C CA . SER B 1 359 ? 20.406 2.191 -13.797 1 85.44 359 SER B CA 1
ATOM 6333 C C . SER B 1 359 ? 21.312 1.023 -13.414 1 85.44 359 SER B C 1
ATOM 6335 O O . SER B 1 359 ? 22.219 0.666 -14.164 1 85.44 359 SER B O 1
ATOM 6337 N N . GLU B 1 360 ? 21.062 0.444 -12.305 1 87.81 360 GLU B N 1
ATOM 6338 C CA . GLU B 1 360 ? 21.844 -0.693 -11.852 1 87.81 360 GLU B CA 1
ATOM 6339 C C . GLU B 1 360 ? 20.984 -1.946 -11.719 1 87.81 360 GLU B C 1
ATOM 6341 O O . GLU B 1 360 ? 21.203 -2.756 -10.805 1 87.81 360 GLU B O 1
ATOM 6346 N N . ALA B 1 361 ? 20.047 -2.055 -12.539 1 92.31 361 ALA B N 1
ATOM 6347 C CA . ALA B 1 361 ? 19.094 -3.156 -12.492 1 92.31 361 ALA B CA 1
ATOM 6348 C C . ALA B 1 361 ? 19.781 -4.496 -12.734 1 92.31 361 ALA B C 1
ATOM 6350 O O . ALA B 1 361 ? 19.344 -5.527 -12.219 1 92.31 361 ALA B O 1
ATOM 6351 N N . TYR B 1 362 ? 20.859 -4.527 -13.469 1 94.25 362 TYR B N 1
ATOM 6352 C CA . TYR B 1 362 ? 21.578 -5.762 -13.773 1 94.25 362 TYR B CA 1
ATOM 6353 C C . TYR B 1 362 ? 22.125 -6.402 -12.5 1 94.25 362 TYR B C 1
ATOM 6355 O O . TYR B 1 362 ? 22.188 -7.629 -12.391 1 94.25 362 TYR B O 1
ATOM 6363 N N . LYS B 1 363 ? 22.5 -5.598 -11.523 1 93.19 363 LYS B N 1
ATOM 6364 C CA . LYS B 1 363 ? 22.984 -6.121 -10.25 1 93.19 363 LYS B CA 1
ATOM 6365 C C . LYS B 1 363 ? 21.891 -6.898 -9.523 1 93.19 363 LYS B C 1
ATOM 6367 O O . LYS B 1 363 ? 22.172 -7.914 -8.883 1 93.19 363 LYS B O 1
ATOM 6372 N N . LEU B 1 364 ? 20.766 -6.375 -9.664 1 94.81 364 LEU B N 1
ATOM 6373 C CA . LEU B 1 364 ? 19.625 -7.023 -9.031 1 94.81 364 LEU B CA 1
ATOM 6374 C C . LEU B 1 364 ? 19.312 -8.352 -9.703 1 94.81 364 LEU B C 1
ATOM 6376 O O . LEU B 1 364 ? 19 -9.344 -9.031 1 94.81 364 LEU B O 1
ATOM 6380 N N . VAL B 1 365 ? 19.375 -8.391 -11 1 97.38 365 VAL B N 1
ATOM 6381 C CA . VAL B 1 365 ? 19.141 -9.609 -11.766 1 97.38 365 VAL B CA 1
ATOM 6382 C C . VAL B 1 365 ? 20.172 -10.672 -11.383 1 97.38 365 VAL B C 1
ATOM 6384 O O . VAL B 1 365 ? 19.812 -11.836 -11.148 1 97.38 365 VAL B O 1
ATOM 6387 N N . PHE B 1 366 ? 21.344 -10.273 -11.289 1 97.31 366 PHE B N 1
ATOM 6388 C CA . PHE B 1 366 ? 22.406 -11.203 -10.953 1 97.31 366 PHE B CA 1
ATOM 6389 C C . PHE B 1 366 ? 22.25 -11.727 -9.531 1 97.31 366 PHE B C 1
ATOM 6391 O O . PHE B 1 366 ? 22.484 -12.914 -9.266 1 97.31 366 PHE B O 1
ATOM 6398 N N . ARG B 1 367 ? 21.891 -10.914 -8.672 1 96.25 367 ARG B N 1
ATOM 6399 C CA . ARG B 1 367 ? 21.656 -11.328 -7.293 1 96.25 367 ARG B CA 1
ATOM 6400 C C . ARG B 1 367 ? 20.531 -12.359 -7.211 1 96.25 367 ARG B C 1
ATOM 6402 O O . ARG B 1 367 ? 20.656 -13.359 -6.504 1 96.25 367 ARG B O 1
ATOM 6409 N N . GLU B 1 368 ? 19.531 -12.094 -7.922 1 97.38 368 GLU B N 1
ATOM 6410 C CA . GLU B 1 368 ? 18.406 -13.016 -7.91 1 97.38 368 GLU B CA 1
ATOM 6411 C C . GLU B 1 368 ? 18.75 -14.328 -8.594 1 97.38 368 GLU B C 1
ATOM 6413 O O . GLU B 1 368 ? 18.25 -15.391 -8.203 1 97.38 368 GLU B O 1
ATOM 6418 N N . MET B 1 369 ? 19.516 -14.219 -9.602 1 98.19 369 MET B N 1
ATOM 6419 C CA . MET B 1 369 ? 20.016 -15.438 -10.227 1 98.19 369 MET B CA 1
ATOM 6420 C C . MET B 1 369 ? 20.797 -16.281 -9.227 1 98.19 369 MET B C 1
ATOM 6422 O O . MET B 1 369 ? 20.641 -17.5 -9.18 1 98.19 369 MET B O 1
ATOM 6426 N N . GLN B 1 370 ? 21.562 -15.656 -8.438 1 98.5 370 GLN B N 1
ATOM 6427 C CA . GLN B 1 370 ? 22.344 -16.359 -7.43 1 98.5 370 GLN B CA 1
ATOM 6428 C C . GLN B 1 370 ? 21.438 -16.984 -6.367 1 98.5 370 GLN B C 1
ATOM 6430 O O . GLN B 1 370 ? 21.719 -18.062 -5.867 1 98.5 370 GLN B O 1
ATOM 6435 N N . VAL B 1 371 ? 20.438 -16.297 -6.004 1 98.12 371 VAL B N 1
ATOM 6436 C CA . VAL B 1 371 ? 19.469 -16.859 -5.07 1 98.12 371 VAL B CA 1
ATOM 6437 C C . VAL B 1 371 ? 18.844 -18.125 -5.672 1 98.12 371 VAL B C 1
ATOM 6439 O O . VAL B 1 371 ? 18.688 -19.125 -4.98 1 98.12 371 VAL B O 1
ATOM 6442 N N . GLY B 1 372 ? 18.5 -18.016 -6.969 1 98.06 372 GLY B N 1
ATOM 6443 C CA . GLY B 1 372 ? 17.984 -19.172 -7.676 1 98.06 372 GLY B CA 1
ATOM 6444 C C . GLY B 1 372 ? 18.969 -20.328 -7.695 1 98.06 372 GLY B C 1
ATOM 6445 O O . GLY B 1 372 ? 18.578 -21.5 -7.594 1 98.06 372 GLY B O 1
ATOM 6446 N N . LEU B 1 373 ? 20.234 -20 -7.801 1 98.44 373 LEU B N 1
ATOM 6447 C CA . LEU B 1 373 ? 21.281 -21.016 -7.809 1 98.44 373 LEU B CA 1
ATOM 6448 C C . LEU B 1 373 ? 21.359 -21.734 -6.457 1 98.44 373 LEU B C 1
ATOM 6450 O O . LEU B 1 373 ? 21.438 -22.953 -6.398 1 98.44 373 LEU B O 1
ATOM 6454 N N . ILE B 1 374 ? 21.312 -20.984 -5.414 1 98.56 374 ILE B N 1
ATOM 6455 C CA . ILE B 1 374 ? 21.438 -21.531 -4.07 1 98.56 374 ILE B CA 1
ATOM 6456 C C . ILE B 1 374 ? 20.219 -22.391 -3.75 1 98.56 374 ILE B C 1
ATOM 6458 O O . ILE B 1 374 ? 20.359 -23.547 -3.375 1 98.56 374 ILE B O 1
ATOM 6462 N N . LEU B 1 375 ? 19.094 -21.859 -3.941 1 98.44 375 LEU B N 1
ATOM 6463 C CA . LEU B 1 375 ? 17.859 -22.562 -3.594 1 98.44 375 LEU B CA 1
ATOM 6464 C C . LEU B 1 375 ? 17.578 -23.688 -4.582 1 98.44 375 LEU B C 1
ATOM 6466 O O . LEU B 1 375 ? 17.062 -24.75 -4.199 1 98.44 375 LEU B O 1
ATOM 6470 N N . GLY B 1 376 ? 17.844 -23.422 -5.852 1 98.19 376 GLY B N 1
ATOM 6471 C CA . GLY B 1 376 ? 17.688 -24.469 -6.852 1 98.19 376 GLY B CA 1
ATOM 6472 C C . GLY B 1 376 ? 18.562 -25.688 -6.586 1 98.19 376 GLY B C 1
ATOM 6473 O O . GLY B 1 376 ? 18.125 -26.812 -6.773 1 98.19 376 GLY B O 1
ATOM 6474 N N . LEU B 1 377 ? 19.734 -25.406 -6.219 1 98.19 377 LEU B N 1
ATOM 6475 C CA . LEU B 1 377 ? 20.641 -26.516 -5.898 1 98.19 377 LEU B CA 1
ATOM 6476 C C . LEU B 1 377 ? 20.141 -27.297 -4.691 1 98.19 377 LEU B C 1
ATOM 6478 O O . LEU B 1 377 ? 20.109 -28.531 -4.715 1 98.19 377 LEU B O 1
ATOM 6482 N N . ALA B 1 378 ? 19.781 -26.625 -3.668 1 98.19 378 ALA B N 1
ATOM 6483 C CA . ALA B 1 378 ? 19.297 -27.266 -2.451 1 98.19 378 ALA B CA 1
ATOM 6484 C C . ALA B 1 378 ? 18.047 -28.109 -2.73 1 98.19 378 ALA B C 1
ATOM 6486 O O . ALA B 1 378 ? 18.016 -29.297 -2.447 1 98.19 378 ALA B O 1
ATOM 6487 N N . TYR B 1 379 ? 17.094 -27.547 -3.324 1 97.88 379 TYR B N 1
ATOM 6488 C CA . TYR B 1 379 ? 15.812 -28.219 -3.518 1 97.88 379 TYR B CA 1
ATOM 6489 C C . TYR B 1 379 ? 15.898 -29.219 -4.668 1 97.88 379 TYR B C 1
ATOM 6491 O O . TYR B 1 379 ? 15.172 -30.219 -4.691 1 97.88 379 TYR B O 1
ATOM 6499 N N . GLY B 1 380 ? 16.75 -28.891 -5.676 1 97.31 380 GLY B N 1
ATOM 6500 C CA . GLY B 1 380 ? 17.016 -29.891 -6.703 1 97.31 380 GLY B CA 1
ATOM 6501 C C . GLY B 1 380 ? 17.594 -31.172 -6.148 1 97.31 380 GLY B C 1
ATOM 6502 O O . GLY B 1 380 ? 17.141 -32.281 -6.516 1 97.31 380 GLY B O 1
ATOM 6503 N N . VAL B 1 381 ? 18.5 -31.047 -5.266 1 97.31 381 VAL B N 1
ATOM 6504 C CA . VAL B 1 381 ? 19.109 -32.219 -4.633 1 97.31 381 VAL B CA 1
ATOM 6505 C C . VAL B 1 381 ? 18.062 -32.938 -3.773 1 97.31 381 VAL B C 1
ATOM 6507 O O . VAL B 1 381 ? 17.953 -34.156 -3.822 1 97.31 381 VAL B O 1
ATOM 6510 N N . PHE B 1 382 ? 17.266 -32.25 -3.062 1 97 382 PHE B N 1
ATOM 6511 C CA . PHE B 1 382 ? 16.266 -32.812 -2.184 1 97 382 PHE B CA 1
ATOM 6512 C C . PHE B 1 382 ? 15.25 -33.625 -2.982 1 97 382 PHE B C 1
ATOM 6514 O O . PHE B 1 382 ? 14.945 -34.781 -2.631 1 97 382 PHE B O 1
ATOM 6521 N N . VAL B 1 383 ? 14.781 -33.031 -4.023 1 95.88 383 VAL B N 1
ATOM 6522 C CA . VAL B 1 383 ? 13.758 -33.719 -4.801 1 95.88 383 VAL B CA 1
ATOM 6523 C C . VAL B 1 383 ? 14.383 -34.875 -5.57 1 95.88 383 VAL B C 1
ATOM 6525 O O . VAL B 1 383 ? 13.742 -35.938 -5.758 1 95.88 383 VAL B O 1
ATOM 6528 N N . GLY B 1 384 ? 15.633 -34.656 -6.027 1 95.19 384 GLY B N 1
ATOM 6529 C CA . GLY B 1 384 ? 16.344 -35.75 -6.676 1 95.19 384 GLY B CA 1
ATOM 6530 C C . GLY B 1 384 ? 16.5 -36.969 -5.793 1 95.19 384 GLY B C 1
ATOM 6531 O O . GLY B 1 384 ? 16.359 -38.125 -6.254 1 95.19 384 GLY B O 1
ATOM 6532 N N . ILE B 1 385 ? 16.75 -36.75 -4.57 1 95 385 ILE B N 1
ATOM 6533 C CA . ILE B 1 385 ? 16.891 -37.812 -3.605 1 95 385 ILE B CA 1
ATOM 6534 C C . ILE B 1 385 ? 15.555 -38.531 -3.42 1 95 385 ILE B C 1
ATOM 6536 O O . ILE B 1 385 ? 15.492 -39.75 -3.383 1 95 385 ILE B O 1
ATOM 6540 N N . VAL B 1 386 ? 14.516 -37.812 -3.322 1 94.25 386 VAL B N 1
ATOM 6541 C CA . VAL B 1 386 ? 13.18 -38.375 -3.162 1 94.25 386 VAL B CA 1
ATOM 6542 C C . VAL B 1 386 ? 12.836 -39.25 -4.379 1 94.25 386 VAL B C 1
ATOM 6544 O O . VAL B 1 386 ? 12.297 -40.344 -4.234 1 94.25 386 VAL B O 1
ATOM 6547 N N . ALA B 1 387 ? 13.109 -38.719 -5.555 1 93.44 387 ALA B N 1
ATOM 6548 C CA . ALA B 1 387 ? 12.836 -39.438 -6.789 1 93.44 387 ALA B CA 1
ATOM 6549 C C . ALA B 1 387 ? 13.664 -40.719 -6.859 1 93.44 387 ALA B C 1
ATOM 6551 O O . ALA B 1 387 ? 13.18 -41.75 -7.32 1 93.44 387 ALA B O 1
ATOM 6552 N N . PHE B 1 388 ? 14.914 -40.625 -6.414 1 91.69 388 PHE B N 1
ATOM 6553 C CA . PHE B 1 388 ? 15.836 -41.781 -6.426 1 91.69 388 PHE B CA 1
ATOM 6554 C C . PHE B 1 388 ? 15.367 -42.844 -5.465 1 91.69 388 PHE B C 1
ATOM 6556 O O . PHE B 1 388 ? 15.406 -44.031 -5.793 1 91.69 388 PHE B O 1
ATOM 6563 N N . LEU B 1 389 ? 14.844 -42.5 -4.379 1 89.06 389 LEU B N 1
ATOM 6564 C CA . LEU B 1 389 ? 14.477 -43.438 -3.34 1 89.06 389 LEU B CA 1
ATOM 6565 C C . LEU B 1 389 ? 13.047 -43.938 -3.527 1 89.06 389 LEU B C 1
ATOM 6567 O O . LEU B 1 389 ? 12.711 -45.062 -3.107 1 89.06 389 LEU B O 1
ATOM 6571 N N . GLY B 1 390 ? 12.25 -43.156 -4.008 1 82.56 390 GLY B N 1
ATOM 6572 C CA . GLY B 1 390 ? 10.828 -43.438 -4.039 1 82.56 390 GLY B CA 1
ATOM 6573 C C . GLY B 1 390 ? 10.414 -44.25 -5.246 1 82.56 390 GLY B C 1
ATOM 6574 O O . GLY B 1 390 ? 9.336 -44.844 -5.254 1 82.56 390 GLY B O 1
ATOM 6575 N N . TYR B 1 391 ? 11.203 -44.219 -6.191 1 77.06 391 TYR B N 1
ATOM 6576 C CA . TYR B 1 391 ? 10.781 -44.875 -7.414 1 77.06 391 TYR B CA 1
ATOM 6577 C C . TYR B 1 391 ? 11.828 -45.906 -7.859 1 77.06 391 TYR B C 1
ATOM 6579 O O . TYR B 1 391 ? 13.016 -45.75 -7.543 1 77.06 391 TYR B O 1
ATOM 6587 N N . SER B 1 392 ? 11.492 -47.094 -8.031 1 62.25 392 SER B N 1
ATOM 6588 C CA . SER B 1 392 ? 12.328 -48.25 -8.234 1 62.25 392 SER B CA 1
ATOM 6589 C C . SER B 1 392 ? 13.383 -48 -9.305 1 62.25 392 SER B C 1
ATOM 6591 O O . SER B 1 392 ? 14.523 -48.469 -9.188 1 62.25 392 SER B O 1
ATOM 6593 N N . ASP B 1 393 ? 12.961 -47.656 -10.578 1 56.28 393 ASP B N 1
ATOM 6594 C CA . ASP B 1 393 ? 13.812 -47.969 -11.727 1 56.28 393 ASP B CA 1
ATOM 6595 C C . ASP B 1 393 ? 14.773 -46.812 -12.023 1 56.28 393 ASP B C 1
ATOM 6597 O O . ASP B 1 393 ? 15.641 -46.938 -12.898 1 56.28 393 ASP B O 1
ATOM 6601 N N . THR B 1 394 ? 15.086 -45.688 -11.414 1 66.62 394 THR B N 1
ATOM 6602 C CA . THR B 1 394 ? 16.188 -45.188 -12.227 1 66.62 394 THR B CA 1
ATOM 6603 C C . THR B 1 394 ? 16.859 -44 -11.547 1 66.62 394 THR B C 1
ATOM 6605 O O . THR B 1 394 ? 16.188 -43.125 -11.016 1 66.62 394 THR B O 1
ATOM 6608 N N . ALA B 1 395 ? 18.047 -44.406 -10.906 1 81.12 395 ALA B N 1
ATOM 6609 C CA . ALA B 1 395 ? 19.031 -43.375 -10.688 1 81.12 395 ALA B CA 1
ATOM 6610 C C . ALA B 1 395 ? 18.875 -42.25 -11.703 1 81.12 395 ALA B C 1
ATOM 6612 O O . ALA B 1 395 ? 19 -41.062 -11.367 1 81.12 395 ALA B O 1
ATOM 6613 N N . LEU B 1 396 ? 18.422 -42.656 -12.727 1 87.62 396 LEU B N 1
ATOM 6614 C CA . LEU B 1 396 ? 18.234 -41.719 -13.828 1 87.62 396 LEU B CA 1
ATOM 6615 C C . LEU B 1 396 ? 17.125 -40.75 -13.516 1 87.62 396 LEU B C 1
ATOM 6617 O O . LEU B 1 396 ? 17.266 -39.531 -13.773 1 87.62 396 LEU B O 1
ATOM 6621 N N . LEU B 1 397 ? 16.047 -41.219 -12.875 1 91.5 397 LEU B N 1
ATOM 6622 C CA . LEU B 1 397 ? 14.93 -40.375 -12.539 1 91.5 397 LEU B CA 1
ATOM 6623 C C . LEU B 1 397 ? 15.352 -39.281 -11.531 1 91.5 397 LEU B C 1
ATOM 6625 O O . LEU B 1 397 ? 14.953 -38.125 -11.656 1 91.5 397 LEU B O 1
ATOM 6629 N N . GLY B 1 398 ? 16.172 -39.719 -10.578 1 94.12 398 GLY B N 1
ATOM 6630 C CA . GLY B 1 398 ? 16.641 -38.75 -9.578 1 94.12 398 GLY B CA 1
ATOM 6631 C C . GLY B 1 398 ? 17.453 -37.625 -10.164 1 94.12 398 GLY B C 1
ATOM 6632 O O . GLY B 1 398 ? 17.266 -36.469 -9.805 1 94.12 398 GLY B O 1
ATOM 6633 N N . VAL B 1 399 ? 18.297 -37.938 -11.07 1 94.12 399 VAL B N 1
ATOM 6634 C CA . VAL B 1 399 ? 19.156 -36.938 -11.695 1 94.12 399 VAL B CA 1
ATOM 6635 C C . VAL B 1 399 ? 18.328 -36.031 -12.594 1 94.12 399 VAL B C 1
ATOM 6637 O O . VAL B 1 399 ? 18.516 -34.812 -12.586 1 94.12 399 VAL B O 1
ATOM 6640 N N . VAL B 1 400 ? 17.391 -36.625 -13.336 1 94.38 400 VAL B N 1
ATOM 6641 C CA . VAL B 1 400 ? 16.562 -35.844 -14.266 1 94.38 400 VAL B CA 1
ATOM 6642 C C . VAL B 1 400 ? 15.711 -34.844 -13.484 1 94.38 400 VAL B C 1
ATOM 6644 O O . VAL B 1 400 ? 15.68 -33.656 -13.805 1 94.38 400 VAL B O 1
ATOM 6647 N N . VAL B 1 401 ? 15.086 -35.344 -12.461 1 95.56 401 VAL B N 1
ATOM 6648 C CA . VAL B 1 401 ? 14.188 -34.5 -11.672 1 95.56 401 VAL B CA 1
ATOM 6649 C C . VAL B 1 401 ? 14.984 -33.438 -10.93 1 95.56 401 VAL B C 1
ATOM 6651 O O . VAL B 1 401 ? 14.625 -32.25 -10.938 1 95.56 401 VAL B O 1
ATOM 6654 N N . GLY B 1 402 ? 16.047 -33.812 -10.305 1 96.69 402 GLY B N 1
ATOM 6655 C CA . GLY B 1 402 ? 16.875 -32.875 -9.562 1 96.69 402 GLY B CA 1
ATOM 6656 C C . GLY B 1 402 ? 17.438 -31.766 -10.414 1 96.69 402 GLY B C 1
ATOM 6657 O O . GLY B 1 402 ? 17.359 -30.594 -10.055 1 96.69 402 GLY B O 1
ATOM 6658 N N . LEU B 1 403 ? 18 -32.125 -11.539 1 97.12 403 LEU B N 1
ATOM 6659 C CA . LEU B 1 403 ? 18.578 -31.125 -12.445 1 97.12 403 LEU B CA 1
ATOM 6660 C C . LEU B 1 403 ? 17.516 -30.219 -13.031 1 97.12 403 LEU B C 1
ATOM 6662 O O . LEU B 1 403 ? 17.75 -29.031 -13.242 1 97.12 403 LEU B O 1
ATOM 6666 N N . SER B 1 404 ? 16.391 -30.781 -13.312 1 96.62 404 SER B N 1
ATOM 6667 C CA . SER B 1 404 ? 15.297 -29.984 -13.867 1 96.62 404 SER B CA 1
ATOM 6668 C C . SER B 1 404 ? 14.82 -28.922 -12.883 1 96.62 404 SER B C 1
ATOM 6670 O O . SER B 1 404 ? 14.602 -27.781 -13.266 1 96.62 404 SER B O 1
ATOM 6672 N N . VAL B 1 405 ? 14.672 -29.312 -11.656 1 97.19 405 VAL B N 1
ATOM 6673 C CA . VAL B 1 405 ? 14.234 -28.359 -10.641 1 97.19 405 VAL B CA 1
ATOM 6674 C C . VAL B 1 405 ? 15.305 -27.281 -10.445 1 97.19 405 VAL B C 1
ATOM 6676 O O . VAL B 1 405 ? 14.984 -26.109 -10.32 1 97.19 405 VAL B O 1
ATOM 6679 N N . PHE B 1 406 ? 16.547 -27.734 -10.445 1 97.94 406 PHE B N 1
ATOM 6680 C CA . PHE B 1 406 ? 17.656 -26.812 -10.32 1 97.94 406 PHE B CA 1
ATOM 6681 C C . PHE B 1 406 ? 17.625 -25.766 -11.43 1 97.94 406 PHE B C 1
ATOM 6683 O O . PHE B 1 406 ? 17.594 -24.562 -11.164 1 97.94 406 PHE B O 1
ATOM 6690 N N . ILE B 1 407 ? 17.484 -26.172 -12.641 1 97.38 407 ILE B N 1
ATOM 6691 C CA . ILE B 1 407 ? 17.516 -25.281 -13.797 1 97.38 407 ILE B CA 1
ATOM 6692 C C . ILE B 1 407 ? 16.25 -24.422 -13.82 1 97.38 407 ILE B C 1
ATOM 6694 O O . ILE B 1 407 ? 16.312 -23.219 -14.086 1 97.38 407 ILE B O 1
ATOM 6698 N N . SER B 1 408 ? 15.18 -25.078 -13.602 1 96.25 408 SER B N 1
ATOM 6699 C CA . SER B 1 408 ? 13.906 -24.359 -13.609 1 96.25 408 SER B CA 1
ATOM 6700 C C . SER B 1 408 ? 13.898 -23.219 -12.602 1 96.25 408 SER B C 1
ATOM 6702 O O . SER B 1 408 ? 13.469 -22.109 -12.906 1 96.25 408 SER B O 1
ATOM 6704 N N . MET B 1 409 ? 14.406 -23.438 -11.43 1 97.31 409 MET B N 1
ATOM 6705 C CA . MET B 1 409 ? 14.375 -22.422 -10.375 1 97.31 409 MET B CA 1
ATOM 6706 C C . MET B 1 409 ? 15.336 -21.281 -10.688 1 97.31 409 MET B C 1
ATOM 6708 O O . MET B 1 409 ? 15.039 -20.125 -10.422 1 97.31 409 MET B O 1
ATOM 6712 N N . VAL B 1 410 ? 16.453 -21.625 -11.242 1 98 410 VAL B N 1
ATOM 6713 C CA . VAL B 1 410 ? 17.406 -20.578 -11.633 1 98 410 VAL B CA 1
ATOM 6714 C C . VAL B 1 410 ? 16.781 -19.688 -12.703 1 98 410 VAL B C 1
ATOM 6716 O O . VAL B 1 410 ? 16.797 -18.469 -12.586 1 98 410 VAL B O 1
ATOM 6719 N N . MET B 1 411 ? 16.234 -20.312 -13.672 1 97.19 411 MET B N 1
ATOM 6720 C CA . MET B 1 411 ? 15.617 -19.547 -14.766 1 97.19 411 MET B CA 1
ATOM 6721 C C . MET B 1 411 ? 14.422 -18.75 -14.266 1 97.19 411 MET B C 1
ATOM 6723 O O . MET B 1 411 ? 14.242 -17.594 -14.648 1 97.19 411 MET B O 1
ATOM 6727 N N . ALA B 1 412 ? 13.664 -19.406 -13.484 1 96.44 412 ALA B N 1
ATOM 6728 C CA . ALA B 1 412 ? 12.445 -18.766 -12.969 1 96.44 412 ALA B CA 1
ATOM 6729 C C . ALA B 1 412 ? 12.773 -17.547 -12.125 1 96.44 412 ALA B C 1
ATOM 6731 O O . ALA B 1 412 ? 12.133 -16.5 -12.25 1 96.44 412 ALA B O 1
ATOM 6732 N N . ALA B 1 413 ? 13.742 -17.641 -11.211 1 97.06 413 ALA B N 1
ATOM 6733 C CA . ALA B 1 413 ? 14.156 -16.5 -10.391 1 97.06 413 ALA B CA 1
ATOM 6734 C C . ALA B 1 413 ? 14.68 -15.359 -11.25 1 97.06 413 ALA B C 1
ATOM 6736 O O . ALA B 1 413 ? 14.398 -14.195 -10.984 1 97.06 413 ALA B O 1
ATOM 6737 N N . THR B 1 414 ? 15.375 -15.719 -12.25 1 97.44 414 THR B N 1
ATOM 6738 C CA . THR B 1 414 ? 15.961 -14.727 -13.141 1 97.44 414 THR B CA 1
ATOM 6739 C C . THR B 1 414 ? 14.875 -14.016 -13.953 1 97.44 414 THR B C 1
ATOM 6741 O O . THR B 1 414 ? 14.844 -12.781 -14.008 1 97.44 414 THR B O 1
ATOM 6744 N N . LEU B 1 415 ? 14.047 -14.789 -14.508 1 95.94 415 LEU B N 1
ATOM 6745 C CA . LEU B 1 415 ? 12.992 -14.203 -15.328 1 95.94 415 LEU B CA 1
ATOM 6746 C C . LEU B 1 415 ? 11.992 -13.438 -14.469 1 95.94 415 LEU B C 1
ATOM 6748 O O . LEU B 1 415 ? 11.438 -12.422 -14.906 1 95.94 415 LEU B O 1
ATOM 6752 N N . GLY B 1 416 ? 11.727 -13.984 -13.305 1 94.88 416 GLY B N 1
ATOM 6753 C CA . GLY B 1 416 ? 10.859 -13.281 -12.375 1 94.88 416 GLY B CA 1
ATOM 6754 C C . GLY B 1 416 ? 11.359 -11.891 -12.031 1 94.88 416 GLY B C 1
ATOM 6755 O O . GLY B 1 416 ? 10.57 -11 -11.719 1 94.88 416 GLY B O 1
ATOM 6756 N N . THR B 1 417 ? 12.609 -11.656 -12.109 1 96.31 417 THR B N 1
ATOM 6757 C CA . THR B 1 417 ? 13.234 -10.367 -11.844 1 96.31 417 THR B CA 1
ATOM 6758 C C . THR B 1 417 ? 13.344 -9.547 -13.125 1 96.31 417 THR B C 1
ATOM 6760 O O . THR B 1 417 ? 13.078 -8.344 -13.117 1 96.31 417 THR B O 1
ATOM 6763 N N . LEU B 1 418 ? 13.609 -10.18 -14.156 1 96.38 418 LEU B N 1
ATOM 6764 C CA . LEU B 1 418 ? 13.906 -9.508 -15.422 1 96.38 418 LEU B CA 1
ATOM 6765 C C . LEU B 1 418 ? 12.633 -8.93 -16.031 1 96.38 418 LEU B C 1
ATOM 6767 O O . LEU B 1 418 ? 12.656 -7.812 -16.562 1 96.38 418 LEU B O 1
ATOM 6771 N N . ILE B 1 419 ? 11.602 -9.578 -16 1 95.44 419 ILE B N 1
ATOM 6772 C CA . ILE B 1 419 ? 10.391 -9.195 -16.719 1 95.44 419 ILE B CA 1
ATOM 6773 C C . ILE B 1 419 ? 9.852 -7.883 -16.141 1 95.44 419 ILE B C 1
ATOM 6775 O O . ILE B 1 419 ? 9.594 -6.934 -16.891 1 95.44 419 ILE B O 1
ATOM 6779 N N . PRO B 1 420 ? 9.695 -7.762 -14.844 1 95.38 420 PRO B N 1
ATOM 6780 C CA . PRO B 1 420 ? 9.234 -6.477 -14.32 1 95.38 420 PRO B CA 1
ATOM 6781 C C . PRO B 1 420 ? 10.18 -5.324 -14.672 1 95.38 420 PRO B C 1
ATOM 6783 O O . PRO B 1 420 ? 9.719 -4.203 -14.922 1 95.38 420 PRO B O 1
ATOM 6786 N N . LEU B 1 421 ? 11.43 -5.539 -14.648 1 96.12 421 LEU B N 1
ATOM 6787 C CA . LEU B 1 421 ? 12.406 -4.504 -14.969 1 96.12 421 LEU B CA 1
ATOM 6788 C C . LEU B 1 421 ? 12.281 -4.062 -16.422 1 96.12 421 LEU B C 1
ATOM 6790 O O . LEU B 1 421 ? 12.367 -2.867 -16.719 1 96.12 421 LEU B O 1
ATOM 6794 N N . ILE B 1 422 ? 12.062 -5 -17.297 1 95.5 422 ILE B N 1
ATOM 6795 C CA . ILE B 1 422 ? 11.898 -4.703 -18.703 1 95.5 422 ILE B CA 1
ATOM 6796 C C . ILE B 1 422 ? 10.617 -3.908 -18.922 1 95.5 422 ILE B C 1
ATOM 6798 O O . ILE B 1 422 ? 10.602 -2.922 -19.656 1 95.5 422 ILE B O 1
ATOM 6802 N N . LEU B 1 423 ? 9.594 -4.359 -18.328 1 94.12 423 LEU B N 1
ATOM 6803 C CA . LEU B 1 423 ? 8.328 -3.645 -18.453 1 94.12 423 LEU B CA 1
ATOM 6804 C C . LEU B 1 423 ? 8.469 -2.201 -17.984 1 94.12 423 LEU B C 1
ATOM 6806 O O . LEU B 1 423 ? 8.008 -1.276 -18.656 1 94.12 423 LEU B O 1
ATOM 6810 N N . LYS B 1 424 ? 9.094 -2 -16.828 1 93.94 424 LYS B N 1
ATOM 6811 C CA . LYS B 1 424 ? 9.297 -0.657 -16.297 1 93.94 424 LYS B CA 1
ATOM 6812 C C . LYS B 1 424 ? 10.125 0.194 -17.25 1 93.94 424 LYS B C 1
ATOM 6814 O O . LYS B 1 424 ? 9.859 1.386 -17.422 1 93.94 424 LYS B O 1
ATOM 6819 N N . ARG B 1 425 ? 11.102 -0.338 -17.844 1 92.62 425 ARG B N 1
ATOM 6820 C CA . ARG B 1 425 ? 11.961 0.369 -18.781 1 92.62 425 ARG B CA 1
ATOM 6821 C C . ARG B 1 425 ? 11.148 0.898 -19.969 1 92.62 425 ARG B C 1
ATOM 6823 O O . ARG B 1 425 ? 11.453 1.97 -20.5 1 92.62 425 ARG B O 1
ATOM 6830 N N . PHE B 1 426 ? 10.133 0.205 -20.359 1 93.38 426 PHE B N 1
ATOM 6831 C CA . PHE B 1 426 ? 9.305 0.612 -21.484 1 93.38 426 PHE B CA 1
ATOM 6832 C C . PHE B 1 426 ? 8.07 1.364 -21.016 1 93.38 426 PHE B C 1
ATOM 6834 O O . PHE B 1 426 ? 7.102 1.519 -21.75 1 93.38 426 PHE B O 1
ATOM 6841 N N . ASP B 1 427 ? 7.992 1.675 -19.75 1 89.94 427 ASP B N 1
ATOM 6842 C CA . ASP B 1 427 ? 6.969 2.498 -19.125 1 89.94 427 ASP B CA 1
ATOM 6843 C C . ASP B 1 427 ? 5.637 1.753 -19.031 1 89.94 427 ASP B C 1
ATOM 6845 O O . ASP B 1 427 ? 4.574 2.348 -19.219 1 89.94 427 ASP B O 1
ATOM 6849 N N . VAL B 1 428 ? 5.824 0.469 -19 1 91.25 428 VAL B N 1
ATOM 6850 C CA . VAL B 1 428 ? 4.668 -0.371 -18.703 1 91.25 428 VAL B CA 1
ATOM 6851 C C . VAL B 1 428 ? 4.633 -0.714 -17.219 1 91.25 428 VAL B C 1
ATOM 6853 O O . VAL B 1 428 ? 5.68 -0.792 -16.562 1 91.25 428 VAL B O 1
ATOM 6856 N N . ASP B 1 429 ? 3.492 -0.873 -16.75 1 90.94 429 ASP B N 1
ATOM 6857 C CA . ASP B 1 429 ? 3.34 -1.167 -15.336 1 90.94 429 ASP B CA 1
ATOM 6858 C C . ASP B 1 429 ? 3.992 -2.5 -14.977 1 90.94 429 ASP B C 1
ATOM 6860 O O . ASP B 1 429 ? 3.592 -3.549 -15.484 1 90.94 429 ASP B O 1
ATOM 6864 N N . ALA B 1 430 ? 4.898 -2.486 -14.07 1 92.19 430 ALA B N 1
ATOM 6865 C CA . ALA B 1 430 ? 5.676 -3.664 -13.68 1 92.19 430 ALA B CA 1
ATOM 6866 C C . ALA B 1 430 ? 4.793 -4.691 -12.969 1 92.19 430 ALA B C 1
ATOM 6868 O O . ALA B 1 430 ? 5.102 -5.883 -12.977 1 92.19 430 ALA B O 1
ATOM 6869 N N . ALA B 1 431 ? 3.734 -4.293 -12.414 1 91.25 431 ALA B N 1
ATOM 6870 C CA . ALA B 1 431 ? 2.881 -5.172 -11.617 1 91.25 431 ALA B CA 1
ATOM 6871 C C . ALA B 1 431 ? 2.244 -6.254 -12.484 1 91.25 431 ALA B C 1
ATOM 6873 O O . ALA B 1 431 ? 1.873 -7.32 -11.984 1 91.25 431 ALA B O 1
ATOM 6874 N N . VAL B 1 432 ? 2.178 -6.027 -13.758 1 89.75 432 VAL B N 1
ATOM 6875 C CA . VAL B 1 432 ? 1.583 -6.988 -14.68 1 89.75 432 VAL B CA 1
ATOM 6876 C C . VAL B 1 432 ? 2.498 -8.203 -14.828 1 89.75 432 VAL B C 1
ATOM 6878 O O . VAL B 1 432 ? 2.066 -9.266 -15.281 1 89.75 432 VAL B O 1
ATOM 6881 N N . ALA B 1 433 ? 3.711 -8.094 -14.344 1 85.12 433 ALA B N 1
ATOM 6882 C CA . ALA B 1 433 ? 4.754 -9.094 -14.555 1 85.12 433 ALA B CA 1
ATOM 6883 C C . ALA B 1 433 ? 4.504 -10.336 -13.711 1 85.12 433 ALA B C 1
ATOM 6885 O O . ALA B 1 433 ? 5.086 -11.398 -13.969 1 85.12 433 ALA B O 1
ATOM 6886 N N . THR B 1 434 ? 3.697 -10.312 -12.711 1 81.19 434 THR B N 1
ATOM 6887 C CA . THR B 1 434 ? 3.432 -11.453 -11.852 1 81.19 434 THR B CA 1
ATOM 6888 C C . THR B 1 434 ? 2.064 -12.055 -12.156 1 81.19 434 THR B C 1
ATOM 6890 O O . THR B 1 434 ? 1.669 -13.055 -11.547 1 81.19 434 THR B O 1
ATOM 6893 N N . GLY B 1 435 ? 1.522 -11.617 -13.086 1 80.5 435 GLY B N 1
ATOM 6894 C CA . GLY B 1 435 ? 0.2 -12.102 -13.453 1 80.5 435 GLY B CA 1
ATOM 6895 C C . GLY B 1 435 ? 0.232 -13.422 -14.195 1 80.5 435 GLY B C 1
ATOM 6896 O O . GLY B 1 435 ? 1.292 -14.031 -14.336 1 80.5 435 GLY B O 1
ATOM 6897 N N . PRO B 1 436 ? -0.84 -13.938 -14.484 1 85.06 436 PRO B N 1
ATOM 6898 C CA . PRO B 1 436 ? -1.002 -15.234 -15.141 1 85.06 436 PRO B CA 1
ATOM 6899 C C . PRO B 1 436 ? -0.142 -15.375 -16.391 1 85.06 436 PRO B C 1
ATOM 6901 O O . PRO B 1 436 ? 0.334 -16.469 -16.703 1 85.06 436 PRO B O 1
ATOM 6904 N N . PHE B 1 437 ? 0.185 -14.305 -17.047 1 80.69 437 PHE B N 1
ATOM 6905 C CA . PHE B 1 437 ? 0.988 -14.359 -18.266 1 80.69 437 PHE B CA 1
ATOM 6906 C C . PHE B 1 437 ? 2.416 -14.789 -17.938 1 80.69 437 PHE B C 1
ATOM 6908 O O . PHE B 1 437 ? 2.982 -15.641 -18.641 1 80.69 437 PHE B O 1
ATOM 6915 N N . VAL B 1 438 ? 2.896 -14.211 -17 1 78.38 438 VAL B N 1
ATOM 6916 C CA . VAL B 1 438 ? 4.297 -14.453 -16.672 1 78.38 438 VAL B CA 1
ATOM 6917 C C . VAL B 1 438 ? 4.438 -15.797 -15.961 1 78.38 438 VAL B C 1
ATOM 6919 O O . VAL B 1 438 ? 5.348 -16.578 -16.25 1 78.38 438 VAL B O 1
ATOM 6922 N N . THR B 1 439 ? 3.514 -16.094 -15.094 1 80.75 439 THR B N 1
ATOM 6923 C CA . THR B 1 439 ? 3.576 -17.375 -14.391 1 80.75 439 THR B CA 1
ATOM 6924 C C . THR B 1 439 ? 3.436 -18.531 -15.367 1 80.75 439 THR B C 1
ATOM 6926 O O . THR B 1 439 ? 4.102 -19.562 -15.211 1 80.75 439 THR B O 1
ATOM 6929 N N . THR B 1 440 ? 2.656 -18.359 -16.312 1 84.56 440 THR B N 1
ATOM 6930 C CA . THR B 1 440 ? 2.484 -19.375 -17.328 1 84.56 440 THR B CA 1
ATOM 6931 C C . THR B 1 440 ? 3.764 -19.547 -18.141 1 84.56 440 THR B C 1
ATOM 6933 O O . THR B 1 440 ? 4.137 -20.672 -18.5 1 84.56 440 THR B O 1
ATOM 6936 N N . SER B 1 441 ? 4.34 -18.484 -18.438 1 88 441 SER B N 1
ATOM 6937 C CA . SER B 1 441 ? 5.59 -18.562 -19.172 1 88 441 SER B CA 1
ATOM 6938 C C . SER B 1 441 ? 6.648 -19.344 -18.406 1 88 441 SER B C 1
ATOM 6940 O O . SER B 1 441 ? 7.402 -20.125 -18.984 1 88 441 SER B O 1
ATOM 6942 N N . ILE B 1 442 ? 6.648 -19.109 -17.188 1 89.12 442 ILE B N 1
ATOM 6943 C CA . ILE B 1 442 ? 7.598 -19.797 -16.328 1 89.12 442 ILE B CA 1
ATOM 6944 C C . ILE B 1 442 ? 7.258 -21.281 -16.266 1 89.12 442 ILE B C 1
ATOM 6946 O O . ILE B 1 442 ? 8.148 -22.125 -16.297 1 89.12 442 ILE B O 1
ATOM 6950 N N . ASP B 1 443 ? 6.016 -21.594 -16.219 1 89.5 443 ASP B N 1
ATOM 6951 C CA . ASP B 1 443 ? 5.57 -22.984 -16.25 1 89.5 443 ASP B CA 1
ATOM 6952 C C . ASP B 1 443 ? 5.992 -23.672 -17.547 1 89.5 443 ASP B C 1
ATOM 6954 O O . ASP B 1 443 ? 6.449 -24.828 -17.516 1 89.5 443 ASP B O 1
ATOM 6958 N N . LEU B 1 444 ? 5.801 -23 -18.578 1 91.5 444 LEU B N 1
ATOM 6959 C CA . LEU B 1 444 ? 6.156 -23.547 -19.891 1 91.5 444 LEU B CA 1
ATOM 6960 C C . LEU B 1 444 ? 7.648 -23.828 -19.969 1 91.5 444 LEU B C 1
ATOM 6962 O O . LEU B 1 444 ? 8.055 -24.891 -20.438 1 91.5 444 LEU B O 1
ATOM 6966 N N . LEU B 1 445 ? 8.359 -22.922 -19.516 1 91.56 445 LEU B N 1
ATOM 6967 C CA . LEU B 1 445 ? 9.805 -23.109 -19.531 1 91.56 445 LEU B CA 1
ATOM 6968 C C . LEU B 1 445 ? 10.227 -24.266 -18.625 1 91.56 445 LEU B C 1
ATOM 6970 O O . LEU B 1 445 ? 11.164 -25 -18.953 1 91.56 445 LEU B O 1
ATOM 6974 N N . GLY B 1 446 ? 9.578 -24.359 -17.547 1 92.75 446 GLY B N 1
ATOM 6975 C CA . GLY B 1 446 ? 9.844 -25.469 -16.656 1 92.75 446 GLY B CA 1
ATOM 6976 C C . GLY B 1 446 ? 9.562 -26.828 -17.281 1 92.75 446 GLY B C 1
ATOM 6977 O O . GLY B 1 446 ? 10.383 -27.734 -17.203 1 92.75 446 GLY B O 1
ATOM 6978 N N . VAL B 1 447 ? 8.477 -26.906 -17.969 1 92.88 447 VAL B N 1
ATOM 6979 C CA . VAL B 1 447 ? 8.07 -28.156 -18.594 1 92.88 447 VAL B CA 1
ATOM 6980 C C . VAL B 1 447 ? 9.016 -28.484 -19.75 1 92.88 447 VAL B C 1
ATOM 6982 O O . VAL B 1 447 ? 9.453 -29.641 -19.875 1 92.88 447 VAL B O 1
ATOM 6985 N N . VAL B 1 448 ? 9.297 -27.516 -20.484 1 94.62 448 VAL B N 1
ATOM 6986 C CA . VAL B 1 448 ? 10.188 -27.734 -21.625 1 94.62 448 VAL B CA 1
ATOM 6987 C C . VAL B 1 448 ? 11.555 -28.188 -21.125 1 94.62 448 VAL B C 1
ATOM 6989 O O . VAL B 1 448 ? 12.109 -29.172 -21.656 1 94.62 448 VAL B O 1
ATOM 6992 N N . SER B 1 449 ? 12.062 -27.562 -20.203 1 95.38 449 SER B N 1
ATOM 6993 C CA . SER B 1 449 ? 13.367 -27.922 -19.656 1 95.38 449 SER B CA 1
ATOM 6994 C C . SER B 1 449 ? 13.352 -29.312 -19.047 1 95.38 449 SER B C 1
ATOM 6996 O O . SER B 1 449 ? 14.297 -30.094 -19.234 1 95.38 449 SER B O 1
ATOM 6998 N N . TYR B 1 450 ? 12.359 -29.641 -18.344 1 95.75 450 TYR B N 1
ATOM 6999 C CA . TYR B 1 450 ? 12.211 -30.922 -17.672 1 95.75 450 TYR B CA 1
ATOM 7000 C C . TYR B 1 450 ? 12.242 -32.062 -18.672 1 95.75 450 TYR B C 1
ATOM 7002 O O . TYR B 1 450 ? 13.047 -33 -18.531 1 95.75 450 TYR B O 1
ATOM 7010 N N . PHE B 1 451 ? 11.477 -31.953 -19.719 1 94.88 451 PHE B N 1
ATOM 7011 C CA . PHE B 1 451 ? 11.344 -33.062 -20.656 1 94.88 451 PHE B CA 1
ATOM 7012 C C . PHE B 1 451 ? 12.523 -33.094 -21.625 1 94.88 451 PHE B C 1
ATOM 7014 O O . PHE B 1 451 ? 12.898 -34.156 -22.125 1 94.88 451 PHE B O 1
ATOM 7021 N N . PHE B 1 452 ? 13.086 -31.969 -21.844 1 95.44 452 PHE B N 1
ATOM 7022 C CA . PHE B 1 452 ? 14.312 -31.969 -22.641 1 95.44 452 PHE B CA 1
ATOM 7023 C C . PHE B 1 452 ? 15.438 -32.688 -21.891 1 95.44 452 PHE B C 1
ATOM 7025 O O . PHE B 1 452 ? 16.203 -33.438 -22.5 1 95.44 452 PHE B O 1
ATOM 7032 N N . ILE B 1 453 ? 15.547 -32.438 -20.641 1 95.5 453 ILE B N 1
ATOM 7033 C CA . ILE B 1 453 ? 16.547 -33.094 -19.828 1 95.5 453 ILE B CA 1
ATOM 7034 C C . ILE B 1 453 ? 16.25 -34.594 -19.766 1 95.5 453 ILE B C 1
ATOM 7036 O O . ILE B 1 453 ? 17.172 -35.406 -19.891 1 95.5 453 ILE B O 1
ATOM 7040 N N . ALA B 1 454 ? 15.008 -34.938 -19.609 1 93.94 454 ALA B N 1
ATOM 7041 C CA . ALA B 1 454 ? 14.617 -36.344 -19.609 1 93.94 454 ALA B CA 1
ATOM 7042 C C . ALA B 1 454 ? 15.008 -37.031 -20.922 1 93.94 454 ALA B C 1
ATOM 7044 O O . ALA B 1 454 ? 15.531 -38.125 -20.938 1 93.94 454 ALA B O 1
ATOM 7045 N N . LYS B 1 455 ? 14.75 -36.344 -21.984 1 94.62 455 LYS B N 1
ATOM 7046 C CA . LYS B 1 455 ? 15.078 -36.875 -23.312 1 94.62 455 LYS B CA 1
ATOM 7047 C C . LYS B 1 455 ? 16.578 -37.094 -23.438 1 94.62 455 LYS B C 1
ATOM 7049 O O . LYS B 1 455 ? 17.016 -38.125 -23.953 1 94.62 455 LYS B O 1
ATOM 7054 N N . LEU B 1 456 ? 17.344 -36.25 -23.016 1 93.75 456 LEU B N 1
ATOM 7055 C CA . LEU B 1 456 ? 18.797 -36.344 -23.109 1 93.75 456 LEU B CA 1
ATOM 7056 C C . LEU B 1 456 ? 19.328 -37.5 -22.297 1 93.75 456 LEU B C 1
ATOM 7058 O O . LEU B 1 456 ? 20.234 -38.219 -22.75 1 93.75 456 LEU B O 1
ATOM 7062 N N . PHE B 1 457 ? 18.812 -37.75 -21.172 1 91.06 457 PHE B N 1
ATOM 7063 C CA . PHE B 1 457 ? 19.359 -38.781 -20.266 1 91.06 457 PHE B CA 1
ATOM 7064 C C . PHE B 1 457 ? 18.797 -40.156 -20.609 1 91.06 457 PHE B C 1
ATOM 7066 O O . PHE B 1 457 ? 19.438 -41.156 -20.344 1 91.06 457 PHE B O 1
ATOM 7073 N N . LEU B 1 458 ? 17.562 -40.156 -21.125 1 86.81 458 LEU B N 1
ATOM 7074 C CA . LEU B 1 458 ? 16.969 -41.438 -21.5 1 86.81 458 LEU B CA 1
ATOM 7075 C C . LEU B 1 458 ? 17.469 -41.875 -22.859 1 86.81 458 LEU B C 1
ATOM 7077 O O . LEU B 1 458 ? 17.328 -43.062 -23.234 1 86.81 458 LEU B O 1
ATOM 7081 N N . GLY B 1 459 ? 18.078 -41.125 -23.578 1 84.38 459 GLY B N 1
ATOM 7082 C CA . GLY B 1 459 ? 18.641 -41.469 -24.875 1 84.38 459 GLY B CA 1
ATOM 7083 C C . GLY B 1 459 ? 17.578 -41.75 -25.922 1 84.38 459 GLY B C 1
ATOM 7084 O O . GLY B 1 459 ? 17.734 -42.656 -26.734 1 84.38 459 GLY B O 1
ATOM 7085 N N . LEU B 1 460 ? 16.5 -41.094 -25.766 1 78.88 460 LEU B N 1
ATOM 7086 C CA . LEU B 1 460 ? 15.414 -41.312 -26.719 1 78.88 460 LEU B CA 1
ATOM 7087 C C . LEU B 1 460 ? 15.312 -40.156 -27.719 1 78.88 460 LEU B C 1
ATOM 7089 O O . LEU B 1 460 ? 15.688 -39.031 -27.406 1 78.88 460 LEU B O 1
#

Sequence (920 aa):
MDANKKRELVGNEGKVILDMIRRLKRRGASGHLLKLISKTHPADMAWVFRHLKEDERTAVFDIIVHTDYVGEFLSELDDTLVVELVTGLEAQYVANVISKMASDDAVDLLEILPEELASSIREHMAKKDREEVEELLQYHPESAGGLMSPDFMCLDEELTVGDAINSIQKRSQEKEMVFYLYITHGETHLSGVLSLRELLMHPSDELLENIMNPHVISVNTDTDQGEVAHVVSQYNILAVPVVDTNYNLVGIVTVDDIIDVIREEATEDFLQMAGVGKDRDILLKSTKENAMIRAPWLFASWIGGVVSSFIIAGFSEELSHLIALAAFIPVVTGMGGNIATQSSTIVVRGIATGRVNMSEAYKLVFREMQVGLILGLAYGVFVGIVAFLGYSDTALLGVVVGLSVFISMVMAATLGTLIPLILKRFDVDAAVATGPFVTTSIDLLGVVSYFFIAKLFLGLMDANKKRELVGNEGKVILDMIRRLKRRGASGHLLKLISKTHPADMAWVFRHLKEDERTAVFDIIVHTDYVGEFLSELDDTLVVELVTGLEAQYVANVISKMASDDAVDLLEILPEELASSIREHMAKKDREEVEELLQYHPESAGGLMSPDFMCLDEELTVGDAINSIQKRSQEKEMVFYLYITHGETHLSGVLSLRELLMHPSDELLENIMNPHVISVNTDTDQGEVAHVVSQYNILAVPVVDTNYNLVGIVTVDDIIDVIREEATEDFLQMAGVGKDRDILLKSTKENAMIRAPWLFASWIGGVVSSFIIAGFSEELSHLIALAAFIPVVTGMGGNIATQSSTIVVRGIATGRVNMSEAYKLVFREMQVGLILGLAYGVFVGIVAFLGYSDTALLGVVVGLSVFISMVMAATLGTLIPLILKRFDVDAAVATGPFVTTSIDLLGVVSYFFIAKLFLGL